Protein 6FMH (pdb70)

Radius of gyration: 33.53 Å; Cα contacts (8 Å, |Δi|>4): 973; chains: 6; bounding box: 88×66×78 Å

Structure (mmCIF, N/CA/C/O backbone):
data_6FMH
#
_entry.id   6FMH
#
_cell.length_a   137.060
_cell.length_b   137.060
_cell.length_c   56.410
_cell.angle_alpha   90.000
_cell.angle_beta   90.000
_cell.angle_gamma   120.000
#
_symmetry.space_group_name_H-M   'P 31'
#
loop_
_atom_site.group_PDB
_atom_site.id
_atom_site.type_symbol
_atom_site.label_atom_id
_atom_site.label_alt_id
_atom_site.label_comp_id
_atom_site.label_asym_id
_atom_site.label_entity_id
_atom_site.label_seq_id
_atom_site.pdbx_PDB_ins_code
_atom_site.Cartn_x
_atom_site.Cartn_y
_atom_site.Cartn_z
_atom_site.occupancy
_atom_site.B_iso_or_equiv
_atom_site.auth_seq_id
_atom_site.auth_comp_id
_atom_site.auth_asym_id
_atom_site.auth_atom_id
_atom_site.pdbx_PDB_model_num
ATOM 1 N N . SER A 1 11 ? -20.796 259.729 2.962 1.00 38.07 12 SER A N 1
ATOM 2 C CA . SER A 1 11 ? -20.320 258.454 3.644 1.00 41.94 12 SER A CA 1
ATOM 3 C C . SER A 1 11 ? -19.057 258.586 4.532 1.00 40.45 12 SER A C 1
ATOM 4 O O . SER A 1 11 ? -18.143 259.353 4.214 1.00 43.54 12 SER A O 1
ATOM 7 N N . LYS A 1 12 ? -19.010 257.799 5.610 1.00 36.42 13 LYS A N 1
ATOM 8 C CA . LYS A 1 12 ? -17.969 257.919 6.631 1.00 37.34 13 LYS A CA 1
ATOM 9 C C . LYS A 1 12 ? -16.513 257.922 6.072 1.00 32.89 13 LYS A C 1
ATOM 10 O O . LYS A 1 12 ? -15.712 258.814 6.371 1.00 34.39 13 LYS A O 1
ATOM 16 N N . LEU A 1 13 ? -16.204 256.985 5.186 1.00 32.31 14 LEU A N 1
ATOM 17 C CA . LEU A 1 13 ? -14.880 256.873 4.575 1.00 27.40 14 LEU A CA 1
ATOM 18 C C . LEU A 1 13 ? -14.621 258.043 3.630 1.00 29.92 14 LEU A C 1
ATOM 19 O O . LEU A 1 13 ? -13.523 258.638 3.625 1.00 28.04 14 LEU A O 1
ATOM 24 N N . GLU A 1 14 ? -15.649 258.416 2.866 1.00 30.45 15 GLU A N 1
ATOM 25 C CA . GLU A 1 14 ? -15.570 259.614 2.028 1.00 33.72 15 GLU A CA 1
ATOM 26 C C . GLU A 1 14 ? -15.310 260.890 2.840 1.00 34.49 15 GLU A C 1
ATOM 27 O O . GLU A 1 14 ? -14.429 261.683 2.466 1.00 39.41 15 GLU A O 1
ATOM 33 N N . THR A 1 15 ? -15.990 261.078 3.970 1.00 31.32 16 THR A N 1
ATOM 34 C CA . THR A 1 15 ? -15.692 262.250 4.833 1.00 30.62 16 THR A CA 1
ATOM 35 C C . THR A 1 15 ? -14.336 262.154 5.451 1.00 25.49 16 THR A C 1
ATOM 36 O O . THR A 1 15 ? -13.675 263.179 5.673 1.00 25.37 16 THR A O 1
ATOM 40 N N . ALA A 1 16 ? -13.963 260.949 5.842 1.00 24.08 17 ALA A N 1
ATOM 41 C CA . ALA A 1 16 ? -12.657 260.740 6.478 1.00 26.53 17 ALA A CA 1
ATOM 42 C C . ALA A 1 16 ? -11.517 261.120 5.535 1.00 24.52 17 ALA A C 1
ATOM 43 O O . ALA A 1 16 ? -10.660 261.913 5.891 1.00 24.89 17 ALA A O 1
ATOM 45 N N . ALA A 1 17 ? -11.550 260.598 4.324 1.00 23.55 18 ALA A N 1
ATOM 46 C CA . ALA A 1 17 ? -10.592 261.036 3.307 1.00 24.31 18 ALA A CA 1
ATOM 47 C C . ALA A 1 17 ? -10.619 262.578 3.076 1.00 23.45 18 ALA A C 1
ATOM 48 O O . ALA A 1 17 ? -9.576 263.186 2.883 1.00 27.08 18 ALA A O 1
ATOM 50 N N . LYS A 1 18 ? -11.790 263.177 3.032 1.00 20.12 19 LYS A N 1
ATOM 51 C CA . LYS A 1 18 ? -11.886 264.577 2.697 1.00 21.53 19 LYS A CA 1
ATOM 52 C C . LYS A 1 18 ? -11.203 265.417 3.779 1.00 22.38 19 LYS A C 1
ATOM 53 O O . LYS A 1 18 ? -10.436 266.339 3.470 1.00 21.03 19 LYS A O 1
ATOM 59 N N . ASN A 1 19 ? -11.536 265.134 5.039 1.00 21.68 20 ASN A N 1
ATOM 60 C CA . ASN A 1 19 ? -10.982 265.895 6.138 1.00 20.96 20 ASN A CA 1
ATOM 61 C C . ASN A 1 19 ? -9.486 265.705 6.206 1.00 22.19 20 ASN A C 1
ATOM 62 O O . ASN A 1 19 ? -8.781 266.639 6.556 1.00 24.55 20 ASN A O 1
ATOM 67 N N . LEU A 1 20 ? -8.997 264.496 5.935 1.00 23.69 21 LEU A N 1
ATOM 68 C CA . LEU A 1 20 ? -7.533 264.218 5.975 1.00 25.57 21 LEU A CA 1
ATOM 69 C C . LEU A 1 20 ? -6.850 264.922 4.814 1.00 27.53 21 LEU A C 1
ATOM 70 O O . LEU A 1 20 ? -5.829 265.547 4.987 1.00 34.79 21 LEU A O 1
ATOM 75 N N . GLU A 1 21 ? -7.446 264.839 3.636 1.00 26.63 22 GLU A N 1
ATOM 76 C CA . GLU A 1 21 ? -6.978 265.554 2.484 1.00 25.69 22 GLU A CA 1
ATOM 77 C C . GLU A 1 21 ? -6.758 267.047 2.722 1.00 26.71 22 GLU A C 1
ATOM 78 O O . GLU A 1 21 ? -5.694 267.573 2.367 1.00 30.06 22 GLU A O 1
ATOM 80 N N . ASN A 1 22 ? -7.735 267.721 3.336 1.00 26.60 23 ASN A N 1
ATOM 81 C CA . ASN A 1 22 ? -7.636 269.141 3.610 1.00 26.91 23 ASN A CA 1
ATOM 82 C C . ASN A 1 22 ? -6.605 269.351 4.702 1.00 26.68 23 ASN A C 1
ATOM 83 O O . ASN A 1 22 ? -5.958 270.396 4.780 1.00 24.96 23 ASN A O 1
ATOM 88 N N . GLN A 1 23 ? -6.548 268.404 5.628 1.00 24.95 24 GLN A N 1
ATOM 89 C CA . GLN A 1 23 ? -5.663 268.531 6.760 1.00 26.36 24 GLN A CA 1
ATOM 90 C C . GLN A 1 23 ? -4.234 268.435 6.241 1.00 27.76 24 GLN A C 1
ATOM 91 O O . GLN A 1 23 ? -3.398 269.294 6.549 1.00 27.91 24 GLN A O 1
ATOM 97 N N . ASN A 1 24 ? -3.984 267.455 5.381 1.00 28.37 25 ASN A N 1
ATOM 98 C CA . ASN A 1 24 ? -2.733 267.350 4.647 1.00 29.08 25 ASN A CA 1
ATOM 99 C C . ASN A 1 24 ? -2.328 268.647 3.952 1.00 29.55 25 ASN A C 1
ATOM 100 O O . ASN A 1 24 ? -1.228 269.130 4.167 1.00 29.09 25 ASN A O 1
ATOM 105 N N . LYS A 1 25 ? -3.233 269.219 3.160 1.00 29.47 26 LYS A N 1
ATOM 106 C CA . LYS A 1 25 ? -2.970 270.418 2.379 1.00 29.72 26 LYS A CA 1
ATOM 107 C C . LYS A 1 25 ? -2.546 271.593 3.265 1.00 30.14 26 LYS A C 1
ATOM 108 O O . LYS A 1 25 ? -1.522 272.237 3.015 1.00 35.14 26 LYS A O 1
ATOM 114 N N . GLN A 1 26 ? -3.272 271.814 4.347 1.00 26.26 27 GLN A N 1
ATOM 115 C CA . GLN A 1 26 ? -2.956 272.863 5.290 1.00 23.45 27 GLN A CA 1
ATOM 116 C C . GLN A 1 26 ? -1.572 272.693 5.895 1.00 24.06 27 GLN A C 1
ATOM 117 O O . GLN A 1 26 ? -0.837 273.672 6.062 1.00 25.72 27 GLN A O 1
ATOM 123 N N . GLU A 1 27 ? -1.188 271.455 6.178 1.00 24.16 28 GLU A N 1
ATOM 124 C CA . GLU A 1 27 ? 0.175 271.160 6.678 1.00 23.07 28 GLU A CA 1
ATOM 125 C C . GLU A 1 27 ? 1.223 271.504 5.646 1.00 23.74 28 GLU A C 1
ATOM 126 O O . GLU A 1 27 ? 2.231 272.184 5.967 1.00 21.36 28 GLU A O 1
ATOM 132 N N . TYR A 1 28 ? 0.995 271.054 4.405 1.00 25.00 29 TYR A N 1
ATOM 133 C CA . TYR A 1 28 ? 1.925 271.331 3.289 1.00 27.42 29 TYR A CA 1
ATOM 134 C C . TYR A 1 28 ? 2.202 272.870 3.169 1.00 23.66 29 TYR A C 1
ATOM 135 O O . TYR A 1 28 ? 3.367 273.283 3.137 1.00 18.95 29 TYR A O 1
ATOM 144 N N . ILE A 1 29 ? 1.129 273.688 3.196 1.00 21.66 30 ILE A N 1
ATOM 145 C CA . ILE A 1 29 ? 1.259 275.129 3.062 1.00 20.29 30 ILE A CA 1
ATOM 146 C C . ILE A 1 29 ? 2.011 275.664 4.259 1.00 18.91 30 ILE A C 1
ATOM 147 O O . ILE A 1 29 ? 2.996 276.369 4.095 1.00 21.07 30 ILE A O 1
ATOM 152 N N . LYS A 1 30 ? 1.576 275.337 5.470 1.00 18.03 31 LYS A N 1
ATOM 153 C CA . LYS A 1 30 ? 2.219 275.862 6.669 1.00 17.85 31 LYS A CA 1
ATOM 154 C C . LYS A 1 30 ? 3.721 275.506 6.715 1.00 18.45 31 LYS A C 1
ATOM 155 O O . LYS A 1 30 ? 4.552 276.341 7.039 1.00 18.40 31 LYS A O 1
ATOM 161 N N . ILE A 1 31 ? 4.048 274.250 6.411 1.00 17.96 32 ILE A N 1
ATOM 162 C CA . ILE A 1 31 ? 5.401 273.790 6.475 1.00 17.01 32 ILE A CA 1
ATOM 163 C C . ILE A 1 31 ? 6.272 274.599 5.538 1.00 17.13 32 ILE A C 1
ATOM 164 O O . ILE A 1 31 ? 7.349 275.042 5.922 1.00 17.97 32 ILE A O 1
ATOM 169 N N . ASN A 1 32 ? 5.813 274.758 4.311 1.00 17.96 33 ASN A N 1
ATOM 170 C CA . ASN A 1 32 ? 6.526 275.466 3.289 1.00 19.00 33 ASN A CA 1
ATOM 171 C C . ASN A 1 32 ? 6.693 276.924 3.639 1.00 21.68 33 ASN A C 1
ATOM 172 O O . ASN A 1 32 ? 7.733 277.509 3.322 1.00 26.47 33 ASN A O 1
ATOM 177 N N . GLU A 1 33 ? 5.709 277.505 4.332 1.00 21.79 34 GLU A N 1
ATOM 178 C CA . GLU A 1 33 ? 5.845 278.859 4.860 1.00 21.38 34 GLU A CA 1
ATOM 179 C C . GLU A 1 33 ? 7.044 278.954 5.746 1.00 21.04 34 GLU A C 1
ATOM 180 O O . GLU A 1 33 ? 7.968 279.716 5.478 1.00 23.87 34 GLU A O 1
ATOM 186 N N . ILE A 1 34 ? 6.973 278.247 6.853 1.00 21.30 35 ILE A N 1
ATOM 187 C CA . ILE A 1 34 ? 8.038 278.207 7.834 1.00 22.65 35 ILE A CA 1
ATOM 188 C C . ILE A 1 34 ? 9.395 278.002 7.217 1.00 24.95 35 ILE A C 1
ATOM 189 O O . ILE A 1 34 ? 10.334 278.739 7.520 1.00 25.74 35 ILE A O 1
ATOM 194 N N . ASP A 1 35 ? 9.481 277.010 6.336 1.00 27.87 36 ASP A N 1
ATOM 195 C CA . ASP A 1 35 ? 10.722 276.668 5.655 1.00 29.04 36 ASP A CA 1
ATOM 196 C C . ASP A 1 35 ? 11.199 277.723 4.654 1.00 26.61 36 ASP A C 1
ATOM 197 O O . ASP A 1 35 ? 12.390 277.781 4.343 1.00 26.99 36 ASP A O 1
ATOM 202 N N . ALA A 1 36 ? 10.286 278.530 4.138 1.00 24.73 37 ALA A N 1
ATOM 203 C CA . ALA A 1 36 ? 10.648 279.562 3.162 1.00 25.81 37 ALA A CA 1
ATOM 204 C C . ALA A 1 36 ? 11.591 280.598 3.759 1.00 24.21 37 ALA A C 1
ATOM 205 O O . ALA A 1 36 ? 12.362 281.232 3.048 1.00 24.85 37 ALA A O 1
ATOM 207 N N . GLN A 1 37 ? 11.557 280.704 5.074 1.00 24.06 38 GLN A N 1
ATOM 208 C CA . GLN A 1 37 ? 12.361 281.649 5.819 1.00 25.03 38 GLN A CA 1
ATOM 209 C C . GLN A 1 37 ? 13.783 281.150 6.193 1.00 24.94 38 GLN A C 1
ATOM 210 O O . GLN A 1 37 ? 14.396 281.646 7.147 1.00 21.64 38 GLN A O 1
ATOM 216 N N . GLY A 1 38 ? 14.293 280.144 5.488 1.00 28.60 39 GLY A N 1
ATOM 217 C CA . GLY A 1 38 ? 15.706 279.723 5.633 1.00 30.39 39 GLY A CA 1
ATOM 218 C C . GLY A 1 38 ? 16.091 278.841 6.820 1.00 32.11 39 GLY A C 1
ATOM 219 O O . GLY A 1 38 ? 17.232 278.429 6.931 1.00 34.17 39 GLY A O 1
ATOM 220 N N . ILE A 1 39 ? 15.156 278.555 7.717 1.00 37.66 40 ILE A N 1
ATOM 221 C CA . ILE A 1 39 ? 15.350 277.519 8.756 1.00 43.70 40 ILE A CA 1
ATOM 222 C C . ILE A 1 39 ? 15.515 276.166 8.049 1.00 45.45 40 ILE A C 1
ATOM 223 O O . ILE A 1 39 ? 14.586 275.725 7.375 1.00 57.98 40 ILE A O 1
ATOM 228 N N . ASN A 1 40 ? 16.693 275.553 8.141 1.00 38.84 41 ASN A N 1
ATOM 229 C CA . ASN A 1 40 ? 16.948 274.322 7.379 1.00 33.93 41 ASN A CA 1
ATOM 230 C C . ASN A 1 40 ? 16.934 273.222 8.405 1.00 29.86 41 ASN A C 1
ATOM 231 O O . ASN A 1 40 ? 17.970 272.775 8.926 1.00 30.13 41 ASN A O 1
ATOM 236 N N . PHE A 1 41 ? 15.727 272.850 8.786 1.00 26.03 42 PHE A N 1
ATOM 237 C CA . PHE A 1 41 ? 15.514 272.019 9.976 1.00 23.07 42 PHE A CA 1
ATOM 238 C C . PHE A 1 41 ? 16.347 270.757 9.941 1.00 21.29 42 PHE A C 1
ATOM 239 O O . PHE A 1 41 ? 16.926 270.356 10.951 1.00 25.18 42 PHE A O 1
ATOM 247 N N . LEU A 1 42 ? 16.443 270.125 8.795 1.00 18.16 43 LEU A N 1
ATOM 248 C CA . LEU A 1 42 ? 17.137 268.866 8.722 1.00 16.83 43 LEU A CA 1
ATOM 249 C C . LEU A 1 42 ? 18.409 268.973 7.919 1.00 16.80 43 LEU A C 1
ATOM 250 O O . LEU A 1 42 ? 18.910 267.968 7.409 1.00 17.41 43 LEU A O 1
ATOM 255 N N . ALA A 1 43 ? 18.975 270.157 7.827 1.00 17.44 44 ALA A N 1
ATOM 256 C CA . ALA A 1 43 ? 20.179 270.340 7.003 1.00 19.04 44 ALA A CA 1
ATOM 257 C C . ALA A 1 43 ? 21.249 269.326 7.315 1.00 19.96 44 ALA A C 1
ATOM 258 O O . ALA A 1 43 ? 21.781 268.670 6.423 1.00 22.27 44 ALA A O 1
ATOM 260 N N . THR A 1 44 ? 21.600 269.229 8.591 1.00 20.85 45 THR A N 1
ATOM 261 C CA . THR A 1 44 ? 22.593 268.243 9.068 1.00 22.44 45 THR A CA 1
ATOM 262 C C . THR A 1 44 ? 22.357 266.792 8.604 1.00 20.02 45 THR A C 1
ATOM 263 O O . THR A 1 44 ? 23.315 266.092 8.253 1.00 20.08 45 THR A O 1
ATOM 267 N N . PHE A 1 45 ? 21.101 266.379 8.536 1.00 17.78 46 PHE A N 1
ATOM 268 C CA . PHE A 1 45 ? 20.749 265.037 8.011 1.00 17.98 46 PHE A CA 1
ATOM 269 C C . PHE A 1 45 ? 20.844 264.951 6.490 1.00 19.51 46 PHE A C 1
ATOM 270 O O . PHE A 1 45 ? 21.121 263.886 5.939 1.00 18.95 46 PHE A O 1
ATOM 278 N N . LYS A 1 46 ? 20.585 266.083 5.829 1.00 19.85 47 LYS A N 1
ATOM 279 C CA . LYS A 1 46 ? 20.721 266.235 4.398 1.00 20.51 47 LYS A CA 1
ATOM 280 C C . LYS A 1 46 ? 22.171 266.136 3.981 1.00 22.79 47 LYS A C 1
ATOM 281 O O . LYS A 1 46 ? 22.506 265.554 2.970 1.00 23.36 47 LYS A O 1
ATOM 287 N N . ALA A 1 47 ? 23.060 266.670 4.796 1.00 29.72 48 ALA A N 1
ATOM 288 C CA . ALA A 1 47 ? 24.489 266.664 4.477 1.00 34.26 48 ALA A CA 1
ATOM 289 C C . ALA A 1 47 ? 25.106 265.288 4.677 1.00 42.27 48 ALA A C 1
ATOM 290 O O . ALA A 1 47 ? 26.257 265.084 4.305 1.00 49.16 48 ALA A O 1
ATOM 292 N N . ASP A 1 48 ? 24.337 264.348 5.244 1.00 45.49 49 ASP A N 1
ATOM 293 C CA . ASP A 1 48 ? 24.819 263.007 5.536 1.00 46.19 49 ASP A CA 1
ATOM 294 C C . ASP A 1 48 ? 24.838 262.103 4.302 1.00 53.82 49 ASP A C 1
ATOM 295 O O . ASP A 1 48 ? 23.830 261.896 3.652 1.00 56.47 49 ASP A O 1
ATOM 300 N N . GLU A 1 49 ? 26.003 261.538 4.004 1.00 71.38 50 GLU A N 1
ATOM 301 C CA . GLU A 1 49 ? 26.196 260.671 2.828 1.00 78.25 50 GLU A CA 1
ATOM 302 C C . GLU A 1 49 ? 25.792 259.203 3.092 1.00 76.27 50 GLU A C 1
ATOM 303 O O . GLU A 1 49 ? 25.342 258.496 2.190 1.00 73.53 50 GLU A O 1
ATOM 309 N N . LYS A 1 50 ? 25.912 258.767 4.336 1.00 73.31 51 LYS A N 1
ATOM 310 C CA . LYS A 1 50 ? 25.541 257.403 4.715 1.00 75.75 51 LYS A CA 1
ATOM 311 C C . LYS A 1 50 ? 24.103 257.071 4.355 1.00 75.58 51 LYS A C 1
ATOM 312 O O . LYS A 1 50 ? 23.848 256.090 3.671 1.00 77.61 51 LYS A O 1
ATOM 318 N N . ASP A 1 51 ? 23.172 257.900 4.822 1.00 77.65 52 ASP A N 1
ATOM 319 C CA . ASP A 1 51 ? 21.754 257.766 4.461 1.00 66.86 52 ASP A CA 1
ATOM 320 C C . ASP A 1 51 ? 21.329 258.945 3.630 1.00 57.21 52 ASP A C 1
ATOM 321 O O . ASP A 1 51 ? 21.855 260.031 3.808 1.00 58.77 52 ASP A O 1
ATOM 326 N N . ASN A 1 52 ? 20.377 258.726 2.726 1.00 50.00 53 ASN A N 1
ATOM 327 C CA . ASN A 1 52 ? 19.848 259.799 1.872 1.00 43.82 53 ASN A CA 1
ATOM 328 C C . ASN A 1 52 ? 18.420 260.107 2.284 1.00 44.72 53 ASN A C 1
ATOM 329 O O . ASN A 1 52 ? 17.499 259.305 2.097 1.00 47.05 53 ASN A O 1
ATOM 334 N N . LEU A 1 53 ? 18.272 261.270 2.895 1.00 38.39 54 LEU A N 1
ATOM 335 C CA . LEU A 1 53 ? 17.003 261.858 3.133 1.00 35.99 54 LEU A CA 1
ATOM 336 C C . LEU A 1 53 ? 16.467 262.454 1.830 1.00 34.30 54 LEU A C 1
ATOM 337 O O . LEU A 1 53 ? 16.828 263.552 1.429 1.00 34.82 54 LEU A O 1
ATOM 342 N N . SER A 1 54 ? 15.565 261.738 1.186 1.00 32.01 55 SER A N 1
ATOM 343 C CA . SER A 1 54 ? 14.839 262.297 0.083 1.00 28.08 55 SER A CA 1
ATOM 344 C C . SER A 1 54 ? 13.946 263.440 0.534 1.00 28.76 55 SER A C 1
ATOM 345 O O . SER A 1 54 ? 13.568 263.554 1.705 1.00 24.73 55 SER A O 1
ATOM 348 N N . GLN A 1 55 ? 13.535 264.230 -0.442 1.00 32.52 56 GLN A N 1
ATOM 349 C CA . GLN A 1 55 ? 12.638 265.335 -0.198 1.00 39.47 56 GLN A CA 1
ATOM 350 C C . GLN A 1 55 ? 11.208 264.884 0.317 1.00 34.13 56 GLN A C 1
ATOM 351 O O . GLN A 1 55 ? 10.528 265.629 1.033 1.00 32.86 56 GLN A O 1
ATOM 357 N N . TYR A 1 56 ? 10.819 263.651 0.030 1.00 30.55 57 TYR A N 1
ATOM 358 C CA . TYR A 1 56 ? 9.559 263.062 0.540 1.00 31.35 57 TYR A CA 1
ATOM 359 C C . TYR A 1 56 ? 9.689 262.673 2.008 1.00 29.30 57 TYR A C 1
ATOM 360 O O . TYR A 1 56 ? 8.841 263.035 2.840 1.00 29.59 57 TYR A O 1
ATOM 369 N N . GLU A 1 57 ? 10.730 261.897 2.286 1.00 28.40 58 GLU A N 1
ATOM 370 C CA . GLU A 1 57 ? 11.124 261.531 3.648 1.00 28.74 58 GLU A CA 1
ATOM 371 C C . GLU A 1 57 ? 11.142 262.767 4.561 1.00 29.93 58 GLU A C 1
ATOM 372 O O . GLU A 1 57 ? 10.428 262.827 5.554 1.00 28.56 58 GLU A O 1
ATOM 378 N N . GLU A 1 58 ? 11.854 263.793 4.114 1.00 32.05 59 GLU A N 1
ATOM 379 C CA . GLU A 1 58 ? 11.899 265.078 4.779 1.00 33.63 59 GLU A CA 1
ATOM 380 C C . GLU A 1 58 ? 10.545 265.728 5.080 1.00 32.42 59 GLU A C 1
ATOM 381 O O . GLU A 1 58 ? 10.327 266.261 6.162 1.00 30.41 59 GLU A O 1
ATOM 387 N N . MET A 1 59 ? 9.659 265.716 4.101 1.00 31.63 60 MET A N 1
ATOM 388 C CA . MET A 1 59 ? 8.361 266.347 4.255 1.00 34.57 60 MET A CA 1
ATOM 389 C C . MET A 1 59 ? 7.543 265.621 5.301 1.00 32.70 60 MET A C 1
ATOM 390 O O . MET A 1 59 ? 6.861 266.250 6.121 1.00 34.32 60 MET A O 1
ATOM 395 N N . GLN A 1 60 ? 7.590 264.298 5.234 1.00 30.26 61 GLN A N 1
ATOM 396 C CA . GLN A 1 60 ? 6.824 263.459 6.134 1.00 29.27 61 GLN A CA 1
ATOM 397 C C . GLN A 1 60 ? 7.280 263.737 7.541 1.00 30.15 61 GLN A C 1
ATOM 398 O O . GLN A 1 60 ? 6.458 264.017 8.432 1.00 27.92 61 GLN A O 1
ATOM 404 N N . ILE A 1 61 ? 8.596 263.714 7.721 1.00 27.18 62 ILE A N 1
ATOM 405 C CA . ILE A 1 61 ? 9.143 264.009 9.020 1.00 27.16 62 ILE A CA 1
ATOM 406 C C . ILE A 1 61 ? 8.605 265.332 9.572 1.00 24.29 62 ILE A C 1
ATOM 407 O O . ILE A 1 61 ? 8.116 265.380 10.701 1.00 24.79 62 ILE A O 1
ATOM 412 N N . LYS A 1 62 ? 8.688 266.381 8.773 1.00 22.22 63 LYS A N 1
ATOM 413 C CA . LYS A 1 62 ? 8.192 267.716 9.144 1.00 21.29 63 LYS A CA 1
ATOM 414 C C . LYS A 1 62 ? 6.684 267.796 9.418 1.00 19.18 63 LYS A C 1
ATOM 415 O O . LYS A 1 62 ? 6.259 268.556 10.291 1.00 16.49 63 LYS A O 1
ATOM 421 N N . ARG A 1 63 ? 5.891 267.050 8.655 1.00 17.86 64 ARG A N 1
ATOM 422 C CA . ARG A 1 63 ? 4.449 267.020 8.908 1.00 17.42 64 ARG A CA 1
ATOM 423 C C . ARG A 1 63 ? 4.187 266.687 10.366 1.00 15.55 64 ARG A C 1
ATOM 424 O O . ARG A 1 63 ? 3.425 267.364 11.054 1.00 13.50 64 ARG A O 1
ATOM 432 N N . THR A 1 64 ? 4.851 265.646 10.861 1.00 14.88 65 THR A N 1
ATOM 433 C CA . THR A 1 64 ? 4.633 265.225 12.269 1.00 13.96 65 THR A CA 1
ATOM 434 C C . THR A 1 64 ? 5.220 266.182 13.265 1.00 12.44 65 THR A C 1
ATOM 435 O O . THR A 1 64 ? 4.565 266.646 14.146 1.00 11.33 65 THR A O 1
ATOM 439 N N . ILE A 1 65 ? 6.449 266.580 13.008 1.00 12.99 66 ILE A N 1
ATOM 440 C CA . ILE A 1 65 ? 7.184 267.459 13.939 1.00 12.21 66 ILE A CA 1
ATOM 441 C C . ILE A 1 65 ? 6.549 268.818 14.047 1.00 11.72 66 ILE A C 1
ATOM 442 O O . ILE A 1 65 ? 6.201 269.253 15.127 1.00 11.88 66 ILE A O 1
ATOM 447 N N . TYR A 1 66 ? 6.379 269.475 12.903 1.00 11.59 67 TYR A N 1
ATOM 448 C CA . TYR A 1 66 ? 5.916 270.864 12.849 1.00 10.80 67 TYR A CA 1
ATOM 449 C C . TYR A 1 66 ? 4.524 270.968 13.374 1.00 10.57 67 TYR A C 1
ATOM 450 O O . TYR A 1 66 ? 4.174 271.941 14.053 1.00 10.18 67 TYR A O 1
ATOM 459 N N . SER A 1 67 ? 3.697 269.998 13.023 1.00 10.71 68 SER A N 1
ATOM 460 C CA . SER A 1 67 ? 2.299 270.012 13.491 1.00 11.24 68 SER A CA 1
ATOM 461 C C . SER A 1 67 ? 2.359 269.795 14.973 1.00 11.12 68 SER A C 1
ATOM 462 O O . SER A 1 67 ? 1.523 270.328 15.689 1.00 11.41 68 SER A O 1
ATOM 465 N N . SER A 1 68 ? 3.303 268.976 15.415 1.00 11.11 69 SER A N 1
ATOM 466 C CA . SER A 1 68 ? 3.427 268.665 16.830 1.00 12.34 69 SER A CA 1
ATOM 467 C C . SER A 1 68 ? 3.864 269.859 17.662 1.00 13.41 69 SER A C 1
ATOM 468 O O . SER A 1 68 ? 3.390 270.074 18.778 1.00 13.12 69 SER A O 1
ATOM 471 N N . LEU A 1 69 ? 4.757 270.649 17.100 1.00 15.38 70 LEU A N 1
ATOM 472 C CA . LEU A 1 69 ? 5.240 271.858 17.739 1.00 17.11 70 LEU A CA 1
ATOM 473 C C . LEU A 1 69 ? 4.515 273.087 17.239 1.00 17.81 70 LEU A C 1
ATOM 474 O O . LEU A 1 69 ? 4.964 274.226 17.446 1.00 17.70 70 LEU A O 1
ATOM 479 N N . ASN A 1 70 ? 3.341 272.881 16.657 1.00 18.35 71 ASN A N 1
ATOM 480 C CA . ASN A 1 70 ? 2.487 273.999 16.387 1.00 19.41 71 ASN A CA 1
ATOM 481 C C . ASN A 1 70 ? 3.023 275.088 15.449 1.00 18.25 71 ASN A C 1
ATOM 482 O O . ASN A 1 70 ? 2.518 276.190 15.405 1.00 19.24 71 ASN A O 1
ATOM 487 N N . TYR A 1 71 ? 4.002 274.716 14.664 1.00 17.65 72 TYR A N 1
ATOM 488 C CA . TYR A 1 71 ? 4.559 275.550 13.668 1.00 17.61 72 TYR A CA 1
ATOM 489 C C . TYR A 1 71 ? 5.229 276.763 14.290 1.00 16.75 72 TYR A C 1
ATOM 490 O O . TYR A 1 71 ? 5.403 277.777 13.641 1.00 16.23 72 TYR A O 1
ATOM 499 N N . GLU A 1 72 ? 5.684 276.600 15.531 1.00 17.06 73 GLU A N 1
ATOM 500 C CA . GLU A 1 72 ? 6.491 277.609 16.261 1.00 15.61 73 GLU A CA 1
ATOM 501 C C . GLU A 1 72 ? 7.976 277.443 15.968 1.00 15.93 73 GLU A C 1
ATOM 502 O O . GLU A 1 72 ? 8.635 276.544 16.474 1.00 15.29 73 GLU A O 1
ATOM 508 N N . LYS A 1 73 ? 8.472 278.289 15.090 1.00 16.92 74 LYS A N 1
ATOM 509 C CA . LYS A 1 73 ? 9.866 278.290 14.688 1.00 16.93 74 LYS A CA 1
ATOM 510 C C . LYS A 1 73 ? 10.834 278.109 15.854 1.00 15.53 74 LYS A C 1
ATOM 511 O O . LYS A 1 73 ? 11.845 277.399 15.756 1.00 18.04 74 LYS A O 1
ATOM 517 N N . GLN A 1 74 ? 10.555 278.735 16.965 1.00 13.68 75 GLN A N 1
ATOM 518 C CA . GLN A 1 74 ? 11.456 278.660 18.090 1.00 13.31 75 GLN A CA 1
ATOM 519 C C . GLN A 1 74 ? 11.625 277.229 18.621 1.00 13.75 75 GLN A C 1
ATOM 520 O O . GLN A 1 74 ? 12.727 276.706 18.714 1.00 12.44 75 GLN A O 1
ATOM 526 N N . LYS A 1 75 ? 10.500 276.620 18.882 1.00 15.47 76 LYS A N 1
ATOM 527 C CA . LYS A 1 75 ? 10.449 275.231 19.251 1.00 19.56 76 LYS A CA 1
ATOM 528 C C . LYS A 1 75 ? 11.133 274.280 18.257 1.00 21.96 76 LYS A C 1
ATOM 529 O O . LYS A 1 75 ? 11.860 273.363 18.660 1.00 22.59 76 LYS A O 1
ATOM 535 N N . ILE A 1 76 ? 10.934 274.519 16.967 1.00 23.55 77 ILE A N 1
ATOM 536 C CA . ILE A 1 76 ? 11.535 273.695 15.959 1.00 27.23 77 ILE A CA 1
ATOM 537 C C . ILE A 1 76 ? 13.033 273.860 16.006 1.00 27.76 77 ILE A C 1
ATOM 538 O O . ILE A 1 76 ? 13.783 272.925 15.711 1.00 28.28 77 ILE A O 1
ATOM 543 N N . ASN A 1 77 ? 13.470 275.085 16.238 1.00 27.54 78 ASN A N 1
ATOM 544 C CA . ASN A 1 77 ? 14.903 275.353 16.309 1.00 27.92 78 ASN A CA 1
ATOM 545 C C . ASN A 1 77 ? 15.538 274.649 17.484 1.00 24.25 78 ASN A C 1
ATOM 546 O O . ASN A 1 77 ? 16.644 274.161 17.394 1.00 24.48 78 ASN A O 1
ATOM 551 N N . THR A 1 78 ? 14.839 274.619 18.592 1.00 24.31 79 THR A N 1
ATOM 552 C CA . THR A 1 78 ? 15.323 273.912 19.787 1.00 24.92 79 THR A CA 1
ATOM 553 C C . THR A 1 78 ? 15.486 272.433 19.523 1.00 25.49 79 THR A C 1
ATOM 554 O O . THR A 1 78 ? 16.486 271.811 19.947 1.00 26.67 79 THR A O 1
ATOM 558 N N . LEU A 1 79 ? 14.496 271.868 18.832 1.00 23.34 80 LEU A N 1
ATOM 559 C CA . LEU A 1 79 ? 14.543 270.477 18.510 1.00 22.79 80 LEU A CA 1
ATOM 560 C C . LEU A 1 79 ? 15.706 270.229 17.574 1.00 20.34 80 LEU A C 1
ATOM 561 O O . LEU A 1 79 ? 16.358 269.189 17.629 1.00 21.11 80 LEU A O 1
ATOM 566 N N . LYS A 1 80 ? 15.929 271.168 16.676 1.00 18.82 81 LYS A N 1
ATOM 567 C CA . LYS A 1 80 ? 17.062 271.099 15.757 1.00 18.76 81 LYS A CA 1
ATOM 568 C C . LYS A 1 80 ? 18.386 271.022 16.523 1.00 18.82 81 LYS A C 1
ATOM 569 O O . LYS A 1 80 ? 19.263 270.231 16.212 1.00 17.50 81 LYS A O 1
ATOM 575 N N . GLU A 1 81 ? 18.515 271.846 17.551 1.00 19.59 82 GLU A N 1
ATOM 576 C CA . GLU A 1 81 ? 19.720 271.829 18.332 1.00 20.45 82 GLU A CA 1
ATOM 577 C C . GLU A 1 81 ? 19.877 270.474 19.037 1.00 19.24 82 GLU A C 1
ATOM 578 O O . GLU A 1 81 ? 20.933 269.845 18.980 1.00 18.37 82 GLU A O 1
ATOM 584 N N . ILE A 1 82 ? 18.816 270.018 19.691 1.00 17.74 83 ILE A N 1
ATOM 585 C CA . ILE A 1 82 ? 18.800 268.701 20.308 1.00 17.48 83 ILE A CA 1
ATOM 586 C C . ILE A 1 82 ? 19.337 267.621 19.348 1.00 17.00 83 ILE A C 1
ATOM 587 O O . ILE A 1 82 ? 20.273 266.866 19.699 1.00 15.11 83 ILE A O 1
ATOM 592 N N . LEU A 1 83 ? 18.777 267.589 18.145 1.00 15.43 84 LEU A N 1
ATOM 593 C CA . LEU A 1 83 ? 19.149 266.543 17.220 1.00 16.05 84 LEU A CA 1
ATOM 594 C C . LEU A 1 83 ? 20.542 266.703 16.695 1.00 17.11 84 LEU A C 1
ATOM 595 O O . LEU A 1 83 ? 21.235 265.733 16.489 1.00 18.22 84 LEU A O 1
ATOM 600 N N . GLU A 1 84 ? 20.979 267.942 16.521 1.00 20.46 85 GLU A N 1
ATOM 601 C CA . GLU A 1 84 ? 22.338 268.215 16.034 1.00 20.91 85 GLU A CA 1
ATOM 602 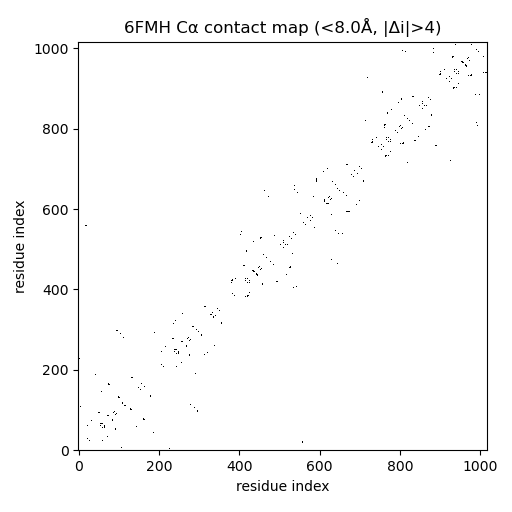C C . GLU A 1 84 ? 23.419 268.009 17.082 1.00 19.38 85 GLU A C 1
ATOM 603 O O . GLU A 1 84 ? 24.514 267.582 16.778 1.00 19.50 85 GLU A O 1
ATOM 609 N N . THR A 1 85 ? 23.111 268.302 18.327 1.00 18.56 86 THR A N 1
ATOM 610 C CA . THR A 1 85 ? 23.981 267.874 19.420 1.00 18.28 86 THR A CA 1
ATOM 611 C C . THR A 1 85 ? 24.217 266.351 19.348 1.00 16.92 86 THR A C 1
ATOM 612 O O . THR A 1 85 ? 25.355 265.902 19.359 1.00 15.77 86 THR A O 1
ATOM 616 N N . LEU A 1 86 ? 23.132 265.581 19.291 1.00 16.39 87 LEU A N 1
ATOM 617 C CA . LEU A 1 86 ? 23.205 264.120 19.341 1.00 16.38 87 LEU A CA 1
ATOM 618 C C . LEU A 1 86 ? 23.946 263.597 18.127 1.00 16.53 87 LEU A C 1
ATOM 619 O O . LEU A 1 86 ? 24.777 262.691 18.256 1.00 14.84 87 LEU A O 1
ATOM 624 N N . TYR A 1 87 ? 23.657 264.192 16.971 1.00 16.87 88 TYR A N 1
ATOM 625 C CA . TYR A 1 87 ? 24.292 263.831 15.711 1.00 19.46 88 TYR A CA 1
ATOM 626 C C . TYR A 1 87 ? 25.790 264.107 15.738 1.00 21.00 88 TYR A C 1
ATOM 627 O O . TYR A 1 87 ? 26.590 263.297 15.285 1.00 20.90 88 TYR A O 1
ATOM 636 N N . ASN A 1 88 ? 26.181 265.252 16.275 1.00 22.77 89 ASN A N 1
ATOM 637 C CA . ASN A 1 88 ? 27.591 265.591 16.336 1.00 25.33 89 ASN A CA 1
ATOM 638 C C . ASN A 1 88 ? 28.411 264.810 17.351 1.00 28.17 89 ASN A C 1
ATOM 639 O O . ASN A 1 88 ? 29.642 264.936 17.363 1.00 29.21 89 ASN A O 1
ATOM 644 N N . LYS A 1 89 ? 27.761 264.020 18.195 1.00 30.01 90 LYS A N 1
ATOM 645 C CA . LYS A 1 89 ? 28.479 263.080 19.035 1.00 32.18 90 LYS A CA 1
ATOM 646 C C . LYS A 1 89 ? 28.341 261.694 18.463 1.00 30.78 90 LYS A C 1
ATOM 647 O O . LYS A 1 89 ? 27.322 261.045 18.642 1.00 36.53 90 LYS A O 1
ATOM 653 N N . LEU A 1 90 ? 29.404 261.227 17.835 1.00 28.80 91 LEU A N 1
ATOM 654 C CA . LEU A 1 90 ? 29.426 259.924 17.194 1.00 28.42 91 LEU A CA 1
ATOM 655 C C . LEU A 1 90 ? 28.761 258.840 18.039 1.00 30.20 91 LEU A C 1
ATOM 656 O O . LEU A 1 90 ? 27.875 258.145 17.559 1.00 29.09 91 LEU A O 1
ATOM 661 N N . GLN A 1 91 ? 29.135 258.747 19.314 1.00 31.12 92 GLN A N 1
ATOM 662 C CA . GLN A 1 91 ? 28.496 257.767 20.235 1.00 32.25 92 GLN A CA 1
ATOM 663 C C . GLN A 1 91 ? 26.952 257.737 20.110 1.00 31.13 92 GLN A C 1
ATOM 664 O O . GLN A 1 91 ? 26.366 256.655 20.099 1.00 28.83 92 GLN A O 1
ATOM 670 N N . HIS A 1 92 ? 26.331 258.920 20.008 1.00 26.32 93 HIS A N 1
ATOM 671 C CA . HIS A 1 92 ? 24.886 259.044 20.043 1.00 25.15 93 HIS A CA 1
ATOM 672 C C . HIS A 1 92 ? 24.244 259.427 18.716 1.00 22.97 93 HIS A C 1
ATOM 673 O O . HIS A 1 92 ? 23.025 259.604 18.650 1.00 20.59 93 HIS A O 1
ATOM 680 N N . ARG A 1 93 ? 25.038 259.549 17.661 1.00 22.22 94 ARG A N 1
ATOM 681 C CA . ARG A 1 93 ? 24.466 259.894 16.373 1.00 21.67 94 ARG A CA 1
ATOM 682 C C . ARG A 1 93 ? 23.198 259.069 16.108 1.00 23.75 94 ARG A C 1
ATOM 683 O O . ARG A 1 93 ? 22.161 259.605 15.731 1.00 24.21 94 ARG A O 1
ATOM 691 N N . TYR A 1 94 ? 23.291 257.759 16.329 1.00 26.03 95 TYR A N 1
ATOM 692 C CA . TYR A 1 94 ? 22.228 256.827 15.958 1.00 26.75 95 TYR A CA 1
ATOM 693 C C . TYR A 1 94 ? 20.886 257.166 16.582 1.00 24.54 95 TYR A C 1
ATOM 694 O O . TYR A 1 94 ? 19.838 256.910 16.019 1.00 25.10 95 TYR A O 1
ATOM 703 N N . THR A 1 95 ? 20.936 257.683 17.788 1.00 24.15 96 THR A N 1
ATOM 704 C CA . THR A 1 95 ? 19.760 258.055 18.513 1.00 22.07 96 THR A CA 1
ATOM 705 C C . THR A 1 95 ? 19.002 259.192 17.820 1.00 24.17 96 THR A C 1
ATOM 706 O O . THR A 1 95 ? 17.759 259.187 17.794 1.00 27.30 96 THR A O 1
ATOM 710 N N . SER A 1 96 ? 19.723 260.138 17.203 1.00 22.34 97 SER A N 1
ATOM 711 C CA . SER A 1 96 ? 19.074 261.177 16.429 1.00 20.98 97 SER A CA 1
ATOM 712 C C . SER A 1 96 ? 18.429 260.562 15.225 1.00 20.25 97 SER A C 1
ATOM 713 O O . SER A 1 96 ? 17.309 260.888 14.860 1.00 19.88 97 SER A O 1
ATOM 716 N N . LYS A 1 97 ? 19.170 259.707 14.543 1.00 20.67 98 LYS A N 1
ATOM 717 C CA . LYS A 1 97 ? 18.641 259.027 13.344 1.00 21.71 98 LYS A CA 1
ATOM 718 C C . LYS A 1 97 ? 17.429 258.178 13.657 1.00 21.54 98 LYS A C 1
ATOM 719 O O . LYS A 1 97 ? 16.431 258.229 12.943 1.00 23.76 98 LYS A O 1
ATOM 725 N N . GLU A 1 98 ? 17.521 257.381 14.706 1.00 21.05 99 GLU A N 1
ATOM 726 C CA . GLU A 1 98 ? 16.379 256.553 15.102 1.00 22.32 99 GLU A CA 1
ATOM 727 C C . GLU A 1 98 ? 15.141 257.402 15.425 1.00 21.21 99 GLU A C 1
ATOM 728 O O . GLU A 1 98 ? 14.054 257.097 14.992 1.00 18.51 99 GLU A O 1
ATOM 734 N N . PHE A 1 99 ? 15.318 258.457 16.222 1.00 22.22 100 PHE A N 1
ATOM 735 C CA . PHE A 1 99 ? 14.213 259.379 16.496 1.00 22.09 100 PHE A CA 1
ATOM 736 C C . PHE A 1 99 ? 13.530 259.814 15.173 1.00 22.24 100 PHE A C 1
ATOM 737 O O . PHE A 1 99 ? 12.318 259.860 15.080 1.00 25.75 100 PHE A O 1
ATOM 745 N N . ILE A 1 100 ? 14.341 260.152 14.188 1.00 22.61 101 ILE A N 1
ATOM 746 C CA . ILE A 1 100 ? 13.889 260.712 12.925 1.00 23.23 101 ILE A CA 1
ATOM 747 C C . ILE A 1 100 ? 13.292 259.644 12.025 1.00 27.00 101 ILE A C 1
ATOM 748 O O . ILE A 1 100 ? 12.134 259.713 11.647 1.00 26.31 101 ILE A O 1
ATOM 753 N N . TYR A 1 101 ? 14.102 258.643 11.693 1.00 31.82 102 TYR A N 1
ATOM 754 C CA . TYR A 1 101 ? 13.684 257.637 10.753 1.00 35.95 102 TYR A CA 1
ATOM 755 C C . TYR A 1 101 ? 12.785 256.558 11.363 1.00 35.19 102 TYR A C 1
ATOM 756 O O . TYR A 1 101 ? 11.947 256.037 10.680 1.00 35.46 102 TYR A O 1
ATOM 765 N N . GLN A 1 102 ? 12.947 256.235 12.634 1.00 34.35 103 GLN A N 1
ATOM 766 C CA . GLN A 1 102 ? 12.215 255.131 13.215 1.00 34.56 103 GLN A CA 1
ATOM 767 C C . GLN A 1 102 ? 10.982 255.507 13.965 1.00 29.66 103 GLN A C 1
ATOM 768 O O . GLN A 1 102 ? 9.997 254.778 13.966 1.00 33.82 103 GLN A O 1
ATOM 774 N N . ILE A 1 103 ? 10.999 256.647 14.632 1.00 25.75 104 ILE A N 1
ATOM 775 C CA . ILE A 1 103 ? 9.836 257.056 15.417 1.00 21.05 104 ILE A CA 1
ATOM 776 C C . ILE A 1 103 ? 8.984 258.063 14.664 1.00 18.20 104 ILE A C 1
ATOM 777 O O . ILE A 1 103 ? 7.796 257.849 14.497 1.00 17.24 104 ILE A O 1
ATOM 782 N N . VAL A 1 104 ? 9.580 259.190 14.273 1.00 15.71 105 VAL A N 1
ATOM 783 C CA . VAL A 1 104 ? 8.811 260.286 13.726 1.00 13.89 105 VAL A CA 1
ATOM 784 C C . VAL A 1 104 ? 8.198 259.841 12.401 1.00 13.05 105 VAL A C 1
ATOM 785 O O . VAL A 1 104 ? 7.021 260.061 12.127 1.00 12.85 105 VAL A O 1
ATOM 789 N N . ALA A 1 105 ? 9.013 259.205 11.592 1.00 11.80 106 ALA A N 1
ATOM 790 C CA . ALA A 1 105 ? 8.622 258.831 10.271 1.00 11.71 106 ALA A CA 1
ATOM 791 C C . ALA A 1 105 ? 7.524 257.765 10.275 1.00 11.06 106 ALA A C 1
ATOM 792 O O . ALA A 1 105 ? 6.716 257.684 9.345 1.00 10.72 106 ALA A O 1
ATOM 794 N N . SER A 1 106 ? 7.538 256.927 11.289 1.00 10.70 107 SER A N 1
ATOM 795 C CA . SER A 1 106 ? 6.593 255.815 11.374 1.00 10.76 107 SER A CA 1
ATOM 796 C C . SER A 1 106 ? 5.253 256.326 11.822 1.00 10.25 107 SER A C 1
ATOM 797 O O . SER A 1 106 ? 4.216 255.856 11.400 1.00 10.98 107 SER A O 1
ATOM 800 N N . ILE A 1 107 ? 5.282 257.279 12.732 1.00 10.03 108 ILE A N 1
ATOM 801 C CA . ILE A 1 107 ? 4.081 257.916 13.214 1.00 9.82 108 ILE A CA 1
ATOM 802 C C . ILE A 1 107 ? 3.363 258.495 12.020 1.00 9.96 108 ILE A C 1
ATOM 803 O O . ILE A 1 107 ? 2.194 258.274 11.807 1.00 9.96 108 ILE A O 1
ATOM 808 N N . GLN A 1 108 ? 4.113 259.173 11.179 1.00 10.68 109 GLN A N 1
ATOM 809 C CA . GLN A 1 108 ? 3.551 259.727 9.965 1.00 10.59 109 GLN A CA 1
ATOM 810 C C . GLN A 1 108 ? 3.090 258.634 9.035 1.00 12.66 109 GLN A C 1
ATOM 811 O O . GLN A 1 108 ? 1.990 258.728 8.483 1.00 13.21 109 GLN A O 1
ATOM 817 N N . TYR A 1 109 ? 3.892 257.643 8.717 1.00 14.02 110 TYR A N 1
ATOM 818 C CA . TYR A 1 109 ? 3.508 256.695 7.695 1.00 15.33 110 TYR A CA 1
ATOM 819 C C . TYR A 1 109 ? 2.228 255.977 7.995 1.00 15.83 110 TYR A C 1
ATOM 820 O O . TYR A 1 109 ? 1.466 255.660 7.108 1.00 14.83 110 TYR A O 1
ATOM 829 N N . ASP A 1 110 ? 2.016 255.673 9.240 1.00 15.77 111 ASP A N 1
ATOM 830 C CA . ASP A 1 110 ? 0.829 255.006 9.615 1.00 15.86 111 ASP A CA 1
ATOM 831 C C . ASP A 1 110 ? -0.372 255.766 9.176 1.00 17.25 111 ASP A C 1
ATOM 832 O O . ASP A 1 110 ? -1.277 255.220 8.657 1.00 20.18 111 ASP A O 1
ATOM 837 N N . ILE A 1 111 ? -0.366 257.053 9.396 1.00 18.43 112 ILE A N 1
ATOM 838 C CA . ILE A 1 111 ? -1.460 257.914 9.047 1.00 18.33 112 ILE A CA 1
ATOM 839 C C . ILE A 1 111 ? -1.676 257.933 7.565 1.00 18.27 112 ILE A C 1
ATOM 840 O O . ILE A 1 111 ? -2.756 258.010 7.100 1.00 18.99 112 ILE A O 1
ATOM 845 N N . ASP A 1 112 ? -0.596 257.868 6.831 1.00 18.39 113 ASP A N 1
ATOM 846 C CA . ASP A 1 112 ? -0.598 257.956 5.411 1.00 18.09 113 ASP A CA 1
ATOM 847 C C . ASP A 1 112 ? -1.004 256.676 4.777 1.00 18.58 113 ASP A C 1
ATOM 848 O O . ASP A 1 112 ? -1.695 256.699 3.818 1.00 18.48 113 ASP A O 1
ATOM 853 N N . ARG A 1 113 ? -0.534 255.566 5.328 1.00 18.75 114 ARG A N 1
ATOM 854 C CA . ARG A 1 113 ? -0.928 254.205 4.973 1.00 18.00 114 ARG A CA 1
ATOM 855 C C . ARG A 1 113 ? -2.418 253.924 4.966 1.00 19.25 114 ARG A C 1
ATOM 856 O O . ARG A 1 113 ? -2.915 253.280 4.095 1.00 17.89 114 ARG A O 1
ATOM 864 N N . VAL A 1 114 ? -3.102 254.374 5.989 1.00 21.63 115 VAL A N 1
ATOM 865 C CA . VAL A 1 114 ? -4.524 254.281 6.158 1.00 21.26 115 VAL A CA 1
ATOM 866 C C . VAL A 1 114 ? -5.309 255.108 5.191 1.00 22.35 115 VAL A C 1
ATOM 867 O O . VAL A 1 114 ? -6.376 254.726 4.816 1.00 24.04 115 VAL A O 1
ATOM 871 N N . LEU A 1 115 ? -4.802 256.257 4.816 1.00 21.43 116 LEU A N 1
ATOM 872 C CA . LEU A 1 115 ? -5.468 257.086 3.878 1.00 22.86 116 LEU A CA 1
ATOM 873 C C . LEU A 1 115 ? -5.251 256.521 2.517 1.00 23.50 116 LEU A C 1
ATOM 874 O O . LEU A 1 115 ? -6.050 256.661 1.675 1.00 24.22 116 LEU A O 1
ATOM 879 N N . CYS A 1 116 ? -4.128 255.890 2.313 1.00 27.63 117 CYS A N 1
ATOM 880 C CA . CYS A 1 116 ? -3.825 255.252 1.065 1.00 40.32 117 CYS A CA 1
ATOM 881 C C . CYS A 1 116 ? -4.833 254.110 0.868 1.00 30.31 117 CYS A C 1
ATOM 882 O O . CYS A 1 116 ? -5.238 253.886 -0.214 1.00 28.74 117 CYS A O 1
ATOM 885 N N . LEU A 1 117 ? -5.258 253.457 1.934 1.00 23.77 118 LEU A N 1
ATOM 886 C CA . LEU A 1 117 ? -6.152 252.299 1.948 1.00 19.99 118 LEU A CA 1
ATOM 887 C C . LEU A 1 117 ? -7.627 252.573 2.053 1.00 21.67 118 LEU A C 1
ATOM 888 O O . LEU A 1 117 ? -8.413 251.787 1.668 1.00 18.71 118 LEU A O 1
ATOM 893 N N . ILE A 1 118 ? -7.972 253.679 2.653 1.00 20.36 119 ILE A N 1
ATOM 894 C CA . ILE A 1 118 ? -9.285 254.231 2.665 1.00 19.91 119 ILE A CA 1
ATOM 895 C C . ILE A 1 118 ? -9.624 254.755 1.297 1.00 18.57 119 ILE A C 1
ATOM 896 O O . ILE A 1 118 ? -10.748 254.725 0.908 1.00 18.18 119 ILE A O 1
ATOM 901 N N . LYS A 1 119 ? -8.648 255.271 0.587 1.00 17.35 120 LYS A N 1
ATOM 902 C CA . LYS A 1 119 ? -8.862 255.703 -0.755 1.00 17.11 120 LYS A CA 1
ATOM 903 C C . LYS A 1 119 ? -9.176 254.540 -1.661 1.00 17.38 120 LYS A C 1
ATOM 904 O O . LYS A 1 119 ? -10.011 254.652 -2.502 1.00 17.58 120 LYS A O 1
ATOM 910 N N . GLU A 1 120 ? -8.517 253.412 -1.469 1.00 16.94 121 GLU A N 1
ATOM 911 C CA . GLU A 1 120 ? -8.785 252.171 -2.172 1.00 15.85 121 GLU A CA 1
ATOM 912 C C . GLU A 1 120 ? -10.155 251.612 -2.016 1.00 16.26 121 GLU A C 1
ATOM 913 O O . GLU A 1 120 ? -10.655 251.029 -2.896 1.00 17.46 121 GLU A O 1
ATOM 919 N N . ALA A 1 121 ? -10.726 251.709 -0.847 1.00 17.65 122 ALA A N 1
ATOM 920 C CA . ALA A 1 121 ? -12.073 251.293 -0.614 1.00 17.85 122 ALA A CA 1
ATOM 921 C C . ALA A 1 121 ? -13.059 252.230 -1.245 1.00 18.87 122 ALA A C 1
ATOM 922 O O . ALA A 1 121 ? -14.020 251.812 -1.758 1.00 18.08 122 ALA A O 1
ATOM 924 N N . ILE A 1 122 ? -12.813 253.515 -1.195 1.00 20.17 123 ILE A N 1
ATOM 925 C CA . ILE A 1 122 ? -13.701 254.442 -1.857 1.00 22.32 123 ILE A CA 1
ATOM 926 C C . ILE A 1 122 ? -13.791 254.172 -3.378 1.00 24.25 123 ILE A C 1
ATOM 927 O O . ILE A 1 122 ? -14.890 253.981 -3.924 1.00 23.29 123 ILE A O 1
ATOM 932 N N . ILE A 1 123 ? -12.633 254.032 -4.018 1.00 26.77 124 ILE A N 1
ATOM 933 C CA . ILE A 1 123 ? -12.532 253.944 -5.473 1.00 28.82 124 ILE A CA 1
ATOM 934 C C . ILE A 1 123 ? -12.736 252.551 -6.056 1.00 29.19 124 ILE A C 1
ATOM 935 O O . ILE A 1 123 ? -13.643 252.312 -6.813 1.00 28.31 124 ILE A O 1
ATOM 940 N N . LYS A 1 124 ? -11.879 251.626 -5.702 1.00 35.46 125 LYS A N 1
ATOM 941 C CA . LYS A 1 124 ? -11.911 250.275 -6.286 1.00 38.26 125 LYS A CA 1
ATOM 942 C C . LYS A 1 124 ? -13.019 249.337 -5.797 1.00 38.01 125 LYS A C 1
ATOM 943 O O . LYS A 1 124 ? -13.417 248.439 -6.540 1.00 43.62 125 LYS A O 1
ATOM 949 N N . ASP A 1 125 ? -13.522 249.539 -4.588 1.00 37.30 126 ASP A N 1
ATOM 950 C CA . ASP A 1 125 ? -14.439 248.610 -3.997 1.00 40.66 126 ASP A CA 1
ATOM 951 C C . ASP A 1 125 ? -15.874 249.065 -4.022 1.00 40.55 126 ASP A C 1
ATOM 952 O O . ASP A 1 125 ? -16.195 250.224 -3.950 1.00 38.60 126 ASP A O 1
ATOM 957 N N . ASN A 1 126 ? -16.745 248.082 -4.120 1.00 49.33 127 ASN A N 1
ATOM 958 C CA . ASN A 1 126 ? -18.190 248.300 -4.157 1.00 53.77 127 ASN A CA 1
ATOM 959 C C . ASN A 1 126 ? -18.693 248.398 -2.741 1.00 55.93 127 ASN A C 1
ATOM 960 O O . ASN A 1 126 ? -17.969 248.072 -1.791 1.00 50.11 127 ASN A O 1
ATOM 965 N N . LEU A 1 127 ? -19.945 248.819 -2.607 1.00 57.07 128 LEU A N 1
ATOM 966 C CA . LEU A 1 127 ? -20.475 249.200 -1.299 1.00 59.85 128 LEU A CA 1
ATOM 967 C C . LEU A 1 127 ? -20.372 248.101 -0.230 1.00 54.60 128 LEU A C 1
ATOM 968 O O . LEU A 1 127 ? -20.154 248.407 0.941 1.00 56.51 128 LEU A O 1
ATOM 973 N N . HIS A 1 128 ? -20.504 246.834 -0.637 1.00 48.42 129 HIS A N 1
ATOM 974 C CA . HIS A 1 128 ? -20.532 245.716 0.307 1.00 43.43 129 HIS A CA 1
ATOM 975 C C . HIS A 1 12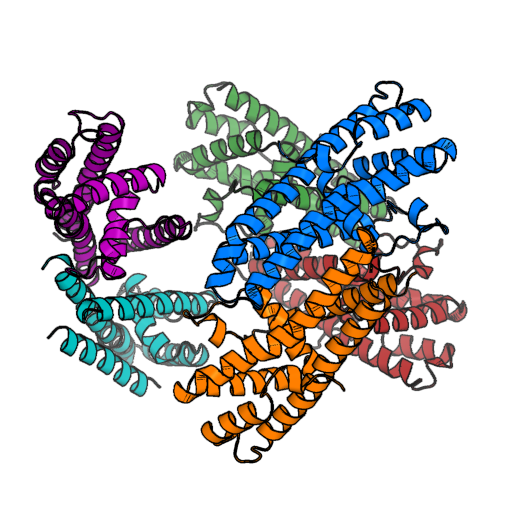8 ? -19.181 245.560 0.972 1.00 40.72 129 HIS A C 1
ATOM 976 O O . HIS A 1 128 ? -19.068 245.633 2.194 1.00 43.94 129 HIS A O 1
ATOM 983 N N . THR A 1 129 ? -18.170 245.296 0.163 1.00 37.02 130 THR A N 1
ATOM 984 C CA . THR A 1 129 ? -16.798 245.293 0.645 1.00 37.79 130 THR A CA 1
ATOM 985 C C . THR A 1 129 ? -16.555 246.554 1.470 1.00 36.92 130 THR A C 1
ATOM 986 O O . THR A 1 129 ? -16.202 246.481 2.654 1.00 36.99 130 THR A O 1
ATOM 990 N N . GLN A 1 130 ? -16.826 247.699 0.851 1.00 36.43 131 GLN A N 1
ATOM 991 C CA . GLN A 1 130 ? -16.625 248.999 1.471 1.00 34.66 131 GLN A CA 1
ATOM 992 C C . GLN A 1 130 ? -17.119 249.056 2.864 1.00 34.47 131 GLN A C 1
ATOM 993 O O . GLN A 1 130 ? -16.466 249.633 3.723 1.00 39.77 131 GLN A O 1
ATOM 999 N N . ASN A 1 131 ? -18.275 248.458 3.076 1.00 34.05 132 ASN A N 1
ATOM 1000 C CA . ASN A 1 131 ? -18.859 248.360 4.408 1.00 37.87 132 ASN A CA 1
ATOM 1001 C C . ASN A 1 131 ? -18.192 247.346 5.359 1.00 36.88 132 ASN A C 1
ATOM 1002 O O . ASN A 1 131 ? -18.237 247.503 6.587 1.00 35.70 132 ASN A O 1
ATOM 1007 N N . GLN A 1 132 ? -17.537 246.350 4.788 1.00 34.45 133 GLN A N 1
ATOM 1008 C CA . GLN A 1 132 ? -16.857 245.348 5.569 1.00 35.26 133 GLN A CA 1
ATOM 1009 C C . GLN A 1 132 ? -15.616 246.008 6.180 1.00 37.14 133 GLN A C 1
ATOM 1010 O O . GLN A 1 132 ? -15.548 246.206 7.399 1.00 37.57 133 GLN A O 1
ATOM 1016 N N . LYS A 1 133 ? -14.696 246.427 5.303 1.00 34.88 134 LYS A N 1
ATOM 1017 C CA . LYS A 1 133 ? -13.485 247.254 5.591 1.00 33.19 134 LYS A CA 1
ATOM 1018 C C . LYS A 1 133 ? -13.691 248.511 6.444 1.00 35.43 134 LYS A C 1
ATOM 1019 O O . LYS A 1 133 ? -12.758 248.979 7.116 1.00 38.33 134 LYS A O 1
ATOM 1025 N N . GLU A 1 134 ? -14.898 249.055 6.437 1.00 37.36 135 GLU A N 1
ATOM 1026 C CA . GLU A 1 134 ? -15.118 250.382 6.970 1.00 37.64 135 GLU A CA 1
ATOM 1027 C C . GLU A 1 134 ? -14.660 250.557 8.404 1.00 38.63 135 GLU A C 1
ATOM 1028 O O . GLU A 1 134 ? -13.806 251.406 8.697 1.00 46.78 135 GLU A O 1
ATOM 1034 N N . SER A 1 135 ? -15.202 249.743 9.301 1.00 39.49 136 SER A N 1
ATOM 1035 C CA . SER A 1 135 ? -14.951 249.898 10.735 1.00 39.17 136 SER A CA 1
ATOM 1036 C C . SER A 1 135 ? -13.456 249.849 11.071 1.00 39.38 136 SER A C 1
ATOM 1037 O O . SER A 1 135 ? -12.954 250.667 11.861 1.00 45.41 136 SER A O 1
ATOM 1040 N N . GLU A 1 136 ? -12.756 248.903 10.467 1.00 35.27 137 GLU A N 1
ATOM 1041 C CA . GLU A 1 136 ? -11.365 248.689 10.774 1.00 34.75 137 GLU A CA 1
ATOM 1042 C C . GLU A 1 136 ? -10.465 249.834 10.315 1.00 31.50 137 GLU A C 1
ATOM 1043 O O . GLU A 1 136 ? -9.535 250.264 11.027 1.00 27.81 137 GLU A O 1
ATOM 1049 N N . LEU A 1 137 ? -10.738 250.327 9.125 1.00 27.70 138 LEU A N 1
ATOM 1050 C CA . LEU A 1 137 ? -10.003 251.468 8.602 1.00 25.06 138 LEU A CA 1
ATOM 1051 C C . LEU A 1 137 ? -10.237 252.711 9.447 1.00 24.69 138 LEU A C 1
ATOM 1052 O O . LEU A 1 137 ? -9.327 253.519 9.643 1.00 21.26 138 LEU A O 1
ATOM 1057 N N . LEU A 1 138 ? -11.465 252.869 9.947 1.00 24.36 139 LEU A N 1
ATOM 1058 C CA . LEU A 1 138 ? -11.781 254.029 10.759 1.00 25.14 139 LEU A CA 1
ATOM 1059 C C . LEU A 1 138 ? -11.105 253.959 12.091 1.00 27.35 139 LEU A C 1
ATOM 1060 O O . LEU A 1 138 ? -10.649 254.967 12.639 1.00 26.43 139 LEU A O 1
ATOM 1065 N N . MET A 1 139 ? -11.094 252.751 12.643 1.00 29.54 140 MET A N 1
ATOM 1066 C CA . MET A 1 139 ? -10.440 252.518 13.910 1.00 32.33 140 MET A CA 1
ATOM 1067 C C . MET A 1 139 ? -8.932 252.760 13.766 1.00 29.39 140 MET A C 1
ATOM 1068 O O . MET A 1 139 ? -8.358 253.524 14.515 1.00 33.23 140 MET A O 1
ATOM 1073 N N . ASN A 1 140 ? -8.306 252.188 12.750 1.00 27.32 141 ASN A N 1
ATOM 1074 C CA . ASN A 1 140 ? -6.905 252.424 12.484 1.00 25.53 141 ASN A CA 1
ATOM 1075 C C . ASN A 1 140 ? -6.579 253.893 12.290 1.00 24.41 141 ASN A C 1
ATOM 1076 O O . ASN A 1 140 ? -5.540 254.393 12.742 1.00 26.23 141 ASN A O 1
ATOM 1081 N N . LEU A 1 141 ? -7.454 254.584 11.591 1.00 22.84 142 LEU A N 1
ATOM 1082 C CA . LEU A 1 141 ? -7.239 256.000 11.300 1.00 21.64 142 LEU A CA 1
ATOM 1083 C C . LEU A 1 141 ? -7.194 256.762 12.589 1.00 18.93 142 LEU A C 1
ATOM 1084 O O . LEU A 1 141 ? -6.375 257.655 12.793 1.00 18.51 142 LEU A O 1
ATOM 1089 N N . ASP A 1 142 ? -8.170 256.469 13.422 1.00 17.40 143 ASP A N 1
ATOM 1090 C CA . ASP A 1 142 ? -8.243 257.088 14.727 1.00 16.65 143 ASP A CA 1
ATOM 1091 C C . ASP A 1 142 ? -6.948 256.828 15.529 1.00 15.34 143 ASP A C 1
ATOM 1092 O O . ASP A 1 142 ? -6.444 257.715 16.221 1.00 13.11 143 ASP A O 1
ATOM 1097 N N . SER A 1 143 ? -6.533 255.566 15.532 1.00 14.47 144 SER A N 1
ATOM 1098 C CA . SER A 1 143 ? -5.449 255.151 16.378 1.00 15.07 144 SER A CA 1
ATOM 1099 C C . SER A 1 143 ? -4.146 255.812 15.961 1.00 14.74 144 SER A C 1
ATOM 1100 O O . SER A 1 143 ? -3.378 256.301 16.776 1.00 15.24 144 SER A O 1
ATOM 1103 N N . SER A 1 144 ? -3.978 255.909 14.657 1.00 14.20 145 SER A N 1
ATOM 1104 C CA . SER A 1 144 ? -2.816 256.527 14.104 1.00 12.78 145 SER A CA 1
ATOM 1105 C C . SER A 1 144 ? -2.761 258.081 14.291 1.00 12.63 145 SER A C 1
ATOM 1106 O O . SER A 1 144 ? -1.672 258.619 14.411 1.00 13.32 145 SER A O 1
ATOM 1109 N N . LEU A 1 145 ? -3.905 258.783 14.294 1.00 11.39 146 LEU A N 1
ATOM 1110 C CA . LEU A 1 145 ? -3.958 260.195 14.689 1.00 10.12 146 LEU A CA 1
ATOM 1111 C C . LEU A 1 145 ? -3.687 260.395 16.172 1.00 9.76 146 LEU A C 1
ATOM 1112 O O . LEU A 1 145 ? -2.920 261.308 16.561 1.00 10.49 146 LEU A O 1
ATOM 1117 N N . LYS A 1 146 ? -4.300 259.578 17.009 1.00 9.28 147 LYS A N 1
ATOM 1118 C CA . LYS A 1 146 ? -4.098 259.640 18.465 1.00 9.39 147 LYS A CA 1
ATOM 1119 C C . LYS A 1 146 ? -2.604 259.432 18.814 1.00 10.19 147 LYS A C 1
ATOM 1120 O O . LYS A 1 146 ? -1.951 260.256 19.538 1.00 10.20 147 LYS A O 1
ATOM 1126 N N . THR A 1 147 ? -1.998 258.440 18.163 1.00 10.75 148 THR A N 1
ATOM 1127 C CA . THR A 1 147 ? -0.562 258.175 18.343 1.00 10.61 148 THR A CA 1
ATOM 1128 C C . THR A 1 147 ? 0.234 259.456 18.125 1.00 10.80 148 THR A C 1
ATOM 1129 O O . THR A 1 147 ? 1.070 259.832 18.960 1.00 11.01 148 THR A O 1
ATOM 1133 N N . ARG A 1 148 ? -0.041 260.135 17.019 1.00 10.93 149 ARG A N 1
ATOM 1134 C CA . ARG A 1 148 ? 0.685 261.320 16.702 1.00 11.00 149 ARG A CA 1
ATOM 1135 C C . ARG A 1 148 ? 0.435 262.420 17.756 1.00 13.13 149 ARG A C 1
ATOM 1136 O O . ARG A 1 148 ? 1.350 263.225 18.094 1.00 11.74 149 ARG A O 1
ATOM 1144 N N . GLN A 1 149 ? -0.801 262.481 18.262 1.00 15.13 150 GLN A N 1
ATOM 1145 C CA . GLN A 1 149 ? -1.098 263.437 19.344 1.00 16.37 150 GLN A CA 1
ATOM 1146 C C . GLN A 1 149 ? -0.248 263.132 20.560 1.00 14.67 150 GLN A C 1
ATOM 1147 O O . GLN A 1 149 ? 0.144 264.033 21.265 1.00 13.47 150 GLN A O 1
ATOM 1153 N N . ASN A 1 150 ? -0.104 261.849 20.892 1.00 14.07 151 ASN A N 1
ATOM 1154 C CA . ASN A 1 150 ? 0.600 261.498 22.139 1.00 13.40 151 ASN A CA 1
ATOM 1155 C C . ASN A 1 150 ? 2.037 261.787 21.960 1.00 13.19 151 ASN A C 1
ATOM 1156 O O . ASN A 1 150 ? 2.662 262.359 22.844 1.00 15.28 151 ASN A O 1
ATOM 1161 N N . PHE A 1 151 ? 2.564 261.480 20.791 1.00 12.30 152 PHE A N 1
ATOM 1162 C CA . PHE A 1 151 ? 3.921 261.920 20.472 1.00 11.92 152 PHE A CA 1
ATOM 1163 C C . PHE A 1 151 ? 4.121 263.438 20.624 1.00 11.25 152 PHE A C 1
ATOM 1164 O O . PHE A 1 151 ? 5.115 263.880 21.135 1.00 10.99 152 PHE A O 1
ATOM 1172 N N . ALA A 1 152 ? 3.167 264.221 20.127 1.00 11.45 153 ALA A N 1
ATOM 1173 C CA . ALA A 1 152 ? 3.238 265.676 20.140 1.00 11.13 153 ALA A CA 1
ATOM 1174 C C . ALA A 1 152 ? 3.251 266.171 21.573 1.00 12.25 153 ALA A C 1
ATOM 1175 O O . ALA A 1 152 ? 4.021 267.063 21.949 1.00 11.42 153 ALA A O 1
ATOM 1177 N N . LYS A 1 153 ? 2.371 265.594 22.384 1.00 13.65 154 LYS A N 1
ATOM 1178 C CA . LYS A 1 153 ? 2.303 265.960 23.789 1.00 14.88 154 LYS A CA 1
ATOM 1179 C C . LYS A 1 153 ? 3.708 265.727 24.385 1.00 14.18 154 LYS A C 1
ATOM 1180 O O . LYS A 1 153 ? 4.338 266.662 24.867 1.00 14.05 154 LYS A O 1
ATOM 1186 N N . LYS A 1 154 ? 4.234 264.524 24.178 1.00 12.99 155 LYS A N 1
ATOM 1187 C CA . LYS A 1 154 ? 5.552 264.192 24.619 1.00 12.43 155 LYS A CA 1
ATOM 1188 C C . LYS A 1 154 ? 6.611 265.113 24.092 1.00 11.90 155 LYS A C 1
ATOM 1189 O O . LYS A 1 154 ? 7.506 265.501 24.831 1.00 12.22 155 LYS A O 1
ATOM 1195 N N . LEU A 1 155 ? 6.524 265.480 22.813 1.00 11.09 156 LEU A N 1
ATOM 1196 C CA . LEU A 1 155 ? 7.526 266.364 22.192 1.00 10.23 156 LEU A CA 1
ATOM 1197 C C . LEU A 1 155 ? 7.549 267.794 22.790 1.00 10.29 156 LEU A C 1
ATOM 1198 O O . LEU A 1 155 ? 8.616 268.414 22.915 1.00 9.95 156 LEU A O 1
ATOM 1203 N N . ASN A 1 156 ? 6.402 268.281 23.242 1.00 10.31 157 ASN A N 1
ATOM 1204 C CA . ASN A 1 156 ? 6.369 269.604 23.882 1.00 10.11 157 ASN A CA 1
ATOM 1205 C C . ASN A 1 156 ? 6.972 269.587 25.273 1.00 10.54 157 ASN A C 1
ATOM 1206 O O . ASN A 1 156 ? 7.676 270.535 25.685 1.00 9.42 157 ASN A O 1
ATOM 1211 N N . GLU A 1 157 ? 6.719 268.469 25.960 1.00 11.47 158 GLU A N 1
ATOM 1212 C CA . GLU A 1 157 ? 7.295 268.223 27.265 1.00 13.03 158 GLU A CA 1
ATOM 1213 C C . GLU A 1 157 ? 8.839 268.132 27.178 1.00 11.78 158 GLU A C 1
ATOM 1214 O O . GLU A 1 157 ? 9.565 268.598 28.050 1.00 10.66 158 GLU A O 1
ATOM 1220 N N . THR A 1 158 ? 9.325 267.582 26.089 1.00 11.29 159 THR A N 1
ATOM 1221 C CA . THR A 1 158 ? 10.733 267.497 25.858 1.00 11.53 159 THR A CA 1
ATOM 1222 C C . THR A 1 158 ? 11.395 268.862 25.555 1.00 11.37 159 THR A C 1
ATOM 1223 O O . THR A 1 158 ? 12.431 269.188 26.144 1.00 11.62 159 THR A O 1
ATOM 1227 N N . ILE A 1 159 ? 10.769 269.672 24.710 1.00 11.71 160 ILE A N 1
ATOM 1228 C CA . ILE A 1 159 ? 11.228 271.034 24.459 1.00 12.26 160 ILE A CA 1
ATOM 1229 C C . ILE A 1 159 ? 11.307 271.838 25.765 1.00 13.72 160 ILE A C 1
ATOM 1230 O O . ILE A 1 159 ? 12.293 272.539 26.018 1.00 13.84 160 ILE A O 1
ATOM 1235 N N . ASP A 1 160 ? 10.252 271.775 26.572 1.00 14.93 161 ASP A N 1
ATOM 1236 C CA . ASP A 1 160 ? 10.260 272.465 27.833 1.00 15.96 161 ASP A CA 1
ATOM 1237 C C . ASP A 1 160 ? 11.378 271.940 28.743 1.00 16.87 161 ASP A C 1
ATOM 1238 O O . ASP A 1 160 ? 12.089 272.730 29.365 1.00 17.31 161 ASP A O 1
ATOM 1243 N N . ASP A 1 161 ? 11.469 270.617 28.871 1.00 16.36 162 ASP A N 1
ATOM 1244 C CA . ASP A 1 161 ? 12.506 270.000 29.692 1.00 15.57 162 ASP A CA 1
ATOM 1245 C C . ASP A 1 161 ? 13.882 270.438 29.274 1.00 13.24 162 ASP A C 1
ATOM 1246 O O . ASP A 1 161 ? 14.734 270.697 30.104 1.00 13.01 162 ASP A O 1
ATOM 1251 N N . TYR A 1 162 ? 14.079 270.537 27.983 1.00 12.46 163 TYR A N 1
ATOM 1252 C CA . TYR A 1 162 ? 15.369 270.957 27.443 1.00 12.45 163 TYR A CA 1
ATOM 1253 C C . TYR A 1 162 ? 15.706 272.384 27.839 1.00 13.09 163 TYR A C 1
ATOM 1254 O O . TYR A 1 162 ? 16.803 272.660 28.292 1.00 13.14 163 TYR A O 1
ATOM 1263 N N . ASN A 1 163 ? 14.744 273.285 27.694 1.00 14.54 164 ASN A N 1
ATOM 1264 C CA . ASN A 1 163 ? 14.964 274.668 28.050 1.00 15.78 164 ASN A CA 1
ATOM 1265 C C . ASN A 1 163 ? 15.192 274.890 29.535 1.00 17.07 164 ASN A C 1
ATOM 1266 O O . ASN A 1 163 ? 15.934 275.831 29.916 1.00 20.39 164 ASN A O 1
ATOM 1271 N N . LYS A 1 164 ? 14.616 274.034 30.374 1.00 15.74 165 LYS A N 1
ATOM 1272 C CA . LYS A 1 164 ? 14.887 274.091 31.795 1.00 15.96 165 LYS A CA 1
ATOM 1273 C C . LYS A 1 164 ? 16.138 273.280 32.180 1.00 17.91 165 LYS A C 1
ATOM 1274 O O . LYS A 1 164 ? 16.550 273.280 33.341 1.00 20.61 165 LYS A O 1
ATOM 1280 N N . ASP A 1 165 ? 16.810 272.659 31.222 1.00 19.03 166 ASP A N 1
ATOM 1281 C CA . ASP A 1 165 ? 17.986 271.775 31.524 1.00 19.19 166 ASP A CA 1
ATOM 1282 C C . ASP A 1 165 ? 17.675 270.705 32.577 1.00 17.71 166 ASP A C 1
ATOM 1283 O O . ASP A 1 165 ? 18.555 270.345 33.357 1.00 15.54 166 ASP A O 1
ATOM 1288 N N . SER A 1 166 ? 16.438 270.226 32.572 1.00 17.74 167 SER A N 1
ATOM 1289 C CA . SER A 1 166 ? 16.001 269.191 33.490 1.00 18.90 167 SER A CA 1
ATOM 1290 C C . SER A 1 166 ? 16.831 267.941 33.313 1.00 20.77 167 SER A C 1
ATOM 1291 O O . SER A 1 166 ? 16.846 267.367 32.246 1.00 18.08 167 SER A O 1
ATOM 1294 N N . LYS A 1 167 ? 17.438 267.465 34.393 1.00 25.20 168 LYS A N 1
ATOM 1295 C CA . LYS A 1 167 ? 18.249 266.270 34.332 1.00 29.91 168 LYS A CA 1
ATOM 1296 C C . LYS A 1 167 ? 19.468 266.513 33.443 1.00 30.74 168 LYS A C 1
ATOM 1297 O O . LYS A 1 167 ? 19.955 265.613 32.765 1.00 27.77 168 LYS A O 1
ATOM 1303 N N . ASN A 1 168 ? 19.939 267.762 33.476 1.00 30.85 169 ASN A N 1
ATOM 1304 C CA . ASN A 1 168 ? 21.129 268.185 32.765 1.00 28.69 169 ASN A CA 1
ATOM 1305 C C . ASN A 1 168 ? 21.097 267.903 31.259 1.00 28.19 169 ASN A C 1
ATOM 1306 O O . ASN A 1 168 ? 22.151 267.795 30.614 1.00 28.81 169 ASN A O 1
ATOM 1311 N N . ILE A 1 169 ? 19.891 267.872 30.691 1.00 24.45 170 ILE A N 1
ATOM 1312 C CA . ILE A 1 169 ? 19.678 267.441 29.326 1.00 23.70 170 ILE A CA 1
ATOM 1313 C C . ILE A 1 169 ? 20.208 268.449 28.276 1.00 23.42 170 ILE A C 1
ATOM 1314 O O . ILE A 1 169 ? 20.467 268.080 27.132 1.00 23.45 170 ILE A O 1
ATOM 1319 N N . GLN A 1 170 ? 20.400 269.694 28.667 1.00 22.37 171 GLN A N 1
ATOM 1320 C CA . GLN A 1 170 ? 21.019 270.687 27.796 1.00 23.11 171 GLN A CA 1
ATOM 1321 C C . GLN A 1 170 ? 22.506 270.772 27.997 1.00 22.68 171 GLN A C 1
ATOM 1322 O O . GLN A 1 170 ? 23.240 271.212 27.128 1.00 20.99 171 GLN A O 1
ATOM 1328 N N . THR A 1 171 ? 22.931 270.418 29.190 1.00 24.15 172 THR A N 1
ATOM 1329 C CA . THR A 1 171 ? 24.323 270.512 29.581 1.00 24.02 172 THR A CA 1
ATOM 1330 C C . THR A 1 171 ? 25.087 269.252 29.249 1.00 24.78 172 THR A C 1
ATOM 1331 O O . THR A 1 171 ? 26.300 269.290 29.079 1.00 27.55 172 THR A O 1
ATOM 1335 N N . ASN A 1 172 ? 24.381 268.132 29.171 1.00 23.77 173 ASN A N 1
ATOM 1336 C CA . ASN A 1 172 ? 25.036 266.841 29.123 1.00 22.32 173 ASN A CA 1
ATOM 1337 C C . ASN A 1 172 ? 24.466 266.001 28.033 1.00 20.22 173 ASN A C 1
ATOM 1338 O O . ASN A 1 172 ? 23.324 265.532 28.130 1.00 20.30 173 ASN A O 1
ATOM 1343 N N . VAL A 1 173 ? 25.225 265.862 26.956 1.00 19.44 174 VAL A N 1
ATOM 1344 C CA . VAL A 1 173 ? 24.791 265.048 25.823 1.00 19.34 174 VAL A CA 1
ATOM 1345 C C . VAL A 1 173 ? 24.460 263.630 26.208 1.00 19.40 174 VAL A C 1
ATOM 1346 O O . VAL A 1 173 ? 23.467 263.106 25.736 1.00 20.19 174 VAL A O 1
ATOM 1350 N N . ASP A 1 174 ? 25.273 263.020 27.061 1.00 18.37 175 ASP A N 1
ATOM 1351 C CA . ASP A 1 174 ? 24.982 261.672 27.538 1.00 18.03 175 ASP A CA 1
ATOM 1352 C C . ASP A 1 174 ? 23.646 261.602 28.253 1.00 16.93 175 ASP A C 1
ATOM 1353 O O . ASP A 1 174 ? 22.854 260.717 28.015 1.00 15.79 175 ASP A O 1
ATOM 1358 N N . ALA A 1 175 ? 23.373 262.615 29.070 1.00 16.98 176 ALA A N 1
ATOM 1359 C CA . ALA A 1 175 ? 22.093 262.708 29.745 1.00 16.78 176 ALA A CA 1
ATOM 1360 C C . ALA A 1 175 ? 21.037 262.839 28.684 1.00 16.43 176 ALA A C 1
ATOM 1361 O O . ALA A 1 175 ? 20.022 262.151 28.737 1.00 15.58 176 ALA A O 1
ATOM 1363 N N . LEU A 1 176 ? 21.291 263.741 27.724 1.00 16.32 177 LEU A N 1
ATOM 1364 C CA . LEU A 1 176 ? 20.348 264.009 26.642 1.00 15.90 177 LEU A CA 1
ATOM 1365 C C . LEU A 1 176 ? 19.988 262.714 25.923 1.00 15.15 177 LEU A C 1
ATOM 1366 O O . LEU A 1 176 ? 18.811 262.385 25.779 1.00 14.25 177 LEU A O 1
ATOM 1371 N N . ALA A 1 177 ? 21.021 261.947 25.566 1.00 13.96 178 ALA A N 1
ATOM 1372 C CA . ALA A 1 177 ? 20.855 260.677 24.880 1.00 13.23 178 ALA A CA 1
ATOM 1373 C C . ALA A 1 177 ? 19.981 259.720 25.681 1.00 12.89 178 ALA A C 1
ATOM 1374 O O . ALA A 1 177 ? 19.135 259.026 25.099 1.00 13.62 178 ALA A O 1
ATOM 1376 N N . THR A 1 178 ? 20.155 259.690 26.991 1.00 11.45 179 THR A N 1
ATOM 1377 C CA . THR A 1 178 ? 19.386 258.767 27.780 1.00 11.89 179 THR A CA 1
ATOM 1378 C C . THR A 1 178 ? 17.916 259.162 27.779 1.00 12.12 179 THR A C 1
ATOM 1379 O O . THR A 1 178 ? 17.040 258.302 27.630 1.00 12.17 179 THR A O 1
ATOM 1383 N N . TYR A 1 179 ? 17.675 260.456 27.888 1.00 11.97 180 TYR A N 1
ATOM 1384 C CA . TYR A 1 179 ? 16.340 260.963 27.905 1.00 12.09 180 TYR A CA 1
ATOM 1385 C C . TYR A 1 179 ? 15.598 260.607 26.597 1.00 13.29 180 TYR A C 1
ATOM 1386 O O . TYR A 1 179 ? 14.436 260.182 26.624 1.00 13.81 180 TYR A O 1
ATOM 1395 N N . MET A 1 180 ? 16.229 260.893 25.460 1.00 14.34 181 MET A N 1
ATOM 1396 C CA . MET A 1 180 ? 15.602 260.651 24.187 1.00 14.21 181 MET A CA 1
ATOM 1397 C C . MET A 1 180 ? 15.340 259.167 24.040 1.00 18.38 181 MET A C 1
ATOM 1398 O O . MET A 1 180 ? 14.268 258.772 23.566 1.00 20.08 181 MET A O 1
ATOM 1403 N N . LYS A 1 181 ? 16.285 258.330 24.501 1.00 21.95 182 LYS A N 1
ATOM 1404 C CA . LYS A 1 181 ? 16.084 256.884 24.479 1.00 22.68 182 LYS A CA 1
ATOM 1405 C C . LYS A 1 181 ? 14.855 256.436 25.314 1.00 23.98 182 LYS A C 1
ATOM 1406 O O . LYS A 1 181 ? 14.071 255.602 24.864 1.00 24.94 182 LYS A O 1
ATOM 1412 N N . GLU A 1 182 ? 14.730 256.957 26.541 1.00 23.65 183 GLU A N 1
ATOM 1413 C CA . GLU A 1 182 ? 13.701 256.510 27.492 1.00 25.58 183 GLU A CA 1
ATOM 1414 C C . GLU A 1 182 ? 12.276 257.088 27.185 1.00 23.24 183 GLU A C 1
ATOM 1415 O O . GLU A 1 182 ? 11.253 256.542 27.639 1.00 20.82 183 GLU A O 1
ATOM 1421 N N . ASN A 1 183 ? 12.199 258.162 26.391 1.00 20.02 184 ASN A N 1
ATOM 1422 C CA . ASN A 1 183 ? 10.913 258.790 26.109 1.00 17.17 184 ASN A CA 1
ATOM 1423 C C . ASN A 1 183 ? 10.449 258.554 24.702 1.00 17.32 184 ASN A C 1
ATOM 1424 O O . ASN A 1 183 ? 9.367 258.966 24.318 1.00 17.14 184 ASN A O 1
ATOM 1429 N N . TYR A 1 184 ? 11.306 257.952 23.893 1.00 18.18 185 TYR A N 1
ATOM 1430 C CA . TYR A 1 184 ? 10.930 257.633 22.536 1.00 19.20 185 TYR A CA 1
ATOM 1431 C C . TYR A 1 184 ? 11.330 256.222 22.178 1.00 19.96 185 TYR A C 1
ATOM 1432 O O . TYR A 1 184 ? 11.942 256.002 21.154 1.00 23.90 185 TYR A O 1
ATOM 1441 N N . LYS A 1 185 ? 11.040 255.288 23.064 1.00 21.41 186 LYS A N 1
ATOM 1442 C CA . LYS A 1 185 ? 11.538 253.911 22.994 1.00 23.88 186 LYS A CA 1
ATOM 1443 C C . LYS A 1 185 ? 11.075 253.221 21.754 1.00 21.89 186 LYS A C 1
ATOM 1444 O O . LYS A 1 185 ? 11.844 252.591 21.019 1.00 20.84 186 LYS A O 1
ATOM 1450 N N . THR A 1 186 ? 9.788 253.385 21.529 1.00 21.26 187 THR A N 1
ATOM 1451 C CA . THR A 1 186 ? 9.079 252.651 20.528 1.00 21.47 187 THR A CA 1
ATOM 1452 C C . THR A 1 186 ? 7.841 253.473 20.041 1.00 20.13 187 THR A C 1
ATOM 1453 O O . THR A 1 186 ? 7.179 254.138 20.818 1.00 20.17 187 THR A O 1
ATOM 1457 N N . LEU A 1 187 ? 7.557 253.395 18.759 1.00 20.25 188 LEU A N 1
ATOM 1458 C CA . LEU A 1 187 ? 6.264 253.805 18.193 1.00 21.73 188 LEU A CA 1
ATOM 1459 C C . LEU A 1 187 ? 5.041 253.354 19.041 1.00 20.29 188 LEU A C 1
ATOM 1460 O O . LEU A 1 187 ? 4.174 254.164 19.388 1.00 18.64 188 LEU A O 1
ATOM 1465 N N . ASP A 1 188 ? 5.002 252.063 19.367 1.00 19.14 189 ASP A N 1
ATOM 1466 C CA . ASP A 1 188 ? 3.871 251.459 20.084 1.00 18.54 189 ASP A CA 1
ATOM 1467 C C . ASP A 1 188 ? 3.554 252.140 21.414 1.00 17.08 189 ASP A C 1
ATOM 1468 O O . ASP A 1 188 ? 2.441 252.086 21.878 1.00 16.55 189 ASP A O 1
ATOM 1473 N N . SER A 1 189 ? 4.560 252.749 22.043 1.00 15.44 190 SER A N 1
ATOM 1474 C CA . SER A 1 189 ? 4.376 253.363 23.329 1.00 13.61 190 SER A CA 1
ATOM 1475 C C . SER A 1 189 ? 3.497 254.582 23.212 1.00 12.26 190 SER A C 1
ATOM 1476 O O . SER A 1 189 ? 2.914 255.002 24.184 1.00 11.65 190 SER A O 1
ATOM 1479 N N . PHE A 1 190 ? 3.431 255.186 22.025 1.00 11.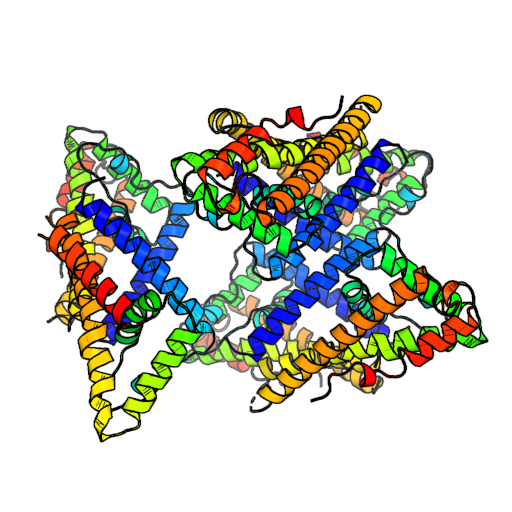76 191 PHE A N 1
ATOM 1480 C CA . PHE A 1 190 ? 2.595 256.377 21.829 1.00 11.24 191 PHE A CA 1
ATOM 1481 C C . PHE A 1 190 ? 1.182 256.048 21.392 1.00 11.17 191 PHE A C 1
ATOM 1482 O O . PHE A 1 190 ? 0.351 256.931 21.314 1.00 10.37 191 PHE A O 1
ATOM 1490 N N . LYS A 1 191 ? 0.910 254.765 21.111 1.00 11.53 192 LYS A N 1
ATOM 1491 C CA . LYS A 1 191 ? -0.437 254.323 20.729 1.00 10.94 192 LYS A CA 1
ATOM 1492 C C . LYS A 1 191 ? -1.359 254.396 21.885 1.00 10.50 192 LYS A C 1
ATOM 1493 O O . LYS A 1 191 ? -0.906 254.305 23.014 1.00 9.90 192 LYS A O 1
ATOM 1499 N N . PRO A 1 192 ? -2.651 254.611 21.622 1.00 10.87 193 PRO A N 1
ATOM 1500 C CA . PRO A 1 192 ? -3.624 254.587 22.702 1.00 12.19 193 PRO A CA 1
ATOM 1501 C C . PRO A 1 192 ? -3.790 253.209 23.286 1.00 13.83 193 PRO A C 1
ATOM 1502 O O . PRO A 1 192 ? -3.526 252.219 22.632 1.00 14.64 193 PRO A O 1
ATOM 1506 N N . ILE A 1 193 ? -4.165 253.156 24.544 1.00 18.24 194 ILE A N 1
ATOM 1507 C CA . ILE A 1 193 ? -4.112 251.896 25.291 1.00 22.57 194 ILE A CA 1
ATOM 1508 C C . ILE A 1 193 ? -5.331 250.997 25.075 1.00 23.58 194 ILE A C 1
ATOM 1509 O O . ILE A 1 193 ? -6.355 251.342 25.625 1.00 30.66 194 ILE A O 1
ATOM 1514 N N . ALA B 1 10 ? 20.743 258.947 -3.561 1.00 54.10 11 ALA B N 1
ATOM 1515 C CA . ALA B 1 10 ? 19.362 258.897 -4.094 1.00 52.89 11 ALA B CA 1
ATOM 1516 C C . ALA B 1 10 ? 19.149 257.542 -4.735 1.00 49.76 11 ALA B C 1
ATOM 1517 O O . ALA B 1 10 ? 19.836 257.147 -5.665 1.00 46.47 11 ALA B O 1
ATOM 1519 N N . SER B 1 11 ? 18.158 256.839 -4.216 1.00 46.02 12 SER B N 1
ATOM 1520 C CA . SER B 1 11 ? 17.809 255.551 -4.723 1.00 35.44 12 SER B CA 1
ATOM 1521 C C . SER B 1 11 ? 16.818 255.781 -5.843 1.00 36.34 12 SER B C 1
ATOM 1522 O O . SER B 1 11 ? 16.099 256.802 -5.888 1.00 39.79 12 SER B O 1
ATOM 1525 N N . LYS B 1 12 ? 16.799 254.846 -6.771 1.00 33.33 13 LYS B N 1
ATOM 1526 C CA . LYS B 1 12 ? 15.826 254.870 -7.813 1.00 36.22 13 LYS B CA 1
ATOM 1527 C C . LYS B 1 12 ? 14.409 255.137 -7.333 1.00 35.62 13 LYS B C 1
ATOM 1528 O O . LYS B 1 12 ? 13.675 255.907 -7.945 1.00 35.81 13 LYS B O 1
ATOM 1534 N N . LEU B 1 13 ? 14.019 254.495 -6.245 1.00 34.86 14 LEU B N 1
ATOM 1535 C CA . LEU B 1 13 ? 12.684 254.674 -5.710 1.00 35.91 14 LEU B CA 1
ATOM 1536 C C . LEU B 1 13 ? 12.514 256.099 -5.203 1.00 33.49 14 LEU B C 1
ATOM 1537 O O . LEU B 1 13 ? 11.441 256.699 -5.322 1.00 32.82 14 LEU B O 1
ATOM 1542 N N . GLU B 1 14 ? 13.534 256.582 -4.523 1.00 30.23 15 GLU B N 1
ATOM 1543 C CA . GLU B 1 14 ? 13.484 257.933 -4.027 1.00 30.92 15 GLU B CA 1
ATOM 1544 C C . GLU B 1 14 ? 13.303 258.920 -5.202 1.00 32.31 15 GLU B C 1
ATOM 1545 O O . GLU B 1 14 ? 12.528 259.874 -5.100 1.00 36.13 15 GLU B O 1
ATOM 1551 N N . THR B 1 15 ? 14.039 258.727 -6.293 1.00 27.93 16 THR B N 1
ATOM 1552 C CA . THR B 1 15 ? 13.902 259.615 -7.446 1.00 24.51 16 THR B CA 1
ATOM 1553 C C . THR B 1 15 ? 12.560 259.408 -8.162 1.00 25.22 16 THR B C 1
ATOM 1554 O O . THR B 1 15 ? 11.952 260.371 -8.662 1.00 25.68 16 THR B O 1
ATOM 1558 N N . ALA B 1 16 ? 12.071 258.166 -8.167 1.00 23.80 17 ALA B N 1
ATOM 1559 C CA . ALA B 1 16 ? 10.728 257.873 -8.704 1.00 22.85 17 ALA B CA 1
ATOM 1560 C C . ALA B 1 16 ? 9.605 258.584 -7.937 1.00 20.58 17 ALA B C 1
ATOM 1561 O O . ALA B 1 16 ? 8.827 259.308 -8.518 1.00 18.86 17 ALA B O 1
ATOM 1563 N N . ALA B 1 17 ? 9.577 258.436 -6.628 1.00 21.33 18 ALA B N 1
ATOM 1564 C CA . ALA B 1 17 ? 8.665 259.240 -5.795 1.00 23.69 18 ALA B CA 1
ATOM 1565 C C . ALA B 1 17 ? 8.788 260.760 -6.013 1.00 24.24 18 ALA B C 1
ATOM 1566 O O . ALA B 1 17 ? 7.803 261.464 -6.044 1.00 26.69 18 ALA B O 1
ATOM 1568 N N . LYS B 1 18 ? 9.999 261.279 -6.132 1.00 25.01 19 LYS B N 1
ATOM 1569 C CA . LYS B 1 18 ? 10.203 262.738 -6.271 1.00 25.04 19 LYS B CA 1
ATOM 1570 C C . LYS B 1 18 ? 9.566 263.234 -7.557 1.00 23.72 19 LYS B C 1
ATOM 1571 O O . LYS B 1 18 ? 8.853 264.221 -7.562 1.00 23.99 19 LYS B O 1
ATOM 1577 N N . ASN B 1 19 ? 9.875 262.557 -8.662 1.00 24.57 20 ASN B N 1
ATOM 1578 C CA . ASN B 1 19 ? 9.376 262.959 -9.971 1.00 23.67 20 ASN B CA 1
ATOM 1579 C C . ASN B 1 19 ? 7.879 262.836 -10.054 1.00 26.73 20 ASN B C 1
ATOM 1580 O O . ASN B 1 19 ? 7.242 263.679 -10.645 1.00 33.03 20 ASN B O 1
ATOM 1585 N N . LEU B 1 20 ? 7.313 261.811 -9.410 1.00 31.04 21 LEU B N 1
ATOM 1586 C CA . LEU B 1 20 ? 5.856 261.651 -9.335 1.00 30.99 21 LEU B CA 1
ATOM 1587 C C . LEU B 1 20 ? 5.207 262.738 -8.488 1.00 31.50 21 LEU B C 1
ATOM 1588 O O . LEU B 1 20 ? 4.202 263.335 -8.870 1.00 31.47 21 LEU B O 1
ATOM 1593 N N . GLU B 1 21 ? 5.795 262.982 -7.331 1.00 31.64 22 GLU B N 1
ATOM 1594 C CA . GLU B 1 21 ? 5.310 264.017 -6.455 1.00 32.90 22 GLU B CA 1
ATOM 1595 C C . GLU B 1 21 ? 5.230 265.365 -7.159 1.00 29.17 22 GLU B C 1
ATOM 1596 O O . GLU B 1 21 ? 4.267 266.057 -6.970 1.00 26.33 22 GLU B O 1
ATOM 1602 N N . ASN B 1 22 ? 6.257 265.730 -7.933 1.00 30.07 23 ASN B N 1
ATOM 1603 C CA . ASN B 1 22 ? 6.343 267.052 -8.590 1.00 30.69 23 ASN B CA 1
ATOM 1604 C C . ASN B 1 22 ? 5.338 267.087 -9.696 1.00 32.57 23 ASN B C 1
ATOM 1605 O O . ASN B 1 22 ? 4.734 268.115 -10.024 1.00 33.03 23 ASN B O 1
ATOM 1610 N N . GLN B 1 23 ? 5.188 265.944 -10.310 1.00 31.19 24 GLN B N 1
ATOM 1611 C CA . GLN B 1 23 ? 4.294 265.851 -11.399 1.00 32.11 24 GLN B CA 1
ATOM 1612 C C . GLN B 1 23 ? 2.864 266.030 -10.845 1.00 29.02 24 GLN B C 1
ATOM 1613 O O . GLN B 1 23 ? 2.087 266.819 -11.379 1.00 24.61 24 GLN B O 1
ATOM 1619 N N . ASN B 1 24 ? 2.548 265.314 -9.763 1.00 27.86 25 ASN B N 1
ATOM 1620 C CA . ASN B 1 24 ? 1.277 265.475 -9.064 1.00 27.02 25 ASN B CA 1
ATOM 1621 C C . ASN B 1 24 ? 0.952 266.948 -8.766 1.00 26.97 25 ASN B C 1
ATOM 1622 O O . ASN B 1 24 ? -0.117 267.421 -9.096 1.00 24.05 25 ASN B O 1
ATOM 1627 N N . LYS B 1 25 ? 1.891 267.650 -8.137 1.00 24.41 26 LYS B N 1
ATOM 1628 C CA . LYS B 1 25 ? 1.669 268.997 -7.701 1.00 22.91 26 LYS B CA 1
ATOM 1629 C C . LYS B 1 25 ? 1.304 269.942 -8.846 1.00 24.76 26 LYS B C 1
ATOM 1630 O O . LYS B 1 25 ? 0.347 270.714 -8.783 1.00 23.50 26 LYS B O 1
ATOM 1636 N N . GLN B 1 26 ? 2.063 269.847 -9.919 1.00 26.56 27 GLN B N 1
ATOM 1637 C CA . GLN B 1 26 ? 1.819 270.652 -11.090 1.00 24.96 27 GLN B CA 1
ATOM 1638 C C . GLN B 1 26 ? 0.438 270.389 -11.662 1.00 24.60 27 GLN B C 1
ATOM 1639 O O . GLN B 1 26 ? -0.224 271.316 -12.132 1.00 27.72 27 GLN B O 1
ATOM 1645 N N . GLU B 1 27 ? -0.000 269.135 -11.640 1.00 22.42 28 GLU B N 1
ATOM 1646 C CA . GLU B 1 27 ? -1.344 268.781 -12.109 1.00 21.49 28 GLU B CA 1
ATOM 1647 C C . GLU B 1 27 ? -2.426 269.472 -11.256 1.00 21.61 28 GLU B C 1
ATOM 1648 O O . GLU B 1 27 ? -3.352 270.066 -11.773 1.00 19.15 28 GLU B O 1
ATOM 1654 N N . TYR B 1 28 ? -2.275 269.388 -9.937 1.00 23.16 29 TYR B N 1
ATOM 1655 C CA . TYR B 1 28 ? -3.208 270.031 -9.019 1.00 22.86 29 TYR B CA 1
ATOM 1656 C C . TYR B 1 28 ? -3.375 271.503 -9.356 1.00 24.58 29 TYR B C 1
ATOM 1657 O O . TYR B 1 28 ? -4.508 271.992 -9.448 1.00 27.68 29 TYR B O 1
ATOM 1666 N N . ILE B 1 29 ? -2.256 272.212 -9.515 1.00 24.08 30 ILE B N 1
ATOM 1667 C CA . ILE B 1 29 ? -2.318 273.649 -9.781 1.00 24.97 30 ILE B CA 1
ATOM 1668 C C . ILE B 1 29 ? -3.010 273.894 -11.136 1.00 23.99 30 ILE B C 1
ATOM 1669 O O . ILE B 1 29 ? -3.926 274.667 -11.230 1.00 24.52 30 ILE B O 1
ATOM 1674 N N . LYS B 1 30 ? -2.564 273.208 -12.174 1.00 25.94 31 LYS B N 1
ATOM 1675 C CA . LYS B 1 30 ? -3.123 273.391 -13.518 1.00 25.14 31 LYS B CA 1
ATOM 1676 C C . LYS B 1 30 ? -4.606 273.097 -13.556 1.00 27.17 31 LYS B C 1
ATOM 1677 O O . LYS B 1 30 ? -5.373 273.857 -14.119 1.00 30.98 31 LYS B O 1
ATOM 1683 N N . ILE B 1 31 ? -5.011 272.011 -12.913 1.00 28.14 32 ILE B N 1
ATOM 1684 C CA . ILE B 1 31 ? -6.401 271.612 -12.896 1.00 27.48 32 ILE B CA 1
ATOM 1685 C C . ILE B 1 31 ? -7.238 272.686 -12.281 1.00 29.15 32 ILE B C 1
ATOM 1686 O O . ILE B 1 31 ? -8.267 273.082 -12.833 1.00 29.18 32 ILE B O 1
ATOM 1691 N N . ASN B 1 32 ? -6.789 273.171 -11.127 1.00 33.06 33 ASN B N 1
ATOM 1692 C CA . ASN B 1 32 ? -7.513 274.218 -10.391 1.00 34.68 33 ASN B CA 1
ATOM 1693 C C . ASN B 1 32 ? -7.609 275.512 -11.166 1.00 32.09 33 ASN B C 1
ATOM 1694 O O . ASN B 1 32 ? -8.606 276.208 -11.068 1.00 30.27 33 ASN B O 1
ATOM 1699 N N . GLU B 1 33 ? -6.560 275.820 -11.931 1.00 33.10 34 GLU B N 1
ATOM 1700 C CA . GLU B 1 33 ? -6.568 276.983 -12.802 1.00 34.84 34 GLU B CA 1
ATOM 1701 C C . GLU B 1 33 ? -7.693 276.908 -13.815 1.00 34.77 34 GLU B C 1
ATOM 1702 O O . GLU B 1 33 ? -8.592 277.721 -13.791 1.00 32.92 34 GLU B O 1
ATOM 1708 N N . ILE B 1 34 ? -7.636 275.895 -14.660 1.00 34.02 35 ILE B N 1
ATOM 1709 C CA . ILE B 1 34 ? -8.684 275.596 -15.608 1.00 34.34 35 ILE B CA 1
ATOM 1710 C C . ILE B 1 34 ? -10.077 275.645 -15.007 1.00 33.68 35 ILE B C 1
ATOM 1711 O O . ILE B 1 34 ? -10.969 276.276 -15.576 1.00 39.70 35 ILE B O 1
ATOM 1716 N N . ASP B 1 35 ? -10.257 274.962 -13.884 1.00 29.48 36 ASP B N 1
ATOM 1717 C CA . ASP B 1 35 ? -11.557 274.877 -13.218 1.00 27.37 36 ASP B CA 1
ATOM 1718 C C . ASP B 1 35 ? -11.996 276.192 -12.620 1.00 25.54 36 ASP B C 1
ATOM 1719 O O . ASP B 1 35 ? -13.181 276.395 -12.385 1.00 25.12 36 ASP B O 1
ATOM 1724 N N . ALA B 1 36 ? -11.044 277.068 -12.301 1.00 27.80 37 ALA B N 1
ATOM 1725 C CA . ALA B 1 36 ? -11.370 278.372 -11.665 1.00 27.44 37 ALA B CA 1
ATOM 1726 C C . ALA B 1 36 ? -12.230 279.232 -12.607 1.00 26.04 37 ALA B C 1
ATOM 1727 O O . ALA B 1 36 ? -12.992 280.074 -12.151 1.00 22.26 37 ALA B O 1
ATOM 1729 N N . GLN B 1 37 ? -12.136 278.938 -13.902 1.00 26.88 38 GLN B N 1
ATOM 1730 C CA . GLN B 1 37 ? -12.871 279.635 -14.942 1.00 32.35 38 GLN B CA 1
ATOM 1731 C C . GLN B 1 37 ? -14.301 279.124 -15.204 1.00 37.54 38 GLN B C 1
ATOM 1732 O O . GLN B 1 37 ? -14.840 279.342 -16.285 1.00 48.73 38 GLN B O 1
ATOM 1738 N N . GLY B 1 38 ? -14.909 278.424 -14.244 1.00 37.65 39 GLY B N 1
ATOM 1739 C CA . GLY B 1 38 ? -16.329 278.087 -14.303 1.00 35.04 39 GLY B CA 1
ATOM 1740 C C . GLY B 1 38 ? -16.742 276.888 -15.153 1.00 35.09 39 GLY B C 1
ATOM 1741 O O . GLY B 1 38 ? -17.950 276.491 -15.147 1.00 33.08 39 GLY B O 1
ATOM 1742 N N . ILE B 1 39 ? -15.789 276.314 -15.886 1.00 29.30 40 ILE B N 1
ATOM 1743 C CA . ILE B 1 39 ? -16.030 275.043 -16.532 1.00 29.20 40 ILE B CA 1
ATOM 1744 C C . ILE B 1 39 ? -16.280 273.984 -15.474 1.00 28.24 40 ILE B C 1
ATOM 1745 O O . ILE B 1 39 ? -15.428 273.723 -14.612 1.00 28.59 40 ILE B O 1
ATOM 1750 N N . ASN B 1 40 ? -17.445 273.380 -15.542 1.00 24.90 41 ASN B N 1
ATOM 1751 C CA . ASN B 1 40 ? -17.889 272.506 -14.515 1.00 24.57 41 ASN B CA 1
ATOM 1752 C C . ASN B 1 40 ? -17.896 271.126 -15.080 1.00 25.57 41 ASN B C 1
ATOM 1753 O O . ASN B 1 40 ? -18.962 270.564 -15.378 1.00 26.55 41 ASN B O 1
ATOM 1758 N N . PHE B 1 41 ? -16.690 270.603 -15.250 1.00 23.02 42 PHE B N 1
ATOM 1759 C CA . PHE B 1 41 ? -16.497 269.459 -16.092 1.00 23.89 42 PHE B CA 1
ATOM 1760 C C . PHE B 1 41 ? -17.398 268.280 -15.713 1.00 23.23 42 PHE B C 1
ATOM 1761 O O . PHE B 1 41 ? -17.970 267.640 -16.595 1.00 24.66 42 PHE B O 1
ATOM 1769 N N . LEU B 1 42 ? -17.546 267.994 -14.426 1.00 20.21 43 LEU B N 1
ATOM 1770 C CA . LEU B 1 42 ? -18.330 266.842 -14.010 1.00 19.25 43 LEU B CA 1
ATOM 1771 C C . LEU B 1 42 ? -19.636 267.220 -13.321 1.00 18.71 43 LEU B C 1
ATOM 1772 O O . LEU B 1 42 ? -20.180 266.437 -12.569 1.00 18.31 43 LEU B O 1
ATOM 1777 N N . ALA B 1 43 ? -20.165 268.401 -13.608 1.00 19.23 44 ALA B N 1
ATOM 1778 C CA . ALA B 1 43 ? -21.355 268.865 -12.898 1.00 19.89 44 ALA B CA 1
ATOM 1779 C C . ALA B 1 43 ? -22.442 267.834 -12.927 1.00 20.74 44 ALA B C 1
ATOM 1780 O O . ALA B 1 43 ? -23.040 267.498 -11.893 1.00 21.41 44 ALA B O 1
ATOM 1782 N N . THR B 1 44 ? -22.755 267.386 -14.137 1.00 20.99 45 THR B N 1
ATOM 1783 C CA . THR B 1 44 ? -23.826 266.412 -14.364 1.00 22.17 45 THR B CA 1
ATOM 1784 C C . THR B 1 44 ? -23.681 265.143 -13.510 1.00 25.07 45 THR B C 1
ATOM 1785 O O . THR B 1 44 ? -24.692 264.600 -13.002 1.00 27.22 45 THR B O 1
ATOM 1789 N N . PHE B 1 45 ? -22.443 264.708 -13.292 1.00 25.62 46 PHE B N 1
ATOM 1790 C CA . PHE B 1 45 ? -22.193 263.549 -12.417 1.00 26.92 46 PHE B CA 1
ATOM 1791 C C . PHE B 1 45 ? -22.330 263.880 -10.942 1.00 27.72 46 PHE B C 1
ATOM 1792 O O . PHE B 1 45 ? -22.630 263.014 -10.111 1.00 29.81 46 PHE B O 1
ATOM 1800 N N . LYS B 1 46 ? -22.038 265.133 -10.616 1.00 28.62 47 LYS B N 1
ATOM 1801 C CA . LYS B 1 46 ? -22.160 265.650 -9.275 1.00 29.18 47 LYS B CA 1
ATOM 1802 C C . LYS B 1 46 ? -23.608 265.720 -8.865 1.00 26.52 47 LYS B C 1
ATOM 1803 O O . LYS B 1 46 ? -23.968 265.457 -7.737 1.00 21.99 47 LYS B O 1
ATOM 1809 N N . ALA B 1 47 ? -24.435 266.103 -9.807 1.00 30.39 48 ALA B N 1
ATOM 1810 C CA . ALA B 1 47 ? -25.865 266.236 -9.530 1.00 35.22 48 ALA B CA 1
ATOM 1811 C C . ALA B 1 47 ? -26.546 264.872 -9.335 1.00 35.23 48 ALA B C 1
ATOM 1812 O O . ALA B 1 47 ? -27.712 264.829 -8.966 1.00 36.17 48 ALA B O 1
ATOM 1814 N N . ASP B 1 48 ? -25.822 263.787 -9.610 1.00 37.36 49 ASP B N 1
ATOM 1815 C CA . ASP B 1 48 ? -26.362 262.435 -9.549 1.00 45.12 49 ASP B CA 1
ATOM 1816 C C . ASP B 1 48 ? -26.452 261.897 -8.112 1.00 49.39 49 ASP B C 1
ATOM 1817 O O . ASP B 1 48 ? -25.460 261.828 -7.394 1.00 44.88 49 ASP B O 1
ATOM 1822 N N . GLU B 1 49 ? -27.655 261.479 -7.726 1.00 55.65 50 GLU B N 1
ATOM 1823 C CA . GLU B 1 49 ? -27.907 260.948 -6.380 1.00 62.93 50 GLU B CA 1
ATOM 1824 C C . GLU B 1 49 ? -27.530 259.479 -6.239 1.00 64.91 50 GLU B C 1
ATOM 1825 O O . GLU B 1 49 ? -27.221 259.045 -5.141 1.00 58.68 50 GLU B O 1
ATOM 1831 N N . LYS B 1 50 ? -27.651 258.710 -7.322 1.00 67.09 51 LYS B N 1
ATOM 1832 C CA . LYS B 1 50 ? -27.350 257.272 -7.283 1.00 67.16 51 LYS B CA 1
ATOM 1833 C C . LYS B 1 50 ? -25.936 257.036 -6.788 1.00 69.47 51 LYS B C 1
ATOM 1834 O O . LYS B 1 50 ? -25.710 256.336 -5.803 1.00 73.97 51 LYS B O 1
ATOM 1840 N N . ASP B 1 51 ? -25.009 257.630 -7.521 1.00 69.03 52 ASP B N 1
ATOM 1841 C CA . ASP B 1 51 ? -23.585 257.564 -7.229 1.00 65.11 52 ASP B CA 1
ATOM 1842 C C . ASP B 1 51 ? -23.078 258.826 -6.664 1.00 55.10 52 ASP B C 1
ATOM 1843 O O . ASP B 1 51 ? -23.704 259.852 -6.770 1.00 50.57 52 ASP B O 1
ATOM 1848 N N . ASN B 1 52 ? -21.916 258.722 -6.052 1.00 51.86 53 ASN B N 1
ATOM 1849 C CA . ASN B 1 52 ? -21.276 259.866 -5.436 1.00 49.50 53 ASN B CA 1
ATOM 1850 C C . ASN B 1 52 ? -19.869 260.080 -5.866 1.00 45.48 53 ASN B C 1
ATOM 1851 O O . ASN B 1 52 ? -19.033 259.217 -5.773 1.00 45.63 53 ASN B O 1
ATOM 1856 N N . LEU B 1 53 ? -19.636 261.273 -6.346 1.00 42.72 54 LEU B N 1
ATOM 1857 C CA . LEU B 1 53 ? -18.340 261.757 -6.666 1.00 40.20 54 LEU B CA 1
ATOM 1858 C C . LEU B 1 53 ? -17.992 262.628 -5.514 1.00 31.22 54 LEU B C 1
ATOM 1859 O O . LEU B 1 53 ? -18.625 263.618 -5.278 1.00 29.07 54 LEU B O 1
ATOM 1864 N N . SER B 1 54 ? -16.983 262.227 -4.786 1.00 24.77 55 SER B N 1
ATOM 1865 C CA . SER B 1 54 ? -16.402 263.032 -3.780 1.00 22.39 55 SER B CA 1
ATOM 1866 C C . SER B 1 54 ? -15.436 263.913 -4.485 1.00 21.24 55 SER B C 1
ATOM 1867 O O . SER B 1 54 ? -15.137 263.664 -5.600 1.00 18.13 55 SER B O 1
ATOM 1870 N N . GLN B 1 55 ? -15.002 264.976 -3.850 1.00 23.93 56 GLN B N 1
ATOM 1871 C CA . GLN B 1 55 ? -14.122 265.926 -4.464 1.00 27.39 56 GLN B CA 1
ATOM 1872 C C . GLN B 1 55 ? -12.702 265.395 -4.719 1.00 27.55 56 GLN B C 1
ATOM 1873 O O . GLN B 1 55 ? -11.999 265.922 -5.540 1.00 28.18 56 GLN B O 1
ATOM 1879 N N . TYR B 1 56 ? -12.319 264.339 -4.013 1.00 25.89 57 TYR B N 1
ATOM 1880 C CA . TYR B 1 56 ? -11.123 263.579 -4.257 1.00 24.12 57 TYR B CA 1
ATOM 1881 C C . TYR B 1 56 ? -11.245 262.741 -5.481 1.00 23.42 57 TYR B C 1
ATOM 1882 O O . TYR B 1 56 ? -10.419 262.747 -6.324 1.00 19.77 57 TYR B O 1
ATOM 1891 N N . GLU B 1 57 ? -12.281 261.942 -5.535 1.00 23.61 58 GLU B N 1
ATOM 1892 C CA . GLU B 1 57 ? -12.572 261.152 -6.688 1.00 21.63 58 GLU B CA 1
ATOM 1893 C C . GLU B 1 57 ? -12.563 262.049 -7.908 1.00 23.44 58 GLU B C 1
ATOM 1894 O O . GLU B 1 57 ? -11.957 261.731 -8.876 1.00 25.94 58 GLU B O 1
ATOM 1900 N N . GLU B 1 58 ? -13.225 263.186 -7.831 1.00 24.71 59 GLU B N 1
ATOM 1901 C CA . GLU B 1 58 ? -13.302 264.135 -8.920 1.00 23.20 59 GLU B CA 1
ATOM 1902 C C . GLU B 1 58 ? -11.978 264.662 -9.366 1.00 21.84 59 GLU B C 1
ATOM 1903 O O . GLU B 1 58 ? -11.765 264.934 -10.486 1.00 22.71 59 GLU B O 1
ATOM 1909 N N . MET B 1 59 ? -11.119 264.893 -8.431 1.00 20.16 60 MET B N 1
ATOM 1910 C CA . MET B 1 59 ? -9.781 265.404 -8.723 1.00 17.89 60 MET B CA 1
ATOM 1911 C C . MET B 1 59 ? -8.990 264.339 -9.453 1.00 17.96 60 MET B C 1
ATOM 1912 O O . MET B 1 59 ? -8.279 264.621 -10.403 1.00 19.05 60 MET B O 1
ATOM 1917 N N . GLN B 1 60 ? -9.100 263.107 -8.973 1.00 18.68 61 GLN B N 1
ATOM 1918 C CA . GLN B 1 60 ? -8.359 262.002 -9.543 1.00 19.07 61 GLN B CA 1
ATOM 1919 C C . GLN B 1 60 ? -8.798 261.810 -11.000 1.00 17.51 61 GLN B C 1
ATOM 1920 O O . GLN B 1 60 ? -7.973 261.744 -11.913 1.00 17.09 61 GLN B O 1
ATOM 1926 N N . ILE B 1 61 ? -10.101 261.780 -11.224 1.00 16.51 62 ILE B N 1
ATOM 1927 C CA . ILE B 1 61 ? -10.632 261.697 -12.606 1.00 16.26 62 ILE B CA 1
ATOM 1928 C C . ILE B 1 61 ? -10.023 262.790 -13.494 1.00 15.32 62 ILE B C 1
ATOM 1929 O O . ILE B 1 61 ? -9.501 262.472 -14.578 1.00 15.30 62 ILE B O 1
ATOM 1934 N N . LYS B 1 62 ? -10.045 264.043 -13.018 1.00 14.42 63 LYS B N 1
ATOM 1935 C CA . LYS B 1 62 ? -9.455 265.212 -13.747 1.00 14.19 63 LYS B CA 1
ATOM 1936 C C . LYS B 1 62 ? -7.969 265.151 -13.970 1.00 12.94 63 LYS B C 1
ATOM 1937 O O . LYS B 1 62 ? -7.478 265.547 -15.048 1.00 13.26 63 LYS B O 1
ATOM 1943 N N . ARG B 1 63 ? -7.244 264.562 -13.027 1.00 11.77 64 ARG B N 1
ATOM 1944 C CA . ARG B 1 63 ? -5.817 264.336 -13.245 1.00 11.56 64 ARG B CA 1
ATOM 1945 C C . ARG B 1 63 ? -5.554 263.572 -14.536 1.00 12.92 64 ARG B C 1
ATOM 1946 O O . ARG B 1 63 ? -4.719 263.991 -15.341 1.00 13.83 64 ARG B O 1
ATOM 1954 N N . THR B 1 64 ? -6.258 262.465 -14.739 1.00 14.18 65 THR B N 1
ATOM 1955 C CA . THR B 1 64 ? -6.026 261.641 -15.931 1.00 15.28 65 THR B CA 1
ATOM 1956 C C . THR B 1 64 ? -6.545 262.325 -17.164 1.00 16.08 65 THR B C 1
ATOM 1957 O O . THR B 1 64 ? -5.819 262.480 -18.140 1.00 16.60 65 THR B O 1
ATOM 1961 N N . ILE B 1 65 ? -7.764 262.833 -17.090 1.00 17.47 66 ILE B N 1
ATOM 1962 C CA . ILE B 1 65 ? -8.378 263.464 -18.258 1.00 17.41 66 ILE B CA 1
ATOM 1963 C C . ILE B 1 65 ? -7.623 264.707 -18.723 1.00 17.59 66 ILE B C 1
ATOM 1964 O O . ILE B 1 65 ? -7.221 264.796 -19.878 1.00 16.41 66 ILE B O 1
ATOM 1969 N N . TYR B 1 66 ? -7.452 265.666 -17.809 1.00 18.76 67 TYR B N 1
ATOM 1970 C CA . TYR B 1 66 ? -6.895 266.990 -18.142 1.00 19.02 67 TYR B CA 1
ATOM 1971 C C . TYR B 1 66 ? -5.464 266.877 -18.589 1.00 18.77 67 TYR B C 1
ATOM 1972 O O . TYR B 1 66 ? -5.034 267.562 -19.529 1.00 18.46 67 TYR B O 1
ATOM 1981 N N . SER B 1 67 ? -4.715 265.986 -17.944 1.00 18.48 68 SER B N 1
ATOM 1982 C CA . SER B 1 67 ? -3.326 265.753 -18.365 1.00 17.42 68 SER B CA 1
ATOM 1983 C C . SER B 1 67 ? -3.323 265.085 -19.718 1.00 16.92 68 SER B C 1
ATOM 1984 O O . SER B 1 67 ? -2.481 265.361 -20.534 1.00 18.04 68 SER B O 1
ATOM 1987 N N . SER B 1 68 ? -4.292 264.224 -19.960 1.00 17.34 69 SER B N 1
ATOM 1988 C CA . SER B 1 68 ? -4.421 263.524 -21.247 1.00 17.24 69 SER B CA 1
ATOM 1989 C C . SER B 1 68 ? -4.765 264.460 -22.378 1.00 18.53 69 SER B C 1
ATOM 1990 O O . SER B 1 68 ? -4.280 264.302 -23.488 1.00 24.25 69 SER B O 1
ATOM 1993 N N . LEU B 1 69 ? -5.601 265.453 -22.112 1.00 19.00 70 LEU B N 1
ATOM 1994 C CA . LEU B 1 69 ? -5.980 266.463 -23.116 1.00 18.50 70 LEU B CA 1
ATOM 1995 C C . LEU B 1 69 ? -5.149 267.739 -23.003 1.00 18.24 70 LEU B C 1
ATOM 1996 O O . LEU B 1 69 ? -5.547 268.773 -23.480 1.00 18.23 70 LEU B O 1
ATOM 2001 N N . ASN B 1 70 ? -4.011 267.657 -22.326 1.00 18.82 71 ASN B N 1
ATOM 2002 C CA . ASN B 1 70 ? -3.064 268.751 -22.270 1.00 19.71 71 ASN B CA 1
ATOM 2003 C C . ASN B 1 70 ? -3.555 270.044 -21.667 1.00 19.22 71 ASN B C 1
ATOM 2004 O O . ASN B 1 70 ? -3.034 271.112 -21.953 1.00 21.46 71 ASN B O 1
ATOM 2009 N N . TYR B 1 71 ? -4.590 269.959 -20.875 1.00 18.30 72 TYR B N 1
ATOM 2010 C CA . TYR B 1 71 ? -5.139 271.133 -20.214 1.00 18.29 72 TYR B CA 1
ATOM 2011 C C . TYR B 1 71 ? -5.725 272.137 -21.221 1.00 18.04 72 TYR B C 1
ATOM 2012 O O . TYR B 1 71 ? -5.883 273.308 -20.888 1.00 19.31 72 TYR B O 1
ATOM 2021 N N . GLU B 1 72 ? -6.140 271.642 -22.385 1.00 17.72 73 GLU B N 1
ATOM 2022 C CA . GLU B 1 72 ? -6.856 272.435 -23.382 1.00 18.35 73 GLU B CA 1
ATOM 2023 C C . GLU B 1 72 ? -8.352 272.487 -23.110 1.00 21.21 73 GLU B C 1
ATOM 2024 O O . GLU B 1 72 ? -9.072 271.517 -23.369 1.00 21.86 73 GLU B O 1
ATOM 2030 N N . LYS B 1 73 ? -8.805 273.608 -22.557 1.00 24.25 74 LYS B N 1
ATOM 2031 C CA . LYS B 1 73 ? -10.206 273.830 -22.234 1.00 29.10 74 LYS B CA 1
ATOM 2032 C C . LYS B 1 73 ? -11.169 273.359 -23.338 1.00 31.02 74 LYS B C 1
ATOM 2033 O O . LYS B 1 73 ? -12.221 272.749 -23.046 1.00 36.10 74 LYS B O 1
ATOM 2039 N N . GLN B 1 74 ? -10.849 273.647 -24.592 1.00 28.89 75 GLN B N 1
ATOM 2040 C CA . GLN B 1 74 ? -11.763 273.287 -25.670 1.00 28.03 75 GLN B CA 1
ATOM 2041 C C . GLN B 1 74 ? -12.004 271.794 -25.658 1.00 26.12 75 GLN B C 1
ATOM 2042 O O . GLN B 1 74 ? -13.133 271.335 -25.666 1.00 25.18 75 GLN B O 1
ATOM 2048 N N . LYS B 1 75 ? -10.907 271.044 -25.689 1.00 28.05 76 LYS B N 1
ATOM 2049 C CA . LYS B 1 75 ? -10.941 269.572 -25.658 1.00 28.86 76 LYS B CA 1
ATOM 2050 C C . LYS B 1 75 ? -11.710 269.009 -24.478 1.00 25.93 76 LYS B C 1
ATOM 2051 O O . LYS B 1 75 ? -12.511 268.087 -24.628 1.00 30.65 76 LYS B O 1
ATOM 2057 N N . ILE B 1 76 ? -11.537 269.604 -23.321 1.00 24.05 77 ILE B N 1
ATOM 2058 C CA . ILE B 1 76 ? -12.238 269.154 -22.118 1.00 23.84 77 ILE B CA 1
ATOM 2059 C C . ILE B 1 76 ? -13.715 269.427 -22.192 1.00 22.63 77 ILE B C 1
ATOM 2060 O O . ILE B 1 76 ? -14.532 268.628 -21.748 1.00 22.11 77 ILE B O 1
ATOM 2065 N N . ASN B 1 77 ? -14.058 270.570 -22.750 1.00 24.44 78 ASN B N 1
ATOM 2066 C CA . ASN B 1 77 ? -15.467 270.889 -23.012 1.00 26.23 78 ASN B CA 1
ATOM 2067 C C . ASN B 1 77 ? -16.123 269.929 -24.007 1.00 27.27 78 ASN B C 1
ATOM 2068 O O . ASN B 1 77 ? -17.270 269.528 -23.802 1.00 29.99 78 ASN B O 1
ATOM 2073 N N . THR B 1 78 ? -15.409 269.541 -25.076 1.00 27.51 79 THR B N 1
ATOM 2074 C CA . THR B 1 78 ? -15.973 268.553 -26.022 1.00 27.59 79 THR B CA 1
ATOM 2075 C C . THR B 1 78 ? -16.196 267.175 -25.353 1.00 23.52 79 THR B C 1
ATOM 2076 O O . THR B 1 78 ? -17.212 266.529 -25.585 1.00 18.56 79 THR B O 1
ATOM 2080 N N . LEU B 1 79 ? -15.261 266.787 -24.483 1.00 22.14 80 LEU B N 1
ATOM 2081 C CA . LEU B 1 79 ? -15.404 265.552 -23.739 1.00 23.07 80 LEU B CA 1
ATOM 2082 C C . LEU B 1 79 ? -16.596 265.630 -22.792 1.00 22.74 80 LEU B C 1
ATOM 2083 O O . LEU B 1 79 ? -17.322 264.660 -22.608 1.00 24.21 80 LEU B O 1
ATOM 2088 N N . LYS B 1 80 ? -16.772 266.788 -22.202 1.00 22.61 81 LYS B N 1
ATOM 2089 C CA . LYS B 1 80 ? -17.924 267.050 -21.365 1.00 22.68 81 LYS B CA 1
ATOM 2090 C C . LYS B 1 80 ? -19.239 266.839 -22.145 1.00 20.73 81 LYS B C 1
ATOM 2091 O O . LYS B 1 80 ? -20.180 266.229 -21.634 1.00 19.79 81 LYS B O 1
ATOM 2097 N N . GLU B 1 81 ? -19.309 267.368 -23.372 1.00 19.95 82 GLU B N 1
ATOM 2098 C CA . GLU B 1 81 ? -20.503 267.180 -24.196 1.00 20.08 82 GLU B CA 1
ATOM 2099 C C . GLU B 1 81 ? -20.738 265.667 -24.405 1.00 17.85 82 GLU B C 1
ATOM 2100 O O . GLU B 1 81 ? -21.835 265.183 -24.216 1.00 17.22 82 GLU B O 1
ATOM 2106 N N . ILE B 1 82 ? -19.693 264.979 -24.856 1.00 15.55 83 ILE B N 1
ATOM 2107 C CA . ILE B 1 82 ? -19.760 263.594 -25.105 1.00 15.33 83 ILE B CA 1
ATOM 2108 C C . ILE B 1 82 ? -20.386 262.887 -23.935 1.00 15.93 83 ILE B C 1
ATOM 2109 O O . ILE B 1 82 ? -21.359 262.125 -24.095 1.00 16.75 83 ILE B O 1
ATOM 2114 N N . LEU B 1 83 ? -19.832 263.123 -22.758 1.00 16.39 84 LEU B N 1
ATOM 2115 C CA . LEU B 1 83 ? -20.282 262.415 -21.596 1.00 17.18 84 LEU B CA 1
ATOM 2116 C C . LEU B 1 83 ? -21.695 262.811 -21.181 1.00 18.47 84 LEU B C 1
ATOM 2117 O O . LEU B 1 83 ? -22.462 261.944 -20.719 1.00 19.64 84 LEU B O 1
ATOM 2122 N N . GLU B 1 84 ? -22.065 264.081 -21.368 1.00 18.08 85 GLU B N 1
ATOM 2123 C CA . GLU B 1 84 ? -23.400 264.532 -20.999 1.00 18.77 85 GLU B CA 1
ATOM 2124 C C . GLU B 1 84 ? -24.478 264.103 -21.958 1.00 17.90 85 GLU B C 1
ATOM 2125 O O . GLU B 1 84 ? -25.626 263.835 -21.578 1.00 15.61 85 GLU B O 1
ATOM 2131 N N . THR B 1 85 ? -24.098 263.995 -23.210 1.00 17.73 86 THR B N 1
ATOM 2132 C CA . THR B 1 85 ? -24.988 263.389 -24.172 1.00 18.35 86 THR B CA 1
ATOM 2133 C C . THR B 1 85 ? -25.324 261.966 -23.703 1.00 19.04 86 THR B C 1
ATOM 2134 O O . THR B 1 85 ? -26.513 261.591 -23.644 1.00 24.97 86 THR B O 1
ATOM 2138 N N . LEU B 1 86 ? -24.291 261.163 -23.426 1.00 16.56 87 LEU B N 1
ATOM 2139 C CA . LEU B 1 86 ? -24.470 259.746 -23.092 1.00 14.16 87 LEU B CA 1
ATOM 2140 C C . LEU B 1 86 ? -25.259 259.597 -21.800 1.00 13.35 87 LEU B C 1
ATOM 2141 O O . LEU B 1 86 ? -26.155 258.758 -21.705 1.00 12.83 87 LEU B O 1
ATOM 2146 N N . TYR B 1 87 ? -24.958 260.465 -20.847 1.00 13.10 88 TYR B N 1
ATOM 2147 C CA . TYR B 1 87 ? -25.656 260.492 -19.553 1.00 13.40 88 TYR B CA 1
ATOM 2148 C C . TYR B 1 87 ? -27.127 260.830 -19.674 1.00 13.37 88 TYR B C 1
ATOM 2149 O O . TYR B 1 87 ? -27.962 260.229 -19.033 1.00 12.24 88 TYR B O 1
ATOM 2158 N N . ASN B 1 88 ? -27.444 261.782 -20.542 1.00 15.04 89 ASN B N 1
ATOM 2159 C CA . ASN B 1 88 ? -28.844 262.198 -20.706 1.00 15.65 89 ASN B CA 1
ATOM 2160 C C . ASN B 1 88 ? -29.678 261.235 -21.486 1.00 15.80 89 ASN B C 1
ATOM 2161 O O . ASN B 1 88 ? -30.897 261.407 -21.551 1.00 15.47 89 ASN B O 1
ATOM 2166 N N . LYS B 1 89 ? -29.054 260.228 -22.084 1.00 16.23 90 LYS B N 1
ATOM 2167 C CA . LYS B 1 89 ? -29.834 259.150 -22.695 1.00 18.11 90 LYS B CA 1
ATOM 2168 C C . LYS B 1 89 ? -29.793 257.929 -21.780 1.00 17.74 90 LYS B C 1
ATOM 2169 O O . LYS B 1 89 ? -28.786 257.211 -21.732 1.00 16.60 90 LYS B O 1
ATOM 2175 N N . LEU B 1 90 ? -30.913 257.678 -21.113 1.00 16.35 91 LEU B N 1
ATOM 2176 C CA . LEU B 1 90 ? -31.032 256.580 -20.178 1.00 16.15 91 LEU B CA 1
ATOM 2177 C C . LEU B 1 90 ? -30.357 255.320 -20.681 1.00 16.28 91 LEU B C 1
ATOM 2178 O O . LEU B 1 90 ? -29.552 254.717 -19.984 1.00 13.27 91 LEU B O 1
ATOM 2183 N N . GLN B 1 91 ? -30.676 254.936 -21.909 1.00 17.74 92 GLN B N 1
ATOM 2184 C CA . GLN B 1 91 ? -30.110 253.689 -22.455 1.00 19.99 92 GLN B CA 1
ATOM 2185 C C . GLN B 1 91 ? -28.622 253.616 -22.256 1.00 21.23 92 GLN B C 1
ATOM 2186 O O . GLN B 1 91 ? -28.097 252.540 -21.961 1.00 21.65 92 GLN B O 1
ATOM 2192 N N . HIS B 1 92 ? -27.934 254.748 -22.471 1.00 23.19 93 HIS B N 1
ATOM 2193 C CA . HIS B 1 92 ? -26.447 254.775 -22.500 1.00 22.84 93 HIS B CA 1
ATOM 2194 C C . HIS B 1 92 ? -25.806 255.436 -21.301 1.00 22.80 93 HIS B C 1
ATOM 2195 O O . HIS B 1 92 ? -24.595 255.563 -21.249 1.00 23.11 93 HIS B O 1
ATOM 2202 N N . ARG B 1 93 ? -26.607 255.880 -20.337 1.00 22.05 94 ARG B N 1
ATOM 2203 C CA . ARG B 1 93 ? -26.042 256.530 -19.178 1.00 20.38 94 ARG B CA 1
ATOM 2204 C C . ARG B 1 93 ? -24.848 255.727 -18.690 1.00 19.50 94 ARG B C 1
ATOM 2205 O O . ARG B 1 93 ? -23.784 256.280 -18.410 1.00 21.41 94 ARG B O 1
ATOM 2213 N N . TYR B 1 94 ? -25.037 254.428 -18.536 1.00 19.70 95 TYR B N 1
ATOM 2214 C CA . TYR B 1 94 ? -24.040 253.559 -17.877 1.00 19.39 95 TYR B CA 1
ATOM 2215 C C . TYR B 1 94 ? -22.671 253.640 -18.544 1.00 19.08 95 TYR B C 1
ATOM 2216 O O . TYR B 1 94 ? -21.634 253.471 -17.862 1.00 21.94 95 TYR B O 1
ATOM 2225 N N . THR B 1 95 ? -22.661 253.850 -19.856 1.00 16.64 96 THR B N 1
ATOM 2226 C CA . THR B 1 95 ? -21.404 253.955 -20.600 1.00 16.22 96 THR B CA 1
ATOM 2227 C C . THR B 1 95 ? -20.606 255.177 -20.145 1.00 15.66 96 THR B C 1
ATOM 2228 O O . THR B 1 95 ? -19.381 255.111 -20.060 1.00 14.25 96 THR B O 1
ATOM 2232 N N . SER B 1 96 ? -21.301 256.291 -19.878 1.00 15.27 97 SER B N 1
ATOM 2233 C CA . SER B 1 96 ? -20.629 257.492 -19.361 1.00 14.64 97 SER B CA 1
ATOM 2234 C C . SER B 1 96 ? -20.052 257.225 -17.963 1.00 14.28 97 SER B C 1
ATOM 2235 O O . SER B 1 96 ? -18.897 257.526 -17.684 1.00 13.88 97 SER B O 1
ATOM 2238 N N . LYS B 1 97 ? -20.854 256.603 -17.122 1.00 14.26 98 LYS B N 1
ATOM 2239 C CA . LYS B 1 97 ? -20.378 256.218 -15.780 1.00 14.74 98 LYS B CA 1
ATOM 2240 C C . LYS B 1 97 ? -19.201 255.235 -15.786 1.00 14.28 98 LYS B C 1
ATOM 2241 O O . LYS B 1 97 ? -18.235 255.446 -15.100 1.00 12.42 98 LYS B O 1
ATOM 2247 N N . GLU B 1 98 ? -19.309 254.174 -16.600 1.00 15.89 99 GLU B N 1
ATOM 2248 C CA . GLU B 1 98 ? -18.226 253.206 -16.748 1.00 16.59 99 GLU B CA 1
ATOM 2249 C C . GLU B 1 98 ? -16.952 253.893 -17.231 1.00 15.38 99 GLU B C 1
ATOM 2250 O O . GLU B 1 98 ? -15.912 253.669 -16.656 1.00 15.01 99 GLU B O 1
ATOM 2256 N N . PHE B 1 99 ? -17.038 254.716 -18.276 1.00 14.70 100 PHE B N 1
ATOM 2257 C CA . PHE B 1 99 ? -15.890 255.466 -18.741 1.00 15.20 100 PHE B CA 1
ATOM 2258 C C . PHE B 1 99 ? -15.217 256.231 -17.585 1.00 16.45 100 PHE B C 1
ATOM 2259 O O . PHE B 1 99 ? -14.000 256.224 -17.433 1.00 15.74 100 PHE B O 1
ATOM 2267 N N . ILE B 1 100 ? -16.027 256.859 -16.755 1.00 17.28 101 ILE B N 1
ATOM 2268 C CA . ILE B 1 100 ? -15.547 257.679 -15.681 1.00 19.37 101 ILE B CA 1
ATOM 2269 C C . ILE B 1 100 ? -15.015 256.823 -14.532 1.00 20.68 101 ILE B C 1
ATOM 2270 O O . ILE B 1 100 ? -13.890 257.007 -14.069 1.00 20.51 101 ILE B O 1
ATOM 2275 N N . TYR B 1 101 ? -15.889 255.983 -13.980 1.00 22.41 102 TYR B N 1
ATOM 2276 C CA . TYR B 1 101 ? -15.588 255.306 -12.725 1.00 22.17 102 TYR B CA 1
ATOM 2277 C C . TYR B 1 101 ? -14.794 254.063 -12.969 1.00 21.19 102 TYR B C 1
ATOM 2278 O O . TYR B 1 101 ? -13.989 253.721 -12.129 1.00 25.29 102 TYR B O 1
ATOM 2287 N N . GLN B 1 102 ? -14.973 253.413 -14.104 1.00 19.52 103 GLN B N 1
ATOM 2288 C CA . GLN B 1 102 ? -14.276 252.145 -14.345 1.00 20.29 103 GLN B CA 1
ATOM 2289 C C . GLN B 1 102 ? -12.981 252.250 -15.127 1.00 19.18 103 GLN B C 1
ATOM 2290 O O . GLN B 1 102 ? -12.051 251.513 -14.857 1.00 17.24 103 GLN B O 1
ATOM 2296 N N . ILE B 1 103 ? -12.928 253.170 -16.077 1.00 18.51 104 ILE B N 1
ATOM 2297 C CA . ILE B 1 103 ? -11.752 253.312 -16.889 1.00 17.73 104 ILE B CA 1
ATOM 2298 C C . ILE B 1 103 ? -10.838 254.431 -16.432 1.00 16.03 104 ILE B C 1
ATOM 2299 O O . ILE B 1 103 ? -9.681 254.186 -16.139 1.00 16.79 104 ILE B O 1
ATOM 2304 N N . VAL B 1 104 ? -11.353 255.632 -16.355 1.00 13.36 105 VAL B N 1
ATOM 2305 C CA . VAL B 1 104 ? -10.513 256.765 -16.073 1.00 12.42 105 VAL B CA 1
ATOM 2306 C C . VAL B 1 104 ? -9.972 256.675 -14.667 1.00 12.32 105 VAL B C 1
ATOM 2307 O O . VAL B 1 104 ? -8.789 256.895 -14.424 1.00 12.53 105 VAL B O 1
ATOM 2311 N N . ALA B 1 105 ? -10.849 256.366 -13.735 1.00 12.77 106 ALA B N 1
ATOM 2312 C CA . ALA B 1 105 ? -10.506 256.336 -12.321 1.00 12.51 106 ALA B CA 1
ATOM 2313 C C . ALA B 1 105 ? -9.509 255.215 -12.010 1.00 13.25 106 ALA B C 1
ATOM 2314 O O . ALA B 1 105 ? -8.712 255.331 -11.091 1.00 15.38 106 ALA B O 1
ATOM 2316 N N . SER B 1 106 ? -9.547 254.137 -12.764 1.00 13.55 107 SER B N 1
ATOM 2317 C CA . SER B 1 106 ? -8.698 253.010 -12.508 1.00 14.88 107 SER B CA 1
ATOM 2318 C C . SER B 1 106 ? -7.308 253.272 -13.062 1.00 15.80 107 SER B C 1
ATOM 2319 O O . SER B 1 106 ? -6.295 252.866 -12.494 1.00 15.23 107 SER B O 1
ATOM 2322 N N . ILE B 1 107 ? -7.282 253.892 -14.215 1.00 17.02 108 ILE B N 1
ATOM 2323 C CA . ILE B 1 107 ? -6.050 254.301 -14.778 1.00 19.47 108 ILE B CA 1
ATOM 2324 C C . ILE B 1 107 ? -5.320 255.185 -13.774 1.00 21.55 108 ILE B C 1
ATOM 2325 O O . ILE B 1 107 ? -4.132 254.937 -13.456 1.00 26.78 108 ILE B O 1
ATOM 2330 N N . GLN B 1 108 ? -6.024 256.189 -13.241 1.00 19.67 109 GLN B N 1
ATOM 2331 C CA . GLN B 1 108 ? -5.494 257.006 -12.189 1.00 17.35 109 GLN B CA 1
ATOM 2332 C C . GLN B 1 108 ? -5.115 256.163 -10.959 1.00 17.21 109 GLN B C 1
ATOM 2333 O O . GLN B 1 108 ? -3.983 256.302 -10.412 1.00 19.51 109 GLN B O 1
ATOM 2339 N N . TYR B 1 109 ? -6.013 255.284 -10.512 1.00 15.48 110 TYR B N 1
ATOM 2340 C CA . TYR B 1 109 ? -5.799 254.616 -9.229 1.00 14.95 110 TYR B CA 1
ATOM 2341 C C . TYR B 1 109 ? -4.538 253.773 -9.214 1.00 14.62 110 TYR B C 1
ATOM 2342 O O . TYR B 1 109 ? -3.737 253.875 -8.265 1.00 16.25 110 TYR B O 1
ATOM 2351 N N . ASP B 1 110 ? -4.316 253.006 -10.238 1.00 13.56 111 ASP B N 1
ATOM 2352 C CA . ASP B 1 110 ? -3.098 252.277 -10.375 1.00 14.06 111 ASP B CA 1
ATOM 2353 C C . ASP B 1 110 ? -1.842 253.064 -10.159 1.00 14.85 111 ASP B C 1
ATOM 2354 O O . ASP B 1 110 ? -0.957 252.580 -9.534 1.00 17.89 111 ASP B O 1
ATOM 2359 N N . ILE B 1 111 ? -1.760 254.252 -10.736 1.00 13.75 112 ILE B N 1
ATOM 2360 C CA . ILE B 1 111 ? -0.668 255.179 -10.580 1.00 12.00 112 ILE B CA 1
ATOM 2361 C C . ILE B 1 111 ? -0.503 255.583 -9.151 1.00 12.17 112 ILE B C 1
ATOM 2362 O O . ILE B 1 111 ? 0.559 255.598 -8.632 1.00 12.39 112 ILE B O 1
ATOM 2367 N N . ASP B 1 112 ? -1.616 255.880 -8.526 1.00 12.31 113 ASP B N 1
ATOM 2368 C CA . ASP B 1 112 ? -1.696 256.416 -7.199 1.00 13.06 113 ASP B CA 1
ATOM 2369 C C . ASP B 1 112 ? -1.307 255.374 -6.237 1.00 14.18 113 ASP B C 1
ATOM 2370 O O . ASP B 1 112 ? -0.556 255.618 -5.359 1.00 14.39 113 ASP B O 1
ATOM 2375 N N . ARG B 1 113 ? -1.846 254.185 -6.416 1.00 16.29 114 ARG B N 1
ATOM 2376 C CA . ARG B 1 113 ? -1.431 252.989 -5.716 1.00 18.03 114 ARG B CA 1
ATOM 2377 C C . ARG B 1 113 ? 0.064 252.661 -5.684 1.00 16.61 114 ARG B C 1
ATOM 2378 O O . ARG B 1 113 ? 0.597 252.361 -4.666 1.00 14.95 114 ARG B O 1
ATOM 2386 N N . VAL B 1 114 ? 0.720 252.692 -6.810 1.00 16.47 115 VAL B N 1
ATOM 2387 C CA . VAL B 1 114 ? 2.134 252.483 -6.888 1.00 17.22 115 VAL B CA 1
ATOM 2388 C C . VAL B 1 114 ? 2.922 253.479 -6.053 1.00 19.78 115 VAL B C 1
ATOM 2389 O O . VAL B 1 114 ? 3.865 253.113 -5.452 1.00 18.17 115 VAL B O 1
ATOM 2393 N N . LEU B 1 115 ? 2.543 254.736 -6.016 1.00 20.12 116 LEU B N 1
ATOM 2394 C CA . LEU B 1 115 ? 3.244 255.735 -5.251 1.00 20.69 116 LEU B CA 1
ATOM 2395 C C . LEU B 1 115 ? 3.148 255.589 -3.747 1.00 20.86 116 LEU B C 1
ATOM 2396 O O . LEU B 1 115 ? 4.109 255.674 -3.073 1.00 17.95 116 LEU B O 1
ATOM 2401 N N . CYS B 1 116 ? 1.945 255.390 -3.261 1.00 30.21 117 CYS B N 1
ATOM 2402 C CA . CYS B 1 116 ? 1.601 254.959 -1.924 1.00 38.70 117 CYS B CA 1
ATOM 2403 C C . CYS B 1 116 ? 2.455 253.749 -1.498 1.00 29.26 117 CYS B C 1
ATOM 2404 O O . CYS B 1 116 ? 2.735 253.583 -0.370 1.00 21.77 117 CYS B O 1
ATOM 2407 N N . LEU B 1 117 ? 2.919 252.947 -2.430 1.00 24.32 118 LEU B N 1
ATOM 2408 C CA . LEU B 1 117 ? 3.701 251.758 -2.185 1.00 16.55 118 LEU B CA 1
ATOM 2409 C C . LEU B 1 117 ? 5.148 251.916 -2.310 1.00 16.23 118 LEU B C 1
ATOM 2410 O O . LEU B 1 117 ? 5.896 251.237 -1.708 1.00 15.08 118 LEU B O 1
ATOM 2415 N N . ILE B 1 118 ? 5.537 252.784 -3.189 1.00 14.30 119 ILE B N 1
ATOM 2416 C CA . ILE B 1 118 ? 6.896 253.184 -3.318 1.00 14.44 119 ILE B CA 1
ATOM 2417 C C . ILE B 1 118 ? 7.262 253.934 -2.068 1.00 15.32 119 ILE B C 1
ATOM 2418 O O . ILE B 1 118 ? 8.280 253.710 -1.510 1.00 14.63 119 ILE B O 1
ATOM 2423 N N . LYS B 1 119 ? 6.409 254.829 -1.635 1.00 16.62 120 LYS B N 1
ATOM 2424 C CA . LYS B 1 119 ? 6.677 255.619 -0.470 1.00 17.87 120 LYS B CA 1
ATOM 2425 C C . LYS B 1 119 ? 6.893 254.700 0.698 1.00 19.55 120 LYS B C 1
ATOM 2426 O O . LYS B 1 119 ? 7.765 254.883 1.509 1.00 18.51 120 LYS B O 1
ATOM 2432 N N . GLU B 1 120 ? 6.070 253.686 0.764 1.00 22.22 121 GLU B N 1
ATOM 2433 C CA . GLU B 1 120 ? 6.087 252.729 1.817 1.00 24.43 121 GLU B CA 1
ATOM 2434 C C . GLU B 1 120 ? 7.349 251.960 1.913 1.00 24.72 121 GLU B C 1
ATOM 2435 O O . GLU B 1 120 ? 7.742 251.596 2.953 1.00 21.87 121 GLU B O 1
ATOM 2441 N N . ALA B 1 121 ? 7.971 251.690 0.797 1.00 27.00 122 ALA B N 1
ATOM 2442 C CA . ALA B 1 121 ? 9.197 250.960 0.767 1.00 26.64 122 ALA B CA 1
ATOM 2443 C C . ALA B 1 121 ? 10.350 251.851 1.128 1.00 29.21 122 ALA B C 1
ATOM 2444 O O . ALA B 1 121 ? 11.246 251.440 1.786 1.00 38.15 122 ALA B O 1
ATOM 2446 N N . ILE B 1 122 ? 10.323 253.086 0.694 1.00 28.50 123 ILE B N 1
ATOM 2447 C CA . ILE B 1 122 ? 11.308 254.088 1.071 1.00 29.01 123 ILE B CA 1
ATOM 2448 C C . ILE B 1 122 ? 11.412 254.140 2.601 1.00 33.44 123 ILE B C 1
ATOM 2449 O O . ILE B 1 122 ? 12.514 254.036 3.141 1.00 30.39 123 ILE B O 1
ATOM 2454 N N . ILE B 1 123 ? 10.275 254.295 3.286 1.00 35.79 124 ILE B N 1
ATOM 2455 C CA . ILE B 1 123 ? 10.299 254.644 4.718 1.00 39.62 124 ILE B CA 1
ATOM 2456 C C . ILE B 1 123 ? 10.346 253.435 5.620 1.00 44.84 124 ILE B C 1
ATOM 2457 O O . ILE B 1 123 ? 11.292 253.264 6.373 1.00 42.08 124 ILE B O 1
ATOM 2462 N N . LYS B 1 124 ? 9.280 252.642 5.600 1.00 51.80 125 LYS B N 1
ATOM 2463 C CA . LYS B 1 124 ? 9.103 251.566 6.596 1.00 58.62 125 LYS B CA 1
ATOM 2464 C C . LYS B 1 124 ? 10.084 250.402 6.439 1.00 66.33 125 LYS B C 1
ATOM 2465 O O . LYS B 1 124 ? 10.371 249.699 7.430 1.00 71.11 125 LYS B O 1
ATOM 2471 N N . ASP B 1 125 ? 10.624 250.215 5.232 1.00 68.00 126 ASP B N 1
ATOM 2472 C CA . ASP B 1 125 ? 11.475 249.055 4.966 1.00 70.79 126 ASP B CA 1
ATOM 2473 C C . ASP B 1 125 ? 12.977 249.389 4.980 1.00 65.87 126 ASP B C 1
ATOM 2474 O O . ASP B 1 125 ? 13.393 250.435 4.499 1.00 61.36 126 ASP B O 1
ATOM 2479 N N . LYS B 1 133 ? 11.403 244.088 -3.734 1.00 42.11 134 LYS B N 1
ATOM 2480 C CA . LYS B 1 133 ? 10.435 245.132 -4.016 1.00 42.36 134 LYS B CA 1
ATOM 2481 C C . LYS B 1 133 ? 10.827 246.079 -5.150 1.00 39.45 134 LYS B C 1
ATOM 2482 O O . LYS B 1 133 ? 9.988 246.456 -5.910 1.00 40.48 134 LYS B O 1
ATOM 2488 N N . GLU B 1 134 ? 12.072 246.523 -5.212 1.00 38.53 135 GLU B N 1
ATOM 2489 C CA . GLU B 1 134 ? 12.415 247.659 -6.041 1.00 40.71 135 GLU B CA 1
ATOM 2490 C C . GLU B 1 134 ? 12.019 247.469 -7.488 1.00 39.29 135 GLU B C 1
ATOM 2491 O O . GLU B 1 134 ? 11.257 248.251 -8.050 1.00 43.21 135 GLU B O 1
ATOM 2497 N N . SER B 1 135 ? 12.560 246.436 -8.095 1.00 34.67 136 SER B N 1
ATOM 2498 C CA . SER B 1 135 ? 12.402 246.231 -9.497 1.00 30.14 136 SER B CA 1
ATOM 2499 C C . SER B 1 135 ? 10.910 246.087 -9.897 1.00 27.48 136 SER B C 1
ATOM 2500 O O . SER B 1 135 ? 10.468 246.673 -10.881 1.00 26.48 136 SER B O 1
ATOM 2503 N N . GLU B 1 136 ? 10.114 245.396 -9.076 1.00 24.83 137 GLU B N 1
ATOM 2504 C CA . GLU B 1 136 ? 8.691 245.194 -9.348 1.00 22.21 137 GLU B CA 1
ATOM 2505 C C . GLU B 1 136 ? 7.846 246.492 -9.235 1.00 20.13 137 GLU B C 1
ATOM 2506 O O . GLU B 1 136 ? 6.966 246.760 -10.071 1.00 16.23 137 GLU B O 1
ATOM 2512 N N . LEU B 1 137 ? 8.142 247.299 -8.214 1.00 18.38 138 LEU B N 1
ATOM 2513 C CA . LEU B 1 137 ? 7.489 248.599 -8.055 1.00 17.63 138 LEU B CA 1
ATOM 2514 C C . LEU B 1 137 ? 7.835 249.558 -9.204 1.00 18.30 138 LEU B C 1
ATOM 2515 O O . LEU B 1 137 ? 6.977 250.294 -9.691 1.00 17.31 138 LEU B O 1
ATOM 2520 N N . LEU B 1 138 ? 9.075 249.475 -9.696 1.00 18.34 139 LEU B N 1
ATOM 2521 C CA . LEU B 1 138 ? 9.500 250.280 -10.840 1.00 16.93 139 LEU B CA 1
ATOM 2522 C C . LEU B 1 138 ? 8.847 249.812 -12.124 1.00 17.85 139 LEU B C 1
ATOM 2523 O O . LEU B 1 138 ? 8.452 250.661 -12.954 1.00 19.49 139 LEU B O 1
ATOM 2528 N N . MET B 1 139 ? 8.712 248.490 -12.270 1.00 17.38 140 MET B N 1
ATOM 2529 C CA . MET B 1 139 ? 8.011 247.907 -13.406 1.00 17.91 140 MET B CA 1
ATOM 2530 C C . MET B 1 139 ? 6.562 248.432 -13.396 1.00 18.99 140 MET B C 1
ATOM 2531 O O . MET B 1 139 ? 6.062 248.942 -14.394 1.00 17.78 140 MET B O 1
ATOM 2536 N N . ASN B 1 140 ? 5.885 248.263 -12.267 1.00 19.89 141 ASN B N 1
ATOM 2537 C CA . ASN B 1 140 ? 4.484 248.613 -12.140 1.00 20.25 141 ASN B CA 1
ATOM 2538 C C . ASN B 1 140 ? 4.282 250.075 -12.396 1.00 19.62 141 ASN B C 1
ATOM 2539 O O . ASN B 1 140 ? 3.307 250.475 -13.012 1.00 18.51 141 ASN B O 1
ATOM 2544 N N . LEU B 1 141 ? 5.227 250.881 -11.910 1.00 18.88 142 LEU B N 1
ATOM 2545 C CA . LEU B 1 141 ? 5.141 252.306 -12.051 1.00 17.81 142 LEU B CA 1
ATOM 2546 C C . LEU B 1 141 ? 5.200 252.709 -13.505 1.00 17.17 142 LEU B C 1
ATOM 2547 O O . LEU B 1 141 ? 4.383 253.507 -13.975 1.00 17.48 142 LEU B O 1
ATOM 2552 N N . ASP B 1 142 ? 6.176 252.137 -14.209 1.00 16.21 143 ASP B N 1
ATOM 2553 C CA . ASP B 1 142 ? 6.298 252.310 -15.659 1.00 15.79 143 ASP B CA 1
ATOM 2554 C C . ASP B 1 142 ? 5.046 251.857 -16.389 1.00 15.87 143 ASP B C 1
ATOM 2555 O O . ASP B 1 142 ? 4.533 252.555 -17.253 1.00 17.39 143 ASP B O 1
ATOM 2560 N N . SER B 1 143 ? 4.508 250.709 -16.009 1.00 16.14 144 SER B N 1
ATOM 2561 C CA . SER B 1 143 ? 3.334 250.145 -16.686 1.00 16.26 144 SER B CA 1
ATOM 2562 C C . SER B 1 143 ? 2.139 251.037 -16.518 1.00 15.43 144 SER B C 1
ATOM 2563 O O . SER B 1 143 ? 1.353 251.241 -17.452 1.00 16.05 144 SER B O 1
ATOM 2566 N N . SER B 1 144 ? 1.947 251.492 -15.301 1.00 15.14 145 SER B N 1
ATOM 2567 C CA . SER B 1 144 ? 0.768 252.281 -14.979 1.00 15.15 145 SER B CA 1
ATOM 2568 C C . SER B 1 144 ? 0.811 253.698 -15.592 1.00 16.37 145 SER B C 1
ATOM 2569 O O . SER B 1 144 ? -0.235 254.252 -15.895 1.00 18.31 145 SER B O 1
ATOM 2572 N N . LEU B 1 145 ? 2.011 254.278 -15.791 1.00 16.65 146 LEU B N 1
ATOM 2573 C CA . LEU B 1 145 ? 2.159 255.523 -16.548 1.00 14.95 146 LEU B CA 1
ATOM 2574 C C . LEU B 1 145 ? 1.889 255.270 -18.013 1.00 15.81 146 LEU B C 1
ATOM 2575 O O . LEU B 1 145 ? 1.241 256.068 -18.682 1.00 19.53 146 LEU B O 1
ATOM 2580 N N . LYS B 1 146 ? 2.433 254.191 -18.541 1.00 15.86 147 LYS B N 1
ATOM 2581 C CA . LYS B 1 146 ? 2.260 253.848 -19.943 1.00 16.06 147 LYS B CA 1
ATOM 2582 C C . LYS B 1 146 ? 0.794 253.672 -20.264 1.00 15.07 147 LYS B C 1
ATOM 2583 O O . LYS B 1 146 ? 0.278 254.230 -21.251 1.00 17.03 147 LYS B O 1
ATOM 2589 N N . THR B 1 147 ? 0.123 252.937 -19.410 1.00 13.88 148 THR B N 1
ATOM 2590 C CA . THR B 1 147 ? -1.313 252.709 -19.557 1.00 13.08 148 THR B CA 1
ATOM 2591 C C . THR B 1 147 ? -2.001 254.049 -19.735 1.00 12.58 148 THR B C 1
ATOM 2592 O O . THR B 1 147 ? -2.787 254.234 -20.692 1.00 12.60 148 THR B O 1
ATOM 2596 N N . ARG B 1 148 ? -1.667 255.007 -18.872 1.00 12.16 149 ARG B N 1
ATOM 2597 C CA . ARG B 1 148 ? -2.282 256.334 -18.975 1.00 12.35 149 ARG B CA 1
ATOM 2598 C C . ARG B 1 148 ? -1.924 257.052 -20.276 1.00 12.63 149 ARG B C 1
ATOM 2599 O O . ARG B 1 148 ? -2.778 257.754 -20.862 1.00 12.46 149 ARG B O 1
ATOM 2607 N N . GLN B 1 149 ? -0.690 256.854 -20.736 1.00 12.70 150 GLN B N 1
ATOM 2608 C CA . GLN B 1 149 ? -0.280 257.396 -22.024 1.00 13.03 150 GLN B CA 1
ATOM 2609 C C . GLN B 1 149 ? -1.015 256.788 -23.180 1.00 12.44 150 GLN B C 1
ATOM 2610 O O . GLN B 1 149 ? -1.442 257.512 -24.071 1.00 14.19 150 GLN B O 1
ATOM 2616 N N . ASN B 1 150 ? -1.252 255.484 -23.151 1.00 11.30 151 ASN B N 1
ATOM 2617 C CA . ASN B 1 150 ? -2.043 254.871 -24.206 1.00 10.41 151 ASN B CA 1
ATOM 2618 C C . ASN B 1 150 ? -3.475 255.396 -24.158 1.00 10.66 151 ASN B C 1
ATOM 2619 O O . ASN B 1 150 ? -4.075 255.681 -25.196 1.00 10.44 151 ASN B O 1
ATOM 2624 N N . PHE B 1 151 ? -4.067 255.468 -22.963 1.00 11.19 152 PHE B N 1
ATOM 2625 C CA . PHE B 1 151 ? -5.425 256.025 -22.834 1.00 11.41 152 PHE B CA 1
ATOM 2626 C C . PHE B 1 151 ? -5.495 257.461 -23.383 1.00 11.98 152 PHE B C 1
ATOM 2627 O O . PHE B 1 151 ? -6.449 257.813 -24.080 1.00 12.53 152 PHE B O 1
ATOM 2635 N N . ALA B 1 152 ? -4.495 258.281 -23.052 1.00 11.70 153 ALA B N 1
ATOM 2636 C CA . ALA B 1 152 ? -4.444 259.669 -23.516 1.00 12.40 153 ALA B CA 1
ATOM 2637 C C . ALA B 1 152 ? -4.389 259.764 -25.045 1.00 12.72 153 ALA B C 1
ATOM 2638 O O . ALA B 1 152 ? -5.088 260.542 -25.689 1.00 12.41 153 ALA B O 1
ATOM 2640 N N . LYS B 1 153 ? -3.538 258.953 -25.622 1.00 14.32 154 LYS B N 1
ATOM 2641 C CA . LYS B 1 153 ? -3.440 258.905 -27.048 1.00 16.16 154 LYS B CA 1
ATOM 2642 C C . LYS B 1 153 ? -4.846 258.633 -27.570 1.00 19.08 154 LYS B C 1
ATOM 2643 O O . LYS B 1 153 ? -5.373 259.371 -28.394 1.00 21.12 154 LYS B O 1
ATOM 2649 N N . LYS B 1 154 ? -5.467 257.575 -27.054 1.00 21.90 155 LYS B N 1
ATOM 2650 C CA . LYS B 1 154 ? -6.788 257.168 -27.514 1.00 22.03 155 LYS B CA 1
ATOM 2651 C C . LYS B 1 154 ? -7.800 258.265 -27.325 1.00 21.46 155 LYS B C 1
ATOM 2652 O O . LYS B 1 154 ? -8.634 258.480 -28.186 1.00 22.73 155 LYS B O 1
ATOM 2658 N N . LEU B 1 155 ? -7.721 258.970 -26.204 1.00 19.43 156 LEU B N 1
ATOM 2659 C CA . LEU B 1 155 ? -8.669 260.055 -25.923 1.00 17.13 156 LEU B CA 1
ATOM 2660 C C . LEU B 1 155 ? -8.562 261.218 -26.904 1.00 17.23 156 LEU B C 1
ATOM 2661 O O . LEU B 1 155 ? -9.545 261.884 -27.213 1.00 16.98 156 LEU B O 1
ATOM 2666 N N . ASN B 1 156 ? -7.363 261.489 -27.400 1.00 17.67 157 ASN B N 1
ATOM 2667 C CA . ASN B 1 156 ? -7.207 262.583 -28.361 1.00 17.80 157 ASN B CA 1
ATOM 2668 C C . ASN B 1 156 ? -7.797 262.212 -29.711 1.00 19.78 157 ASN B C 1
ATOM 2669 O O . ASN B 1 156 ? -8.396 263.029 -30.392 1.00 19.35 157 ASN B O 1
ATOM 2674 N N . GLU B 1 157 ? -7.608 260.949 -30.064 1.00 21.74 158 GLU B N 1
ATOM 2675 C CA . GLU B 1 157 ? -8.149 260.356 -31.273 1.00 23.58 158 GLU B CA 1
ATOM 2676 C C . GLU B 1 157 ? -9.680 260.399 -31.269 1.00 21.79 158 GLU B C 1
ATOM 2677 O O . GLU B 1 157 ? -10.339 260.701 -32.261 1.00 22.95 158 GLU B O 1
ATOM 2683 N N . THR B 1 158 ? -10.236 260.258 -30.086 1.00 21.39 159 THR B N 1
ATOM 2684 C CA . THR B 1 158 ? -11.689 260.354 -29.892 1.00 19.01 159 THR B CA 1
ATOM 2685 C C . THR B 1 158 ? -12.205 261.771 -30.045 1.00 18.53 159 THR B C 1
ATOM 2686 O O . THR B 1 158 ? -13.206 262.004 -30.704 1.00 18.41 159 THR B O 1
ATOM 2690 N N . ILE B 1 159 ? -11.540 262.728 -29.414 1.00 19.01 160 ILE B N 1
ATOM 2691 C CA . ILE B 1 159 ? -11.967 264.090 -29.560 1.00 18.34 160 ILE B CA 1
ATOM 2692 C C . ILE B 1 159 ? -11.873 264.578 -30.985 1.00 19.89 160 ILE B C 1
ATOM 2693 O O . ILE B 1 159 ? -12.785 265.238 -31.438 1.00 20.40 160 ILE B O 1
ATOM 2698 N N . ASP B 1 160 ? -10.813 264.223 -31.705 1.00 21.13 161 ASP B N 1
ATOM 2699 C CA . ASP B 1 160 ? -10.732 264.554 -33.133 1.00 21.79 161 ASP B CA 1
ATOM 2700 C C . ASP B 1 160 ? -11.812 263.874 -33.942 1.00 22.05 161 ASP B C 1
ATOM 2701 O O . ASP B 1 160 ? -12.502 264.524 -34.715 1.00 22.58 161 ASP B O 1
ATOM 2706 N N . ASP B 1 161 ? -12.001 262.576 -33.715 1.00 22.41 162 ASP B N 1
ATOM 2707 C CA . ASP B 1 161 ? -13.115 261.842 -34.343 1.00 23.07 162 ASP B CA 1
ATOM 2708 C C . ASP B 1 161 ? -14.485 262.490 -34.090 1.00 22.82 162 ASP B C 1
ATOM 2709 O O . ASP B 1 161 ? -15.319 262.579 -35.012 1.00 20.62 162 ASP B O 1
ATOM 2714 N N . TYR B 1 162 ? -14.700 262.962 -32.859 1.00 21.96 163 TYR B N 1
ATOM 2715 C CA . TYR B 1 162 ? -15.972 263.584 -32.484 1.00 21.16 163 TYR B CA 1
ATOM 2716 C C . TYR B 1 162 ? -16.193 264.884 -33.229 1.00 21.66 163 TYR B C 1
ATOM 2717 O O . TYR B 1 162 ? -17.256 265.113 -33.816 1.00 20.24 163 TYR B O 1
ATOM 2726 N N . ASN B 1 163 ? -15.156 265.701 -33.295 1.00 21.59 164 ASN B N 1
ATOM 2727 C CA . ASN B 1 163 ? -15.266 266.965 -34.019 1.00 21.38 164 ASN B CA 1
ATOM 2728 C C . ASN B 1 163 ? -15.496 266.814 -35.528 1.00 23.48 164 ASN B C 1
ATOM 2729 O O . ASN B 1 163 ? -16.107 267.665 -36.168 1.00 21.03 164 ASN B O 1
ATOM 2734 N N . LYS B 1 164 ? -14.989 265.719 -36.090 1.00 27.49 165 LYS B N 1
ATOM 2735 C CA . LYS B 1 164 ? -15.204 265.394 -37.485 1.00 30.41 165 LYS B CA 1
ATOM 2736 C C . LYS B 1 164 ? -16.525 264.640 -37.720 1.00 26.97 165 LYS B C 1
ATOM 2737 O O . LYS B 1 164 ? -16.870 264.347 -38.838 1.00 24.48 165 LYS B O 1
ATOM 2743 N N . ASP B 1 165 ? -17.262 264.348 -36.661 1.00 29.06 166 ASP B N 1
ATOM 2744 C CA . ASP B 1 165 ? -18.460 263.512 -36.744 1.00 32.62 166 ASP B CA 1
ATOM 2745 C C . ASP B 1 165 ? -18.206 262.157 -37.427 1.00 32.18 166 ASP B C 1
ATOM 2746 O O . ASP B 1 165 ? -19.095 261.662 -38.107 1.00 30.26 166 ASP B O 1
ATOM 2751 N N . SER B 1 166 ? -17.008 261.576 -37.245 1.00 33.12 167 SER B N 1
ATOM 2752 C CA . SER B 1 166 ? -16.639 260.270 -37.853 1.00 35.82 167 SER B CA 1
ATOM 2753 C C . SER B 1 166 ? -17.504 259.136 -37.393 1.00 38.31 167 SER B C 1
ATOM 2754 O O . SER B 1 166 ? -17.625 258.937 -36.210 1.00 41.00 167 SER B O 1
ATOM 2757 N N . LYS B 1 167 ? -18.128 258.413 -38.327 1.00 41.02 168 LYS B N 1
ATOM 2758 C CA . LYS B 1 167 ? -19.088 257.346 -38.021 1.00 41.59 168 LYS B CA 1
ATOM 2759 C C . LYS B 1 167 ? -20.279 257.988 -37.254 1.00 43.68 168 LYS B C 1
ATOM 2760 O O . LYS B 1 167 ? -20.879 257.384 -36.361 1.00 44.90 168 LYS B O 1
ATOM 2766 N N . ASN B 1 168 ? -20.609 259.234 -37.612 1.00 47.45 169 ASN B N 1
ATOM 2767 C CA . ASN B 1 168 ? -21.791 259.930 -37.094 1.00 54.22 169 ASN B CA 1
ATOM 2768 C C . ASN B 1 168 ? -21.831 260.092 -35.576 1.00 45.74 169 ASN B C 1
ATOM 2769 O O . ASN B 1 168 ? -22.918 260.224 -34.984 1.00 46.96 169 ASN B O 1
ATOM 2774 N N . ILE B 1 169 ? -20.657 260.138 -34.953 1.00 37.72 170 ILE B N 1
ATOM 2775 C CA . ILE B 1 169 ? -20.607 260.069 -33.473 1.00 34.39 170 ILE B CA 1
ATOM 2776 C C . ILE B 1 169 ? -21.047 261.352 -32.798 1.00 29.24 170 ILE B C 1
ATOM 2777 O O . ILE B 1 169 ? -21.338 261.337 -31.625 1.00 30.22 170 ILE B O 1
ATOM 2782 N N . GLN B 1 170 ? -21.086 262.459 -33.531 1.00 26.02 171 GLN B N 1
ATOM 2783 C CA . GLN B 1 170 ? -21.642 263.697 -32.999 1.00 26.36 171 GLN B CA 1
ATOM 2784 C C . GLN B 1 170 ? -23.100 263.839 -33.319 1.00 28.00 171 GLN B C 1
ATOM 2785 O O . GLN B 1 170 ? -23.830 264.542 -32.632 1.00 28.81 171 GLN B O 1
ATOM 2791 N N . THR B 1 171 ? -23.503 263.182 -34.396 1.00 31.27 172 THR B N 1
ATOM 2792 C CA . THR B 1 171 ? -24.838 263.239 -34.922 1.00 33.70 172 THR B CA 1
ATOM 2793 C C . THR B 1 171 ? -25.739 262.222 -34.289 1.00 29.31 172 THR B C 1
ATOM 2794 O O . THR B 1 171 ? -26.958 262.410 -34.194 1.00 29.59 172 THR B O 1
ATOM 2798 N N . ASN B 1 172 ? -25.140 261.138 -33.856 1.00 27.92 173 ASN B N 1
ATOM 2799 C CA . ASN B 1 172 ? -25.894 259.976 -33.432 1.00 27.45 173 ASN B CA 1
ATOM 2800 C C . ASN B 1 172 ? -25.373 259.473 -32.108 1.00 22.78 173 ASN B C 1
ATOM 2801 O O . ASN B 1 172 ? -24.345 258.853 -32.019 1.00 20.99 173 ASN B O 1
ATOM 2806 N N . VAL B 1 173 ? -26.143 259.725 -31.075 1.00 21.94 174 VAL B N 1
ATOM 2807 C CA . VAL B 1 173 ? -25.881 259.193 -29.749 1.00 22.02 174 VAL B CA 1
ATOM 2808 C C . VAL B 1 173 ? -25.678 257.677 -29.690 1.00 22.53 174 VAL B C 1
ATOM 2809 O O . VAL B 1 173 ? -24.743 257.183 -29.037 1.00 27.32 174 VAL B O 1
ATOM 2813 N N . ASP B 1 174 ? -26.492 256.921 -30.409 1.00 21.95 175 ASP B N 1
ATOM 2814 C CA . ASP B 1 174 ? -26.311 255.481 -30.446 1.00 22.71 175 ASP B CA 1
ATOM 2815 C C . ASP B 1 174 ? -24.944 255.157 -31.012 1.00 21.91 175 ASP B C 1
ATOM 2816 O O . ASP B 1 174 ? -24.266 254.238 -30.560 1.00 19.33 175 ASP B O 1
ATOM 2821 N N . ALA B 1 175 ? -24.583 255.869 -32.062 1.00 22.49 176 ALA B N 1
ATOM 2822 C CA . ALA B 1 175 ? -23.315 255.608 -32.731 1.00 21.53 176 ALA B CA 1
ATOM 2823 C C . ALA B 1 175 ? -22.262 255.954 -31.727 1.00 20.89 176 ALA B C 1
ATOM 2824 O O . ALA B 1 175 ? -21.318 255.202 -31.552 1.00 22.19 176 ALA B O 1
ATOM 2826 N N . LEU B 1 176 ? -22.455 257.082 -31.043 1.00 18.32 177 LEU B N 1
ATOM 2827 C CA . LEU B 1 176 ? -21.525 257.551 -30.049 1.00 15.62 177 LEU B CA 1
ATOM 2828 C C . LEU B 1 176 ? -21.287 256.471 -29.035 1.00 14.42 177 LEU B C 1
ATOM 2829 O O . LEU B 1 176 ? -20.146 256.116 -28.750 1.00 15.26 177 LEU B O 1
ATOM 2834 N N . ALA B 1 177 ? -22.363 255.915 -28.507 1.00 12.55 178 ALA B N 1
ATOM 2835 C CA . ALA B 1 177 ? -22.288 254.879 -27.504 1.00 11.65 178 ALA B CA 1
ATOM 2836 C C . ALA B 1 177 ? -21.509 253.686 -27.952 1.00 11.21 178 ALA B C 1
ATOM 2837 O O . ALA B 1 177 ? -20.739 253.103 -27.182 1.00 12.15 178 ALA B O 1
ATOM 2839 N N . THR B 1 178 ? -21.709 253.277 -29.193 1.00 11.18 179 THR B N 1
ATOM 2840 C CA . THR B 1 178 ? -21.017 252.093 -29.658 1.00 11.65 179 THR B CA 1
ATOM 2841 C C . THR B 1 178 ? -19.490 252.392 -29.762 1.00 11.39 179 THR B C 1
ATOM 2842 O O . THR B 1 178 ? -18.664 251.574 -29.331 1.00 12.06 179 THR B O 1
ATOM 2846 N N . TYR B 1 179 ? -19.122 253.586 -30.222 1.00 10.91 180 TYR B N 1
ATOM 2847 C CA . TYR B 1 179 ? -17.720 253.989 -30.356 1.00 10.64 180 TYR B CA 1
ATOM 2848 C C . TYR B 1 179 ? -17.017 254.038 -29.002 1.00 10.03 180 TYR B C 1
ATOM 2849 O O . TYR B 1 179 ? -15.911 253.498 -28.820 1.00 10.88 180 TYR B O 1
ATOM 2858 N N . MET B 1 180 ? -17.654 254.644 -28.015 1.00 8.83 181 MET B N 1
ATOM 2859 C CA . MET B 1 180 ? -17.075 254.663 -26.667 1.00 7.92 181 MET B CA 1
ATOM 2860 C C . MET B 1 180 ? -16.895 253.242 -26.155 1.00 9.26 181 MET B C 1
ATOM 2861 O O . MET B 1 180 ? -15.929 252.943 -25.491 1.00 8.30 181 MET B O 1
ATOM 2866 N N . LYS B 1 181 ? -17.885 252.372 -26.444 1.00 12.01 182 LYS B N 1
ATOM 2867 C CA . LYS B 1 181 ? -17.849 250.971 -25.969 1.00 13.97 182 LYS B CA 1
ATOM 2868 C C . LYS B 1 181 ? -16.691 250.217 -26.582 1.00 12.91 182 LYS B C 1
ATOM 2869 O O . LYS B 1 181 ? -15.965 249.493 -25.905 1.00 11.73 182 LYS B O 1
ATOM 2875 N N . GLU B 1 182 ? -16.502 250.431 -27.872 1.00 13.16 183 GLU B N 1
ATOM 2876 C CA . GLU B 1 182 ? -15.471 249.693 -28.621 1.00 13.72 183 GLU B CA 1
ATOM 2877 C C . GLU B 1 182 ? -14.001 250.292 -28.487 1.00 12.43 183 GLU B C 1
ATOM 2878 O O . GLU B 1 182 ? -13.013 249.556 -28.685 1.00 13.21 183 GLU B O 1
ATOM 2884 N N . ASN B 1 183 ? -13.859 251.528 -28.018 1.00 10.02 184 ASN B N 1
ATOM 2885 C CA . ASN B 1 183 ? -12.566 252.086 -27.816 1.00 9.09 184 ASN B CA 1
ATOM 2886 C C . ASN B 1 183 ? -12.165 252.216 -26.316 1.00 8.52 184 ASN B C 1
ATOM 2887 O O . ASN B 1 183 ? -11.043 252.589 -25.979 1.00 8.63 184 ASN B O 1
ATOM 2892 N N . TYR B 1 184 ? -13.064 251.930 -25.418 1.00 8.06 185 TYR B N 1
ATOM 2893 C CA . TYR B 1 184 ? -12.759 251.978 -24.007 1.00 8.01 185 TYR B CA 1
ATOM 2894 C C . TYR B 1 184 ? -13.343 250.755 -23.312 1.00 8.58 185 TYR B C 1
ATOM 2895 O O . TYR B 1 184 ? -14.017 250.881 -22.334 1.00 9.23 185 TYR B O 1
ATOM 2904 N N . LYS B 1 185 ? -13.075 249.586 -23.845 1.00 9.80 186 LYS B N 1
ATOM 2905 C CA . LYS B 1 185 ? -13.667 248.344 -23.380 1.00 11.84 186 LYS B CA 1
ATOM 2906 C C . LYS B 1 185 ? -13.344 248.044 -21.907 1.00 11.81 186 LYS B C 1
ATOM 2907 O O . LYS B 1 185 ? -14.212 247.734 -21.120 1.00 11.62 186 LYS B O 1
ATOM 2913 N N . THR B 1 186 ? -12.070 248.107 -21.601 1.00 12.06 187 THR B N 1
ATOM 2914 C CA . THR B 1 186 ? -11.505 247.699 -20.311 1.00 12.93 187 THR B CA 1
ATOM 2915 C C . THR B 1 186 ? -10.170 248.423 -20.112 1.00 12.95 187 THR B C 1
ATOM 2916 O O . THR B 1 186 ? -9.429 248.759 -21.068 1.00 12.37 187 THR B O 1
ATOM 2920 N N . LEU B 1 187 ? -9.881 248.672 -18.859 1.00 13.17 188 LEU B N 1
ATOM 2921 C CA . LEU B 1 187 ? -8.553 249.120 -18.415 1.00 13.29 188 LEU B CA 1
ATOM 2922 C C . LEU B 1 187 ? -7.405 248.354 -19.079 1.00 13.36 188 LEU B C 1
ATOM 2923 O O . LEU B 1 187 ? -6.444 248.963 -19.611 1.00 12.88 188 LEU B O 1
ATOM 2928 N N . ASP B 1 188 ? -7.514 247.021 -19.040 1.00 14.21 189 ASP B N 1
ATOM 2929 C CA . ASP B 1 188 ? -6.448 246.092 -19.522 1.00 14.05 189 ASP B CA 1
ATOM 2930 C C . ASP B 1 188 ? -6.063 246.319 -20.948 1.00 11.72 189 ASP B C 1
ATOM 2931 O O . ASP B 1 188 ? -4.912 246.097 -21.319 1.00 11.91 189 ASP B O 1
ATOM 2936 N N . SER B 1 189 ? -6.986 246.844 -21.728 1.00 9.91 190 SER B N 1
ATOM 2937 C CA . SER B 1 189 ? -6.714 247.104 -23.130 1.00 8.97 190 SER B CA 1
ATOM 2938 C C . SER B 1 189 ? -5.738 248.246 -23.337 1.00 7.93 190 SER B C 1
ATOM 2939 O O . SER B 1 189 ? -5.093 248.315 -24.375 1.00 8.41 190 SER B O 1
ATOM 2942 N N . PHE B 1 190 ? -5.569 249.103 -22.356 1.00 6.81 191 PHE B N 1
ATOM 2943 C CA . PHE B 1 190 ? -4.635 250.178 -22.473 1.00 6.37 191 PHE B CA 1
ATOM 2944 C C . PHE B 1 190 ? -3.262 249.858 -21.914 1.00 6.64 191 PHE B C 1
ATOM 2945 O O . PHE B 1 190 ? -2.325 250.683 -22.037 1.00 6.64 191 PHE B O 1
ATOM 2953 N N . LYS B 1 191 ? -3.121 248.715 -21.286 1.00 7.24 192 LYS B N 1
ATOM 2954 C CA . LYS B 1 191 ? -1.825 248.325 -20.697 1.00 8.21 192 LYS B CA 1
ATOM 2955 C C . LYS B 1 191 ? -0.843 247.927 -21.768 1.00 10.09 192 LYS B C 1
ATOM 2956 O O . LYS B 1 191 ? -1.273 247.494 -22.839 1.00 10.64 192 LYS B O 1
ATOM 2962 N N . PRO B 1 192 ? 0.472 248.121 -21.520 1.00 12.42 193 PRO B N 1
ATOM 2963 C CA . PRO B 1 192 ? 1.488 247.639 -22.462 1.00 14.93 193 PRO B CA 1
ATOM 2964 C C . PRO B 1 192 ? 1.660 246.154 -22.464 1.00 19.75 193 PRO B C 1
ATOM 2965 O O . PRO B 1 192 ? 1.066 245.456 -21.611 1.00 19.77 193 PRO B O 1
ATOM 2969 N N . ILE B 1 193 ? 2.414 245.650 -23.435 1.00 27.05 194 ILE B N 1
ATOM 2970 C CA . ILE B 1 193 ? 2.712 244.221 -23.452 1.00 41.72 194 ILE B CA 1
ATOM 2971 C C . ILE B 1 193 ? 4.166 243.989 -23.172 1.00 45.16 194 ILE B C 1
ATOM 2972 O O . ILE B 1 193 ? 4.937 243.851 -24.109 1.00 64.51 194 ILE B O 1
ATOM 2977 N N . ALA C 1 10 ? 20.901 294.700 5.720 1.00 36.23 11 ALA C N 1
ATOM 2978 C CA . ALA C 1 10 ? 19.427 295.074 5.787 1.00 33.12 11 ALA C CA 1
ATOM 2979 C C . ALA C 1 10 ? 19.179 296.513 6.281 1.00 25.19 11 ALA C C 1
ATOM 2980 O O . ALA C 1 10 ? 19.834 296.954 7.182 1.00 26.44 11 ALA C O 1
ATOM 2982 N N . SER C 1 11 ? 18.157 297.179 5.795 1.00 18.22 12 SER C N 1
ATOM 2983 C CA . SER C 1 11 ? 17.785 298.431 6.365 1.00 15.02 12 SER C CA 1
ATOM 2984 C C . SER C 1 11 ? 16.808 298.175 7.531 1.00 14.04 12 SER C C 1
ATOM 2985 O O . SER C 1 11 ? 16.076 297.144 7.578 1.00 14.68 12 SER C O 1
ATOM 2988 N N . LYS C 1 12 ? 16.813 299.069 8.495 1.00 12.13 13 LYS C N 1
ATOM 2989 C CA . LYS C 1 12 ? 15.817 299.054 9.537 1.00 12.16 13 LYS C CA 1
ATOM 2990 C C . LYS C 1 12 ? 14.365 298.829 9.001 1.00 12.61 13 LYS C C 1
ATOM 2991 O O . LYS C 1 12 ? 13.615 298.090 9.607 1.00 12.36 13 LYS C O 1
ATOM 2997 N N . LEU C 1 13 ? 13.969 299.527 7.933 1.00 12.23 14 LEU C N 1
ATOM 2998 C CA . LEU C 1 13 ? 12.640 299.401 7.399 1.00 12.61 14 LEU C CA 1
ATOM 2999 C C . LEU C 1 13 ? 12.469 297.968 6.850 1.00 14.05 14 LEU C C 1
ATOM 3000 O O . LEU C 1 13 ? 11.395 297.354 7.003 1.00 14.29 14 LEU C O 1
ATOM 3005 N N . GLU C 1 14 ? 13.507 297.458 6.166 1.00 14.23 15 GLU C N 1
ATOM 3006 C CA . GLU C 1 14 ? 13.471 296.078 5.663 1.00 14.57 15 GLU C CA 1
ATOM 3007 C C . GLU C 1 14 ? 13.321 295.052 6.797 1.00 15.77 15 GLU C C 1
ATOM 3008 O O . GLU C 1 14 ? 12.513 294.154 6.748 1.00 16.50 15 GLU C O 1
ATOM 3014 N N . THR C 1 15 ? 14.007 295.268 7.889 1.00 17.64 16 THR C N 1
ATOM 3015 C CA . THR C 1 15 ? 13.796 294.441 9.074 1.00 18.13 16 THR C CA 1
ATOM 3016 C C . THR C 1 15 ? 12.446 294.613 9.765 1.00 18.87 16 THR C C 1
ATOM 3017 O O . THR C 1 15 ? 11.889 293.641 10.284 1.00 18.98 16 THR C O 1
ATOM 3021 N N . ALA C 1 16 ? 11.966 295.852 9.815 1.00 19.33 17 ALA C N 1
ATOM 3022 C CA . ALA C 1 16 ? 10.658 296.150 10.402 1.00 18.64 17 ALA C CA 1
ATOM 3023 C C . ALA C 1 16 ? 9.597 295.438 9.616 1.00 20.30 17 ALA C C 1
ATOM 3024 O O . ALA C 1 16 ? 8.786 294.732 10.179 1.00 23.92 17 ALA C O 1
ATOM 3026 N N . ALA C 1 17 ? 9.617 295.553 8.300 1.00 22.64 18 ALA C N 1
ATOM 3027 C CA . ALA C 1 17 ? 8.682 294.783 7.464 1.00 26.84 18 ALA C CA 1
ATOM 3028 C C . ALA C 1 17 ? 8.785 293.245 7.649 1.00 30.50 18 ALA C C 1
ATOM 3029 O O . ALA C 1 17 ? 7.760 292.567 7.695 1.00 33.52 18 ALA C O 1
ATOM 3031 N N . LYS C 1 18 ? 9.997 292.701 7.757 1.00 33.49 19 LYS C N 1
ATOM 3032 C CA . LYS C 1 18 ? 10.154 291.226 7.888 1.00 34.38 19 LYS C CA 1
ATOM 3033 C C . LYS C 1 18 ? 9.530 290.776 9.193 1.00 31.68 19 LYS C C 1
ATOM 3034 O O . LYS C 1 18 ? 8.819 289.792 9.210 1.00 29.79 19 LYS C O 1
ATOM 3040 N N . ASN C 1 19 ? 9.861 291.458 10.289 1.00 28.01 20 ASN C N 1
ATOM 3041 C CA . ASN C 1 19 ? 9.403 291.026 11.596 1.00 25.60 20 ASN C CA 1
ATOM 3042 C C . ASN C 1 19 ? 7.896 291.176 11.698 1.00 30.21 20 ASN C C 1
ATOM 3043 O O . ASN C 1 19 ? 7.246 290.340 12.306 1.00 28.62 20 ASN C O 1
ATOM 3048 N N . LEU C 1 20 ? 7.327 292.221 11.068 1.00 32.68 21 LEU C N 1
ATOM 3049 C CA . LEU C 1 20 ? 5.870 292.382 11.007 1.00 32.70 21 LEU C CA 1
ATOM 3050 C C . LEU C 1 20 ? 5.232 291.279 10.172 1.00 29.25 21 LEU C C 1
ATOM 3051 O O . LEU C 1 20 ? 4.208 290.713 10.555 1.00 27.56 21 LEU C O 1
ATOM 3056 N N . GLU C 1 21 ? 5.818 291.016 9.008 1.00 25.31 22 GLU C N 1
ATOM 3057 C CA . GLU C 1 21 ? 5.289 289.980 8.113 1.00 24.07 22 GLU C CA 1
ATOM 3058 C C . GLU C 1 21 ? 5.221 288.600 8.783 1.00 23.24 22 GLU C C 1
ATOM 3059 O O . GLU C 1 21 ? 4.224 287.957 8.668 1.00 19.80 22 GLU C O 1
ATOM 3065 N N . ASN C 1 22 ? 6.247 288.223 9.534 1.00 24.42 23 ASN C N 1
ATOM 3066 C CA . ASN C 1 22 ? 6.299 286.932 10.224 1.00 26.26 23 ASN C CA 1
ATOM 3067 C C . ASN C 1 22 ? 5.351 286.942 11.431 1.00 27.14 23 ASN C C 1
ATOM 3068 O O . ASN C 1 22 ? 4.713 285.972 11.773 1.00 24.48 23 ASN C O 1
ATOM 3073 N N . GLN C 1 23 ? 5.183 288.107 12.013 1.00 26.52 24 GLN C N 1
ATOM 3074 C CA . GLN C 1 23 ? 4.298 288.243 13.118 1.00 26.52 24 GLN C CA 1
ATOM 3075 C C . GLN C 1 23 ? 2.869 288.089 12.599 1.00 26.97 24 GLN C C 1
ATOM 3076 O O . GLN C 1 23 ? 2.082 287.305 13.150 1.00 29.19 24 GLN C O 1
ATOM 3082 N N . ASN C 1 24 ? 2.553 288.773 11.508 1.00 26.08 25 ASN C N 1
ATOM 3083 C CA . ASN C 1 24 ? 1.264 288.600 10.814 1.00 23.73 25 ASN C CA 1
ATOM 3084 C C . ASN C 1 24 ? 0.956 287.153 10.548 1.00 21.00 25 ASN C C 1
ATOM 3085 O O . ASN C 1 24 ? -0.108 286.687 10.868 1.00 20.92 25 ASN C O 1
ATOM 3090 N N . LYS C 1 25 ? 1.890 286.439 9.938 1.00 19.93 26 LYS C N 1
ATOM 3091 C CA . LYS C 1 25 ? 1.663 285.070 9.498 1.00 18.90 26 LYS C CA 1
ATOM 3092 C C . LYS C 1 25 ? 1.309 284.154 10.661 1.00 20.96 26 LYS C C 1
ATOM 3093 O O . LYS C 1 25 ? 0.340 283.391 10.593 1.00 21.45 26 LYS C O 1
ATOM 3099 N N . GLN C 1 26 ? 2.099 284.240 11.725 1.00 19.75 27 GLN C N 1
ATOM 3100 C CA . GLN C 1 26 ? 1.868 283.469 12.888 1.00 19.17 27 GLN C CA 1
ATOM 3101 C C . GLN C 1 26 ? 0.458 283.740 13.444 1.00 21.58 27 GLN C C 1
ATOM 3102 O O . GLN C 1 26 ? -0.196 282.822 13.928 1.00 25.48 27 GLN C O 1
ATOM 3108 N N . GLU C 1 27 ? 0.011 284.989 13.427 1.00 23.35 28 GLU C N 1
ATOM 3109 C CA . GLU C 1 27 ? -1.341 285.349 13.874 1.00 25.03 28 GLU C CA 1
ATOM 3110 C C . GLU C 1 27 ? -2.412 284.669 13.008 1.00 27.45 28 GLU C C 1
ATOM 3111 O O . GLU C 1 27 ? -3.329 284.036 13.531 1.00 29.17 28 GLU C O 1
ATOM 3117 N N . TYR C 1 28 ? -2.254 284.746 11.689 1.00 27.33 29 TYR C N 1
ATOM 3118 C CA . TYR C 1 28 ? -3.179 284.073 10.771 1.00 27.00 29 TYR C CA 1
ATOM 3119 C C . TYR C 1 28 ? -3.346 282.594 11.100 1.00 26.86 29 TYR C C 1
ATOM 3120 O O . TYR C 1 28 ? -4.447 282.090 11.193 1.00 25.40 29 TYR C O 1
ATOM 3129 N N . ILE C 1 29 ? -2.226 281.916 11.282 1.00 27.96 30 ILE C N 1
ATOM 3130 C CA . ILE C 1 29 ? -2.173 280.516 11.579 1.00 28.96 30 ILE C CA 1
ATOM 3131 C C . ILE C 1 29 ? -2.930 280.258 12.901 1.00 28.08 30 ILE C C 1
ATOM 3132 O O . ILE C 1 29 ? -3.850 279.431 12.978 1.00 32.01 30 ILE C O 1
ATOM 3137 N N . LYS C 1 30 ? -2.539 280.970 13.943 1.00 25.83 31 LYS C N 1
ATOM 3138 C CA . LYS C 1 30 ? -3.106 280.761 15.271 1.00 24.89 31 LYS C CA 1
ATOM 3139 C C . LYS C 1 30 ? -4.576 281.022 15.302 1.00 23.21 31 LYS C C 1
ATOM 3140 O O . LYS C 1 30 ? -5.342 280.236 15.858 1.00 24.34 31 LYS C O 1
ATOM 3146 N N . ILE C 1 31 ? -4.977 282.083 14.632 1.00 21.09 32 ILE C N 1
ATOM 3147 C CA . ILE C 1 31 ? -6.368 282.464 14.598 1.00 20.33 32 ILE C CA 1
ATOM 3148 C C . ILE C 1 31 ? -7.199 281.382 13.987 1.00 21.47 32 ILE C C 1
ATOM 3149 O O . ILE C 1 31 ? -8.239 280.984 14.534 1.00 24.28 32 ILE C O 1
ATOM 3154 N N . ASN C 1 32 ? -6.732 280.879 12.856 1.00 22.09 33 ASN C N 1
ATOM 3155 C CA . ASN C 1 32 ? -7.443 279.843 12.111 1.00 20.58 33 ASN C CA 1
ATOM 3156 C C . ASN C 1 32 ? -7.544 278.565 12.886 1.00 21.78 33 ASN C C 1
ATOM 3157 O O . ASN C 1 32 ? -8.554 277.847 12.758 1.00 20.58 33 ASN C O 1
ATOM 3162 N N . GLU C 1 33 ? -6.516 278.279 13.689 1.00 24.60 34 GLU C N 1
ATOM 3163 C CA . GLU C 1 33 ? -6.552 277.099 14.559 1.00 29.97 34 GLU C CA 1
ATOM 3164 C C . GLU C 1 33 ? -7.700 277.160 15.517 1.00 30.67 34 GLU C C 1
ATOM 3165 O O . GLU C 1 33 ? -8.602 276.344 15.485 1.00 28.12 34 GLU C O 1
ATOM 3171 N N . ILE C 1 34 ? -7.638 278.165 16.365 1.00 33.73 35 ILE C N 1
ATOM 3172 C CA . ILE C 1 34 ? -8.698 278.467 17.309 1.00 34.36 35 ILE C CA 1
ATOM 3173 C C . ILE C 1 34 ? -10.101 278.430 16.696 1.00 33.29 35 ILE C C 1
ATOM 3174 O O . ILE C 1 34 ? -10.989 277.802 17.249 1.00 31.54 35 ILE C O 1
ATOM 3179 N N . ASP C 1 35 ? -10.260 279.118 15.575 1.00 33.38 36 ASP C N 1
ATOM 3180 C CA . ASP C 1 35 ? -11.539 279.205 14.886 1.00 39.19 36 ASP C CA 1
ATOM 3181 C C . ASP C 1 35 ? -11.990 277.902 14.261 1.00 44.70 36 ASP C C 1
ATOM 3182 O O . ASP C 1 35 ? -13.181 277.703 14.037 1.00 54.98 36 ASP C O 1
ATOM 3187 N N . ALA C 1 36 ? -11.047 277.019 13.949 1.00 50.86 37 ALA C N 1
ATOM 3188 C CA . ALA C 1 36 ? -11.391 275.733 13.340 1.00 53.19 37 ALA C CA 1
ATOM 3189 C C . ALA C 1 36 ? -12.258 274.894 14.279 1.00 51.29 37 ALA C C 1
ATOM 3190 O O . ALA C 1 36 ? -13.009 274.024 13.829 1.00 50.16 37 ALA C O 1
ATOM 3192 N N . GLN C 1 37 ? -12.159 275.187 15.575 1.00 49.97 38 GLN C N 1
ATOM 3193 C CA . GLN C 1 37 ? -12.877 274.476 16.625 1.00 52.26 38 GLN C CA 1
ATOM 3194 C C . GLN C 1 37 ? -14.303 275.003 16.884 1.00 51.98 38 GLN C C 1
ATOM 3195 O O . GLN C 1 37 ? -14.865 274.767 17.954 1.00 57.15 38 GLN C O 1
ATOM 3201 N N . GLY C 1 38 ? -14.901 275.693 15.905 1.00 49.00 39 GLY C N 1
ATOM 3202 C CA . GLY C 1 38 ? -16.329 276.014 15.940 1.00 45.91 39 GLY C CA 1
ATOM 3203 C C . GLY C 1 38 ? -16.763 277.223 16.763 1.00 44.69 39 GLY C C 1
ATOM 3204 O O . GLY C 1 38 ? -17.939 277.626 16.678 1.00 37.39 39 GLY C O 1
ATOM 3205 N N . ILE C 1 39 ? -15.839 277.784 17.562 1.00 48.50 40 ILE C N 1
ATOM 3206 C CA . ILE C 1 39 ? -16.108 279.019 18.335 1.00 49.93 40 ILE C CA 1
ATOM 3207 C C . ILE C 1 39 ? -16.259 280.148 17.313 1.00 48.92 40 ILE C C 1
ATOM 3208 O O . ILE C 1 39 ? -15.391 280.409 16.448 1.00 63.30 40 ILE C O 1
ATOM 3213 N N . ASN C 1 40 ? -17.443 280.717 17.309 1.00 39.71 41 ASN C N 1
ATOM 3214 C CA . ASN C 1 40 ? -17.882 281.556 16.248 1.00 36.56 41 ASN C CA 1
ATOM 3215 C C . ASN C 1 40 ? -17.902 282.939 16.787 1.00 30.71 41 ASN C C 1
ATOM 3216 O O . ASN C 1 40 ? -18.965 283.504 17.056 1.00 30.32 41 ASN C O 1
ATOM 3221 N N . PHE C 1 41 ? -16.708 283.483 16.926 1.00 26.20 42 PHE C N 1
ATOM 3222 C CA . PHE C 1 41 ? -16.501 284.633 17.772 1.00 24.43 42 PHE C CA 1
ATOM 3223 C C . PHE C 1 41 ? -17.396 285.802 17.395 1.00 23.93 42 PHE C C 1
ATOM 3224 O O . PHE C 1 41 ? -17.982 286.433 18.275 1.00 27.42 42 PHE C O 1
ATOM 3232 N N . LEU C 1 42 ? -17.550 286.080 16.110 1.00 20.52 43 LEU C N 1
ATOM 3233 C CA . LEU C 1 42 ? -18.333 287.239 15.702 1.00 19.02 43 LEU C CA 1
ATOM 3234 C C . LEU C 1 42 ? -19.644 286.859 15.025 1.00 18.60 43 LEU C C 1
ATOM 3235 O O . LEU C 1 42 ? -20.167 287.636 14.238 1.00 17.42 43 LEU C O 1
ATOM 3240 N N . ALA C 1 43 ? -20.167 285.676 15.313 1.00 18.32 44 ALA C N 1
ATOM 3241 C CA . ALA C 1 43 ? -21.344 285.198 14.585 1.00 20.15 44 ALA C CA 1
ATOM 3242 C C . ALA C 1 43 ? -22.460 286.221 14.609 1.00 22.83 44 ALA C C 1
ATOM 3243 O O . ALA C 1 43 ? -23.015 286.592 13.560 1.00 25.18 44 ALA C O 1
ATOM 3245 N N . THR C 1 44 ? -22.811 286.633 15.800 1.00 23.02 45 THR C N 1
ATOM 3246 C CA . THR C 1 44 ? -23.838 287.605 16.008 1.00 26.07 45 THR C CA 1
ATOM 3247 C C . THR C 1 44 ? -23.662 288.900 15.130 1.00 29.56 45 THR C C 1
ATOM 3248 O O . THR C 1 44 ? -24.668 289.461 14.630 1.00 31.08 45 THR C O 1
ATOM 3252 N N . PHE C 1 45 ? -22.426 289.336 14.898 1.00 28.53 46 PHE C N 1
ATOM 3253 C CA . PHE C 1 45 ? -22.171 290.499 14.039 1.00 31.70 46 PHE C CA 1
ATOM 3254 C C . PHE C 1 45 ? -22.268 290.177 12.565 1.00 37.98 46 PHE C C 1
ATOM 3255 O O . PHE C 1 45 ? -22.596 291.039 11.741 1.00 48.48 46 PHE C O 1
ATOM 3263 N N . LYS C 1 46 ? -21.942 288.930 12.240 1.00 42.56 47 LYS C N 1
ATOM 3264 C CA . LYS C 1 46 ? -22.073 288.388 10.910 1.00 39.32 47 LYS C CA 1
ATOM 3265 C C . LYS C 1 46 ? -23.527 288.337 10.516 1.00 41.75 47 LYS C C 1
ATOM 3266 O O . LYS C 1 46 ? -23.891 288.596 9.377 1.00 40.33 47 LYS C O 1
ATOM 3272 N N . ALA C 1 47 ? -24.377 287.958 11.462 1.00 49.09 48 ALA C N 1
ATOM 3273 C CA . ALA C 1 47 ? -25.797 287.802 11.170 1.00 54.75 48 ALA C CA 1
ATOM 3274 C C . ALA C 1 47 ? -26.488 289.159 10.969 1.00 60.61 48 ALA C C 1
ATOM 3275 O O . ALA C 1 47 ? -27.661 289.186 10.590 1.00 70.44 48 ALA C O 1
ATOM 3277 N N . ASP C 1 48 ? -25.777 290.254 11.246 1.00 61.64 49 ASP C N 1
ATOM 3278 C CA . ASP C 1 48 ? -26.344 291.603 11.196 1.00 67.26 49 ASP C CA 1
ATOM 3279 C C . ASP C 1 48 ? -26.457 292.132 9.773 1.00 72.55 49 ASP C C 1
ATOM 3280 O O . ASP C 1 48 ? -25.468 292.198 9.041 1.00 86.91 49 ASP C O 1
ATOM 3285 N N . GLU C 1 49 ? -27.668 292.526 9.403 1.00 76.66 50 GLU C N 1
ATOM 3286 C CA . GLU C 1 49 ? -27.972 293.007 8.056 1.00 84.41 50 GLU C CA 1
ATOM 3287 C C . GLU C 1 49 ? -27.678 294.506 7.901 1.00 87.67 50 GLU C C 1
ATOM 3288 O O . GLU C 1 49 ? -27.347 294.962 6.816 1.00 94.71 50 GLU C O 1
ATOM 3294 N N . LYS C 1 50 ? -27.750 295.261 8.991 1.00 83.81 51 LYS C N 1
ATOM 3295 C CA . LYS C 1 50 ? -27.455 296.699 8.960 1.00 80.95 51 LYS C CA 1
ATOM 3296 C C . LYS C 1 50 ? -26.058 296.982 8.408 1.00 75.29 51 LYS C C 1
ATOM 3297 O O . LYS C 1 50 ? -25.912 297.723 7.440 1.00 77.84 51 LYS C O 1
ATOM 3303 N N . ASP C 1 51 ? -25.044 296.381 9.028 1.00 68.43 52 ASP C N 1
ATOM 3304 C CA . ASP C 1 51 ? -23.657 296.495 8.563 1.00 65.62 52 ASP C CA 1
ATOM 3305 C C . ASP C 1 51 ? -23.118 295.143 8.118 1.00 56.67 52 ASP C C 1
ATOM 3306 O O . ASP C 1 51 ? -23.612 294.096 8.549 1.00 70.74 52 ASP C O 1
ATOM 3311 N N . ASN C 1 52 ? -22.122 295.170 7.241 1.00 41.66 53 ASN C N 1
ATOM 3312 C CA . ASN C 1 52 ? -21.551 293.955 6.722 1.00 35.89 53 ASN C CA 1
ATOM 3313 C C . ASN C 1 52 ? -20.113 293.771 7.139 1.00 31.22 53 ASN C C 1
ATOM 3314 O O . ASN C 1 52 ? -19.214 294.506 6.709 1.00 33.77 53 ASN C O 1
ATOM 3319 N N . LEU C 1 53 ? -19.911 292.785 7.981 1.00 26.05 54 LEU C N 1
ATOM 3320 C CA . LEU C 1 53 ? -18.619 292.354 8.334 1.00 25.54 54 LEU C CA 1
ATOM 3321 C C . LEU C 1 53 ? -18.049 291.412 7.249 1.00 28.39 54 LEU C C 1
ATOM 3322 O O . LEU C 1 53 ? -18.406 290.230 7.191 1.00 29.03 54 LEU C O 1
ATOM 3327 N N . SER C 1 54 ? -17.177 291.931 6.397 1.00 27.18 55 SER C N 1
ATOM 3328 C CA . SER C 1 54 ? -16.464 291.095 5.461 1.00 27.92 55 SER C CA 1
ATOM 3329 C C . SER C 1 54 ? -15.493 290.203 6.185 1.00 30.12 55 SER C C 1
ATOM 3330 O O . SER C 1 54 ? -15.138 290.425 7.341 1.00 30.27 55 SER C O 1
ATOM 3333 N N . GLN C 1 55 ? -15.097 289.142 5.500 1.00 32.37 56 GLN C N 1
ATOM 3334 C CA . GLN C 1 55 ? -14.169 288.156 6.065 1.00 31.96 56 GLN C CA 1
ATOM 3335 C C . GLN C 1 55 ? -12.805 288.757 6.389 1.00 33.92 56 GLN C C 1
ATOM 3336 O O . GLN C 1 55 ? -12.083 288.260 7.256 1.00 36.98 56 GLN C O 1
ATOM 3342 N N . TYR C 1 56 ? -12.446 289.817 5.678 1.00 32.49 57 TYR C N 1
ATOM 3343 C CA . TYR C 1 56 ? -11.197 290.526 5.953 1.00 30.85 57 TYR C CA 1
ATOM 3344 C C . TYR C 1 56 ? -11.302 291.383 7.233 1.00 28.54 57 TYR C C 1
ATOM 3345 O O . TYR C 1 56 ? -10.434 291.327 8.114 1.00 23.16 57 TYR C O 1
ATOM 3354 N N . GLU C 1 57 ? -12.358 292.206 7.288 1.00 26.80 58 GLU C N 1
ATOM 3355 C CA . GLU C 1 57 ? -12.707 292.965 8.467 1.00 25.86 58 GLU C CA 1
ATOM 3356 C C . GLU C 1 57 ? -12.630 292.048 9.684 1.00 26.24 58 GLU C C 1
ATOM 3357 O O . GLU C 1 57 ? -11.953 292.358 10.681 1.00 29.99 58 GLU C O 1
ATOM 3363 N N . GLU C 1 58 ? -13.326 290.918 9.604 1.00 22.20 59 GLU C N 1
ATOM 3364 C CA . GLU C 1 58 ? -13.341 289.923 10.658 1.00 17.99 59 GLU C CA 1
ATOM 3365 C C . GLU C 1 58 ? -11.970 289.477 11.109 1.00 17.05 59 GLU C C 1
ATOM 3366 O O . GLU C 1 58 ? -11.719 289.302 12.295 1.00 16.96 59 GLU C O 1
ATOM 3372 N N . MET C 1 59 ? -11.108 289.184 10.152 1.00 17.09 60 MET C N 1
ATOM 3373 C CA . MET C 1 59 ? -9.763 288.652 10.444 1.00 16.57 60 MET C CA 1
ATOM 3374 C C . MET C 1 59 ? -8.944 289.704 11.152 1.00 17.23 60 MET C C 1
ATOM 3375 O O . MET C 1 59 ? -8.274 289.431 12.133 1.00 17.34 60 MET C O 1
ATOM 3380 N N . GLN C 1 60 ? -9.063 290.950 10.690 1.00 17.21 61 GLN C N 1
ATOM 3381 C CA . GLN C 1 60 ? -8.346 292.062 11.319 1.00 15.55 61 GLN C CA 1
ATOM 3382 C C . GLN C 1 60 ? -8.801 292.216 12.753 1.00 13.78 61 GLN C C 1
ATOM 3383 O O . GLN C 1 60 ? -7.995 292.290 13.663 1.00 15.01 61 GLN C O 1
ATOM 3389 N N . ILE C 1 61 ? -10.098 292.251 12.967 1.00 11.60 62 ILE C N 1
ATOM 3390 C CA . ILE C 1 61 ? -10.604 292.359 14.330 1.00 10.34 62 ILE C CA 1
ATOM 3391 C C . ILE C 1 61 ? -9.995 291.276 15.213 1.00 9.60 62 ILE C C 1
ATOM 3392 O O . ILE C 1 61 ? -9.510 291.571 16.305 1.00 9.47 62 ILE C O 1
ATOM 3397 N N . LYS C 1 62 ? -10.029 290.043 14.741 1.00 9.33 63 LYS C N 1
ATOM 3398 C CA . LYS C 1 62 ? -9.458 288.868 15.490 1.00 9.40 63 LYS C CA 1
ATOM 3399 C C . LYS C 1 62 ? -7.959 288.903 15.709 1.00 8.78 63 LYS C C 1
ATOM 3400 O O . LYS C 1 62 ? -7.475 288.519 16.770 1.00 8.87 63 LYS C O 1
ATOM 3406 N N . ARG C 1 63 ? -7.227 289.434 14.752 1.00 8.38 64 ARG C N 1
ATOM 3407 C CA . ARG C 1 63 ? -5.800 289.675 14.977 1.00 8.07 64 ARG C CA 1
ATOM 3408 C C . ARG C 1 63 ? -5.564 290.429 16.233 1.00 8.15 64 ARG C C 1
ATOM 3409 O O . ARG C 1 63 ? -4.705 290.068 17.055 1.00 9.03 64 ARG C O 1
ATOM 3417 N N . THR C 1 64 ? -6.264 291.530 16.416 1.00 8.25 65 THR C N 1
ATOM 3418 C CA . THR C 1 64 ? -6.007 292.361 17.625 1.00 8.23 65 THR C CA 1
ATOM 3419 C C . THR C 1 64 ? -6.483 291.616 18.862 1.00 7.91 65 THR C C 1
ATOM 3420 O O . THR C 1 64 ? -5.800 291.577 19.866 1.00 7.21 65 THR C O 1
ATOM 3424 N N . ILE C 1 65 ? -7.700 291.086 18.779 1.00 7.92 66 ILE C N 1
ATOM 3425 C CA . ILE C 1 65 ? -8.362 290.545 19.976 1.00 8.20 66 ILE C CA 1
ATOM 3426 C C . ILE C 1 65 ? -7.626 289.321 20.468 1.00 7.58 66 ILE C C 1
ATOM 3427 O O . ILE C 1 65 ? -7.224 289.246 21.601 1.00 6.78 66 ILE C O 1
ATOM 3432 N N . TYR C 1 66 ? -7.447 288.376 19.547 1.00 7.57 67 TYR C N 1
ATOM 3433 C CA . TYR C 1 66 ? -6.893 287.063 19.850 1.00 7.19 67 TYR C CA 1
ATOM 3434 C C . TYR C 1 66 ? -5.441 287.178 20.309 1.00 7.47 67 TYR C C 1
ATOM 3435 O O . TYR C 1 66 ? -5.024 286.489 21.256 1.00 7.13 67 TYR C O 1
ATOM 3444 N N . SER C 1 67 ? -4.690 288.062 19.667 1.00 7.68 68 SER C N 1
ATOM 3445 C CA . SER C 1 67 ? -3.320 288.305 20.115 1.00 8.13 68 SER C CA 1
ATOM 3446 C C . SER C 1 67 ? -3.318 288.936 21.448 1.00 8.22 68 SER C C 1
ATOM 3447 O O . SER C 1 67 ? -2.475 288.675 22.263 1.00 7.90 68 SER C O 1
ATOM 3450 N N . SER C 1 68 ? -4.295 289.796 21.682 1.00 9.37 69 SER C N 1
ATOM 3451 C CA . SER C 1 68 ? -4.437 290.490 22.971 1.00 9.74 69 SER C CA 1
ATOM 3452 C C . SER C 1 68 ? -4.737 289.521 24.114 1.00 10.17 69 SER C C 1
ATOM 3453 O O . SER C 1 68 ? -4.295 289.706 25.221 1.00 9.74 69 SER C O 1
ATOM 3456 N N . LEU C 1 69 ? -5.534 288.518 23.839 1.00 12.30 70 LEU C N 1
ATOM 3457 C CA . LEU C 1 69 ? -5.949 287.555 24.849 1.00 14.61 70 LEU C CA 1
ATOM 3458 C C . LEU C 1 69 ? -5.131 286.301 24.784 1.00 15.42 70 LEU C C 1
ATOM 3459 O O . LEU C 1 69 ? -5.573 285.245 25.231 1.00 14.81 70 LEU C O 1
ATOM 3464 N N . ASN C 1 70 ? -3.987 286.383 24.116 1.00 16.19 71 ASN C N 1
ATOM 3465 C CA . ASN C 1 70 ? -3.077 285.273 24.059 1.00 17.60 71 ASN C CA 1
ATOM 3466 C C . ASN C 1 70 ? -3.640 283.975 23.471 1.00 18.34 71 ASN C C 1
ATOM 3467 O O . ASN C 1 70 ? -3.082 282.908 23.693 1.00 20.49 71 ASN C O 1
ATOM 3472 N N . TYR C 1 71 ? -4.707 284.066 22.692 1.00 17.78 72 TYR C N 1
ATOM 3473 C CA . TYR C 1 71 ? -5.240 282.946 21.973 1.00 17.60 72 TYR C CA 1
ATOM 3474 C C . TYR C 1 71 ? -5.812 281.926 22.916 1.00 18.03 72 TYR C C 1
ATOM 3475 O O . TYR C 1 71 ? -5.908 280.732 22.578 1.00 18.92 72 TYR C O 1
ATOM 3484 N N . GLU C 1 72 ? -6.207 282.400 24.082 1.00 19.13 73 GLU C N 1
ATOM 3485 C CA . GLU C 1 72 ? -6.910 281.570 25.083 1.00 20.34 73 GLU C CA 1
ATOM 3486 C C . GLU C 1 72 ? -8.393 281.562 24.790 1.00 23.80 73 GLU C C 1
ATOM 3487 O O . GLU C 1 72 ? -9.115 282.531 25.033 1.00 24.41 73 GLU C O 1
ATOM 3493 N N . LYS C 1 73 ? -8.848 280.455 24.244 1.00 28.25 74 LYS C N 1
ATOM 3494 C CA . LYS C 1 73 ? -10.254 280.275 23.913 1.00 32.30 74 LYS C CA 1
ATOM 3495 C C . LYS C 1 73 ? -11.227 280.740 24.995 1.00 32.33 74 LYS C C 1
ATOM 3496 O O . LYS C 1 73 ? -12.281 281.313 24.687 1.00 31.96 74 LYS C O 1
ATOM 3502 N N . GLN C 1 74 ? -10.902 280.451 26.254 1.00 31.70 75 GLN C N 1
ATOM 3503 C CA . GLN C 1 74 ? -11.829 280.781 27.327 1.00 34.71 75 GLN C CA 1
ATOM 3504 C C . GLN C 1 74 ? -12.055 282.270 27.350 1.00 31.51 75 GLN C C 1
ATOM 3505 O O . GLN C 1 74 ? -13.192 282.729 27.319 1.00 34.34 75 GLN C O 1
ATOM 3511 N N . LYS C 1 75 ? -10.958 283.005 27.396 1.00 27.60 76 LYS C N 1
ATOM 3512 C CA . LYS C 1 75 ? -10.988 284.459 27.368 1.00 27.30 76 LYS C CA 1
ATOM 3513 C C . LYS C 1 75 ? -11.771 285.041 26.152 1.00 24.20 76 LYS C C 1
ATOM 3514 O O . LYS C 1 75 ? -12.536 285.982 26.298 1.00 22.62 76 LYS C O 1
ATOM 3520 N N . ILE C 1 76 ? -11.600 284.439 24.989 1.00 20.66 77 ILE C N 1
ATOM 3521 C CA . ILE C 1 76 ? -12.272 284.901 23.790 1.00 20.59 77 ILE C CA 1
ATOM 3522 C C . ILE C 1 76 ? -13.744 284.637 23.860 1.00 19.21 77 ILE C C 1
ATOM 3523 O O . ILE C 1 76 ? -14.550 285.448 23.410 1.00 19.56 77 ILE C O 1
ATOM 3528 N N . ASN C 1 77 ? -14.093 283.510 24.437 1.00 18.08 78 ASN C N 1
ATOM 3529 C CA . ASN C 1 77 ? -15.496 283.224 24.664 1.00 18.02 78 ASN C CA 1
ATOM 3530 C C . ASN C 1 77 ? -16.140 284.203 25.631 1.00 16.66 78 ASN C C 1
ATOM 3531 O O . ASN C 1 77 ? -17.281 284.564 25.465 1.00 14.67 78 ASN C O 1
ATOM 3536 N N . THR C 1 78 ? -15.416 284.564 26.674 1.00 16.80 79 THR C N 1
ATOM 3537 C CA . THR C 1 78 ? -15.905 285.516 27.642 1.00 18.51 79 THR C CA 1
ATOM 3538 C C . THR C 1 78 ? -16.186 286.872 26.993 1.00 19.18 79 THR C C 1
ATOM 3539 O O . THR C 1 78 ? -17.215 287.526 27.285 1.00 17.29 79 THR C O 1
ATOM 3543 N N . LEU C 1 79 ? -15.262 287.291 26.133 1.00 20.24 80 LEU C N 1
ATOM 3544 C CA . LEU C 1 79 ? -15.410 288.558 25.419 1.00 20.48 80 LEU C CA 1
ATOM 3545 C C . LEU C 1 79 ? -16.585 288.469 24.470 1.00 19.92 80 LEU C C 1
ATOM 3546 O O . LEU C 1 79 ? -17.331 289.406 24.316 1.00 19.09 80 LEU C O 1
ATOM 3551 N N . LYS C 1 80 ? -16.767 287.299 23.892 1.00 21.09 81 LYS C N 1
ATOM 3552 C CA . LYS C 1 80 ? -17.926 287.026 23.083 1.00 24.01 81 LYS C CA 1
ATOM 3553 C C . LYS C 1 80 ? -19.229 287.234 23.868 1.00 24.75 81 LYS C C 1
ATOM 3554 O O . LYS C 1 80 ? -20.196 287.827 23.348 1.00 26.60 81 LYS C O 1
ATOM 3560 N N . GLU C 1 81 ? -19.274 286.711 25.081 1.00 24.60 82 GLU C N 1
ATOM 3561 C CA . GLU C 1 81 ? -20.464 286.858 25.866 1.00 28.01 82 GLU C CA 1
ATOM 3562 C C . GLU C 1 81 ? -20.698 288.362 26.083 1.00 27.31 82 GLU C C 1
ATOM 3563 O O . GLU C 1 81 ? -21.819 288.861 25.945 1.00 31.15 82 GLU C O 1
ATOM 3569 N N . ILE C 1 82 ? -19.656 289.044 26.514 1.00 24.39 83 ILE C N 1
ATOM 3570 C CA . ILE C 1 82 ? -19.744 290.448 26.786 1.00 23.92 83 ILE C CA 1
ATOM 3571 C C . ILE C 1 82 ? -20.425 291.137 25.625 1.00 21.91 83 ILE C C 1
ATOM 3572 O O . ILE C 1 82 ? -21.362 291.926 25.800 1.00 21.90 83 ILE C O 1
ATOM 3577 N N . LEU C 1 83 ? -19.897 290.890 24.450 1.00 19.60 84 LEU C N 1
ATOM 3578 C CA . LEU C 1 83 ? -20.330 291.652 23.305 1.00 18.28 84 LEU C CA 1
ATOM 3579 C C . LEU C 1 83 ? -21.736 291.244 22.882 1.00 18.25 84 LEU C C 1
ATOM 3580 O O . LEU C 1 83 ? -22.487 292.085 22.426 1.00 17.11 84 LEU C O 1
ATOM 3585 N N . GLU C 1 84 ? -22.082 289.964 23.051 1.00 18.13 85 GLU C N 1
ATOM 3586 C CA . GLU C 1 84 ? -23.405 289.496 22.731 1.00 19.67 85 GLU C CA 1
ATOM 3587 C C . GLU C 1 84 ? -24.485 289.929 23.710 1.00 21.02 85 GLU C C 1
ATOM 3588 O O . GLU C 1 84 ? -25.635 290.195 23.307 1.00 21.11 85 GLU C O 1
ATOM 3594 N N . THR C 1 85 ? -24.122 290.033 24.980 1.00 21.28 86 THR C N 1
ATOM 3595 C CA . THR C 1 85 ? -24.985 290.659 25.953 1.00 21.60 86 THR C CA 1
ATOM 3596 C C . THR C 1 85 ? -25.313 292.083 25.507 1.00 23.65 86 THR C C 1
ATOM 3597 O O . THR C 1 85 ? -26.502 292.436 25.375 1.00 26.06 86 THR C O 1
ATOM 3601 N N . LEU C 1 86 ? -24.279 292.873 25.218 1.00 23.76 87 LEU C N 1
ATOM 3602 C CA . LEU C 1 86 ? -24.481 294.249 24.830 1.00 26.38 87 LEU C CA 1
ATOM 3603 C C . LEU C 1 86 ? -25.293 294.378 23.522 1.00 32.42 87 LEU C C 1
ATOM 3604 O O . LEU C 1 86 ? -26.186 295.241 23.414 1.00 33.27 87 LEU C O 1
ATOM 3609 N N . TYR C 1 87 ? -24.963 293.543 22.530 1.00 36.89 88 TYR C N 1
ATOM 3610 C CA . TYR C 1 87 ? -25.661 293.515 21.238 1.00 37.92 88 TYR C CA 1
ATOM 3611 C C . TYR C 1 87 ? -27.135 293.159 21.394 1.00 42.09 88 TYR C C 1
ATOM 3612 O O . TYR C 1 87 ? -27.994 293.773 20.748 1.00 49.68 88 TYR C O 1
ATOM 3621 N N . ASN C 1 88 ? -27.446 292.192 22.259 1.00 36.60 89 ASN C N 1
ATOM 3622 C CA . ASN C 1 88 ? -28.835 291.787 22.427 1.00 35.81 89 ASN C CA 1
ATOM 3623 C C . ASN C 1 88 ? -29.683 292.767 23.210 1.00 36.97 89 ASN C C 1
ATOM 3624 O O . ASN C 1 88 ? -30.896 292.578 23.305 1.00 41.86 89 ASN C O 1
ATOM 3629 N N . LYS C 1 89 ? -29.074 293.793 23.781 1.00 35.86 90 LYS C N 1
ATOM 3630 C CA . LYS C 1 89 ? -29.845 294.870 24.388 1.00 38.89 90 LYS C CA 1
ATOM 3631 C C . LYS C 1 89 ? -29.840 296.084 23.496 1.00 39.85 90 LYS C C 1
ATOM 3632 O O . LYS C 1 89 ? -28.831 296.784 23.426 1.00 46.87 90 LYS C O 1
ATOM 3638 N N . LEU C 1 90 ? -30.953 296.316 22.803 1.00 37.84 91 LEU C N 1
ATOM 3639 C CA . LEU C 1 90 ? -31.048 297.406 21.827 1.00 37.44 91 LEU C CA 1
ATOM 3640 C C . LEU C 1 90 ? -30.407 298.663 22.358 1.00 37.42 91 LEU C C 1
ATOM 3641 O O . LEU C 1 90 ? -29.581 299.270 21.668 1.00 38.90 91 LEU C O 1
ATOM 3646 N N . GLN C 1 91 ? -30.773 299.043 23.582 1.00 34.66 92 GLN C N 1
ATOM 3647 C CA . GLN C 1 91 ? -30.218 300.248 24.220 1.00 36.56 92 GLN C CA 1
ATOM 3648 C C . GLN C 1 91 ? -28.676 300.364 24.032 1.00 31.77 92 GLN C C 1
ATOM 3649 O O . GLN C 1 91 ? -28.160 301.438 23.681 1.00 27.79 92 GLN C O 1
ATOM 3655 N N . HIS C 1 92 ? -27.973 299.237 24.220 1.00 27.47 93 HIS C N 1
ATOM 3656 C CA . HIS C 1 92 ? -26.507 299.192 24.222 1.00 25.24 93 HIS C CA 1
ATOM 3657 C C . HIS C 1 92 ? -25.861 298.498 23.012 1.00 23.40 93 HIS C C 1
ATOM 3658 O O . HIS C 1 92 ? -24.635 298.421 22.942 1.00 23.86 93 HIS C O 1
ATOM 3665 N N . ARG C 1 93 ? -26.644 298.061 22.045 1.00 21.08 94 ARG C N 1
ATOM 3666 C CA . ARG C 1 93 ? -26.063 297.452 20.879 1.00 21.34 94 ARG C CA 1
ATOM 3667 C C . ARG C 1 93 ? -24.879 298.264 20.368 1.00 21.07 94 ARG C C 1
ATOM 3668 O O . ARG C 1 93 ? -23.816 297.719 20.082 1.00 21.72 94 ARG C O 1
ATOM 3676 N N . TYR C 1 94 ? -25.068 299.572 20.244 1.00 21.11 95 TYR C N 1
ATOM 3677 C CA . TYR C 1 94 ? -24.083 300.446 19.584 1.00 21.74 95 TYR C CA 1
ATOM 3678 C C . TYR C 1 94 ? -22.701 300.402 20.223 1.00 21.71 95 TYR C C 1
ATOM 3679 O O . TYR C 1 94 ? -21.677 300.529 19.554 1.00 22.92 95 TYR C O 1
ATOM 3688 N N . THR C 1 95 ? -22.685 300.207 21.513 1.00 23.04 96 THR C N 1
ATOM 3689 C CA . THR C 1 95 ? -21.466 300.097 22.264 1.00 26.94 96 THR C CA 1
ATOM 3690 C C . THR C 1 95 ? -20.652 298.849 21.858 1.00 27.92 96 THR C C 1
ATOM 3691 O O . THR C 1 95 ? -19.428 298.900 21.803 1.00 22.93 96 THR C O 1
ATOM 3695 N N . SER C 1 96 ? -21.337 297.750 21.538 1.00 30.24 97 SER C N 1
ATOM 3696 C CA . SER C 1 96 ? -20.643 296.573 21.041 1.00 32.82 97 SER C CA 1
ATOM 3697 C C . SER C 1 96 ? -20.061 296.870 19.679 1.00 30.36 97 SER C C 1
ATOM 3698 O O . SER C 1 96 ? -18.917 296.511 19.385 1.00 28.71 97 SER C O 1
ATOM 3701 N N . LYS C 1 97 ? -20.869 297.475 18.834 1.00 30.98 98 LYS C N 1
ATOM 3702 C CA . LYS C 1 97 ? -20.408 297.837 17.496 1.00 33.28 98 LYS C CA 1
ATOM 3703 C C . LYS C 1 97 ? -19.237 298.794 17.537 1.00 31.34 98 LYS C C 1
ATOM 3704 O O . LYS C 1 97 ? -18.251 298.588 16.803 1.00 28.66 98 LYS C O 1
ATOM 3710 N N . GLU C 1 98 ? -19.345 299.836 18.377 1.00 29.12 99 GLU C N 1
ATOM 3711 C CA . GLU C 1 98 ? -18.264 300.822 18.504 1.00 26.91 99 GLU C CA 1
ATOM 3712 C C . GLU C 1 98 ? -16.981 300.197 18.997 1.00 22.09 99 GLU C C 1
ATOM 3713 O O . GLU C 1 98 ? -15.939 300.378 18.369 1.00 22.37 99 GLU C O 1
ATOM 3719 N N . PHE C 1 99 ? -17.067 299.359 20.025 1.00 18.08 100 PHE C N 1
ATOM 3720 C CA . PHE C 1 99 ? -15.909 298.561 20.462 1.00 15.09 100 PHE C CA 1
ATOM 3721 C C . PHE C 1 99 ? -15.218 297.806 19.301 1.00 14.93 100 PHE C C 1
ATOM 3722 O O . PHE C 1 99 ? -14.007 297.833 19.140 1.00 13.44 100 PHE C O 1
ATOM 3730 N N . ILE C 1 100 ? -16.027 297.192 18.450 1.00 16.02 101 ILE C N 1
ATOM 3731 C CA . ILE C 1 100 ? -15.560 296.330 17.349 1.00 16.69 101 ILE C CA 1
ATOM 3732 C C . ILE C 1 100 ? -15.073 297.138 16.166 1.00 17.35 101 ILE C C 1
ATOM 3733 O O . ILE C 1 100 ? -13.897 297.033 15.765 1.00 17.39 101 ILE C O 1
ATOM 3738 N N . TYR C 1 101 ? -15.951 297.975 15.622 1.00 16.84 102 TYR C N 1
ATOM 3739 C CA . TYR C 1 101 ? -15.619 298.693 14.399 1.00 16.35 102 TYR C CA 1
ATOM 3740 C C . TYR C 1 101 ? -14.830 299.959 14.638 1.00 16.32 102 TYR C C 1
ATOM 3741 O O . TYR C 1 101 ? -14.008 300.299 13.825 1.00 16.89 102 TYR C O 1
ATOM 3750 N N . GLN C 1 102 ? -14.997 300.613 15.781 1.00 18.18 103 GLN C N 1
ATOM 3751 C CA . GLN C 1 102 ? -14.251 301.863 16.008 1.00 20.22 103 GLN C CA 1
ATOM 3752 C C . GLN C 1 102 ? -12.995 301.759 16.791 1.00 22.86 103 GLN C C 1
ATOM 3753 O O . GLN C 1 102 ? -12.097 302.533 16.570 1.00 26.00 103 GLN C O 1
ATOM 3759 N N . ILE C 1 103 ? -12.945 300.865 17.768 1.00 25.97 104 ILE C N 1
ATOM 3760 C CA . ILE C 1 103 ? -11.761 300.761 18.601 1.00 25.82 104 ILE C CA 1
ATOM 3761 C C . ILE C 1 103 ? -10.826 299.642 18.130 1.00 26.54 104 ILE C C 1
ATOM 3762 O O . ILE C 1 103 ? -9.665 299.887 17.833 1.00 21.20 104 ILE C O 1
ATOM 3767 N N . VAL C 1 104 ? -11.334 298.412 18.086 1.00 26.34 105 VAL C N 1
ATOM 3768 C CA . VAL C 1 104 ? -10.490 297.264 17.803 1.00 23.97 105 VAL C CA 1
ATOM 3769 C C . VAL C 1 104 ? -9.947 297.357 16.379 1.00 25.35 105 VAL C C 1
ATOM 3770 O O . VAL C 1 104 ? -8.763 297.153 16.134 1.00 26.37 105 VAL C O 1
ATOM 3774 N N . ALA C 1 105 ? -10.825 297.697 15.443 1.00 25.01 106 ALA C N 1
ATOM 3775 C CA . ALA C 1 105 ? -10.493 297.728 14.025 1.00 22.32 106 ALA C CA 1
ATOM 3776 C C . ALA C 1 105 ? -9.516 298.852 13.697 1.00 20.79 106 ALA C C 1
ATOM 3777 O O . ALA C 1 105 ? -8.714 298.722 12.808 1.00 25.10 106 ALA C O 1
ATOM 3779 N N . SER C 1 106 ? -9.557 299.931 14.448 1.00 19.21 107 SER C N 1
ATOM 3780 C CA . SER C 1 106 ? -8.691 301.080 14.217 1.00 17.21 107 SER C CA 1
ATOM 3781 C C . SER C 1 106 ? -7.301 300.832 14.770 1.00 15.81 107 SER C C 1
ATOM 3782 O O . SER C 1 106 ? -6.305 301.204 14.190 1.00 15.09 107 SER C O 1
ATOM 3785 N N . ILE C 1 107 ? -7.260 300.165 15.902 1.00 15.20 108 ILE C N 1
ATOM 3786 C CA . ILE C 1 107 ? -6.011 299.737 16.457 1.00 15.81 108 ILE C CA 1
ATOM 3787 C C . ILE C 1 107 ? -5.309 298.877 15.423 1.00 16.19 108 ILE C C 1
ATOM 3788 O O . ILE C 1 107 ? -4.140 299.083 15.139 1.00 16.10 108 ILE C O 1
ATOM 3793 N N . GLN C 1 108 ? -6.026 297.913 14.860 1.00 17.26 109 GLN C N 1
ATOM 3794 C CA . GLN C 1 108 ? -5.467 297.050 13.835 1.00 17.64 109 GLN C CA 1
ATOM 3795 C C . GLN C 1 108 ? -5.112 297.832 12.617 1.00 19.78 109 GLN C C 1
ATOM 3796 O O . GLN C 1 108 ? -3.986 297.692 12.085 1.00 25.95 109 GLN C O 1
ATOM 3802 N N . TYR C 1 109 ? -6.030 298.675 12.154 1.00 19.36 110 TYR C N 1
ATOM 3803 C CA . TYR C 1 109 ? -5.821 299.329 10.872 1.00 19.05 110 TYR C CA 1
ATOM 3804 C C . TYR C 1 109 ? -4.537 300.111 10.885 1.00 18.64 110 TYR C C 1
ATOM 3805 O O . TYR C 1 109 ? -3.779 300.097 9.921 1.00 18.14 110 TYR C O 1
ATOM 3814 N N . ASP C 1 110 ? -4.273 300.791 11.943 1.00 20.38 111 ASP C N 1
ATOM 3815 C CA . ASP C 1 110 ? -3.106 301.564 11.995 1.00 22.28 111 ASP C CA 1
ATOM 3816 C C . ASP C 1 110 ? -1.889 300.760 11.830 1.00 23.37 111 ASP C C 1
ATOM 3817 O O . ASP C 1 110 ? -0.957 301.248 11.298 1.00 24.46 111 ASP C O 1
ATOM 3822 N N . ILE C 1 111 ? -1.886 299.538 12.314 1.00 23.96 112 ILE C N 1
ATOM 3823 C CA . ILE C 1 111 ? -0.736 298.690 12.231 1.00 27.49 112 ILE C CA 1
ATOM 3824 C C . ILE C 1 111 ? -0.533 298.277 10.802 1.00 26.76 112 ILE C C 1
ATOM 3825 O O . ILE C 1 111 ? 0.559 298.258 10.301 1.00 27.84 112 ILE C O 1
ATOM 3830 N N . ASP C 1 112 ? -1.626 297.935 10.155 1.00 24.47 113 ASP C N 1
ATOM 3831 C CA . ASP C 1 112 ? -1.648 297.546 8.773 1.00 24.25 113 ASP C CA 1
ATOM 3832 C C . ASP C 1 112 ? -1.325 298.662 7.839 1.00 25.60 113 ASP C C 1
ATOM 3833 O O . ASP C 1 112 ? -0.526 298.510 6.966 1.00 26.00 113 ASP C O 1
ATOM 3838 N N . ARG C 1 113 ? -1.961 299.795 8.043 1.00 28.78 114 ARG C N 1
ATOM 3839 C CA . ARG C 1 113 ? -1.670 300.998 7.316 1.00 32.97 114 ARG C CA 1
ATOM 3840 C C . ARG C 1 113 ? -0.216 301.360 7.228 1.00 34.32 114 ARG C C 1
ATOM 3841 O O . ARG C 1 113 ? 0.270 301.572 6.161 1.00 35.54 114 ARG C O 1
ATOM 3849 N N . VAL C 1 114 ? 0.480 301.463 8.340 1.00 36.57 115 VAL C N 1
ATOM 3850 C CA . VAL C 1 114 ? 1.887 301.792 8.311 1.00 36.27 115 VAL C CA 1
ATOM 3851 C C . VAL C 1 114 ? 2.793 300.734 7.703 1.00 39.64 115 VAL C C 1
ATOM 3852 O O . VAL C 1 114 ? 3.903 301.031 7.372 1.00 38.85 115 VAL C O 1
ATOM 3856 N N . LEU C 1 115 ? 2.335 299.509 7.545 1.00 35.13 116 LEU C N 1
ATOM 3857 C CA . LEU C 1 115 ? 3.120 298.488 6.910 1.00 31.25 116 LEU C CA 1
ATOM 3858 C C . LEU C 1 115 ? 2.954 298.541 5.415 1.00 29.52 116 LEU C C 1
ATOM 3859 O O . LEU C 1 115 ? 3.845 298.243 4.709 1.00 27.29 116 LEU C O 1
ATOM 3864 N N . CYS C 1 116 ? 1.786 298.939 4.954 1.00 40.70 117 CYS C N 1
ATOM 3865 C CA . CYS C 1 116 ? 1.514 299.141 3.560 1.00 47.80 117 CYS C CA 1
ATOM 3866 C C . CYS C 1 116 ? 2.439 300.319 3.152 1.00 37.18 117 CYS C C 1
ATOM 3867 O O . CYS C 1 116 ? 2.894 300.388 2.054 1.00 31.39 117 CYS C O 1
ATOM 3870 N N . LEU C 1 117 ? 2.784 301.187 4.087 1.00 28.20 118 LEU C N 1
ATOM 3871 C CA . LEU C 1 117 ? 3.556 302.424 3.871 1.00 20.74 118 LEU C CA 1
ATOM 3872 C C . LEU C 1 117 ? 5.059 302.328 4.025 1.00 22.18 118 LEU C C 1
ATOM 3873 O O . LEU C 1 117 ? 5.789 303.056 3.432 1.00 18.01 118 LEU C O 1
ATOM 3878 N N . ILE C 1 118 ? 5.489 301.441 4.887 1.00 20.49 119 ILE C N 1
ATOM 3879 C CA . ILE C 1 118 ? 6.849 301.008 5.004 1.00 19.69 119 ILE C CA 1
ATOM 3880 C C . ILE C 1 118 ? 7.224 300.214 3.778 1.00 19.16 119 ILE C C 1
ATOM 3881 O O . ILE C 1 118 ? 8.274 300.409 3.268 1.00 17.27 119 ILE C O 1
ATOM 3886 N N . LYS C 1 119 ? 6.363 299.322 3.320 1.00 20.01 120 LYS C N 1
ATOM 3887 C CA . LYS C 1 119 ? 6.612 298.587 2.114 1.00 19.79 120 LYS C CA 1
ATOM 3888 C C . LYS C 1 119 ? 6.718 299.456 0.920 1.00 19.36 120 LYS C C 1
ATOM 3889 O O . LYS C 1 119 ? 7.424 299.133 0.049 1.00 20.86 120 LYS C O 1
ATOM 3895 N N . GLU C 1 120 ? 5.992 300.558 0.891 1.00 20.19 121 GLU C N 1
ATOM 3896 C CA . GLU C 1 120 ? 6.058 301.569 -0.145 1.00 20.17 121 GLU C CA 1
ATOM 3897 C C . GLU C 1 120 ? 7.400 302.217 -0.263 1.00 17.78 121 GLU C C 1
ATOM 3898 O O . GLU C 1 120 ? 7.876 302.447 -1.324 1.00 15.93 121 GLU C O 1
ATOM 3904 N N . ALA C 1 121 ? 7.992 302.508 0.871 1.00 16.55 122 ALA C N 1
ATOM 3905 C CA . ALA C 1 121 ? 9.331 303.147 0.998 1.00 14.25 122 ALA C CA 1
ATOM 3906 C C . ALA C 1 121 ? 10.470 302.234 0.614 1.00 14.65 122 ALA C C 1
ATOM 3907 O O . ALA C 1 121 ? 11.417 302.618 -0.117 1.00 14.74 122 ALA C O 1
ATOM 3909 N N . ILE C 1 122 ? 10.381 300.993 1.081 1.00 14.63 123 ILE C N 1
ATOM 3910 C CA . ILE C 1 122 ? 11.330 299.992 0.682 1.00 13.99 123 ILE C CA 1
ATOM 3911 C C . ILE C 1 122 ? 11.415 299.990 -0.840 1.00 13.79 123 ILE C C 1
ATOM 3912 O O . ILE C 1 122 ? 12.501 300.047 -1.419 1.00 13.60 123 ILE C O 1
ATOM 3917 N N . ILE C 1 123 ? 10.273 299.911 -1.492 1.00 13.22 124 ILE C N 1
ATOM 3918 C CA . ILE C 1 123 ? 10.254 299.771 -2.946 1.00 13.51 124 ILE C CA 1
ATOM 3919 C C . ILE C 1 123 ? 10.413 301.147 -3.579 1.00 13.10 124 ILE C C 1
ATOM 3920 O O . ILE C 1 123 ? 11.211 301.258 -4.505 1.00 13.28 124 ILE C O 1
ATOM 3925 N N . LYS C 1 133 ? 11.405 309.917 5.241 1.00 42.77 134 LYS C N 1
ATOM 3926 C CA . LYS C 1 133 ? 10.427 308.912 5.677 1.00 43.79 134 LYS C CA 1
ATOM 3927 C C . LYS C 1 133 ? 10.807 307.952 6.826 1.00 38.53 134 LYS C C 1
ATOM 3928 O O . LYS C 1 133 ? 9.953 307.578 7.621 1.00 39.84 134 LYS C O 1
ATOM 3934 N N . GLU C 1 134 ? 12.046 307.497 6.889 1.00 33.97 135 GLU C N 1
ATOM 3935 C CA . GLU C 1 134 ? 12.374 306.363 7.750 1.00 33.81 135 GLU C CA 1
ATOM 3936 C C . GLU C 1 134 ? 11.978 306.548 9.221 1.00 32.03 135 GLU C C 1
ATOM 3937 O O . GLU C 1 134 ? 11.215 305.759 9.767 1.00 36.17 135 GLU C O 1
ATOM 3943 N N . SER C 1 135 ? 12.482 307.603 9.842 1.00 27.54 136 SER C N 1
ATOM 3944 C CA . SER C 1 135 ? 12.277 307.802 11.261 1.00 25.67 136 SER C CA 1
ATOM 3945 C C . SER C 1 135 ? 10.803 307.849 11.570 1.00 26.72 136 SER C C 1
ATOM 3946 O O . SER C 1 135 ? 10.387 307.309 12.585 1.00 33.21 136 SER C O 1
ATOM 3949 N N . GLU C 1 136 ? 10.033 308.560 10.757 1.00 22.09 137 GLU C N 1
ATOM 3950 C CA . GLU C 1 136 ? 8.660 308.814 11.067 1.00 22.70 137 GLU C CA 1
ATOM 3951 C C . GLU C 1 136 ? 7.835 307.535 10.979 1.00 24.13 137 GLU C C 1
ATOM 3952 O O . GLU C 1 136 ? 6.928 307.289 11.785 1.00 28.24 137 GLU C O 1
ATOM 3958 N N . LEU C 1 137 ? 8.115 306.722 9.974 1.00 23.20 138 LEU C N 1
ATOM 3959 C CA . LEU C 1 137 ? 7.427 305.452 9.825 1.00 21.53 138 LEU C CA 1
ATOM 3960 C C . LEU C 1 137 ? 7.758 304.507 10.980 1.00 20.60 138 LEU C C 1
ATOM 3961 O O . LEU C 1 137 ? 6.930 303.768 11.433 1.00 17.42 138 LEU C O 1
ATOM 3966 N N . LEU C 1 138 ? 8.993 304.560 11.447 1.00 22.96 139 LEU C N 1
ATOM 3967 C CA . LEU C 1 138 ? 9.421 303.722 12.570 1.00 23.57 139 LEU C CA 1
ATOM 3968 C C . LEU C 1 138 ? 8.805 304.211 13.866 1.00 24.02 139 LEU C C 1
ATOM 3969 O O . LEU C 1 138 ? 8.391 303.412 14.692 1.00 23.68 139 LEU C O 1
ATOM 3974 N N . MET C 1 139 ? 8.718 305.531 14.003 1.00 24.21 140 MET C N 1
ATOM 3975 C CA . MET C 1 139 ? 7.958 306.164 15.081 1.00 26.65 140 MET C CA 1
ATOM 3976 C C . MET C 1 139 ? 6.502 305.664 15.109 1.00 25.55 140 MET C C 1
ATOM 3977 O O . MET C 1 139 ? 6.020 305.180 16.123 1.00 28.01 140 MET C O 1
ATOM 3982 N N . ASN C 1 140 ? 5.815 305.828 13.992 1.00 21.60 141 ASN C N 1
ATOM 3983 C CA . ASN C 1 140 ? 4.447 305.474 13.910 1.00 20.85 141 ASN C CA 1
ATOM 3984 C C . ASN C 1 140 ? 4.264 304.006 14.229 1.00 22.95 141 ASN C C 1
ATOM 3985 O O . ASN C 1 140 ? 3.258 303.614 14.817 1.00 22.79 141 ASN C O 1
ATOM 3990 N N . LEU C 1 141 ? 5.206 303.183 13.752 1.00 22.11 142 LEU C N 1
ATOM 3991 C CA . LEU C 1 141 ? 5.083 301.749 13.825 1.00 19.05 142 LEU C CA 1
ATOM 3992 C C . LEU C 1 141 ? 5.142 301.400 15.253 1.00 19.87 142 LEU C C 1
ATOM 3993 O O . LEU C 1 141 ? 4.367 300.558 15.731 1.00 19.18 142 LEU C O 1
ATOM 3998 N N . ASP C 1 142 ? 6.112 302.002 15.937 1.00 20.84 143 ASP C N 1
ATOM 3999 C CA . ASP C 1 142 ? 6.290 301.787 17.385 1.00 22.13 143 ASP C CA 1
ATOM 4000 C C . ASP C 1 142 ? 5.029 302.218 18.175 1.00 22.85 143 ASP C C 1
ATOM 4001 O O . ASP C 1 142 ? 4.531 301.478 19.047 1.00 20.58 143 ASP C O 1
ATOM 4006 N N . SER C 1 143 ? 4.489 303.393 17.828 1.00 22.30 144 SER C N 1
ATOM 4007 C CA . SER C 1 143 ? 3.370 303.908 18.562 1.00 23.50 144 SER C CA 1
ATOM 4008 C C . SER C 1 143 ? 2.136 303.024 18.333 1.00 24.74 144 SER C C 1
ATOM 4009 O O . SER C 1 143 ? 1.368 302.765 19.272 1.00 23.23 144 SER C O 1
ATOM 4012 N N . SER C 1 144 ? 1.942 302.565 17.102 1.00 22.52 145 SER C N 1
ATOM 4013 C CA . SER C 1 144 ? 0.785 301.773 16.787 1.00 21.78 145 SER C CA 1
ATOM 4014 C C . SER C 1 144 ? 0.841 300.385 17.425 1.00 21.15 145 SER C C 1
ATOM 4015 O O . SER C 1 144 ? -0.219 299.786 17.664 1.00 22.85 145 SER C O 1
ATOM 4018 N N . LEU C 1 145 ? 2.036 299.819 17.608 1.00 19.55 146 LEU C N 1
ATOM 4019 C CA . LEU C 1 145 ? 2.183 298.508 18.345 1.00 17.48 146 LEU C CA 1
ATOM 4020 C C . LEU C 1 145 ? 1.937 298.708 19.836 1.00 17.98 146 LEU C C 1
ATOM 4021 O O . LEU C 1 145 ? 1.254 297.932 20.466 1.00 16.95 146 LEU C O 1
ATOM 4026 N N . LYS C 1 146 ? 2.486 299.787 20.392 1.00 18.91 147 LYS C N 1
ATOM 4027 C CA . LYS C 1 146 ? 2.266 300.135 21.797 1.00 17.95 147 LYS C CA 1
ATOM 4028 C C . LYS C 1 146 ? 0.791 300.298 22.089 1.00 17.06 147 LYS C C 1
ATOM 4029 O O . LYS C 1 146 ? 0.282 299.759 23.059 1.00 16.27 147 LYS C O 1
ATOM 4035 N N . THR C 1 147 ? 0.114 301.057 21.229 1.00 16.97 148 THR C N 1
ATOM 4036 C CA . THR C 1 147 ? -1.333 301.294 21.367 1.00 15.27 148 THR C CA 1
ATOM 4037 C C . THR C 1 147 ? -2.026 299.964 21.516 1.00 15.38 148 THR C C 1
ATOM 4038 O O . THR C 1 147 ? -2.790 299.755 22.451 1.00 15.79 148 THR C O 1
ATOM 4042 N N . ARG C 1 148 ? -1.700 299.021 20.638 1.00 15.44 149 ARG C N 1
ATOM 4043 C CA . ARG C 1 148 ? -2.297 297.705 20.726 1.00 16.75 149 ARG C CA 1
ATOM 4044 C C . ARG C 1 148 ? -1.929 296.958 22.045 1.00 18.01 149 ARG C C 1
ATOM 4045 O O . ARG C 1 148 ? -2.766 296.228 22.585 1.00 16.38 149 ARG C O 1
ATOM 4053 N N . GLN C 1 149 ? -0.690 297.136 22.507 1.00 20.04 150 GLN C N 1
ATOM 4054 C CA . GLN C 1 149 ? -0.277 296.579 23.773 1.00 24.10 150 GLN C CA 1
ATOM 4055 C C . GLN C 1 149 ? -0.990 297.199 24.937 1.00 23.79 150 GLN C C 1
ATOM 4056 O O . GLN C 1 149 ? -1.441 296.459 25.820 1.00 26.77 150 GLN C O 1
ATOM 4062 N N . ASN C 1 150 ? -1.198 298.517 24.922 1.00 20.42 151 ASN C N 1
ATOM 4063 C CA . ASN C 1 150 ? -2.045 299.123 25.962 1.00 19.27 151 ASN C CA 1
ATOM 4064 C C . ASN C 1 150 ? -3.476 298.566 25.869 1.00 17.74 151 ASN C C 1
ATOM 4065 O O . ASN C 1 150 ? -4.077 298.285 26.917 1.00 19.57 151 ASN C O 1
ATOM 4070 N N . PHE C 1 151 ? -4.046 298.456 24.663 1.00 14.78 152 PHE C N 1
ATOM 4071 C CA . PHE C 1 151 ? -5.396 297.932 24.558 1.00 14.71 152 PHE C CA 1
ATOM 4072 C C . PHE C 1 151 ? -5.471 296.534 25.121 1.00 14.62 152 PHE C C 1
ATOM 4073 O O . PHE C 1 151 ? -6.441 296.182 25.802 1.00 15.84 152 PHE C O 1
ATOM 4081 N N . ALA C 1 152 ? -4.476 295.718 24.806 1.00 13.38 153 ALA C N 1
ATOM 4082 C CA . ALA C 1 152 ? -4.430 294.314 25.258 1.00 12.68 153 ALA C CA 1
ATOM 4083 C C . ALA C 1 152 ? -4.389 294.228 26.787 1.00 12.26 153 ALA C C 1
ATOM 4084 O O . ALA C 1 152 ? -5.114 293.446 27.424 1.00 11.47 153 ALA C O 1
ATOM 4086 N N . LYS C 1 153 ? -3.539 295.055 27.381 1.00 11.19 154 LYS C N 1
ATOM 4087 C CA . LYS C 1 153 ? -3.443 295.084 28.812 1.00 10.29 154 LYS C CA 1
ATOM 4088 C C . LYS C 1 153 ? -4.834 295.372 29.308 1.00 11.46 154 LYS C C 1
ATOM 4089 O O . LYS C 1 153 ? -5.385 294.630 30.129 1.00 12.25 154 LYS C O 1
ATOM 4095 N N . LYS C 1 154 ? -5.439 296.437 28.790 1.00 12.07 155 LYS C N 1
ATOM 4096 C CA . LYS C 1 154 ? -6.788 296.833 29.246 1.00 12.61 155 LYS C CA 1
ATOM 4097 C C . LYS C 1 154 ? -7.791 295.726 29.081 1.00 10.99 155 LYS C C 1
ATOM 4098 O O . LYS C 1 154 ? -8.636 295.548 29.904 1.00 10.35 155 LYS C O 1
ATOM 4104 N N . LEU C 1 155 ? -7.696 295.001 27.978 1.00 10.65 156 LEU C N 1
ATOM 4105 C CA . LEU C 1 155 ? -8.688 293.948 27.660 1.00 10.18 156 LEU C CA 1
ATOM 4106 C C . LEU C 1 155 ? -8.594 292.797 28.637 1.00 10.59 156 LEU C C 1
ATOM 4107 O O . LEU C 1 155 ? -9.574 292.140 28.928 1.00 10.61 156 LEU C O 1
ATOM 4112 N N . ASN C 1 156 ? -7.396 292.541 29.158 1.00 11.04 157 ASN C N 1
ATOM 4113 C CA . ASN C 1 156 ? -7.232 291.438 30.097 1.00 10.99 157 ASN C CA 1
ATOM 4114 C C . ASN C 1 156 ? -7.796 291.796 31.435 1.00 10.46 157 ASN C C 1
ATOM 4115 O O . ASN C 1 156 ? -8.413 290.957 32.118 1.00 11.44 157 ASN C O 1
ATOM 4120 N N . GLU C 1 157 ? -7.618 293.060 31.784 1.00 9.75 158 GLU C N 1
ATOM 4121 C CA . GLU C 1 157 ? -8.203 293.607 32.985 1.00 8.97 158 GLU C CA 1
ATOM 4122 C C . GLU C 1 157 ? -9.737 293.508 32.920 1.00 9.38 158 GLU C C 1
ATOM 4123 O O . GLU C 1 157 ? -10.397 293.265 33.958 1.00 9.31 158 GLU C O 1
ATOM 4129 N N . THR C 1 158 ? -10.296 293.694 31.732 1.00 9.83 159 THR C N 1
ATOM 4130 C CA . THR C 1 158 ? -11.747 293.639 31.624 1.00 11.09 159 THR C CA 1
ATOM 4131 C C . THR C 1 158 ? -12.272 292.213 31.730 1.00 11.72 159 THR C C 1
ATOM 4132 O O . THR C 1 158 ? -13.262 291.985 32.423 1.00 11.47 159 THR C O 1
ATOM 4136 N N . ILE C 1 159 ? -11.598 291.264 31.080 1.00 12.35 160 ILE C N 1
ATOM 4137 C CA . ILE C 1 159 ? -11.965 289.819 31.211 1.00 12.45 160 ILE C CA 1
ATOM 4138 C C . ILE C 1 159 ? -11.915 289.332 32.665 1.00 13.25 160 ILE C C 1
ATOM 4139 O O . ILE C 1 159 ? -12.855 288.730 33.149 1.00 13.73 160 ILE C O 1
ATOM 4144 N N . ASP C 1 160 ? -10.847 289.646 33.376 1.00 14.56 161 ASP C N 1
ATOM 4145 C CA . ASP C 1 160 ? -10.798 289.371 34.806 1.00 18.03 161 ASP C CA 1
ATOM 4146 C C . ASP C 1 160 ? -11.915 290.061 35.615 1.00 20.42 161 ASP C C 1
ATOM 4147 O O . ASP C 1 160 ? -12.553 289.440 36.430 1.00 21.96 161 ASP C O 1
ATOM 4152 N N . ASP C 1 161 ? -12.093 291.371 35.422 1.00 23.47 162 ASP C N 1
ATOM 4153 C CA . ASP C 1 161 ? -13.163 292.125 36.080 1.00 24.59 162 ASP C CA 1
ATOM 4154 C C . ASP C 1 161 ? -14.506 291.455 35.843 1.00 26.42 162 ASP C C 1
ATOM 4155 O O . ASP C 1 161 ? -15.344 291.405 36.743 1.00 26.65 162 ASP C O 1
ATOM 4160 N N . TYR C 1 162 ? -14.720 290.978 34.617 1.00 26.09 163 TYR C N 1
ATOM 4161 C CA . TYR C 1 162 ? -15.991 290.406 34.248 1.00 25.00 163 TYR C CA 1
ATOM 4162 C C . TYR C 1 162 ? -16.163 289.134 35.066 1.00 26.30 163 TYR C C 1
ATOM 4163 O O . TYR C 1 162 ? -17.252 288.869 35.582 1.00 31.96 163 TYR C O 1
ATOM 4172 N N . ASN C 1 163 ? -15.138 288.317 35.129 1.00 27.55 164 ASN C N 1
ATOM 4173 C CA . ASN C 1 163 ? -15.261 287.022 35.806 1.00 29.27 164 ASN C CA 1
ATOM 4174 C C . ASN C 1 163 ? -15.466 287.167 37.297 1.00 37.19 164 ASN C C 1
ATOM 4175 O O . ASN C 1 163 ? -16.102 286.334 37.935 1.00 47.74 164 ASN C O 1
ATOM 4180 N N . LYS C 1 164 ? -14.970 288.262 37.848 1.00 45.24 165 LYS C N 1
ATOM 4181 C CA . LYS C 1 164 ? -15.207 288.593 39.233 1.00 47.42 165 LYS C CA 1
ATOM 4182 C C . LYS C 1 164 ? -16.560 289.322 39.445 1.00 46.80 165 LYS C C 1
ATOM 4183 O O . LYS C 1 164 ? -16.919 289.628 40.572 1.00 54.76 165 LYS C O 1
ATOM 4189 N N . ASP C 1 165 ? -17.297 289.620 38.379 1.00 43.25 166 ASP C N 1
ATOM 4190 C CA . ASP C 1 165 ? -18.504 290.488 38.458 1.00 44.83 166 ASP C CA 1
ATOM 4191 C C . ASP C 1 165 ? -18.270 291.830 39.147 1.00 39.66 166 ASP C C 1
ATOM 4192 O O . ASP C 1 165 ? -19.152 292.322 39.823 1.00 29.94 166 ASP C O 1
ATOM 4197 N N . SER C 1 166 ? -17.074 292.399 38.975 1.00 44.63 167 SER C N 1
ATOM 4198 C CA . SER C 1 166 ? -16.713 293.694 39.578 1.00 48.49 167 SER C CA 1
ATOM 4199 C C . SER C 1 166 ? -17.604 294.816 39.118 1.00 54.24 167 SER C C 1
ATOM 4200 O O . SER C 1 166 ? -17.712 295.037 37.943 1.00 53.93 167 SER C O 1
ATOM 4203 N N . LYS C 1 167 ? -18.210 295.538 40.056 1.00 65.78 168 LYS C N 1
ATOM 4204 C CA . LYS C 1 167 ? -19.175 296.609 39.755 1.00 72.71 168 LYS C CA 1
ATOM 4205 C C . LYS C 1 167 ? -20.362 295.969 38.967 1.00 71.07 168 LYS C C 1
ATOM 4206 O O . LYS C 1 167 ? -20.955 296.587 38.083 1.00 70.98 168 LYS C O 1
ATOM 4212 N N . ASN C 1 168 ? -20.703 294.722 39.321 1.00 63.14 169 ASN C N 1
ATOM 4213 C CA . ASN C 1 168 ? -21.875 294.028 38.781 1.00 65.26 169 ASN C CA 1
ATOM 4214 C C . ASN C 1 168 ? -21.894 293.869 37.264 1.00 61.91 169 ASN C C 1
ATOM 4215 O O . ASN C 1 168 ? -22.980 293.737 36.658 1.00 61.37 169 ASN C O 1
ATOM 4220 N N . ILE C 1 169 ? -20.703 293.864 36.652 1.00 62.43 170 ILE C N 1
ATOM 4221 C CA . ILE C 1 169 ? -20.617 293.928 35.176 1.00 63.66 170 ILE C CA 1
ATOM 4222 C C . ILE C 1 169 ? -21.033 292.630 34.471 1.00 65.60 170 ILE C C 1
ATOM 4223 O O . ILE C 1 169 ? -21.354 292.668 33.301 1.00 66.36 170 ILE C O 1
ATOM 4228 N N . GLN C 1 170 ? -21.073 291.512 35.195 1.00 70.33 171 GLN C N 1
ATOM 4229 C CA . GLN C 1 170 ? -21.625 290.267 34.664 1.00 71.51 171 GLN C CA 1
ATOM 4230 C C . GLN C 1 170 ? -23.109 290.106 34.955 1.00 70.95 171 GLN C C 1
ATOM 4231 O O . GLN C 1 170 ? -23.817 289.422 34.254 1.00 57.81 171 GLN C O 1
ATOM 4237 N N . THR C 1 171 ? -23.557 290.753 36.017 1.00 81.56 172 THR C N 1
ATOM 4238 C CA . THR C 1 171 ? -24.931 290.681 36.468 1.00 76.82 172 THR C CA 1
ATOM 4239 C C . THR C 1 171 ? -25.805 291.750 35.847 1.00 75.00 172 THR C C 1
ATOM 4240 O O . THR C 1 171 ? -27.010 291.582 35.725 1.00 76.76 172 THR C O 1
ATOM 4244 N N . ASN C 1 172 ? -25.194 292.853 35.460 1.00 74.60 173 ASN C N 1
ATOM 4245 C CA . ASN C 1 172 ? -25.944 294.036 35.069 1.00 79.80 173 ASN C CA 1
ATOM 4246 C C . ASN C 1 172 ? -25.442 294.592 33.740 1.00 72.83 173 ASN C C 1
ATOM 4247 O O . ASN C 1 172 ? -24.365 295.170 33.686 1.00 68.34 173 ASN C O 1
ATOM 4252 N N . VAL C 1 173 ? -26.217 294.376 32.677 1.00 71.15 174 VAL C N 1
ATOM 4253 C CA . VAL C 1 173 ? -25.899 294.917 31.347 1.00 70.68 174 VAL C CA 1
ATOM 4254 C C . VAL C 1 173 ? -25.663 296.416 31.357 1.00 72.87 174 VAL C C 1
ATOM 4255 O O . VAL C 1 173 ? -24.731 296.891 30.734 1.00 68.13 174 VAL C O 1
ATOM 4259 N N . ASP C 1 174 ? -26.490 297.158 32.081 1.00 73.03 175 ASP C N 1
ATOM 4260 C CA . ASP C 1 174 ? -26.321 298.598 32.146 1.00 74.65 175 ASP C CA 1
ATOM 4261 C C . ASP C 1 174 ? -24.978 298.933 32.756 1.00 77.50 175 ASP C C 1
ATOM 4262 O O . ASP C 1 174 ? -24.267 299.822 32.272 1.00 76.89 175 ASP C O 1
ATOM 4267 N N . ALA C 1 175 ? -24.632 298.210 33.815 1.00 79.52 176 ALA C N 1
ATOM 4268 C CA . ALA C 1 175 ? -23.351 298.407 34.465 1.00 89.31 176 ALA C CA 1
ATOM 4269 C C . ALA C 1 175 ? -22.281 298.073 33.450 1.00 89.11 176 ALA C C 1
ATOM 4270 O O . ALA C 1 175 ? -21.333 298.837 33.264 1.00 83.63 176 ALA C O 1
ATOM 4272 N N . LEU C 1 176 ? -22.459 296.938 32.781 1.00 87.49 177 LEU C N 1
ATOM 4273 C CA . LEU C 1 176 ? -21.529 296.496 31.767 1.00 80.63 177 LEU C CA 1
ATOM 4274 C C . LEU C 1 176 ? -21.286 297.599 30.744 1.00 79.25 177 LEU C C 1
ATOM 4275 O O . LEU C 1 176 ? -20.143 297.938 30.447 1.00 81.89 177 LEU C O 1
ATOM 4280 N N . ALA C 1 177 ? -22.376 298.154 30.220 1.00 79.34 178 ALA C N 1
ATOM 4281 C CA . ALA C 1 177 ? -22.318 299.189 29.190 1.00 80.56 178 ALA C CA 1
ATOM 4282 C C . ALA C 1 177 ? -21.512 300.385 29.639 1.00 80.66 178 ALA C C 1
ATOM 4283 O O . ALA C 1 177 ? -20.729 300.938 28.862 1.00 90.05 178 ALA C O 1
ATOM 4285 N N . THR C 1 178 ? -21.690 300.789 30.890 1.00 83.53 179 THR C N 1
ATOM 4286 C CA . THR C 1 178 ? -20.965 301.966 31.356 1.00 88.56 179 THR C CA 1
ATOM 4287 C C . THR C 1 178 ? -19.463 301.668 31.440 1.00 88.26 179 THR C C 1
ATOM 4288 O O . THR C 1 178 ? -18.656 302.493 31.012 1.00 85.19 179 THR C O 1
ATOM 4292 N N . TYR C 1 179 ? -19.091 300.471 31.898 1.00 91.24 180 TYR C N 1
ATOM 4293 C CA . TYR C 1 179 ? -17.648 300.151 32.004 1.00 101.49 180 TYR C CA 1
ATOM 4294 C C . TYR C 1 179 ? -16.970 300.054 30.654 1.00 100.50 180 TYR C C 1
ATOM 4295 O O . TYR C 1 179 ? -15.875 300.593 30.477 1.00 102.44 180 TYR C O 1
ATOM 4304 N N . MET C 1 180 ? -17.635 299.434 29.684 1.00 97.14 181 MET C N 1
ATOM 4305 C CA . MET C 1 180 ? -17.084 299.389 28.339 1.00 101.78 181 MET C CA 1
ATOM 4306 C C . MET C 1 180 ? -16.935 300.806 27.778 1.00 105.85 181 MET C C 1
ATOM 4307 O O . MET C 1 180 ? -15.927 301.111 27.140 1.00 115.79 181 MET C O 1
ATOM 4312 N N . LYS C 1 181 ? -17.914 301.668 28.052 1.00 104.10 182 LYS C N 1
ATOM 4313 C CA . LYS C 1 181 ? -17.853 303.064 27.611 1.00 104.47 182 LYS C CA 1
ATOM 4314 C C . LYS C 1 181 ? -16.668 303.806 28.220 1.00 101.98 182 LYS C C 1
ATOM 4315 O O . LYS C 1 181 ? -15.964 304.526 27.526 1.00 103.76 182 LYS C O 1
ATOM 4321 N N . GLU C 1 182 ? -16.451 303.622 29.514 1.00 105.17 183 GLU C N 1
ATOM 4322 C CA . GLU C 1 182 ? -15.399 304.346 30.239 1.00 118.55 183 GLU C CA 1
ATOM 4323 C C . GLU C 1 182 ? -13.969 303.835 30.017 1.00 117.10 183 GLU C C 1
ATOM 4324 O O . GLU C 1 182 ? -12.990 304.559 30.273 1.00 113.10 183 GLU C O 1
ATOM 4330 N N . ASN C 1 183 ? -13.837 302.587 29.589 1.00 108.06 184 ASN C N 1
ATOM 4331 C CA . ASN C 1 183 ? -12.517 302.005 29.420 1.00 110.19 184 ASN C CA 1
ATOM 4332 C C . ASN C 1 183 ? -12.128 301.854 27.959 1.00 99.27 184 ASN C C 1
ATOM 4333 O O . ASN C 1 183 ? -11.009 301.465 27.648 1.00 96.87 184 ASN C O 1
ATOM 4338 N N . TYR C 1 184 ? -13.051 302.151 27.054 1.00 89.67 185 TYR C N 1
ATOM 4339 C CA . TYR C 1 184 ? -12.746 302.093 25.639 1.00 87.07 185 TYR C CA 1
ATOM 4340 C C . TYR C 1 184 ? -13.348 303.302 24.947 1.00 88.83 185 TYR C C 1
ATOM 4341 O O . TYR C 1 184 ? -13.963 303.176 23.905 1.00 87.38 185 TYR C O 1
ATOM 4350 N N . LYS C 1 185 ? -13.101 304.476 25.523 1.00 94.58 186 LYS C N 1
ATOM 4351 C CA . LYS C 1 185 ? -13.695 305.732 25.067 1.00 103.64 186 LYS C CA 1
ATOM 4352 C C . LYS C 1 185 ? -13.314 306.029 23.642 1.00 103.46 186 LYS C C 1
ATOM 4353 O O . LYS C 1 185 ? -14.152 306.380 22.808 1.00 104.30 186 LYS C O 1
ATOM 4359 N N . THR C 1 186 ? -12.017 305.919 23.398 1.00 107.04 187 THR C N 1
ATOM 4360 C CA . THR C 1 186 ? -11.405 306.435 22.201 1.00 113.06 187 THR C CA 1
ATOM 4361 C C . THR C 1 186 ? -10.089 305.680 21.916 1.00 109.69 187 THR C C 1
ATOM 4362 O O . THR C 1 186 ? -9.376 305.272 22.844 1.00 105.26 187 THR C O 1
ATOM 4366 N N . LEU C 1 187 ? -9.813 305.438 20.635 1.00 101.95 188 LEU C N 1
ATOM 4367 C CA . LEU C 1 187 ? -8.505 304.936 20.173 1.00 102.19 188 LEU C CA 1
ATOM 4368 C C . LEU C 1 187 ? -7.343 305.679 20.836 1.00 100.06 188 LEU C C 1
ATOM 4369 O O . LEU C 1 187 ? -6.398 305.058 21.370 1.00 85.61 188 LEU C O 1
ATOM 4374 N N . ASP C 1 188 ? -7.441 307.012 20.805 1.00 99.99 189 ASP C N 1
ATOM 4375 C CA . ASP C 1 188 ? -6.380 307.904 21.281 1.00 98.76 189 ASP C CA 1
ATOM 4376 C C . ASP C 1 188 ? -5.979 307.658 22.726 1.00 90.34 189 ASP C C 1
ATOM 4377 O O . ASP C 1 188 ? -4.836 307.901 23.091 1.00 79.14 189 ASP C O 1
ATOM 4382 N N . SER C 1 189 ? -6.904 307.144 23.526 1.00 81.21 190 SER C N 1
ATOM 4383 C CA . SER C 1 189 ? -6.645 306.904 24.927 1.00 82.19 190 SER C CA 1
ATOM 4384 C C . SER C 1 189 ? -5.662 305.759 25.126 1.00 80.86 190 SER C C 1
ATOM 4385 O O . SER C 1 189 ? -5.005 305.697 26.148 1.00 76.55 190 SER C O 1
ATOM 4388 N N . PHE C 1 190 ? -5.548 304.864 24.149 1.00 77.57 191 PHE C N 1
ATOM 4389 C CA . PHE C 1 190 ? -4.599 303.760 24.249 1.00 75.57 191 PHE C CA 1
ATOM 4390 C C . PHE C 1 190 ? -3.227 304.082 23.683 1.00 81.12 191 PHE C C 1
ATOM 4391 O O . PHE C 1 190 ? -2.308 303.287 23.832 1.00 79.70 191 PHE C O 1
ATOM 4399 N N . LYS C 1 191 ? -3.082 305.239 23.041 1.00 88.81 192 LYS C N 1
ATOM 4400 C CA . LYS C 1 191 ? -1.794 305.648 22.478 1.00 94.21 192 LYS C CA 1
ATOM 4401 C C . LYS C 1 191 ? -0.841 306.045 23.581 1.00 95.36 192 LYS C C 1
ATOM 4402 O O . LYS C 1 191 ? -1.276 306.471 24.641 1.00 90.23 192 LYS C O 1
ATOM 4408 N N . PRO C 1 192 ? 0.467 305.891 23.340 1.00 99.92 193 PRO C N 1
ATOM 4409 C CA . PRO C 1 192 ? 1.444 306.382 24.317 1.00 103.91 193 PRO C CA 1
ATOM 4410 C C . PRO C 1 192 ? 1.505 307.921 24.351 1.00 107.03 193 PRO C C 1
ATOM 4411 O O . PRO C 1 192 ? 1.061 308.566 23.415 1.00 96.06 193 PRO C O 1
ATOM 4415 N N . ILE C 1 193 ? 2.040 308.494 25.428 1.00 113.06 194 ILE C N 1
ATOM 4416 C CA . ILE C 1 193 ? 2.027 309.970 25.599 1.00 113.36 194 ILE C CA 1
ATOM 4417 C C . ILE C 1 193 ? 3.290 310.687 25.067 1.00 112.68 194 ILE C C 1
ATOM 4418 O O . ILE C 1 193 ? 4.209 310.073 24.497 1.00 109.70 194 ILE C O 1
ATOM 4423 N N . ALA D 1 10 ? -22.972 293.083 0.942 1.00 68.36 11 ALA D N 1
ATOM 4424 C CA . ALA D 1 10 ? -21.681 292.779 0.243 1.00 76.30 11 ALA D CA 1
ATOM 4425 C C . ALA D 1 10 ? -21.498 293.741 -0.930 1.00 73.63 11 ALA D C 1
ATOM 4426 O O . ALA D 1 10 ? -22.346 293.821 -1.808 1.00 81.09 11 ALA D O 1
ATOM 4428 N N . SER D 1 11 ? -20.415 294.508 -0.900 1.00 64.35 12 SER D N 1
ATOM 4429 C CA . SER D 1 11 ? -20.164 295.615 -1.846 1.00 61.63 12 SER D CA 1
ATOM 4430 C C . SER D 1 11 ? -19.004 295.395 -2.818 1.00 60.46 12 SER D C 1
ATOM 4431 O O . SER D 1 11 ? -18.123 294.588 -2.578 1.00 72.98 12 SER D O 1
ATOM 4434 N N . LYS D 1 12 ? -18.994 296.132 -3.917 1.00 54.65 13 LYS D N 1
ATOM 4435 C CA . LYS D 1 12 ? -17.926 295.988 -4.902 1.00 48.53 13 LYS D CA 1
ATOM 4436 C C . LYS D 1 12 ? -16.514 295.965 -4.313 1.00 38.17 13 LYS D C 1
ATOM 4437 O O . LYS D 1 12 ? -15.677 295.145 -4.704 1.00 38.10 13 LYS D O 1
ATOM 4443 N N . LEU D 1 13 ? -16.223 296.929 -3.462 1.00 33.32 14 LEU D N 1
ATOM 4444 C CA . LEU D 1 13 ? -14.878 297.084 -2.905 1.00 31.88 14 LEU D CA 1
ATOM 4445 C C . LEU D 1 13 ? -14.596 295.927 -1.971 1.00 32.97 14 LEU D C 1
ATOM 4446 O O . LEU D 1 13 ? -13.502 295.340 -1.965 1.00 34.23 14 LEU D O 1
ATOM 4451 N N . GLU D 1 14 ? -15.628 295.560 -1.220 1.00 29.65 15 GLU D N 1
ATOM 4452 C CA . GLU D 1 14 ? -15.548 294.374 -0.402 1.00 27.55 15 GLU D CA 1
ATOM 4453 C C . GLU D 1 14 ? -15.221 293.101 -1.243 1.00 23.18 15 GLU D C 1
ATOM 4454 O O . GLU D 1 14 ? -14.405 292.296 -0.843 1.00 19.06 15 GLU D O 1
ATOM 4460 N N . THR D 1 15 ? -15.907 292.915 -2.355 1.00 22.39 16 THR D N 1
ATOM 4461 C CA . THR D 1 15 ? -15.705 291.735 -3.202 1.00 24.79 16 THR D CA 1
ATOM 4462 C C . THR D 1 15 ? -14.358 291.813 -3.897 1.00 24.46 16 THR D C 1
ATOM 4463 O O . THR D 1 15 ? -13.662 290.796 -4.073 1.00 21.92 16 THR D O 1
ATOM 4467 N N . ALA D 1 16 ? -13.965 293.034 -4.275 1.00 23.82 17 ALA D N 1
ATOM 4468 C CA . ALA D 1 16 ? -12.617 293.238 -4.844 1.00 22.07 17 ALA D CA 1
ATOM 4469 C C . ALA D 1 16 ? -11.497 292.817 -3.849 1.00 17.17 17 ALA D C 1
ATOM 4470 O O . ALA D 1 16 ? -10.623 292.068 -4.206 1.00 15.90 17 ALA D O 1
ATOM 4472 N N . ALA D 1 17 ? -11.548 293.318 -2.632 1.00 14.16 18 ALA D N 1
ATOM 4473 C CA . ALA D 1 17 ? -10.594 292.907 -1.613 1.00 13.77 18 ALA D CA 1
ATOM 4474 C C . ALA D 1 17 ? -10.583 291.387 -1.353 1.00 12.78 18 ALA D C 1
ATOM 4475 O O . ALA D 1 17 ? -9.540 290.804 -1.185 1.00 12.35 18 ALA D O 1
ATOM 4477 N N . LYS D 1 18 ? -11.739 290.762 -1.357 1.00 12.97 19 LYS D N 1
ATOM 4478 C CA . LYS D 1 18 ? -11.874 289.338 -1.062 1.00 13.11 19 LYS D CA 1
ATOM 4479 C C . LYS D 1 18 ? -11.212 288.498 -2.148 1.00 14.03 19 LYS D C 1
ATOM 4480 O O . LYS D 1 18 ? -10.394 287.625 -1.863 1.00 12.28 19 LYS D O 1
ATOM 4486 N N . ASN D 1 19 ? -11.525 288.820 -3.402 1.00 16.31 20 ASN D N 1
ATOM 4487 C CA . ASN D 1 19 ? -10.948 288.115 -4.506 1.00 18.89 20 ASN D CA 1
ATOM 4488 C C . ASN D 1 19 ? -9.434 288.316 -4.571 1.00 21.34 20 ASN D C 1
ATOM 4489 O O . ASN D 1 19 ? -8.735 287.367 -4.938 1.00 24.87 20 ASN D O 1
ATOM 4494 N N . LEU D 1 20 ? -8.945 289.519 -4.271 1.00 20.49 21 LEU D N 1
ATOM 4495 C CA . LEU D 1 20 ? -7.515 289.770 -4.274 1.00 24.28 21 LEU D CA 1
ATOM 4496 C C . LEU D 1 20 ? -6.844 288.998 -3.167 1.00 21.18 21 LEU D C 1
ATOM 4497 O O . LEU D 1 20 ? -5.783 288.426 -3.357 1.00 19.59 21 LEU D O 1
ATOM 4502 N N . GLU D 1 21 ? -7.442 289.082 -1.982 1.00 19.58 22 GLU D N 1
ATOM 4503 C CA . GLU D 1 21 ? -6.951 288.381 -0.798 1.00 17.19 22 GLU D CA 1
ATOM 4504 C C . GLU D 1 21 ? -6.700 286.895 -1.103 1.00 18.90 22 GLU D C 1
ATOM 4505 O O . GLU D 1 21 ? -5.625 286.389 -0.772 1.00 17.57 22 GLU D O 1
ATOM 4511 N N . ASN D 1 22 ? -7.666 286.233 -1.763 1.00 21.84 23 ASN D N 1
ATOM 4512 C CA . ASN D 1 22 ? -7.575 284.794 -2.057 1.00 23.57 23 ASN D CA 1
ATOM 4513 C C . ASN D 1 22 ? -6.549 284.582 -3.123 1.00 23.37 23 ASN D C 1
ATOM 4514 O O . ASN D 1 22 ? -5.863 283.584 -3.147 1.00 20.30 23 ASN D O 1
ATOM 4519 N N . GLN D 1 23 ? -6.472 285.532 -4.038 1.00 24.68 24 GLN D N 1
ATOM 4520 C CA . GLN D 1 23 ? -5.512 285.411 -5.127 1.00 24.17 24 GLN D CA 1
ATOM 4521 C C . GLN D 1 23 ? -4.127 285.477 -4.547 1.00 22.71 24 GLN D C 1
ATOM 4522 O O . GLN D 1 23 ? -3.269 284.633 -4.812 1.00 22.08 24 GLN D O 1
ATOM 4528 N N . ASN D 1 24 ? -3.902 286.508 -3.732 1.00 21.09 25 ASN D N 1
ATOM 4529 C CA . ASN D 1 24 ? -2.650 286.640 -2.994 1.00 18.46 25 ASN D CA 1
ATOM 4530 C C . ASN D 1 24 ? -2.219 285.377 -2.262 1.00 18.51 25 ASN D C 1
ATOM 4531 O O . ASN D 1 24 ? -1.118 284.897 -2.425 1.00 19.24 25 ASN D O 1
ATOM 4536 N N . LYS D 1 25 ? -3.102 284.825 -1.449 1.00 19.90 26 LYS D N 1
ATOM 4537 C CA . LYS D 1 25 ? -2.780 283.645 -0.654 1.00 19.53 26 LYS D CA 1
ATOM 4538 C C . LYS D 1 25 ? -2.338 282.457 -1.507 1.00 20.19 26 LYS D C 1
ATOM 4539 O O . LYS D 1 25 ? -1.359 281.797 -1.200 1.00 18.55 26 LYS D O 1
ATOM 4545 N N . GLN D 1 26 ? -3.086 282.198 -2.573 1.00 22.08 27 GLN D N 1
ATOM 4546 C CA . GLN D 1 26 ? -2.788 281.131 -3.465 1.00 24.53 27 GLN D CA 1
ATOM 4547 C C . GLN D 1 26 ? -1.400 281.289 -4.112 1.00 24.26 27 GLN D C 1
ATOM 4548 O O . GLN D 1 26 ? -0.655 280.321 -4.229 1.00 26.41 27 GLN D O 1
ATOM 4554 N N . GLU D 1 27 ? -1.032 282.509 -4.423 1.00 23.27 28 GLU D N 1
ATOM 4555 C CA . GLU D 1 27 ? 0.330 282.806 -4.870 1.00 21.89 28 GLU D CA 1
ATOM 4556 C C . GLU D 1 27 ? 1.384 282.439 -3.802 1.00 19.62 28 GLU D C 1
ATOM 4557 O O . GLU D 1 27 ? 2.397 281.810 -4.132 1.00 16.92 28 GLU D O 1
ATOM 4563 N N . TYR D 1 28 ? 1.157 282.881 -2.566 1.00 18.08 29 TYR D N 1
ATOM 4564 C CA . TYR D 1 28 ? 2.087 282.624 -1.455 1.00 20.06 29 TYR D CA 1
ATOM 4565 C C . TYR D 1 28 ? 2.374 281.099 -1.339 1.00 17.33 29 TYR D C 1
ATOM 4566 O O . TYR D 1 28 ? 3.525 280.677 -1.316 1.00 14.84 29 TYR D O 1
ATOM 4575 N N . ILE D 1 29 ? 1.315 280.303 -1.371 1.00 16.86 30 ILE D N 1
ATOM 4576 C CA . ILE D 1 29 ? 1.439 278.869 -1.225 1.00 16.81 30 ILE D CA 1
ATOM 4577 C C . ILE D 1 29 ? 2.162 278.294 -2.427 1.00 14.82 30 ILE D C 1
ATOM 4578 O O . ILE D 1 29 ? 3.158 277.584 -2.272 1.00 14.62 30 ILE D O 1
ATOM 4583 N N . LYS D 1 30 ? 1.718 278.640 -3.635 1.00 13.19 31 LYS D N 1
ATOM 4584 C CA . LYS D 1 30 ? 2.378 278.133 -4.828 1.00 12.33 31 LYS D CA 1
ATOM 4585 C C . LYS D 1 30 ? 3.883 278.484 -4.884 1.00 10.91 31 LYS D C 1
ATOM 4586 O O . LYS D 1 30 ? 4.700 277.667 -5.236 1.00 10.39 31 LYS D O 1
ATOM 4592 N N . ILE D 1 31 ? 4.206 279.717 -4.556 1.00 9.81 32 ILE D N 1
ATOM 4593 C CA . ILE D 1 31 ? 5.544 280.176 -4.663 1.00 9.28 32 ILE D CA 1
ATOM 4594 C C . ILE D 1 31 ? 6.411 279.368 -3.771 1.00 8.92 32 ILE D C 1
ATOM 4595 O O . ILE D 1 31 ? 7.508 278.935 -4.176 1.00 8.60 32 ILE D O 1
ATOM 4600 N N . ASN D 1 32 ? 5.948 279.205 -2.548 1.00 8.93 33 ASN D N 1
ATOM 4601 C CA . ASN D 1 32 ? 6.701 278.480 -1.509 1.00 9.19 33 ASN D CA 1
ATOM 4602 C C . ASN D 1 32 ? 6.897 277.009 -1.853 1.00 10.24 33 ASN D C 1
ATOM 4603 O O . ASN D 1 32 ? 7.948 276.454 -1.586 1.00 10.43 33 ASN D O 1
ATOM 4608 N N . GLU D 1 33 ? 5.901 276.419 -2.521 1.00 11.11 34 GLU D N 1
ATOM 4609 C CA . GLU D 1 33 ? 5.986 275.090 -3.014 1.00 11.63 34 GLU D CA 1
ATOM 4610 C C . GLU D 1 33 ? 7.120 274.973 -3.991 1.00 12.28 34 GLU D C 1
ATOM 4611 O O . GLU D 1 33 ? 8.085 274.248 -3.757 1.00 13.71 34 GLU D O 1
ATOM 4617 N N . ILE D 1 34 ? 7.054 275.696 -5.093 1.00 13.87 35 ILE D N 1
ATOM 4618 C CA . ILE D 1 34 ? 8.131 275.761 -6.110 1.00 14.97 35 ILE D CA 1
ATOM 4619 C C . ILE D 1 34 ? 9.511 275.969 -5.545 1.00 16.19 35 ILE D C 1
ATOM 4620 O O . ILE D 1 34 ? 10.430 275.221 -5.875 1.00 17.42 35 ILE D O 1
ATOM 4625 N N . ASP D 1 35 ? 9.635 276.967 -4.665 1.00 17.24 36 ASP D N 1
ATOM 4626 C CA . ASP D 1 35 ? 10.895 277.296 -4.001 1.00 18.03 36 ASP D CA 1
ATOM 4627 C C . ASP D 1 35 ? 11.387 276.228 -3.028 1.00 18.66 36 ASP D C 1
ATOM 4628 O O . ASP D 1 35 ? 12.575 276.145 -2.764 1.00 19.61 36 ASP D O 1
ATOM 4633 N N . ALA D 1 36 ? 10.491 275.431 -2.472 1.00 20.34 37 ALA D N 1
ATOM 4634 C CA . ALA D 1 36 ? 10.887 274.385 -1.524 1.00 22.01 37 ALA D CA 1
ATOM 4635 C C . ALA D 1 36 ? 11.798 273.348 -2.178 1.00 24.52 37 ALA D C 1
ATOM 4636 O O . ALA D 1 36 ? 12.568 272.673 -1.512 1.00 26.89 37 ALA D O 1
ATOM 4638 N N . GLN D 1 37 ? 11.714 273.252 -3.500 1.00 27.47 38 GLN D N 1
ATOM 4639 C CA . GLN D 1 37 ? 12.500 272.311 -4.306 1.00 28.04 38 GLN D CA 1
ATOM 4640 C C . GLN D 1 37 ? 13.891 272.843 -4.739 1.00 24.94 38 GLN D C 1
ATOM 4641 O O . GLN D 1 37 ? 14.467 272.362 -5.728 1.00 23.46 38 GLN D O 1
ATOM 4647 N N . GLY D 1 38 ? 14.434 273.800 -3.998 1.00 21.55 39 GLY D N 1
ATOM 4648 C CA . GLY D 1 38 ? 15.840 274.179 -4.149 1.00 19.81 39 GLY D CA 1
ATOM 4649 C C . GLY D 1 38 ? 16.216 275.090 -5.325 1.00 18.40 39 GLY D C 1
ATOM 4650 O O . GLY D 1 38 ? 17.340 275.536 -5.409 1.00 16.55 39 GLY D O 1
ATOM 4651 N N . ILE D 1 39 ? 15.281 275.369 -6.216 1.00 18.43 40 ILE D N 1
ATOM 4652 C CA . ILE D 1 39 ? 15.455 276.437 -7.208 1.00 20.03 40 ILE D CA 1
ATOM 4653 C C . ILE D 1 39 ? 15.641 277.782 -6.483 1.00 22.27 40 ILE D C 1
ATOM 4654 O O . ILE D 1 39 ? 14.707 278.232 -5.797 1.00 23.94 40 ILE D O 1
ATOM 4659 N N . ASN D 1 40 ? 16.832 278.383 -6.577 1.00 21.94 41 ASN D N 1
ATOM 4660 C CA . ASN D 1 40 ? 17.099 279.604 -5.806 1.00 23.26 41 ASN D CA 1
ATOM 4661 C C . ASN D 1 40 ? 17.063 280.707 -6.855 1.00 23.07 41 ASN D C 1
ATOM 4662 O O . ASN D 1 40 ? 18.092 281.213 -7.325 1.00 19.83 41 ASN D O 1
ATOM 4667 N N . PHE D 1 41 ? 15.837 281.071 -7.216 1.00 23.24 42 PHE D N 1
ATOM 4668 C CA . PHE D 1 41 ? 15.590 281.961 -8.359 1.00 22.71 42 PHE D CA 1
ATOM 4669 C C . PHE D 1 41 ? 16.394 283.269 -8.308 1.00 24.04 42 PHE D C 1
ATOM 4670 O O . PHE D 1 41 ? 17.004 283.654 -9.304 1.00 27.04 42 PHE D O 1
ATOM 4678 N N . LEU D 1 42 ? 16.481 283.902 -7.146 1.00 22.48 43 LEU D N 1
ATOM 4679 C CA . LEU D 1 42 ? 17.215 285.140 -7.051 1.00 22.83 43 LEU D CA 1
ATOM 4680 C C . LEU D 1 42 ? 18.513 285.020 -6.243 1.00 21.64 43 LEU D C 1
ATOM 4681 O O . LEU D 1 42 ? 19.009 286.014 -5.724 1.00 19.74 43 LEU D O 1
ATOM 4686 N N . ALA D 1 43 ? 19.099 283.831 -6.176 1.00 22.54 44 ALA D N 1
ATOM 4687 C CA . ALA D 1 43 ? 20.296 283.625 -5.361 1.00 23.27 44 ALA D CA 1
ATOM 4688 C C . ALA D 1 43 ? 21.370 284.663 -5.653 1.00 26.01 44 ALA D C 1
ATOM 4689 O O . ALA D 1 43 ? 21.901 285.315 -4.737 1.00 28.32 44 ALA D O 1
ATOM 4691 N N . THR D 1 44 ? 21.697 284.800 -6.928 1.00 27.38 45 THR D N 1
ATOM 4692 C CA . THR D 1 44 ? 22.703 285.766 -7.382 1.00 29.53 45 THR D CA 1
ATOM 4693 C C . THR D 1 44 ? 22.466 287.185 -6.864 1.00 32.12 45 THR D C 1
ATOM 4694 O O . THR D 1 44 ? 23.437 287.899 -6.531 1.00 36.49 45 THR D O 1
ATOM 4698 N N . PHE D 1 45 ? 21.203 287.600 -6.825 1.00 32.02 46 PHE D N 1
ATOM 4699 C CA . PHE D 1 45 ? 20.855 288.928 -6.315 1.00 34.77 46 PHE D CA 1
ATOM 4700 C C . PHE D 1 45 ? 20.941 289.001 -4.800 1.00 36.03 46 PHE D C 1
ATOM 4701 O O . 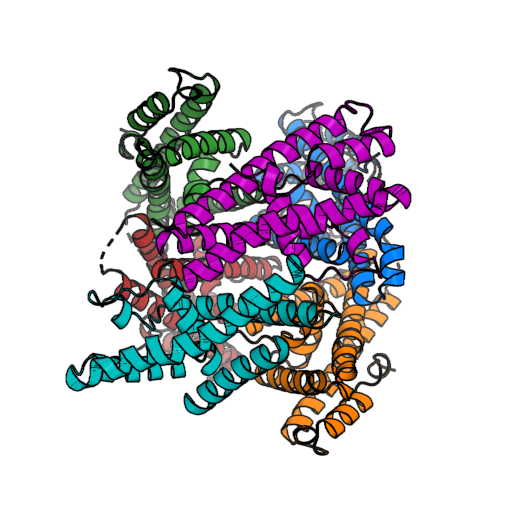PHE D 1 45 ? 21.217 290.064 -4.238 1.00 37.64 46 PHE D O 1
ATOM 4709 N N . LYS D 1 46 ? 20.657 287.873 -4.152 1.00 36.21 47 LYS D N 1
ATOM 4710 C CA . LYS D 1 46 ? 20.789 287.716 -2.719 1.00 38.05 47 LYS D CA 1
ATOM 4711 C C . LYS D 1 46 ? 22.239 287.836 -2.269 1.00 42.45 47 LYS D C 1
ATOM 4712 O O . LYS D 1 46 ? 22.550 288.450 -1.246 1.00 48.11 47 LYS D O 1
ATOM 4718 N N . ALA D 1 47 ? 23.145 287.287 -3.061 1.00 44.97 48 ALA D N 1
ATOM 4719 C CA . ALA D 1 47 ? 24.569 287.326 -2.714 1.00 43.06 48 ALA D CA 1
ATOM 4720 C C . ALA D 1 47 ? 25.171 288.713 -2.885 1.00 40.98 48 ALA D C 1
ATOM 4721 O O . ALA D 1 47 ? 26.308 288.943 -2.498 1.00 42.29 48 ALA D O 1
ATOM 4723 N N . ASP D 1 48 ? 24.403 289.637 -3.473 1.00 41.14 49 ASP D N 1
ATOM 4724 C CA . ASP D 1 48 ? 24.852 291.015 -3.747 1.00 35.38 49 ASP D CA 1
ATOM 4725 C C . ASP D 1 48 ? 24.869 291.913 -2.495 1.00 30.09 49 ASP D C 1
ATOM 4726 O O . ASP D 1 48 ? 23.863 292.126 -1.877 1.00 25.22 49 ASP D O 1
ATOM 4731 N N . GLU D 1 49 ? 26.029 292.465 -2.180 1.00 31.83 50 GLU D N 1
ATOM 4732 C CA . GLU D 1 49 ? 26.219 293.353 -1.007 1.00 33.48 50 GLU D CA 1
ATOM 4733 C C . GLU D 1 49 ? 25.830 294.815 -1.292 1.00 30.01 50 GLU D C 1
ATOM 4734 O O . GLU D 1 49 ? 25.380 295.525 -0.412 1.00 29.01 50 GLU D O 1
ATOM 4740 N N . LYS D 1 50 ? 25.992 295.246 -2.526 1.00 30.64 51 LYS D N 1
ATOM 4741 C CA . LYS D 1 50 ? 25.628 296.610 -2.907 1.00 29.95 51 LYS D CA 1
ATOM 4742 C C . LYS D 1 50 ? 24.185 296.934 -2.593 1.00 30.63 51 LYS D C 1
ATOM 4743 O O . LYS D 1 50 ? 23.895 297.923 -1.910 1.00 36.48 51 LYS D O 1
ATOM 4749 N N . ASP D 1 51 ? 23.278 296.109 -3.101 1.00 32.86 52 ASP D N 1
ATOM 4750 C CA . ASP D 1 51 ? 21.852 296.250 -2.833 1.00 34.07 52 ASP D CA 1
ATOM 4751 C C . ASP D 1 51 ? 21.435 295.124 -1.979 1.00 34.53 52 ASP D C 1
ATOM 4752 O O . ASP D 1 51 ? 21.950 294.031 -2.098 1.00 44.95 52 ASP D O 1
ATOM 4757 N N . ASN D 1 52 ? 20.504 295.372 -1.089 1.00 31.69 53 ASN D N 1
ATOM 4758 C CA . ASN D 1 52 ? 19.989 294.306 -0.259 1.00 28.39 53 ASN D CA 1
ATOM 4759 C C . ASN D 1 52 ? 18.591 293.918 -0.666 1.00 26.05 53 ASN D C 1
ATOM 4760 O O . ASN D 1 52 ? 17.630 294.675 -0.451 1.00 29.39 53 ASN D O 1
ATOM 4765 N N . LEU D 1 53 ? 18.473 292.744 -1.248 1.00 23.03 54 LEU D N 1
ATOM 4766 C CA . LEU D 1 53 ? 17.181 292.134 -1.464 1.00 23.46 54 LEU D CA 1
ATOM 4767 C C . LEU D 1 53 ? 16.632 291.561 -0.155 1.00 21.24 54 LEU D C 1
ATOM 4768 O O . LEU D 1 53 ? 17.009 290.469 0.259 1.00 20.88 54 LEU D O 1
ATOM 4773 N N . SER D 1 54 ? 15.757 292.299 0.500 1.00 19.06 55 SER D N 1
ATOM 4774 C CA . SER D 1 54 ? 15.052 291.740 1.623 1.00 18.90 55 SER D CA 1
ATOM 4775 C C . SER D 1 54 ? 14.163 290.560 1.175 1.00 18.67 55 SER D C 1
ATOM 4776 O O . SER D 1 54 ? 13.749 290.448 0.015 1.00 18.98 55 SER D O 1
ATOM 4779 N N . GLN D 1 55 ? 13.787 289.745 2.145 1.00 18.96 56 GLN D N 1
ATOM 4780 C CA . GLN D 1 55 ? 12.835 288.683 1.928 1.00 20.77 56 GLN D CA 1
ATOM 4781 C C . GLN D 1 55 ? 11.453 289.153 1.347 1.00 21.45 56 GLN D C 1
ATOM 4782 O O . GLN D 1 55 ? 10.743 288.364 0.695 1.00 23.88 56 GLN D O 1
ATOM 4788 N N . TYR D 1 56 ? 11.031 290.370 1.682 1.00 20.87 57 TYR D N 1
ATOM 4789 C CA . TYR D 1 56 ? 9.753 290.908 1.225 1.00 22.64 57 TYR D CA 1
ATOM 4790 C C . TYR D 1 56 ? 9.870 291.300 -0.250 1.00 23.55 57 TYR D C 1
ATOM 4791 O O . TYR D 1 56 ? 9.008 290.947 -1.074 1.00 26.80 57 TYR D O 1
ATOM 4800 N N . GLU D 1 57 ? 10.898 292.073 -0.542 1.00 22.66 58 GLU D N 1
ATOM 4801 C CA . GLU D 1 57 ? 11.250 292.433 -1.908 1.00 23.68 58 GLU D CA 1
ATOM 4802 C C . GLU D 1 57 ? 11.244 291.199 -2.801 1.00 19.51 58 GLU D C 1
ATOM 4803 O O . GLU D 1 57 ? 10.556 291.151 -3.795 1.00 19.70 58 GLU D O 1
ATOM 4809 N N . GLU D 1 58 ? 11.972 290.184 -2.369 1.00 16.85 59 GLU D N 1
ATOM 4810 C CA . GLU D 1 58 ? 12.054 288.896 -3.059 1.00 13.96 59 GLU D CA 1
ATOM 4811 C C . GLU D 1 58 ? 10.704 288.237 -3.327 1.00 12.95 59 GLU D C 1
ATOM 4812 O O . GLU D 1 58 ? 10.467 287.727 -4.413 1.00 13.33 59 GLU D O 1
ATOM 4818 N N . MET D 1 59 ? 9.835 288.252 -2.337 1.00 11.39 60 MET D N 1
ATOM 4819 C CA . MET D 1 59 ? 8.560 287.657 -2.497 1.00 11.57 60 MET D CA 1
ATOM 4820 C C . MET D 1 59 ? 7.733 288.402 -3.542 1.00 10.44 60 MET D C 1
ATOM 4821 O O . MET D 1 59 ? 7.006 287.759 -4.348 1.00 10.55 60 MET D O 1
ATOM 4826 N N . GLN D 1 60 ? 7.760 289.722 -3.455 1.00 9.36 61 GLN D N 1
ATOM 4827 C CA . GLN D 1 60 ? 6.968 290.569 -4.319 1.00 9.10 61 GLN D CA 1
ATOM 4828 C C . GLN D 1 60 ? 7.413 290.327 -5.740 1.00 8.79 61 GLN D C 1
ATOM 4829 O O . GLN D 1 60 ? 6.557 290.029 -6.642 1.00 8.77 61 GLN D O 1
ATOM 4835 N N . ILE D 1 61 ? 8.722 290.343 -5.948 1.00 7.67 62 ILE D N 1
ATOM 4836 C CA . ILE D 1 61 ? 9.252 290.011 -7.274 1.00 7.37 62 ILE D CA 1
ATOM 4837 C C . ILE D 1 61 ? 8.748 288.668 -7.841 1.00 6.86 62 ILE D C 1
ATOM 4838 O O . ILE D 1 61 ? 8.197 288.629 -8.933 1.00 6.38 62 ILE D O 1
ATOM 4843 N N . LYS D 1 62 ? 8.835 287.605 -7.029 1.00 6.61 63 LYS D N 1
ATOM 4844 C CA . LYS D 1 62 ? 8.305 286.272 -7.370 1.00 6.48 63 LYS D CA 1
ATOM 4845 C C . LYS D 1 62 ? 6.787 286.204 -7.644 1.00 6.87 63 LYS D C 1
ATOM 4846 O O . LYS D 1 62 ? 6.352 285.431 -8.505 1.00 6.42 63 LYS D O 1
ATOM 4852 N N . ARG D 1 63 ? 6.003 286.995 -6.908 1.00 7.46 64 ARG D N 1
ATOM 4853 C CA . ARG D 1 63 ? 4.576 287.015 -7.124 1.00 8.16 64 ARG D CA 1
ATOM 4854 C C . ARG D 1 63 ? 4.293 287.339 -8.585 1.00 7.78 64 ARG D C 1
ATOM 4855 O O . ARG D 1 63 ? 3.526 286.655 -9.247 1.00 7.46 64 ARG D O 1
ATOM 4863 N N . THR D 1 64 ? 4.921 288.386 -9.084 1.00 7.81 65 THR D N 1
ATOM 4864 C CA . THR D 1 64 ? 4.690 288.807 -10.451 1.00 8.04 65 THR D CA 1
ATOM 4865 C C . THR D 1 64 ? 5.283 287.779 -11.404 1.00 9.07 65 THR D C 1
ATOM 4866 O O . THR D 1 64 ? 4.628 287.365 -12.339 1.00 9.45 65 THR D O 1
ATOM 4870 N N . ILE D 1 65 ? 6.524 287.371 -11.165 1.00 10.15 66 ILE D N 1
ATOM 4871 C CA . ILE D 1 65 ? 7.213 286.543 -12.125 1.00 11.07 66 ILE D CA 1
ATOM 4872 C C . ILE D 1 65 ? 6.541 285.178 -12.238 1.00 12.12 66 ILE D C 1
ATOM 4873 O O . ILE D 1 65 ? 6.220 284.740 -13.347 1.00 13.01 66 ILE D O 1
ATOM 4878 N N . TYR D 1 66 ? 6.430 284.485 -11.100 1.00 12.67 67 TYR D N 1
ATOM 4879 C CA . TYR D 1 66 ? 5.976 283.112 -11.055 1.00 13.08 67 TYR D CA 1
ATOM 4880 C C . TYR D 1 66 ? 4.533 282.974 -11.516 1.00 14.11 67 TYR D C 1
ATOM 4881 O O . TYR D 1 66 ? 4.201 282.054 -12.255 1.00 15.16 67 TYR D O 1
ATOM 4890 N N . SER D 1 67 ? 3.687 283.933 -11.127 1.00 14.37 68 SER D N 1
ATOM 4891 C CA . SER D 1 67 ? 2.335 283.980 -11.644 1.00 14.13 68 SER D CA 1
ATOM 4892 C C . SER D 1 67 ? 2.367 284.252 -13.155 1.00 14.15 68 SER D C 1
ATOM 4893 O O . SER D 1 67 ? 1.546 283.711 -13.876 1.00 16.23 68 SER D O 1
ATOM 4896 N N . SER D 1 68 ? 3.312 285.055 -13.618 1.00 12.70 69 SER D N 1
ATOM 4897 C CA . SER D 1 68 ? 3.442 285.358 -15.030 1.00 12.85 69 SER D CA 1
ATOM 4898 C C . SER D 1 68 ? 3.855 284.161 -15.867 1.00 12.74 69 SER D C 1
ATOM 4899 O O . SER D 1 68 ? 3.404 283.982 -16.989 1.00 11.58 69 SER D O 1
ATOM 4902 N N . LEU D 1 69 ? 4.691 283.317 -15.288 1.00 13.55 70 LEU D N 1
ATOM 4903 C CA . LEU D 1 69 ? 5.184 282.146 -15.974 1.00 14.19 70 LEU D CA 1
ATOM 4904 C C . LEU D 1 69 ? 4.473 280.937 -15.515 1.00 15.31 70 LEU D C 1
ATOM 4905 O O . LEU D 1 69 ? 4.959 279.807 -15.698 1.00 17.03 70 LEU D O 1
ATOM 4910 N N . ASN D 1 70 ? 3.301 281.130 -14.932 1.00 16.09 71 ASN D N 1
ATOM 4911 C CA . ASN D 1 70 ? 2.428 280.001 -14.618 1.00 17.21 71 ASN D CA 1
ATOM 4912 C C . ASN D 1 70 ? 3.021 278.947 -13.674 1.00 18.41 71 ASN D C 1
ATOM 4913 O O . ASN D 1 70 ? 2.538 277.811 -13.625 1.00 20.67 71 ASN D O 1
ATOM 4918 N N . TYR D 1 71 ? 4.029 279.328 -12.908 1.00 19.11 72 TYR D N 1
ATOM 4919 C CA . TYR D 1 71 ? 4.600 278.472 -11.884 1.00 19.53 72 TYR D CA 1
ATOM 4920 C C . TYR D 1 71 ? 5.302 277.298 -12.523 1.00 19.04 72 TYR D C 1
ATOM 4921 O O . TYR D 1 71 ? 5.455 276.260 -11.894 1.00 17.95 72 TYR D O 1
ATOM 4930 N N . GLU D 1 72 ? 5.702 277.473 -13.784 1.00 19.11 73 GLU D N 1
ATOM 4931 C CA . GLU D 1 72 ? 6.471 276.471 -14.497 1.00 20.63 73 GLU D CA 1
ATOM 4932 C C . GLU D 1 72 ? 7.950 276.649 -14.195 1.00 18.59 73 GLU D C 1
ATOM 4933 O O . GLU D 1 72 ? 8.620 277.504 -14.754 1.00 15.96 73 GLU D O 1
ATOM 4939 N N . LYS D 1 73 ? 8.458 275.753 -13.369 1.00 20.09 74 LYS D N 1
ATOM 4940 C CA . LYS D 1 73 ? 9.869 275.728 -13.012 1.00 22.96 74 LYS D CA 1
ATOM 4941 C C . LYS D 1 73 ? 10.853 275.919 -14.185 1.00 24.06 74 LYS D C 1
ATOM 4942 O O . LYS D 1 73 ? 11.836 276.663 -14.088 1.00 25.62 74 LYS D O 1
ATOM 4948 N N . GLN D 1 74 ? 10.579 275.270 -15.288 1.00 23.65 75 GLN D N 1
ATOM 4949 C CA . GLN D 1 74 ? 11.479 275.323 -16.387 1.00 26.18 75 GLN D CA 1
ATOM 4950 C C . GLN D 1 74 ? 11.637 276.770 -16.879 1.00 23.70 75 GLN D C 1
ATOM 4951 O O . GLN D 1 74 ? 12.758 277.317 -17.014 1.00 22.64 75 GLN D O 1
ATOM 4957 N N . LYS D 1 75 ? 10.494 277.389 -17.163 1.00 20.65 76 LYS D N 1
ATOM 4958 C CA . LYS D 1 75 ? 10.448 278.806 -17.550 1.00 18.26 76 LYS D CA 1
ATOM 4959 C C . LYS D 1 75 ? 11.182 279.749 -16.540 1.00 15.23 76 LYS D C 1
ATOM 4960 O O . LYS D 1 75 ? 11.869 280.678 -16.947 1.00 16.93 76 LYS D O 1
ATOM 4966 N N . ILE D 1 76 ? 11.025 279.493 -15.255 1.00 12.06 77 ILE D N 1
ATOM 4967 C CA . ILE D 1 76 ? 11.590 280.341 -14.241 1.00 10.67 77 ILE D CA 1
ATOM 4968 C C . ILE D 1 76 ? 13.070 280.189 -14.276 1.00 10.35 77 ILE D C 1
ATOM 4969 O O . ILE D 1 76 ? 13.807 281.126 -14.013 1.00 10.41 77 ILE D O 1
ATOM 4974 N N . ASN D 1 77 ? 13.524 278.967 -14.512 1.00 9.55 78 ASN D N 1
ATOM 4975 C CA . ASN D 1 77 ? 14.945 278.728 -14.607 1.00 8.84 78 ASN D CA 1
ATOM 4976 C C . ASN D 1 77 ? 15.558 279.410 -15.810 1.00 9.00 78 ASN D C 1
ATOM 4977 O O . ASN D 1 77 ? 16.660 279.903 -15.748 1.00 8.81 78 ASN D O 1
ATOM 4982 N N . THR D 1 78 ? 14.853 279.423 -16.923 1.00 9.72 79 THR D N 1
ATOM 4983 C CA . THR D 1 78 ? 15.320 280.143 -18.107 1.00 10.37 79 THR D CA 1
ATOM 4984 C C . THR D 1 78 ? 15.474 281.633 -17.849 1.00 10.48 79 THR D C 1
ATOM 4985 O O . THR D 1 78 ? 16.473 282.268 -18.297 1.00 10.14 79 THR D O 1
ATOM 4989 N N . LEU D 1 79 ? 14.473 282.193 -17.144 1.00 9.91 80 LEU D N 1
ATOM 4990 C CA . LEU D 1 79 ? 14.531 283.585 -16.794 1.00 10.13 80 LEU D CA 1
ATOM 4991 C C . LEU D 1 79 ? 15.684 283.856 -15.855 1.00 10.25 80 LEU D C 1
ATOM 4992 O O . LEU D 1 79 ? 16.369 284.863 -15.955 1.00 11.57 80 LEU D O 1
ATOM 4997 N N . LYS D 1 80 ? 15.898 282.934 -14.943 1.00 10.21 81 LYS D N 1
ATOM 4998 C CA . LYS D 1 80 ? 17.053 282.965 -14.097 1.00 10.34 81 LYS D CA 1
ATOM 4999 C C . LYS D 1 80 ? 18.347 283.074 -14.906 1.00 10.65 81 LYS D C 1
ATOM 5000 O O . LYS D 1 80 ? 19.287 283.839 -14.548 1.00 11.25 81 LYS D O 1
ATOM 5006 N N . GLU D 1 81 ? 18.468 282.258 -15.935 1.00 10.62 82 GLU D N 1
ATOM 5007 C CA . GLU D 1 81 ? 19.698 282.270 -16.711 1.00 11.04 82 GLU D CA 1
ATOM 5008 C C . GLU D 1 81 ? 19.886 283.623 -17.398 1.00 10.94 82 GLU D C 1
ATOM 5009 O O . GLU D 1 81 ? 20.944 284.248 -17.314 1.00 11.01 82 GLU D O 1
ATOM 5015 N N . ILE D 1 82 ? 18.834 284.088 -18.020 1.00 10.92 83 ILE D N 1
ATOM 5016 C CA . ILE D 1 82 ? 18.831 285.416 -18.627 1.00 11.00 83 ILE D CA 1
ATOM 5017 C C . ILE D 1 82 ? 19.359 286.456 -17.675 1.00 10.75 83 ILE D C 1
ATOM 5018 O O . ILE D 1 82 ? 20.300 287.210 -18.009 1.00 10.85 83 ILE D O 1
ATOM 5023 N N . LEU D 1 83 ? 18.796 286.480 -16.468 1.00 9.68 84 LEU D N 1
ATOM 5024 C CA . LEU D 1 83 ? 19.152 287.530 -15.525 1.00 9.11 84 LEU D CA 1
ATOM 5025 C C . LEU D 1 83 ? 20.562 287.362 -14.988 1.00 9.59 84 LEU D C 1
ATOM 5026 O O . LEU D 1 83 ? 21.265 288.351 -14.781 1.00 9.49 84 LEU D O 1
ATOM 5031 N N . GLU D 1 84 ? 21.008 286.108 -14.810 1.00 10.14 85 GLU D N 1
ATOM 5032 C CA . GLU D 1 84 ? 22.366 285.859 -14.326 1.00 10.41 85 GLU D CA 1
ATOM 5033 C C . GLU D 1 84 ? 23.427 286.136 -15.390 1.00 10.75 85 GLU D C 1
ATOM 5034 O O . GLU D 1 84 ? 24.546 286.515 -15.066 1.00 10.68 85 GLU D O 1
ATOM 5040 N N . THR D 1 85 ? 23.117 285.863 -16.646 1.00 11.24 86 THR D N 1
ATOM 5041 C CA . THR D 1 85 ? 24.011 286.204 -17.696 1.00 12.48 86 THR D CA 1
ATOM 5042 C C . THR D 1 85 ? 24.237 287.716 -17.618 1.00 13.77 86 THR D C 1
ATOM 5043 O O . THR D 1 85 ? 25.393 288.161 -17.644 1.00 16.00 86 THR D O 1
ATOM 5047 N N . LEU D 1 86 ? 23.143 288.503 -17.556 1.00 12.40 87 LEU D N 1
ATOM 5048 C CA . LEU D 1 86 ? 23.230 289.952 -17.607 1.00 11.37 87 LEU D CA 1
ATOM 5049 C C . LEU D 1 86 ? 23.963 290.473 -16.401 1.00 11.12 87 LEU D C 1
ATOM 5050 O O . LEU D 1 86 ? 24.834 291.371 -16.518 1.00 10.73 87 LEU D O 1
ATOM 5055 N N . TYR D 1 87 ? 23.631 289.912 -15.243 1.00 10.33 88 TYR D N 1
ATOM 5056 C CA . TYR D 1 87 ? 24.310 290.250 -13.985 1.00 10.06 88 TYR D CA 1
ATOM 5057 C C . TYR D 1 87 ? 25.814 289.960 -14.036 1.00 10.82 88 TYR D C 1
ATOM 5058 O O . TYR D 1 87 ? 26.626 290.759 -13.547 1.00 10.38 88 TYR D O 1
ATOM 5067 N N . ASN D 1 88 ? 26.192 288.806 -14.592 1.00 11.67 89 ASN D N 1
ATOM 5068 C CA . ASN D 1 88 ? 27.609 288.436 -14.645 1.00 12.93 89 ASN D CA 1
ATOM 5069 C C . ASN D 1 88 ? 28.445 289.125 -15.703 1.00 13.96 89 ASN D C 1
ATOM 5070 O O . ASN D 1 88 ? 29.680 289.063 -15.640 1.00 14.33 89 ASN D O 1
ATOM 5075 N N . LYS D 1 89 ? 27.804 289.943 -16.520 1.00 14.48 90 LYS D N 1
ATOM 5076 C CA . LYS D 1 89 ? 28.542 290.938 -17.313 1.00 15.09 90 LYS D CA 1
ATOM 5077 C C . LYS D 1 89 ? 28.420 292.337 -16.739 1.00 14.82 90 LYS D C 1
ATOM 5078 O O . LYS D 1 89 ? 27.387 293.005 -16.890 1.00 19.10 90 LYS D O 1
ATOM 5084 N N . LEU D 1 90 ? 29.465 292.789 -16.076 1.00 13.86 91 LEU D N 1
ATOM 5085 C CA . LEU D 1 90 ? 29.489 294.119 -15.447 1.00 13.26 91 LEU D CA 1
ATOM 5086 C C . LEU D 1 90 ? 28.785 295.184 -16.295 1.00 14.23 91 LEU D C 1
ATOM 5087 O O . LEU D 1 90 ? 27.926 295.897 -15.806 1.00 15.54 91 LEU D O 1
ATOM 5092 N N . GLN D 1 91 ? 29.165 295.291 -17.565 1.00 14.10 92 GLN D N 1
ATOM 5093 C CA . GLN D 1 91 ? 28.564 296.304 -18.448 1.00 13.45 92 GLN D CA 1
ATOM 5094 C C . GLN D 1 91 ? 27.022 296.338 -18.290 1.00 13.24 92 GLN D C 1
ATOM 5095 O O . GLN D 1 91 ? 26.428 297.419 -18.311 1.00 12.87 92 GLN D O 1
ATOM 5101 N N . HIS D 1 92 ? 26.400 295.159 -18.192 1.00 12.52 93 HIS D N 1
ATOM 5102 C CA . HIS D 1 92 ? 24.962 295.027 -18.283 1.00 12.52 93 HIS D CA 1
ATOM 5103 C C . HIS D 1 92 ? 24.307 294.672 -16.949 1.00 12.78 93 HIS D C 1
ATOM 5104 O O . HIS D 1 92 ? 23.087 294.481 -16.904 1.00 12.54 93 HIS D O 1
ATOM 5111 N N . ARG D 1 93 ? 25.089 294.552 -15.890 1.00 12.72 94 ARG D N 1
ATOM 5112 C CA . ARG D 1 93 ? 24.520 294.200 -14.619 1.00 14.46 94 ARG D CA 1
ATOM 5113 C C . ARG D 1 93 ? 23.281 295.022 -14.305 1.00 14.40 94 ARG D C 1
ATOM 5114 O O . ARG D 1 93 ? 22.215 294.469 -13.957 1.00 14.25 94 ARG D O 1
ATOM 5122 N N . TYR D 1 94 ? 23.381 296.322 -14.522 1.00 14.06 95 TYR D N 1
ATOM 5123 C CA . TYR D 1 94 ? 22.288 297.242 -14.168 1.00 14.89 95 TYR D CA 1
ATOM 5124 C C . TYR D 1 94 ? 20.953 296.909 -14.806 1.00 14.17 95 TYR D C 1
ATOM 5125 O O . TYR D 1 94 ? 19.886 297.168 -14.252 1.00 14.48 95 TYR D O 1
ATOM 5134 N N . THR D 1 95 ? 21.024 296.393 -16.012 1.00 14.52 96 THR D N 1
ATOM 5135 C CA . THR D 1 95 ? 19.848 296.000 -16.755 1.00 15.83 96 THR D CA 1
ATOM 5136 C C . THR D 1 95 ? 19.069 294.843 -16.071 1.00 17.41 96 THR D C 1
ATOM 5137 O O . THR D 1 95 ? 17.820 294.849 -16.042 1.00 17.47 96 THR D O 1
ATOM 5141 N N . SER D 1 96 ? 19.796 293.913 -15.459 1.00 18.16 97 SER D N 1
ATOM 5142 C CA . SER D 1 96 ? 19.142 292.882 -14.663 1.00 19.67 97 SER D CA 1
ATOM 5143 C C . SER D 1 96 ? 18.483 293.485 -13.424 1.00 20.17 97 SER D C 1
ATOM 5144 O O . SER D 1 96 ? 17.351 293.153 -13.097 1.00 20.25 97 SER D O 1
ATOM 5147 N N . LYS D 1 97 ? 19.207 294.346 -12.738 1.00 21.03 98 LYS D N 1
ATOM 5148 C CA . LYS D 1 97 ? 18.692 295.014 -11.563 1.00 21.69 98 LYS D CA 1
ATOM 5149 C C . LYS D 1 97 ? 17.485 295.860 -11.892 1.00 24.80 98 LYS D C 1
ATOM 5150 O O . LYS D 1 97 ? 16.473 295.802 -11.180 1.00 28.37 98 LYS D O 1
ATOM 5156 N N . GLU D 1 98 ? 17.566 296.647 -12.960 1.00 24.22 99 GLU D N 1
ATOM 5157 C CA . GLU D 1 98 ? 16.417 297.487 -13.356 1.00 24.07 99 GLU D CA 1
ATOM 5158 C C . GLU D 1 98 ? 15.188 296.629 -13.688 1.00 23.27 99 GLU D C 1
ATOM 5159 O O . GLU D 1 98 ? 14.098 296.921 -13.219 1.00 24.37 99 GLU D O 1
ATOM 5165 N N . PHE D 1 99 ? 15.370 295.565 -14.475 1.00 21.07 100 PHE D N 1
ATOM 5166 C CA . PHE D 1 99 ? 14.273 294.619 -14.735 1.00 19.26 100 PHE D CA 1
ATOM 5167 C C . PHE D 1 99 ? 13.593 294.163 -13.435 1.00 18.58 100 PHE D C 1
ATOM 5168 O O . PHE D 1 99 ? 12.358 294.152 -13.312 1.00 17.85 100 PHE D O 1
ATOM 5176 N N . ILE D 1 100 ? 14.415 293.854 -12.453 1.00 17.73 101 ILE D N 1
ATOM 5177 C CA . ILE D 1 100 ? 13.947 293.305 -11.171 1.00 17.19 101 ILE D CA 1
ATOM 5178 C C . ILE D 1 100 ? 13.346 294.364 -10.270 1.00 16.04 101 ILE D C 1
ATOM 5179 O O . ILE D 1 100 ? 12.181 294.283 -9.877 1.00 14.07 101 ILE D O 1
ATOM 5184 N N . TYR D 1 101 ? 14.163 295.357 -9.918 1.00 14.44 102 TYR D N 1
ATOM 5185 C CA . TYR D 1 101 ? 13.723 296.347 -8.950 1.00 13.40 102 TYR D CA 1
ATOM 5186 C C . TYR D 1 101 ? 12.821 297.395 -9.572 1.00 13.36 102 TYR D C 1
ATOM 5187 O O . TYR D 1 101 ? 11.999 297.944 -8.885 1.00 15.03 102 TYR D O 1
ATOM 5196 N N . GLN D 1 102 ? 12.996 297.730 -10.844 1.00 12.88 103 GLN D N 1
ATOM 5197 C CA . GLN D 1 102 ? 12.249 298.844 -11.440 1.00 13.13 103 GLN D CA 1
ATOM 5198 C C . GLN D 1 102 ? 11.000 298.474 -12.195 1.00 12.86 103 GLN D C 1
ATOM 5199 O O . GLN D 1 102 ? 10.037 299.216 -12.167 1.00 13.58 103 GLN D O 1
ATOM 5205 N N . ILE D 1 103 ? 11.029 297.355 -12.892 1.00 12.62 104 ILE D N 1
ATOM 5206 C CA . ILE D 1 103 ? 9.868 296.938 -13.657 1.00 12.01 104 ILE D CA 1
ATOM 5207 C C . ILE D 1 103 ? 9.013 295.913 -12.932 1.00 11.32 104 ILE D C 1
ATOM 5208 O O . ILE D 1 103 ? 7.852 296.152 -12.677 1.00 10.94 104 ILE D O 1
ATOM 5213 N N . VAL D 1 104 ? 9.610 294.799 -12.549 1.00 11.92 105 VAL D N 1
ATOM 5214 C CA . VAL D 1 104 ? 8.859 293.728 -11.924 1.00 12.81 105 VAL D CA 1
ATOM 5215 C C . VAL D 1 104 ? 8.273 294.155 -10.560 1.00 14.32 105 VAL D C 1
ATOM 5216 O O . VAL D 1 104 ? 7.084 293.956 -10.283 1.00 17.39 105 VAL D O 1
ATOM 5220 N N . ALA D 1 105 ? 9.080 294.808 -9.760 1.00 14.52 106 ALA D N 1
ATOM 5221 C CA . ALA D 1 105 ? 8.685 295.209 -8.433 1.00 14.88 106 ALA D CA 1
ATOM 5222 C C . ALA D 1 105 ? 7.627 296.329 -8.422 1.00 15.02 106 ALA D C 1
ATOM 5223 O O . ALA D 1 105 ? 6.792 296.412 -7.521 1.00 14.84 106 ALA D O 1
ATOM 5225 N N . SER D 1 106 ? 7.623 297.144 -9.462 1.00 15.50 107 SER D N 1
ATOM 5226 C CA . SER D 1 106 ? 6.672 298.264 -9.588 1.00 15.33 107 SER D CA 1
ATOM 5227 C C . SER D 1 106 ? 5.322 297.775 -10.063 1.00 16.16 107 SER D C 1
ATOM 5228 O O . SER D 1 106 ? 4.252 298.240 -9.614 1.00 17.30 107 SER D O 1
ATOM 5231 N N . ILE D 1 107 ? 5.370 296.799 -10.951 1.00 15.96 108 ILE D N 1
ATOM 5232 C CA . ILE D 1 107 ? 4.174 296.166 -11.388 1.00 16.02 108 ILE D CA 1
ATOM 5233 C C . ILE D 1 107 ? 3.468 295.614 -10.140 1.00 16.00 108 ILE D C 1
ATOM 5234 O O . ILE D 1 107 ? 2.262 295.786 -9.961 1.00 17.51 108 ILE D O 1
ATOM 5239 N N . GLN D 1 108 ? 4.216 294.932 -9.307 1.00 14.89 109 GLN D N 1
ATOM 5240 C CA . GLN D 1 108 ? 3.638 294.367 -8.129 1.00 14.75 109 GLN D CA 1
ATOM 5241 C C . GLN D 1 108 ? 3.168 295.456 -7.193 1.00 15.86 109 GLN D C 1
ATOM 5242 O O . GLN D 1 108 ? 2.061 295.370 -6.645 1.00 16.13 109 GLN D O 1
ATOM 5248 N N . TYR D 1 109 ? 3.976 296.442 -6.919 1.00 15.38 110 TYR D N 1
ATOM 5249 C CA . TYR D 1 109 ? 3.656 297.436 -5.940 1.00 13.54 110 TYR D CA 1
ATOM 5250 C C . TYR D 1 109 ? 2.369 298.157 -6.255 1.00 12.83 110 TYR D C 1
ATOM 5251 O O . TYR D 1 109 ? 1.668 298.548 -5.377 1.00 11.68 110 TYR D O 1
ATOM 5260 N N . ASP D 1 110 ? 2.074 298.341 -7.515 1.00 13.11 111 ASP D N 1
ATOM 5261 C CA . ASP D 1 110 ? 0.919 299.082 -7.917 1.00 13.06 111 ASP D CA 1
ATOM 5262 C C . ASP D 1 110 ? -0.324 298.369 -7.499 1.00 11.97 111 ASP D C 1
ATOM 5263 O O . ASP D 1 110 ? -1.192 298.971 -7.017 1.00 12.02 111 ASP D O 1
ATOM 5268 N N . ILE D 1 111 ? -0.378 297.072 -7.694 1.00 11.79 112 ILE D N 1
ATOM 5269 C CA . ILE D 1 111 ? -1.433 296.187 -7.264 1.00 11.62 112 ILE D CA 1
ATOM 5270 C C . ILE D 1 111 ? -1.646 296.179 -5.776 1.00 12.14 112 ILE D C 1
ATOM 5271 O O . ILE D 1 111 ? -2.720 296.160 -5.307 1.00 12.72 112 ILE D O 1
ATOM 5276 N N . ASP D 1 112 ? -0.569 296.168 -5.045 1.00 13.06 113 ASP D N 1
ATOM 5277 C CA . ASP D 1 112 ? -0.562 296.210 -3.620 1.00 13.87 113 ASP D CA 1
ATOM 5278 C C . ASP D 1 112 ? -1.039 297.512 -3.079 1.00 14.11 113 ASP D C 1
ATOM 5279 O O . ASP D 1 112 ? -1.865 297.514 -2.257 1.00 14.11 113 ASP D O 1
ATOM 5284 N N . ARG D 1 113 ? -0.506 298.619 -3.548 1.00 14.56 114 ARG D N 1
ATOM 5285 C CA . ARG D 1 113 ? -0.957 299.954 -3.194 1.00 15.98 114 ARG D CA 1
ATOM 5286 C C . ARG D 1 113 ? -2.436 300.191 -3.217 1.00 15.37 114 ARG D C 1
ATOM 5287 O O . ARG D 1 113 ? -2.969 300.736 -2.303 1.00 14.44 114 ARG D O 1
ATOM 5295 N N . VAL D 1 114 ? -3.073 299.803 -4.295 1.00 15.06 115 VAL D N 1
ATOM 5296 C CA . VAL D 1 114 ? -4.508 299.846 -4.497 1.00 13.86 115 VAL D CA 1
ATOM 5297 C C . VAL D 1 114 ? -5.306 299.030 -3.519 1.00 13.44 115 VAL D C 1
ATOM 5298 O O . VAL D 1 114 ? -6.367 299.401 -3.167 1.00 11.62 115 VAL D O 1
ATOM 5302 N N . LEU D 1 115 ? -4.782 297.907 -3.096 1.00 14.70 116 LEU D N 1
ATOM 5303 C CA . LEU D 1 115 ? -5.495 297.029 -2.223 1.00 15.82 116 LEU D CA 1
ATOM 5304 C C . LEU D 1 115 ? -5.367 297.470 -0.823 1.00 16.74 116 LEU D C 1
ATOM 5305 O O . LEU D 1 115 ? -6.199 297.222 -0.024 1.00 15.79 116 LEU D O 1
ATOM 5310 N N . CYS D 1 116 ? -4.282 298.136 -0.548 1.00 22.12 117 CYS D N 1
ATOM 5311 C CA . CYS D 1 116 ? -4.013 298.748 0.711 1.00 32.54 117 CYS D CA 1
ATOM 5312 C C . CYS D 1 116 ? -4.938 299.925 0.848 1.00 28.12 117 CYS D C 1
ATOM 5313 O O . CYS D 1 116 ? -5.315 300.285 1.910 1.00 26.47 117 CYS D O 1
ATOM 5316 N N . LEU D 1 117 ? -5.309 300.50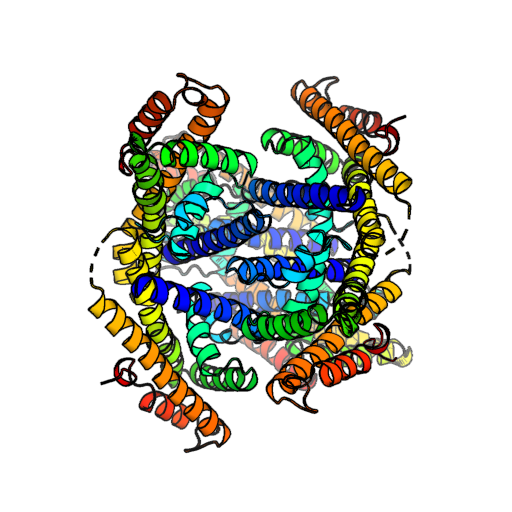7 -0.257 1.00 21.11 118 LEU D N 1
ATOM 5317 C CA . LEU D 1 117 ? -6.125 301.682 -0.301 1.00 18.47 118 LEU D CA 1
ATOM 5318 C C . LEU D 1 117 ? -7.592 301.443 -0.335 1.00 21.10 118 LEU D C 1
ATOM 5319 O O . LEU D 1 117 ? -8.358 302.245 0.096 1.00 21.36 118 LEU D O 1
ATOM 5324 N N . ILE D 1 118 ? -7.964 300.354 -0.951 1.00 19.19 119 ILE D N 1
ATOM 5325 C CA . ILE D 1 118 ? -9.282 299.794 -0.934 1.00 17.30 119 ILE D CA 1
ATOM 5326 C C . ILE D 1 118 ? -9.601 299.335 0.445 1.00 19.56 119 ILE D C 1
ATOM 5327 O O . ILE D 1 118 ? -10.682 299.510 0.880 1.00 24.91 119 ILE D O 1
ATOM 5332 N N . LYS D 1 119 ? -8.676 298.693 1.113 1.00 19.67 120 LYS D N 1
ATOM 5333 C CA . LYS D 1 119 ? -8.919 298.179 2.424 1.00 19.74 120 LYS D CA 1
ATOM 5334 C C . LYS D 1 119 ? -9.305 299.322 3.285 1.00 19.74 120 LYS D C 1
ATOM 5335 O O . LYS D 1 119 ? -10.161 299.216 4.103 1.00 21.72 120 LYS D O 1
ATOM 5341 N N . GLU D 1 120 ? -8.655 300.434 3.071 1.00 21.75 121 GLU D N 1
ATOM 5342 C CA . GLU D 1 120 ? -8.774 301.639 3.855 1.00 21.96 121 GLU D CA 1
ATOM 5343 C C . GLU D 1 120 ? -10.097 302.305 3.740 1.00 22.44 121 GLU D C 1
ATOM 5344 O O . GLU D 1 120 ? -10.536 302.982 4.618 1.00 22.20 121 GLU D O 1
ATOM 5350 N N . ALA D 1 121 ? -10.716 302.140 2.609 1.00 23.57 122 ALA D N 1
ATOM 5351 C CA . ALA D 1 121 ? -12.016 302.648 2.383 1.00 24.70 122 ALA D CA 1
ATOM 5352 C C . ALA D 1 121 ? -13.068 301.793 3.013 1.00 24.24 122 ALA D C 1
ATOM 5353 O O . ALA D 1 121 ? -14.030 302.275 3.519 1.00 27.93 122 ALA D O 1
ATOM 5355 N N . ILE D 1 122 ? -12.870 300.507 2.960 1.00 26.53 123 ILE D N 1
ATOM 5356 C CA . ILE D 1 122 ? -13.780 299.587 3.545 1.00 29.14 123 ILE D CA 1
ATOM 5357 C C . ILE D 1 122 ? -13.832 299.870 5.000 1.00 28.42 123 ILE D C 1
ATOM 5358 O O . ILE D 1 122 ? -14.873 299.987 5.574 1.00 28.23 123 ILE D O 1
ATOM 5363 N N . ILE D 1 123 ? -12.678 299.978 5.600 1.00 29.06 124 ILE D N 1
ATOM 5364 C CA . ILE D 1 123 ? -12.611 300.040 7.047 1.00 33.76 124 ILE D CA 1
ATOM 5365 C C . ILE D 1 123 ? -12.847 301.430 7.633 1.00 38.11 124 ILE D C 1
ATOM 5366 O O . ILE D 1 123 ? -13.760 301.643 8.415 1.00 42.09 124 ILE D O 1
ATOM 5371 N N . LYS D 1 124 ? -12.002 302.376 7.278 1.00 45.28 125 LYS D N 1
ATOM 5372 C CA . LYS D 1 124 ? -12.042 303.701 7.895 1.00 52.30 125 LYS D CA 1
ATOM 5373 C C . LYS D 1 124 ? -13.176 304.635 7.415 1.00 52.61 125 LYS D C 1
ATOM 5374 O O . LYS D 1 124 ? -13.580 305.512 8.173 1.00 47.96 125 LYS D O 1
ATOM 5380 N N . ASP D 1 125 ? -13.667 304.453 6.184 1.00 49.84 126 ASP D N 1
ATOM 5381 C CA . ASP D 1 125 ? -14.582 305.423 5.547 1.00 49.71 126 ASP D CA 1
ATOM 5382 C C . ASP D 1 125 ? -16.055 305.009 5.429 1.00 47.25 126 ASP D C 1
ATOM 5383 O O . ASP D 1 125 ? -16.376 303.827 5.365 1.00 50.58 126 ASP D O 1
ATOM 5388 N N . GLN D 1 132 ? -18.024 307.306 -3.798 1.00 79.01 133 GLN D N 1
ATOM 5389 C CA . GLN D 1 132 ? -17.076 308.391 -4.057 1.00 85.54 133 GLN D CA 1
ATOM 5390 C C . GLN D 1 132 ? -15.778 307.826 -4.623 1.00 80.14 133 GLN D C 1
ATOM 5391 O O . GLN D 1 132 ? -15.636 307.739 -5.842 1.00 81.80 133 GLN D O 1
ATOM 5397 N N . LYS D 1 133 ? -14.858 307.455 -3.719 1.00 75.32 134 LYS D N 1
ATOM 5398 C CA . LYS D 1 133 ? -13.591 306.700 -3.986 1.00 70.97 134 LYS D CA 1
ATOM 5399 C C . LYS D 1 133 ? -13.744 305.437 -4.841 1.00 61.50 134 LYS D C 1
ATOM 5400 O O . LYS D 1 133 ? -12.806 304.995 -5.504 1.00 62.25 134 LYS D O 1
ATOM 5406 N N . GLU D 1 134 ? -14.935 304.878 -4.845 1.00 53.68 135 GLU D N 1
ATOM 5407 C CA . GLU D 1 134 ? -15.141 303.561 -5.380 1.00 48.61 135 GLU D CA 1
ATOM 5408 C C . GLU D 1 134 ? -14.683 303.380 -6.817 1.00 46.99 135 GLU D C 1
ATOM 5409 O O . GLU D 1 134 ? -13.816 302.549 -7.092 1.00 49.99 135 GLU D O 1
ATOM 5415 N N . SER D 1 135 ? -15.241 304.168 -7.727 1.00 43.83 136 SER D N 1
ATOM 5416 C CA . SER D 1 135 ? -14.973 304.005 -9.161 1.00 41.68 136 SER D CA 1
ATOM 5417 C C . SER D 1 135 ? -13.466 304.082 -9.478 1.00 42.11 136 SER D C 1
ATOM 5418 O O . SER D 1 135 ? -12.950 303.288 -10.249 1.00 44.87 136 SER D O 1
ATOM 5421 N N . GLU D 1 136 ? -12.784 305.043 -8.874 1.00 42.82 137 GLU D N 1
ATOM 5422 C CA . GLU D 1 136 ? -11.398 305.293 -9.158 1.00 44.43 137 GLU D CA 1
ATOM 5423 C C . GLU D 1 136 ? -10.505 304.149 -8.676 1.00 44.73 137 GLU D C 1
ATOM 5424 O O . GLU D 1 136 ? -9.553 303.741 -9.367 1.00 42.87 137 GLU D O 1
ATOM 5430 N N . LEU D 1 137 ? -10.785 303.654 -7.477 1.00 37.82 138 LEU D N 1
ATOM 5431 C CA . LEU D 1 137 ? -10.030 302.537 -6.942 1.00 34.04 138 LEU D CA 1
ATOM 5432 C C . LEU D 1 137 ? -10.235 301.292 -7.780 1.00 31.27 138 LEU D C 1
ATOM 5433 O O . LEU D 1 137 ? -9.322 300.494 -7.960 1.00 34.89 138 LEU D O 1
ATOM 5438 N N . LEU D 1 138 ? -11.445 301.102 -8.270 1.00 29.60 139 LEU D N 1
ATOM 5439 C CA . LEU D 1 138 ? -11.749 299.932 -9.101 1.00 28.82 139 LEU D CA 1
ATOM 5440 C C . LEU D 1 138 ? -11.063 300.036 -10.431 1.00 31.67 139 LEU D C 1
ATOM 5441 O O . LEU D 1 138 ? -10.599 299.043 -10.970 1.00 37.88 139 LEU D O 1
ATOM 5446 N N . MET D 1 139 ? -11.051 301.236 -10.989 1.00 32.40 140 MET D N 1
ATOM 5447 C CA . MET D 1 139 ? -10.367 301.457 -12.241 1.00 32.72 140 MET D CA 1
ATOM 5448 C C . MET D 1 139 ? -8.891 301.204 -12.064 1.00 30.99 140 MET D C 1
ATOM 5449 O O . MET D 1 139 ? -8.301 300.490 -12.823 1.00 36.43 140 MET D O 1
ATOM 5454 N N . ASN D 1 140 ? -8.293 301.805 -11.058 1.00 30.58 141 ASN D N 1
ATOM 5455 C CA . ASN D 1 140 ? -6.880 301.592 -10.778 1.00 27.09 141 ASN D CA 1
ATOM 5456 C C . ASN D 1 140 ? -6.554 300.115 -10.578 1.00 24.46 141 ASN D C 1
ATOM 5457 O O . ASN D 1 140 ? -5.504 299.627 -11.010 1.00 22.10 141 ASN D O 1
ATOM 5462 N N . LEU D 1 141 ? -7.442 299.416 -9.889 1.00 20.96 142 LEU D N 1
ATOM 5463 C CA . LEU D 1 141 ? -7.214 298.027 -9.595 1.00 20.56 142 LEU D CA 1
ATOM 5464 C C . LEU D 1 141 ? -7.169 297.261 -10.883 1.00 19.44 142 LEU D C 1
ATOM 5465 O O . LEU D 1 141 ? -6.360 296.361 -11.069 1.00 19.90 142 LEU D O 1
ATOM 5470 N N . ASP D 1 142 ? -8.132 297.565 -11.732 1.00 18.63 143 ASP D N 1
ATOM 5471 C CA . ASP D 1 142 ? -8.230 296.942 -13.037 1.00 18.08 143 ASP D CA 1
ATOM 5472 C C . ASP D 1 142 ? -6.991 297.221 -13.849 1.00 17.94 143 ASP D C 1
ATOM 5473 O O . ASP D 1 142 ? -6.441 296.305 -14.488 1.00 17.89 143 ASP D O 1
ATOM 5478 N N . SER D 1 143 ? -6.559 298.471 -13.826 1.00 15.88 144 SER D N 1
ATOM 5479 C CA . SER D 1 143 ? -5.424 298.850 -14.600 1.00 16.32 144 SER D CA 1
ATOM 5480 C C . SER D 1 143 ? -4.184 298.109 -14.162 1.00 15.55 144 SER D C 1
ATOM 5481 O O . SER D 1 143 ? -3.355 297.698 -14.976 1.00 15.63 144 SER D O 1
ATOM 5484 N N . SER D 1 144 ? -4.021 298.025 -12.869 1.00 15.56 145 SER D N 1
ATOM 5485 C CA . SER D 1 144 ? -2.838 297.455 -12.323 1.00 16.52 145 SER D CA 1
ATOM 5486 C C . SER D 1 144 ? -2.754 295.943 -12.447 1.00 16.21 145 SER D C 1
ATOM 5487 O O . SER D 1 144 ? -1.647 295.408 -12.573 1.00 17.61 145 SER D O 1
ATOM 5490 N N . LEU D 1 145 ? -3.890 295.261 -12.458 1.00 15.43 146 LEU D N 1
ATOM 5491 C CA . LEU D 1 145 ? -3.923 293.827 -12.861 1.00 15.19 146 LEU D CA 1
ATOM 5492 C C . LEU D 1 145 ? -3.628 293.619 -14.335 1.00 14.29 146 LEU D C 1
ATOM 5493 O O . LEU D 1 145 ? -2.866 292.732 -14.701 1.00 14.94 146 LEU D O 1
ATOM 5498 N N . LYS D 1 146 ? -4.249 294.427 -15.186 1.00 14.38 147 LYS D N 1
ATOM 5499 C CA . LYS D 1 146 ? -4.056 294.378 -16.640 1.00 14.50 147 LYS D CA 1
ATOM 5500 C C . LYS D 1 146 ? -2.558 294.578 -16.948 1.00 14.49 147 LYS D C 1
ATOM 5501 O O . LYS D 1 146 ? -1.923 293.778 -17.692 1.00 12.79 147 LYS D O 1
ATOM 5507 N N . THR D 1 147 ? -1.963 295.584 -16.304 1.00 15.11 148 THR D N 1
ATOM 5508 C CA . THR D 1 147 ? -0.527 295.870 -16.492 1.00 15.20 148 THR D CA 1
ATOM 5509 C C . THR D 1 147 ? 0.283 294.590 -16.268 1.00 13.91 148 THR D C 1
ATOM 5510 O O . THR D 1 147 ? 1.118 294.212 -17.095 1.00 12.94 148 THR D O 1
ATOM 5514 N N . ARG D 1 148 ? -0.016 293.905 -15.178 1.00 13.45 149 ARG D N 1
ATOM 5515 C CA . ARG D 1 148 ? 0.701 292.687 -14.854 1.00 13.28 149 ARG D CA 1
ATOM 5516 C C . ARG D 1 148 ? 0.441 291.576 -15.843 1.00 13.04 149 ARG D C 1
ATOM 5517 O O . ARG D 1 148 ? 1.371 290.828 -16.227 1.00 11.71 149 ARG D O 1
ATOM 5525 N N . GLN D 1 149 ? -0.804 291.523 -16.333 1.00 13.90 150 GLN D N 1
ATOM 5526 C CA . GLN D 1 149 ? -1.124 290.611 -17.440 1.00 14.80 150 GLN D CA 1
ATOM 5527 C C . GLN D 1 149 ? -0.321 290.915 -18.733 1.00 12.76 150 GLN D C 1
ATOM 5528 O O . GLN D 1 149 ? 0.142 290.017 -19.395 1.00 11.16 150 GLN D O 1
ATOM 5534 N N . ASN D 1 150 ? -0.191 292.193 -19.088 1.00 11.79 151 ASN D N 1
ATOM 5535 C CA . ASN D 1 150 ? 0.573 292.552 -20.282 1.00 10.92 151 ASN D CA 1
ATOM 5536 C C . ASN D 1 150 ? 2.028 292.225 -20.092 1.00 11.08 151 ASN D C 1
ATOM 5537 O O . ASN D 1 150 ? 2.667 291.699 -20.991 1.00 11.47 151 ASN D O 1
ATOM 5542 N N . PHE D 1 151 ? 2.549 292.489 -18.908 1.00 11.10 152 PHE D N 1
ATOM 5543 C CA . PHE D 1 151 ? 3.929 292.087 -18.617 1.00 10.87 152 PHE D CA 1
ATOM 5544 C C . PHE D 1 151 ? 4.124 290.578 -18.744 1.00 11.34 152 PHE D C 1
ATOM 5545 O O . PHE D 1 151 ? 5.110 290.142 -19.321 1.00 11.15 152 PHE D O 1
ATOM 5553 N N . ALA D 1 152 ? 3.166 289.810 -18.218 1.00 12.29 153 ALA D N 1
ATOM 5554 C CA . ALA D 1 152 ? 3.191 288.348 -18.261 1.00 12.40 153 ALA D CA 1
ATOM 5555 C C . ALA D 1 152 ? 3.146 287.820 -19.726 1.00 14.39 153 ALA D C 1
ATOM 5556 O O . ALA D 1 152 ? 3.978 286.988 -20.140 1.00 14.21 153 ALA D O 1
ATOM 5558 N N . LYS D 1 153 ? 2.285 288.424 -20.536 1.00 15.77 154 LYS D N 1
ATOM 5559 C CA . LYS D 1 153 ? 2.260 288.107 -21.931 1.00 17.74 154 LYS D CA 1
ATOM 5560 C C . LYS D 1 153 ? 3.668 288.331 -22.508 1.00 19.55 154 LYS D C 1
ATOM 5561 O O . LYS D 1 153 ? 4.279 287.414 -23.071 1.00 19.86 154 LYS D O 1
ATOM 5567 N N . LYS D 1 154 ? 4.209 289.528 -22.306 1.00 22.70 155 LYS D N 1
ATOM 5568 C CA . LYS D 1 154 ? 5.520 289.879 -22.821 1.00 25.25 155 LYS D CA 1
ATOM 5569 C C . LYS D 1 154 ? 6.588 288.933 -22.304 1.00 27.25 155 LYS D C 1
ATOM 5570 O O . LYS D 1 154 ? 7.479 288.554 -23.066 1.00 24.67 155 LYS D O 1
ATOM 5576 N N . LEU D 1 155 ? 6.498 288.547 -21.028 1.00 25.24 156 LEU D N 1
ATOM 5577 C CA . LEU D 1 155 ? 7.511 287.671 -20.448 1.00 25.18 156 LEU D CA 1
ATOM 5578 C C . LEU D 1 155 ? 7.522 286.261 -21.065 1.00 25.77 156 LEU D C 1
ATOM 5579 O O . LEU D 1 155 ? 8.583 285.638 -21.182 1.00 24.92 156 LEU D O 1
ATOM 5584 N N . ASN D 1 156 ? 6.360 285.772 -21.493 1.00 24.70 157 ASN D N 1
ATOM 5585 C CA . ASN D 1 156 ? 6.302 284.460 -22.123 1.00 23.23 157 ASN D CA 1
ATOM 5586 C C . ASN D 1 156 ? 6.865 284.468 -23.534 1.00 26.42 157 ASN D C 1
ATOM 5587 O O . ASN D 1 156 ? 7.587 283.540 -23.962 1.00 32.02 157 ASN D O 1
ATOM 5592 N N . GLU D 1 157 ? 6.602 285.563 -24.225 1.00 27.62 158 GLU D N 1
ATOM 5593 C CA . GLU D 1 157 ? 7.204 285.834 -25.520 1.00 27.82 158 GLU D CA 1
ATOM 5594 C C . GLU D 1 157 ? 8.742 285.861 -25.422 1.00 27.41 158 GLU D C 1
ATOM 5595 O O . GLU D 1 157 ? 9.448 285.488 -26.350 1.00 27.25 158 GLU D O 1
ATOM 5601 N N . THR D 1 158 ? 9.246 286.385 -24.316 1.00 24.92 159 THR D N 1
ATOM 5602 C CA . THR D 1 158 ? 10.674 286.548 -24.140 1.00 23.49 159 THR D CA 1
ATOM 5603 C C . THR D 1 158 ? 11.313 285.204 -23.898 1.00 21.61 159 THR D C 1
ATOM 5604 O O . THR D 1 158 ? 12.353 284.912 -24.481 1.00 20.74 159 THR D O 1
ATOM 5608 N N . ILE D 1 159 ? 10.693 284.392 -23.043 1.00 20.07 160 ILE D N 1
ATOM 5609 C CA . ILE D 1 159 ? 11.179 283.028 -22.776 1.00 17.87 160 ILE D CA 1
ATOM 5610 C C . ILE D 1 159 ? 11.242 282.224 -24.070 1.00 17.89 160 ILE D C 1
ATOM 5611 O O . ILE D 1 159 ? 12.231 281.567 -24.341 1.00 15.54 160 ILE D O 1
ATOM 5616 N N . ASP D 1 160 ? 10.180 282.280 -24.872 1.00 18.91 161 ASP D N 1
ATOM 5617 C CA . ASP D 1 160 ? 10.194 281.609 -26.178 1.00 20.83 161 ASP D CA 1
ATOM 5618 C C . ASP D 1 160 ? 11.292 282.139 -27.098 1.00 19.94 161 ASP D C 1
ATOM 5619 O O . ASP D 1 160 ? 11.993 281.379 -27.728 1.00 19.87 161 ASP D O 1
ATOM 5624 N N . ASP D 1 161 ? 11.368 283.459 -27.229 1.00 19.21 162 ASP D N 1
ATOM 5625 C CA . ASP D 1 161 ? 12.383 284.095 -28.045 1.00 18.49 162 ASP D CA 1
ATOM 5626 C C . ASP D 1 161 ? 13.778 283.673 -27.623 1.00 17.81 162 ASP D C 1
ATOM 5627 O O . ASP D 1 161 ? 14.651 283.463 -28.467 1.00 17.78 162 ASP D O 1
ATOM 5632 N N . TYR D 1 162 ? 13.994 283.574 -26.324 1.00 17.27 163 TYR D N 1
ATOM 5633 C CA . TYR D 1 162 ? 15.298 283.202 -25.800 1.00 18.34 163 TYR D CA 1
ATOM 5634 C C . TYR D 1 162 ? 15.606 281.795 -26.225 1.00 19.56 163 TYR D C 1
ATOM 5635 O O . TYR D 1 162 ? 16.716 281.508 -26.675 1.00 25.50 163 TYR D O 1
ATOM 5644 N N . ASN D 1 163 ? 14.652 280.892 -26.100 1.00 18.74 164 ASN D N 1
ATOM 5645 C CA . ASN D 1 163 ? 14.913 279.510 -26.459 1.00 19.11 164 ASN D CA 1
ATOM 5646 C C . ASN D 1 163 ? 15.176 279.318 -27.956 1.00 20.74 164 ASN D C 1
ATOM 5647 O O . ASN D 1 163 ? 15.885 278.375 -28.361 1.00 23.91 164 ASN D O 1
ATOM 5652 N N . LYS D 1 164 ? 14.603 280.174 -28.772 1.00 19.67 165 LYS D N 1
ATOM 5653 C CA . LYS D 1 164 ? 14.872 280.102 -30.198 1.00 20.97 165 LYS D CA 1
ATOM 5654 C C . LYS D 1 164 ? 16.152 280.864 -30.577 1.00 20.28 165 LYS D C 1
ATOM 5655 O O . LYS D 1 164 ? 16.518 280.899 -31.721 1.00 16.44 165 LYS D O 1
ATOM 5661 N N . ASP D 1 165 ? 16.809 281.492 -29.609 1.00 22.44 166 ASP D N 1
ATOM 5662 C CA . ASP D 1 165 ? 17.953 282.377 -29.888 1.00 23.86 166 ASP D CA 1
ATOM 5663 C C . ASP D 1 165 ? 17.618 283.459 -30.917 1.00 27.27 166 ASP D C 1
ATOM 5664 O O . ASP D 1 165 ? 18.491 283.838 -31.684 1.00 27.78 166 ASP D O 1
ATOM 5669 N N . SER D 1 166 ? 16.372 283.964 -30.909 1.00 29.37 167 SER D N 1
ATOM 5670 C CA . SER D 1 166 ? 15.943 285.024 -31.809 1.00 30.87 167 SER D CA 1
ATOM 5671 C C . SER D 1 166 ? 16.776 286.269 -31.646 1.00 27.92 167 SER D C 1
ATOM 5672 O O . SER D 1 166 ? 16.804 286.825 -30.574 1.00 24.79 167 SER D O 1
ATOM 5675 N N . LYS D 1 167 ? 17.395 286.741 -32.728 1.00 26.74 168 LYS D N 1
ATOM 5676 C CA . LYS D 1 167 ? 18.252 287.911 -32.680 1.00 27.09 168 LYS D CA 1
ATOM 5677 C C . LYS D 1 167 ? 19.464 287.631 -31.793 1.00 29.25 168 LYS D C 1
ATOM 5678 O O . LYS D 1 167 ?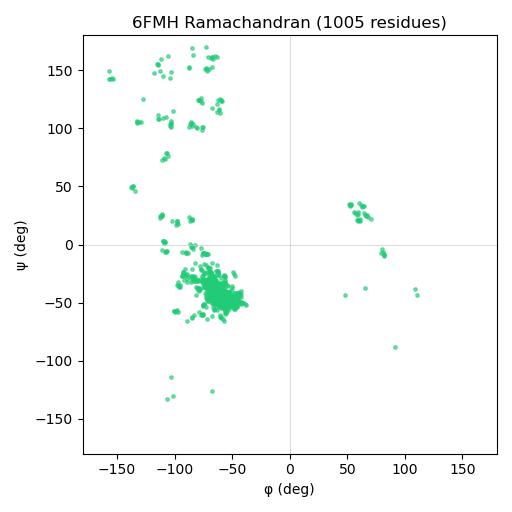 19.963 288.512 -31.079 1.00 30.76 168 LYS D O 1
ATOM 5684 N N . ASN D 1 168 ? 19.896 286.381 -31.820 1.00 30.63 169 ASN D N 1
ATOM 5685 C CA . ASN D 1 168 ? 21.087 285.942 -31.106 1.00 31.79 169 ASN D CA 1
ATOM 5686 C C . ASN D 1 168 ? 21.062 286.219 -29.594 1.00 34.46 169 ASN D C 1
ATOM 5687 O O . ASN D 1 168 ? 22.127 286.292 -28.941 1.00 30.07 169 ASN D O 1
ATOM 5692 N N . ILE D 1 169 ? 19.852 286.268 -29.032 1.00 32.26 170 ILE D N 1
ATOM 5693 C CA . ILE D 1 169 ? 19.659 286.689 -27.659 1.00 32.34 170 ILE D CA 1
ATOM 5694 C C . ILE D 1 169 ? 20.193 285.681 -26.612 1.00 31.55 170 ILE D C 1
ATOM 5695 O O . ILE D 1 169 ? 20.433 286.024 -25.465 1.00 29.86 170 ILE D O 1
ATOM 5700 N N . GLN D 1 170 ? 20.365 284.429 -27.004 1.00 32.67 171 GLN D N 1
ATOM 5701 C CA . GLN D 1 170 ? 20.951 283.416 -26.127 1.00 34.14 171 GLN D CA 1
ATOM 5702 C C . GLN D 1 170 ? 22.422 283.280 -26.330 1.00 31.69 171 GLN D C 1
ATOM 5703 O O . GLN D 1 170 ? 23.130 282.848 -25.434 1.00 32.42 171 GLN D O 1
ATOM 5709 N N . THR D 1 171 ? 22.870 283.608 -27.533 1.00 31.02 172 THR D N 1
ATOM 5710 C CA . THR D 1 171 ? 24.265 283.443 -27.907 1.00 29.82 172 THR D CA 1
ATOM 5711 C C . THR D 1 171 ? 25.031 284.702 -27.639 1.00 28.88 172 THR D C 1
ATOM 5712 O O . THR D 1 171 ? 26.235 284.664 -27.435 1.00 28.61 172 THR D O 1
ATOM 5716 N N . ASN D 1 172 ? 24.334 285.839 -27.594 1.00 30.80 173 ASN D N 1
ATOM 5717 C CA . ASN D 1 172 ? 24.995 287.136 -27.481 1.00 28.01 173 ASN D CA 1
ATOM 5718 C C . ASN D 1 172 ? 24.397 287.968 -26.339 1.00 25.97 173 ASN D C 1
ATOM 5719 O O . ASN D 1 172 ? 23.322 288.499 -26.425 1.00 25.48 173 ASN D O 1
ATOM 5724 N N . VAL D 1 173 ? 25.135 288.057 -25.257 1.00 25.44 174 VAL D N 1
ATOM 5725 C CA . VAL D 1 173 ? 24.792 288.898 -24.129 1.00 24.23 174 VAL D CA 1
ATOM 5726 C C . VAL D 1 173 ? 24.498 290.361 -24.473 1.00 25.03 174 VAL D C 1
ATOM 5727 O O . VAL D 1 173 ? 23.528 290.939 -24.006 1.00 24.39 174 VAL D O 1
ATOM 5731 N N . ASP D 1 174 ? 25.298 290.946 -25.347 1.00 25.98 175 ASP D N 1
ATOM 5732 C CA . ASP D 1 174 ? 25.030 292.312 -25.790 1.00 27.43 175 ASP D CA 1
ATOM 5733 C C . ASP D 1 174 ? 23.688 292.380 -26.484 1.00 27.35 175 ASP D C 1
ATOM 5734 O O . ASP D 1 174 ? 22.914 293.329 -26.273 1.00 30.23 175 ASP D O 1
ATOM 5739 N N . ALA D 1 175 ? 23.419 291.385 -27.324 1.00 25.35 176 ALA D N 1
ATOM 5740 C CA . ALA D 1 175 ? 22.144 291.337 -28.034 1.00 23.55 176 ALA D CA 1
ATOM 5741 C C . ALA D 1 175 ? 21.088 291.213 -26.969 1.00 23.29 176 ALA D C 1
ATOM 5742 O O . ALA D 1 175 ? 20.076 291.931 -27.004 1.00 28.34 176 ALA D O 1
ATOM 5744 N N . LEU D 1 176 ? 21.337 290.335 -26.003 1.00 20.43 177 LEU D N 1
ATOM 5745 C CA . LEU D 1 176 ? 20.391 290.099 -24.940 1.00 19.63 177 LEU D CA 1
ATOM 5746 C C . LEU D 1 176 ? 20.053 291.395 -24.250 1.00 19.30 177 LEU D C 1
ATOM 5747 O O . LEU D 1 176 ? 18.876 291.719 -24.079 1.00 23.04 177 LEU D O 1
ATOM 5752 N N . ALA D 1 177 ? 21.082 292.134 -23.868 1.00 17.58 178 ALA D N 1
ATOM 5753 C CA . ALA D 1 177 ? 20.917 293.382 -23.153 1.00 17.20 178 ALA D CA 1
ATOM 5754 C C . ALA D 1 177 ? 20.020 294.342 -23.922 1.00 18.15 178 ALA D C 1
ATOM 5755 O O . ALA D 1 177 ? 19.203 295.048 -23.336 1.00 18.63 178 ALA D O 1
ATOM 5757 N N . THR D 1 178 ? 20.203 294.403 -25.226 1.00 17.39 179 THR D N 1
ATOM 5758 C CA . THR D 1 178 ? 19.440 295.332 -25.974 1.00 18.80 179 THR D CA 1
ATOM 5759 C C . THR D 1 178 ? 17.981 294.938 -25.970 1.00 19.03 179 THR D C 1
ATOM 5760 O O . THR D 1 178 ? 17.110 295.785 -25.871 1.00 20.02 179 THR D O 1
ATOM 5764 N N . TYR D 1 179 ? 17.722 293.652 -26.142 1.00 20.40 180 TYR D N 1
ATOM 5765 C CA . TYR D 1 179 ? 16.348 293.129 -26.193 1.00 20.46 180 TYR D CA 1
ATOM 5766 C C . TYR D 1 179 ? 15.598 293.418 -24.876 1.00 18.74 180 TYR D C 1
ATOM 5767 O O . TYR D 1 179 ? 14.446 293.858 -24.886 1.00 17.02 180 TYR D O 1
ATOM 5776 N N . MET D 1 180 ? 16.270 293.173 -23.757 1.00 16.39 181 MET D N 1
ATOM 5777 C CA . MET D 1 180 ? 15.663 293.428 -22.489 1.00 16.07 181 MET D CA 1
ATOM 5778 C C . MET D 1 180 ? 15.383 294.911 -22.355 1.00 15.69 181 MET D C 1
ATOM 5779 O O . MET D 1 180 ? 14.328 295.282 -21.831 1.00 16.90 181 MET D O 1
ATOM 5784 N N . LYS D 1 181 ? 16.302 295.744 -22.830 1.00 15.85 182 LYS D N 1
ATOM 5785 C CA . LYS D 1 181 ? 16.130 297.206 -22.786 1.00 16.29 182 LYS D CA 1
ATOM 5786 C C . LYS D 1 181 ? 14.921 297.644 -23.630 1.00 18.72 182 LYS D C 1
ATOM 5787 O O . LYS D 1 181 ? 14.130 298.442 -23.166 1.00 20.37 182 LYS D O 1
ATOM 5793 N N . GLU D 1 182 ? 14.756 297.076 -24.825 1.00 18.92 183 GLU D N 1
ATOM 5794 C CA . GLU D 1 182 ? 13.694 297.449 -25.710 1.00 21.49 183 GLU D CA 1
ATOM 5795 C C . GLU D 1 182 ? 12.297 296.921 -25.347 1.00 22.52 183 GLU D C 1
ATOM 5796 O O . GLU D 1 182 ? 11.268 297.439 -25.851 1.00 22.92 183 GLU D O 1
ATOM 5802 N N . ASN D 1 183 ? 12.239 295.850 -24.579 1.00 22.28 184 ASN D N 1
ATOM 5803 C CA . ASN D 1 183 ? 10.961 295.211 -24.310 1.00 23.21 184 ASN D CA 1
ATOM 5804 C C . ASN D 1 183 ? 10.540 295.395 -22.867 1.00 23.79 184 ASN D C 1
ATOM 5805 O O . ASN D 1 183 ? 9.414 295.039 -22.489 1.00 24.56 184 ASN D O 1
ATOM 5810 N N . TYR D 1 184 ? 11.403 296.006 -22.070 1.00 22.45 185 TYR D N 1
ATOM 5811 C CA . TYR D 1 184 ? 11.018 296.342 -20.708 1.00 22.87 185 TYR D CA 1
ATOM 5812 C C . TYR D 1 184 ? 11.480 297.759 -20.363 1.00 20.24 185 TYR D C 1
ATOM 5813 O O . TYR D 1 184 ? 12.073 297.966 -19.351 1.00 19.08 185 TYR D O 1
ATOM 5822 N N . LYS D 1 185 ? 11.169 298.715 -21.234 1.00 19.49 186 LYS D N 1
ATOM 5823 C CA . LYS D 1 185 ? 11.682 300.074 -21.162 1.00 19.98 186 LYS D CA 1
ATOM 5824 C C . LYS D 1 185 ? 11.228 300.733 -19.920 1.00 21.49 186 LYS D C 1
ATOM 5825 O O . LYS D 1 185 ? 12.006 301.379 -19.213 1.00 18.79 186 LYS D O 1
ATOM 5831 N N . THR D 1 186 ? 9.916 300.584 -19.687 1.00 22.46 187 THR D N 1
ATOM 5832 C CA . THR D 1 186 ? 9.221 301.340 -18.707 1.00 21.95 187 THR D CA 1
ATOM 5833 C C . THR D 1 186 ? 7.979 300.531 -18.231 1.00 23.53 187 THR D C 1
ATOM 5834 O O . THR D 1 186 ? 7.311 299.865 -19.017 1.00 23.21 187 THR D O 1
ATOM 5838 N N . LEU D 1 187 ? 7.672 300.627 -16.940 1.00 24.02 188 LEU D N 1
ATOM 5839 C CA . LEU D 1 187 ? 6.386 300.209 -16.381 1.00 24.28 188 LEU D CA 1
ATOM 5840 C C . LEU D 1 187 ? 5.188 300.651 -17.248 1.00 25.58 188 LEU D C 1
ATOM 5841 O O . LEU D 1 187 ? 4.298 299.847 -17.574 1.00 21.39 188 LEU D O 1
ATOM 5846 N N . ASP D 1 188 ? 5.178 301.943 -17.601 1.00 26.97 189 ASP D N 1
ATOM 5847 C CA . ASP D 1 188 ? 4.035 302.563 -18.282 1.00 27.84 189 ASP D CA 1
ATOM 5848 C C . ASP D 1 188 ? 3.681 301.863 -19.576 1.00 24.71 189 ASP D C 1
ATOM 5849 O O . ASP D 1 188 ? 2.566 301.953 -20.026 1.00 21.12 189 ASP D O 1
ATOM 5854 N N . SER D 1 189 ? 4.666 301.225 -20.194 1.00 24.13 190 SER D N 1
ATOM 5855 C CA . SER D 1 189 ? 4.482 300.633 -21.486 1.00 23.93 190 SER D CA 1
ATOM 5856 C C . SER D 1 189 ? 3.608 299.418 -21.345 1.00 23.08 190 SER D C 1
ATOM 5857 O O . SER D 1 189 ? 2.991 299.003 -22.308 1.00 24.97 190 SER D O 1
ATOM 5860 N N . PHE D 1 190 ? 3.555 298.828 -20.159 1.00 21.74 191 PHE D N 1
ATOM 5861 C CA . PHE D 1 190 ? 2.687 297.658 -19.941 1.00 20.06 191 PHE D CA 1
ATOM 5862 C C . PHE D 1 190 ? 1.270 298.012 -19.515 1.00 21.08 191 PHE D C 1
ATOM 5863 O O . PHE D 1 190 ? 0.422 297.145 -19.436 1.00 21.60 191 PHE D O 1
ATOM 5871 N N . LYS D 1 191 ? 1.010 299.281 -19.249 1.00 24.62 192 LYS D N 1
ATOM 5872 C CA . LYS D 1 191 ? -0.319 299.714 -18.855 1.00 29.94 192 LYS D CA 1
ATOM 5873 C C . LYS D 1 191 ? -1.263 299.660 -20.048 1.00 35.18 192 LYS D C 1
ATOM 5874 O O . LYS D 1 191 ? -0.822 299.855 -21.157 1.00 38.88 192 LYS D O 1
ATOM 5880 N N . PRO D 1 192 ? -2.552 299.408 -19.819 1.00 39.47 193 PRO D N 1
ATOM 5881 C CA . PRO D 1 192 ? -3.532 299.566 -20.878 1.00 45.73 193 PRO D CA 1
ATOM 5882 C C . PRO D 1 192 ? -3.726 301.028 -21.336 1.00 57.90 193 PRO D C 1
ATOM 5883 O O . PRO D 1 192 ? -3.373 301.967 -20.619 1.00 52.18 193 PRO D O 1
ATOM 5887 N N . ILE D 1 193 ? -4.266 301.202 -22.544 1.00 66.38 194 ILE D N 1
ATOM 5888 C CA . ILE D 1 193 ? -4.545 302.532 -23.097 1.00 68.01 194 ILE D CA 1
ATOM 5889 C C . ILE D 1 193 ? -6.033 302.583 -23.291 1.00 66.32 194 ILE D C 1
ATOM 5890 O O . ILE D 1 193 ? -6.622 301.555 -23.570 1.00 68.86 194 ILE D O 1
ATOM 5895 N N . ASN D 1 194 ? -6.642 303.756 -23.134 1.00 71.51 195 ASN D N 1
ATOM 5896 C CA . ASN D 1 194 ? -8.045 303.836 -22.669 1.00 75.79 195 ASN D CA 1
ATOM 5897 C C . ASN D 1 194 ? -9.092 304.445 -23.624 1.00 68.74 195 ASN D C 1
ATOM 5898 O O . ASN D 1 194 ? -10.301 304.161 -23.483 1.00 58.41 195 ASN D O 1
ATOM 5903 N N . LEU E 1 13 ? -50.106 292.192 7.697 1.00 96.37 14 LEU E N 1
ATOM 5904 C CA . LEU E 1 13 ? -49.982 290.899 6.961 1.00 91.63 14 LEU E CA 1
ATOM 5905 C C . LEU E 1 13 ? -48.636 290.714 6.233 1.00 88.22 14 LEU E C 1
ATOM 5906 O O . LEU E 1 13 ? -48.025 289.636 6.239 1.00 99.93 14 LEU E O 1
ATOM 5911 N N . GLU E 1 14 ? -48.181 291.773 5.590 1.00 81.70 15 GLU E N 1
ATOM 5912 C CA . GLU E 1 14 ? -46.881 291.751 4.928 1.00 82.37 15 GLU E CA 1
ATOM 5913 C C . GLU E 1 14 ? -45.719 291.454 5.913 1.00 79.52 15 GLU E C 1
ATOM 5914 O O . GLU E 1 14 ? -44.843 290.632 5.632 1.00 82.30 15 GLU E O 1
ATOM 5920 N N . THR E 1 15 ? -45.729 292.077 7.087 1.00 79.04 16 THR E N 1
ATOM 5921 C CA . THR E 1 15 ? -44.710 291.770 8.111 1.00 77.41 16 THR E CA 1
ATOM 5922 C C . THR E 1 15 ? -44.887 290.380 8.698 1.00 71.79 16 THR E C 1
ATOM 5923 O O . THR E 1 15 ? -43.900 289.714 9.047 1.00 74.12 16 THR E O 1
ATOM 5927 N N . ALA E 1 16 ? -46.134 289.951 8.837 1.00 73.36 17 ALA E N 1
ATOM 5928 C CA . ALA E 1 16 ? -46.412 288.612 9.351 1.00 77.06 17 ALA E CA 1
ATOM 5929 C C . ALA E 1 16 ? -45.846 287.547 8.417 1.00 78.67 17 ALA E C 1
ATOM 5930 O O . ALA E 1 16 ? -45.119 286.660 8.854 1.00 86.76 17 ALA E O 1
ATOM 5932 N N . ALA E 1 17 ? -46.140 287.652 7.132 1.00 76.21 18 ALA E N 1
ATOM 5933 C CA . ALA E 1 17 ? -45.534 286.745 6.158 1.00 82.79 18 ALA E CA 1
ATOM 5934 C C . ALA E 1 17 ? -43.988 286.765 6.151 1.00 85.37 18 ALA E C 1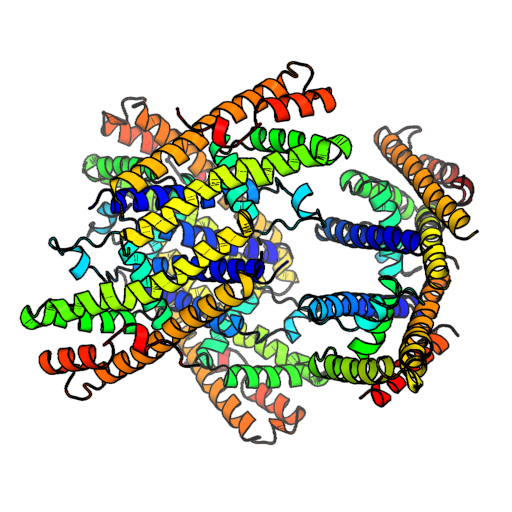
ATOM 5935 O O . ALA E 1 17 ? -43.342 285.726 6.045 1.00 81.31 18 ALA E O 1
ATOM 5937 N N . LYS E 1 18 ? -43.395 287.943 6.295 1.00 93.72 19 LYS E N 1
ATOM 5938 C CA . LYS E 1 18 ? -41.929 288.080 6.272 1.00 98.36 19 LYS E CA 1
ATOM 5939 C C . LYS E 1 18 ? -41.278 287.342 7.443 1.00 104.80 19 LYS E C 1
ATOM 5940 O O . LYS E 1 18 ? -40.340 286.556 7.273 1.00 106.15 19 LYS E O 1
ATOM 5946 N N . ASN E 1 19 ? -41.796 287.600 8.636 1.00 107.98 20 ASN E N 1
ATOM 5947 C CA . ASN E 1 19 ? -41.268 286.998 9.845 1.00 109.10 20 ASN E CA 1
ATOM 5948 C C . ASN E 1 19 ? -41.463 285.473 9.842 1.00 99.37 20 ASN E C 1
ATOM 5949 O O . ASN E 1 19 ? -40.570 284.733 10.268 1.00 102.49 20 ASN E O 1
ATOM 5954 N N . LEU E 1 20 ? -42.586 285.005 9.294 1.00 86.16 21 LEU E N 1
ATOM 5955 C CA . LEU E 1 20 ? -42.824 283.556 9.159 1.00 83.94 21 LEU E CA 1
ATOM 5956 C C . LEU E 1 20 ? -41.882 282.916 8.153 1.00 78.60 21 LEU E C 1
ATOM 5957 O O . LEU E 1 20 ? -41.305 281.836 8.400 1.00 73.31 21 LEU E O 1
ATOM 5962 N N . GLU E 1 21 ? -41.749 283.580 7.013 1.00 75.10 22 GLU E N 1
ATOM 5963 C CA . GLU E 1 21 ? -40.859 283.111 5.965 1.00 76.68 22 GLU E CA 1
ATOM 5964 C C . GLU E 1 21 ? -39.433 282.894 6.458 1.00 80.88 22 GLU E C 1
ATOM 5965 O O . GLU E 1 21 ? -38.845 281.859 6.165 1.00 73.13 22 GLU E O 1
ATOM 5967 N N . ASN E 1 22 ? -38.901 283.855 7.226 1.00 90.36 23 ASN E N 1
ATOM 5968 C CA . ASN E 1 22 ? -37.523 283.782 7.748 1.00 93.88 23 ASN E CA 1
ATOM 5969 C C . ASN E 1 22 ? -37.428 282.706 8.847 1.00 84.15 23 ASN E C 1
ATOM 5970 O O . ASN E 1 22 ? -36.426 281.990 8.965 1.00 77.05 23 ASN E O 1
ATOM 5975 N N . GLN E 1 23 ? -38.506 282.565 9.614 1.00 71.02 24 GLN E N 1
ATOM 5976 C CA . GLN E 1 23 ? -38.540 281.544 10.663 1.00 63.24 24 GLN E CA 1
ATOM 5977 C C . GLN E 1 23 ? -38.465 280.170 9.981 1.00 60.66 24 GLN E C 1
ATOM 5978 O O . GLN E 1 23 ? -37.640 279.318 10.338 1.00 59.60 24 GLN E O 1
ATOM 5984 N N . ASN E 1 24 ? -39.324 279.980 8.979 1.00 59.75 25 ASN E N 1
ATOM 5985 C CA . ASN E 1 24 ? -39.304 278.763 8.174 1.00 61.01 25 ASN E CA 1
ATOM 5986 C C . ASN E 1 24 ? -37.920 278.391 7.649 1.00 59.82 25 ASN E C 1
ATOM 5987 O O . ASN E 1 24 ? -37.463 277.262 7.858 1.00 60.54 25 ASN E O 1
ATOM 5992 N N . LYS E 1 25 ? -37.256 279.329 6.974 1.00 62.47 26 LYS E N 1
ATOM 5993 C CA . LYS E 1 25 ? -35.945 279.037 6.345 1.00 65.36 26 LYS E CA 1
ATOM 5994 C C . LYS E 1 25 ? -34.877 278.594 7.371 1.00 66.82 26 LYS E C 1
ATOM 5995 O O . LYS E 1 25 ? -34.184 277.582 7.179 1.00 66.15 26 LYS E O 1
ATOM 6001 N N . GLN E 1 26 ? -34.814 279.290 8.503 1.00 69.77 27 GLN E N 1
ATOM 6002 C CA . GLN E 1 26 ? -33.888 278.905 9.566 1.00 68.19 27 GLN E CA 1
ATOM 6003 C C . GLN E 1 26 ? -34.128 277.487 10.076 1.00 70.78 27 GLN E C 1
ATOM 6004 O O . GLN E 1 26 ? -33.188 276.749 10.374 1.00 64.20 27 GLN E O 1
ATOM 6010 N N . GLU E 1 27 ? -35.392 277.104 10.180 1.00 74.52 28 GLU E N 1
ATOM 6011 C CA . GLU E 1 27 ? -35.734 275.742 10.589 1.00 80.62 28 GLU E CA 1
ATOM 6012 C C . GLU E 1 27 ? -35.192 274.713 9.593 1.00 86.72 28 GLU E C 1
ATOM 6013 O O . GLU E 1 27 ? -34.594 273.696 9.982 1.00 85.31 28 GLU E O 1
ATOM 6019 N N . TYR E 1 28 ? -35.435 274.962 8.310 1.00 94.32 29 TYR E N 1
ATOM 6020 C CA . TYR E 1 28 ? -34.967 274.057 7.256 1.00 95.14 29 TYR E CA 1
ATOM 6021 C C . TYR E 1 28 ? -33.474 273.797 7.367 1.00 99.35 29 TYR E C 1
ATOM 6022 O O . TYR E 1 28 ? -33.035 272.635 7.347 1.00 100.04 29 TYR E O 1
ATOM 6031 N N . ILE E 1 29 ? -32.704 274.871 7.523 1.00 96.33 30 ILE E N 1
ATOM 6032 C CA . ILE E 1 29 ? -31.245 274.729 7.622 1.00 93.05 30 ILE E CA 1
ATOM 6033 C C . ILE E 1 29 ? -30.865 273.939 8.884 1.00 89.81 30 ILE E C 1
ATOM 6034 O O . ILE E 1 29 ? -30.138 272.952 8.804 1.00 81.64 30 ILE E O 1
ATOM 6039 N N . LYS E 1 30 ? -31.409 274.332 10.031 1.00 79.13 31 LYS E N 1
ATOM 6040 C CA . LYS E 1 30 ? -31.068 273.659 11.279 1.00 70.83 31 LYS E CA 1
ATOM 6041 C C . LYS E 1 30 ? -31.422 272.181 11.254 1.00 72.95 31 LYS E C 1
ATOM 6042 O O . LYS E 1 30 ? -30.645 271.329 11.670 1.00 65.91 31 LYS E O 1
ATOM 6048 N N . ILE E 1 31 ? -32.602 271.880 10.737 1.00 77.43 32 ILE E N 1
ATOM 6049 C CA . ILE E 1 31 ? -33.069 270.497 10.681 1.00 78.00 32 ILE E CA 1
ATOM 6050 C C . ILE E 1 31 ? -32.129 269.632 9.850 1.00 68.57 32 ILE E C 1
ATOM 6051 O O . ILE E 1 31 ? -31.725 268.557 10.281 1.00 62.72 32 ILE E O 1
ATOM 6056 N N . ASN E 1 32 ? -31.769 270.140 8.676 1.00 66.87 33 ASN E N 1
ATOM 6057 C CA . ASN E 1 32 ? -30.867 269.439 7.768 1.00 64.53 33 ASN E CA 1
ATOM 6058 C C . ASN E 1 32 ? -29.481 269.240 8.350 1.00 67.21 33 ASN E C 1
ATOM 6059 O O . ASN E 1 32 ? -28.837 268.217 8.105 1.00 53.80 33 ASN E O 1
ATOM 6064 N N . GLU E 1 33 ? -29.035 270.215 9.143 1.00 73.46 34 GLU E N 1
ATOM 6065 C CA . GLU E 1 33 ? -27.771 270.106 9.842 1.00 72.29 34 GLU E CA 1
ATOM 6066 C C . GLU E 1 33 ? -27.768 268.915 10.798 1.00 69.02 34 GLU E C 1
ATOM 6067 O O . GLU E 1 33 ? -27.017 267.965 10.617 1.00 65.53 34 GLU E O 1
ATOM 6073 N N . ILE E 1 34 ? -28.671 268.931 11.763 1.00 69.35 35 ILE E N 1
ATOM 6074 C CA . ILE E 1 34 ? -28.898 267.798 12.665 1.00 64.66 35 ILE E CA 1
ATOM 6075 C C . ILE E 1 34 ? -28.998 266.457 11.962 1.00 63.37 35 ILE E C 1
ATOM 6076 O O . ILE E 1 34 ? -28.341 265.510 12.370 1.00 51.14 35 ILE E O 1
ATOM 6081 N N . ASP E 1 35 ? -29.839 266.387 10.927 1.00 75.88 36 ASP E N 1
ATOM 6082 C CA . ASP E 1 35 ? -30.051 265.138 10.151 1.00 85.39 36 ASP E CA 1
ATOM 6083 C C . ASP E 1 35 ? -28.812 264.689 9.382 1.00 84.50 36 ASP E C 1
ATOM 6084 O O . ASP E 1 35 ? -28.672 263.507 9.075 1.00 84.25 36 ASP E O 1
ATOM 6089 N N . ALA E 1 36 ? -27.943 265.632 9.021 1.00 87.91 37 ALA E N 1
ATOM 6090 C CA . ALA E 1 36 ? -26.737 265.296 8.256 1.00 85.43 37 ALA E CA 1
ATOM 6091 C C . ALA E 1 36 ? -25.810 264.355 9.039 1.00 82.49 37 ALA E C 1
ATOM 6092 O O . ALA E 1 36 ? -25.047 263.602 8.448 1.00 85.35 37 ALA E O 1
ATOM 6094 N N . GLN E 1 37 ? -25.936 264.381 10.365 1.00 79.36 38 GLN E N 1
ATOM 6095 C CA . GLN E 1 37 ? -25.150 263.552 11.288 1.00 74.32 38 GLN E CA 1
ATOM 6096 C C . GLN E 1 37 ? -25.717 262.128 11.536 1.00 81.47 38 GLN E C 1
ATOM 6097 O O . GLN E 1 37 ? -25.426 261.513 12.565 1.00 88.74 38 GLN E O 1
ATOM 6103 N N . GLY E 1 38 ? -26.545 261.612 10.623 1.00 82.62 39 GLY E N 1
ATOM 6104 C CA . GLY E 1 38 ? -26.945 260.199 10.651 1.00 76.03 39 GLY E CA 1
ATOM 6105 C C . GLY E 1 38 ? -28.077 259.786 11.585 1.00 74.59 39 GLY E C 1
ATOM 6106 O O . GLY E 1 38 ? -28.528 258.631 11.525 1.00 73.72 39 GLY E O 1
ATOM 6107 N N . ILE E 1 39 ? -28.540 260.692 12.454 1.00 72.39 40 ILE E N 1
ATOM 6108 C CA . ILE E 1 39 ? -29.776 260.432 13.247 1.00 70.05 40 ILE E CA 1
ATOM 6109 C C . ILE E 1 39 ? -30.935 260.263 12.274 1.00 69.33 40 ILE E C 1
ATOM 6110 O O . ILE E 1 39 ? -31.271 261.227 11.553 1.00 82.36 40 ILE E O 1
ATOM 6115 N N . ASN E 1 40 ? -31.538 259.072 12.240 1.00 62.46 41 ASN E N 1
ATOM 6116 C CA . ASN E 1 40 ? -32.657 258.806 11.294 1.00 58.45 41 ASN E CA 1
ATOM 6117 C C . ASN E 1 40 ? -33.923 258.804 12.138 1.00 64.21 41 ASN E C 1
ATOM 6118 O O . ASN E 1 40 ? -34.478 257.763 12.486 1.00 64.45 41 ASN E O 1
ATOM 6123 N N . PHE E 1 41 ? -34.348 260.012 12.499 1.00 70.83 42 PHE E N 1
ATOM 6124 C CA . PHE E 1 41 ? -35.394 260.201 13.493 1.00 71.03 42 PHE E CA 1
ATOM 6125 C C . PHE E 1 41 ? -36.654 259.375 13.192 1.00 68.21 42 PHE E C 1
ATOM 6126 O O . PHE E 1 41 ? -37.215 258.765 14.083 1.00 62.93 42 PHE E O 1
ATOM 6134 N N . LEU E 1 42 ? -37.085 259.337 11.938 1.00 65.33 43 LEU E N 1
ATOM 6135 C CA . LEU E 1 42 ? -38.316 258.643 11.599 1.00 63.44 43 LEU E CA 1
ATOM 6136 C C . LEU E 1 42 ? -38.062 257.387 10.765 1.00 64.18 43 LEU E C 1
ATOM 6137 O O . LEU E 1 42 ? -38.949 256.930 10.059 1.00 58.42 43 LEU E O 1
ATOM 6142 N N . ALA E 1 43 ? -36.867 256.809 10.862 1.00 63.85 44 ALA E N 1
ATOM 6143 C CA . ALA E 1 43 ? -36.524 255.641 10.043 1.00 63.27 44 ALA E CA 1
ATOM 6144 C C . ALA E 1 43 ? -37.583 254.541 10.107 1.00 60.10 44 ALA E C 1
ATOM 6145 O O . ALA E 1 43 ? -38.074 254.078 9.069 1.00 57.92 44 ALA E O 1
ATOM 6147 N N . THR E 1 44 ? -37.925 254.139 11.323 1.00 56.39 45 THR E N 1
ATOM 6148 C CA . THR E 1 44 ? -38.944 253.106 11.514 1.00 62.19 45 THR E CA 1
ATOM 6149 C C . THR E 1 44 ? -40.278 253.397 10.828 1.00 66.72 45 THR E C 1
ATOM 6150 O O . THR E 1 44 ? -40.912 252.474 10.342 1.00 62.29 45 THR E O 1
ATOM 6154 N N . PHE E 1 45 ? -40.678 254.669 10.767 1.00 68.49 46 PHE E N 1
ATOM 6155 C CA . PHE E 1 45 ? -41.901 255.054 10.056 1.00 64.03 46 PHE E CA 1
ATOM 6156 C C . PHE E 1 45 ? -41.721 255.028 8.541 1.00 65.01 46 PHE E C 1
ATOM 6157 O O . PHE E 1 45 ? -42.678 254.794 7.791 1.00 53.02 46 PHE E O 1
ATOM 6165 N N . LYS E 1 46 ? -40.499 255.329 8.113 1.00 74.19 47 LYS E N 1
ATOM 6166 C CA . LYS E 1 46 ? -40.099 255.259 6.713 1.00 80.25 47 LYS E CA 1
ATOM 6167 C C . LYS E 1 46 ? -40.145 253.820 6.205 1.00 89.97 47 LYS E C 1
ATOM 6168 O O . LYS E 1 46 ? -40.575 253.550 5.087 1.00 92.58 47 LYS E O 1
ATOM 6174 N N . ALA E 1 47 ? -39.730 252.888 7.050 1.00 97.54 48 ALA E N 1
ATOM 6175 C CA . ALA E 1 47 ? -39.711 251.478 6.663 1.00 96.46 48 ALA E CA 1
ATOM 6176 C C . ALA E 1 47 ? -41.112 250.858 6.612 1.00 95.36 48 ALA E C 1
ATOM 6177 O O . ALA E 1 47 ? -41.262 249.725 6.152 1.00 102.95 48 ALA E O 1
ATOM 6179 N N . ASP E 1 48 ? -42.125 251.606 7.056 1.00 87.23 49 ASP E N 1
ATOM 6180 C CA . ASP E 1 48 ? -43.508 251.122 7.105 1.00 80.07 49 ASP E CA 1
ATOM 6181 C C . ASP E 1 48 ? -44.184 251.112 5.736 1.00 78.14 49 ASP E C 1
ATOM 6182 O O . ASP E 1 48 ? -44.277 252.139 5.065 1.00 76.15 49 ASP E O 1
ATOM 6187 N N . GLU E 1 49 ? -44.711 249.945 5.379 1.00 85.59 50 GLU E N 1
ATOM 6188 C CA . GLU E 1 49 ? -45.382 249.719 4.099 1.00 86.62 50 GLU E CA 1
ATOM 6189 C C . GLU E 1 49 ? -46.857 250.173 4.126 1.00 83.94 50 GLU E C 1
ATOM 6190 O O . GLU E 1 49 ? -47.401 250.603 3.109 1.00 80.22 50 GLU E O 1
ATOM 6196 N N . LYS E 1 50 ? -47.497 250.086 5.288 1.00 87.99 51 LYS E N 1
ATOM 6197 C CA . LYS E 1 50 ? -48.905 250.461 5.441 1.00 92.79 51 LYS E CA 1
ATOM 6198 C C . LYS E 1 50 ? -49.156 251.903 4.986 1.00 96.57 51 LYS E C 1
ATOM 6199 O O . LYS E 1 50 ? -49.998 252.151 4.124 1.00 92.73 51 LYS E O 1
ATOM 6205 N N . ASP E 1 51 ? -48.421 252.843 5.577 1.00 104.27 52 ASP E N 1
ATOM 6206 C CA . ASP E 1 51 ? -48.504 254.259 5.205 1.00 108.25 52 ASP E CA 1
ATOM 6207 C C . ASP E 1 51 ? -47.177 254.699 4.600 1.00 111.30 52 ASP E C 1
ATOM 6208 O O . ASP E 1 51 ? -46.121 254.127 4.894 1.00 114.39 52 ASP E O 1
ATOM 6213 N N . ASN E 1 52 ? -47.238 255.730 3.763 1.00 111.99 53 ASN E N 1
ATOM 6214 C CA . ASN E 1 52 ? -46.028 256.270 3.133 1.00 107.84 53 ASN E CA 1
ATOM 6215 C C . ASN E 1 52 ? -45.746 257.707 3.607 1.00 104.26 53 ASN E C 1
ATOM 6216 O O . ASN E 1 52 ? -46.483 258.670 3.348 1.00 96.36 53 ASN E O 1
ATOM 6221 N N . LEU E 1 53 ? -44.707 257.806 4.420 1.00 105.00 54 LEU E N 1
ATOM 6222 C CA . LEU E 1 53 ? -44.172 259.076 4.847 1.00 100.92 54 LEU E CA 1
ATOM 6223 C C . LEU E 1 53 ? -43.379 259.712 3.714 1.00 93.84 54 LEU E C 1
ATOM 6224 O O . LEU E 1 53 ? -42.241 259.336 3.471 1.00 91.68 54 LEU E O 1
ATOM 6229 N N . SER E 1 54 ? -43.969 260.679 3.026 1.00 93.53 55 SER E N 1
ATOM 6230 C CA . SER E 1 54 ? -43.228 261.454 2.036 1.00 90.48 55 SER E CA 1
ATOM 6231 C C . SER E 1 54 ? -42.173 262.328 2.699 1.00 92.04 55 SER E C 1
ATOM 6232 O O . SER E 1 54 ? -42.242 262.606 3.902 1.00 99.81 55 SER E O 1
ATOM 6235 N N . GLN E 1 55 ? -41.213 262.765 1.891 1.00 84.26 56 GLN E N 1
ATOM 6236 C CA . GLN E 1 55 ? -40.145 263.647 2.346 1.00 80.85 56 GLN E CA 1
ATOM 6237 C C . GLN E 1 55 ? -40.658 265.005 2.865 1.00 82.83 56 GLN E C 1
ATOM 6238 O O . GLN E 1 55 ? -40.039 265.631 3.738 1.00 88.77 56 GLN E O 1
ATOM 6244 N N . TYR E 1 56 ? -41.814 265.427 2.379 1.00 77.65 57 TYR E N 1
ATOM 6245 C CA . TYR E 1 56 ? -42.435 266.652 2.866 1.00 79.21 57 TYR E CA 1
ATOM 6246 C C . TYR E 1 56 ? -43.075 266.459 4.243 1.00 74.34 57 TYR E C 1
ATOM 6247 O O . TYR E 1 56 ? -42.897 267.282 5.160 1.00 80.22 57 TYR E O 1
ATOM 6256 N N . GLU E 1 57 ? -43.907 265.424 4.331 1.00 61.05 58 GLU E N 1
ATOM 6257 C CA . GLU E 1 57 ? -44.530 265.025 5.572 1.00 54.55 58 GLU E CA 1
ATOM 6258 C C . GLU E 1 57 ? -43.468 264.989 6.647 1.00 52.01 58 GLU E C 1
ATOM 6259 O O . GLU E 1 57 ? -43.622 265.617 7.703 1.00 54.82 58 GLU E O 1
ATOM 6265 N N . GLU E 1 58 ? -42.396 264.252 6.376 1.00 53.92 59 GLU E N 1
ATOM 6266 C CA . GLU E 1 58 ? -41.287 264.114 7.340 1.00 56.95 59 GLU E CA 1
ATOM 6267 C C . GLU E 1 58 ? -40.711 265.465 7.779 1.00 57.50 59 GLU E C 1
ATOM 6268 O O . GLU E 1 58 ? -40.386 265.625 8.933 1.00 48.00 59 GLU E O 1
ATOM 6274 N N . MET E 1 59 ? -40.536 266.392 6.836 1.00 57.96 60 MET E N 1
ATOM 6275 C CA . MET E 1 59 ? -39.933 267.685 7.141 1.00 61.67 60 MET E CA 1
ATOM 6276 C C . MET E 1 59 ? -40.843 268.494 8.052 1.00 62.86 60 MET E C 1
ATOM 6277 O O . MET E 1 59 ? -40.398 269.100 9.022 1.00 55.55 60 MET E O 1
ATOM 6282 N N . GLN E 1 60 ? -42.136 268.482 7.734 1.00 60.30 61 GLN E N 1
ATOM 6283 C CA . GLN E 1 60 ? -43.122 269.186 8.545 1.00 54.62 61 GLN E CA 1
ATOM 6284 C C . GLN E 1 60 ? -43.117 268.661 9.971 1.00 51.94 61 GLN E C 1
ATOM 6285 O O . GLN E 1 60 ? -43.037 269.425 10.926 1.00 45.51 61 GLN E O 1
ATOM 6291 N N . ILE E 1 61 ? -43.169 267.342 10.099 1.00 56.35 62 ILE E N 1
ATOM 6292 C CA . ILE E 1 61 ? -43.121 266.723 11.415 1.00 63.42 62 ILE E CA 1
ATOM 6293 C C . ILE E 1 61 ? -41.907 267.219 12.202 1.00 66.44 62 ILE E C 1
ATOM 6294 O O . ILE E 1 61 ? -42.055 267.655 13.337 1.00 68.22 62 ILE E O 1
ATOM 6299 N N . LYS E 1 62 ? -40.730 267.169 11.577 1.00 67.94 63 LYS E N 1
ATOM 6300 C CA . LYS E 1 62 ? -39.478 267.640 12.192 1.00 65.86 63 LYS E CA 1
ATOM 6301 C C . LYS E 1 62 ? -39.468 269.134 12.546 1.00 68.27 63 LYS E C 1
ATOM 6302 O O . LYS E 1 62 ? -38.870 269.529 13.536 1.00 58.12 63 LYS E O 1
ATOM 6308 N N . ARG E 1 63 ? -40.083 269.969 11.713 1.00 73.20 64 ARG E N 1
ATOM 6309 C CA . ARG E 1 63 ? -40.178 271.399 12.021 1.00 72.39 64 ARG E CA 1
ATOM 6310 C C . ARG E 1 63 ? -40.779 271.623 13.395 1.00 69.40 64 ARG E C 1
ATOM 6311 O O . ARG E 1 63 ? -40.210 272.350 14.194 1.00 56.26 64 ARG E O 1
ATOM 6319 N N . THR E 1 64 ? -41.911 270.973 13.671 1.00 72.70 65 THR E N 1
ATOM 6320 C CA . THR E 1 64 ? -42.572 271.166 14.970 1.00 75.88 65 THR E CA 1
ATOM 6321 C C . THR E 1 64 ? -41.734 270.531 16.030 1.00 78.47 65 THR E C 1
ATOM 6322 O O . THR E 1 64 ? -41.458 271.124 17.054 1.00 86.58 65 THR E O 1
ATOM 6326 N N . ILE E 1 65 ? -41.307 269.310 15.796 1.00 76.15 66 ILE E N 1
ATOM 6327 C CA . ILE E 1 65 ? -40.671 268.620 16.868 1.00 76.35 66 ILE E CA 1
ATOM 6328 C C . ILE E 1 65 ? -39.290 269.128 17.238 1.00 71.59 66 ILE E C 1
ATOM 6329 O O . ILE E 1 65 ? -39.060 269.423 18.398 1.00 64.89 66 ILE E O 1
ATOM 6334 N N . TYR E 1 66 ? -38.424 269.309 16.246 1.00 74.46 67 TYR E N 1
ATOM 6335 C CA . TYR E 1 66 ? -37.048 269.775 16.459 1.00 70.62 67 TYR E CA 1
ATOM 6336 C C . TYR E 1 66 ? -37.038 271.180 17.042 1.00 62.60 67 TYR E C 1
ATOM 6337 O O . TYR E 1 66 ? -36.220 271.486 17.905 1.00 61.57 67 TYR E O 1
ATOM 6346 N N . SER E 1 67 ? -37.928 272.033 16.551 1.00 56.70 68 SER E N 1
ATOM 6347 C CA . SER E 1 67 ? -38.025 273.382 17.088 1.00 61.58 68 SER E CA 1
ATOM 6348 C C . SER E 1 67 ? -38.534 273.296 18.506 1.00 56.76 68 SER E C 1
ATOM 6349 O O . SER E 1 67 ? -38.118 274.070 19.347 1.00 60.80 68 SER E O 1
ATOM 6352 N N . SER E 1 68 ? -39.435 272.358 18.757 1.00 51.86 69 SER E N 1
ATOM 6353 C CA . SER E 1 68 ? -39.993 272.159 20.088 1.00 58.52 69 SER E CA 1
ATOM 6354 C C . SER E 1 68 ? -38.930 271.673 21.094 1.00 60.51 69 SER E C 1
ATOM 6355 O O . SER E 1 68 ? -38.934 272.074 22.253 1.00 50.69 69 SER E O 1
ATOM 6358 N N . LEU E 1 69 ? -38.025 270.812 20.639 1.00 60.88 70 LEU E N 1
ATOM 6359 C CA . LEU E 1 69 ? -36.960 270.284 21.479 1.00 60.90 70 LEU E CA 1
ATOM 6360 C C . LEU E 1 69 ? -35.658 271.038 21.281 1.00 59.56 70 LEU E C 1
ATOM 6361 O O . LEU E 1 69 ? -34.592 270.531 21.621 1.00 63.88 70 LEU E O 1
ATOM 6366 N N . ASN E 1 70 ? -35.745 272.251 20.747 1.00 58.42 71 ASN E N 1
ATOM 6367 C CA . ASN E 1 70 ? -34.603 273.147 20.705 1.00 58.79 71 ASN E CA 1
ATOM 6368 C C . ASN E 1 70 ? -33.409 272.587 19.938 1.00 59.21 71 ASN E C 1
ATOM 6369 O O . ASN E 1 70 ? -32.282 273.057 20.103 1.00 46.15 71 ASN E O 1
ATOM 6374 N N . TYR E 1 71 ? -33.656 271.601 19.078 1.00 63.50 72 TYR E N 1
ATOM 6375 C CA . TYR E 1 71 ? -32.617 271.121 18.192 1.00 75.51 72 TYR E CA 1
ATOM 6376 C C . TYR E 1 71 ? -31.543 270.356 18.966 1.00 82.80 72 TYR E C 1
ATOM 6377 O O . TYR E 1 71 ? -30.417 270.190 18.502 1.00 92.09 72 TYR E O 1
ATOM 6386 N N . GLU E 1 72 ? -31.932 269.863 20.142 1.00 83.65 73 GLU E N 1
ATOM 6387 C CA . GLU E 1 72 ? -31.058 269.048 20.996 1.00 84.75 73 GLU E CA 1
ATOM 6388 C C . GLU E 1 72 ? -31.130 267.568 20.616 1.00 79.54 73 GLU E C 1
ATOM 6389 O O . GLU E 1 72 ? -32.108 266.890 20.923 1.00 64.50 73 GLU E O 1
ATOM 6395 N N . LYS E 1 73 ? -30.095 267.093 19.931 1.00 78.71 74 LYS E N 1
ATOM 6396 C CA . LYS E 1 73 ? -30.015 265.694 19.499 1.00 85.02 74 LYS E CA 1
ATOM 6397 C C . LYS E 1 73 ? -30.414 264.674 20.557 1.00 89.40 74 LYS E C 1
ATOM 6398 O O . LYS E 1 73 ? -31.106 263.708 20.235 1.00 92.53 74 LYS E O 1
ATOM 6400 N N . GLN E 1 74 ? -29.997 264.890 21.806 1.00 86.08 75 GLN E N 1
ATOM 6401 C CA . GLN E 1 74 ? -30.273 263.907 22.870 1.00 74.68 75 GLN E CA 1
ATOM 6402 C C . GLN E 1 74 ? -31.781 263.773 23.023 1.00 69.24 75 GLN E C 1
ATOM 6403 O O . GLN E 1 74 ? -32.315 262.678 22.944 1.00 67.96 75 GLN E O 1
ATOM 6409 N N . LYS E 1 75 ? -32.452 264.911 23.209 1.00 63.77 76 LYS E N 1
ATOM 6410 C CA . LYS E 1 75 ? -33.909 264.963 23.333 1.00 57.69 76 LYS E CA 1
ATOM 6411 C C . LYS E 1 75 ? -34.653 264.313 22.153 1.00 58.90 76 LYS E C 1
ATOM 6412 O O . LYS E 1 75 ? -35.612 263.572 22.346 1.00 48.23 76 LYS E O 1
ATOM 6418 N N . ILE E 1 76 ? -34.187 264.565 20.931 1.00 68.71 77 ILE E N 1
ATOM 6419 C CA . ILE E 1 76 ? -34.854 264.004 19.740 1.00 75.28 77 ILE E CA 1
ATOM 6420 C C . ILE E 1 76 ? -34.621 262.490 19.661 1.00 77.40 77 ILE E C 1
ATOM 6421 O O . ILE E 1 76 ? -35.516 261.752 19.295 1.00 82.32 77 ILE E O 1
ATOM 6426 N N . ASN E 1 77 ? -33.452 262.031 20.095 1.00 72.39 78 ASN E N 1
ATOM 6427 C CA . ASN E 1 77 ? -33.202 260.595 20.209 1.00 67.78 78 ASN E CA 1
ATOM 6428 C C . ASN E 1 77 ? -34.087 259.918 21.260 1.00 60.88 78 ASN E C 1
ATOM 6429 O O . ASN E 1 77 ? -34.562 258.812 21.057 1.00 61.63 78 ASN E O 1
ATOM 6434 N N . THR E 1 78 ? -34.312 260.582 22.387 1.00 52.37 79 THR E N 1
ATOM 6435 C CA . THR E 1 78 ? -35.222 260.058 23.415 1.00 44.56 79 THR E CA 1
ATOM 6436 C C . THR E 1 78 ? -36.647 259.903 22.898 1.00 41.23 79 THR E C 1
ATOM 6437 O O . THR E 1 78 ? -37.329 258.899 23.178 1.00 36.26 79 THR E O 1
ATOM 6441 N N . LEU E 1 79 ? -37.095 260.920 22.166 1.00 39.23 80 LEU E N 1
ATOM 6442 C CA . LEU E 1 79 ? -38.421 260.900 21.597 1.00 42.16 80 LEU E CA 1
ATOM 6443 C C . LEU E 1 79 ? -38.490 259.765 20.586 1.00 43.49 80 LEU E C 1
ATOM 6444 O O . LEU E 1 79 ? -39.518 259.115 20.445 1.00 47.02 80 LEU E O 1
ATOM 6449 N N . LYS E 1 80 ? -37.401 259.574 19.858 1.00 42.06 81 LYS E N 1
ATOM 6450 C CA . LYS E 1 80 ? -37.289 258.457 18.915 1.00 46.39 81 LYS E CA 1
ATOM 6451 C C . LYS E 1 80 ? -37.480 257.102 19.608 1.00 41.42 81 LYS E C 1
ATOM 6452 O O . LYS E 1 80 ? -38.218 256.251 19.131 1.00 39.20 81 LYS E O 1
ATOM 6454 N N . GLU E 1 81 ? -36.831 256.929 20.745 1.00 37.44 82 GLU E N 1
ATOM 6455 C CA . GLU E 1 81 ? -36.997 255.713 21.493 1.00 35.79 82 GLU E CA 1
ATOM 6456 C C . GLU E 1 81 ? -38.456 255.547 21.957 1.00 33.12 82 GLU E C 1
ATOM 6457 O O . GLU E 1 81 ? -39.067 254.504 21.729 1.00 33.85 82 GLU E O 1
ATOM 6463 N N . ILE E 1 82 ? -39.027 256.590 22.549 1.00 29.90 83 ILE E N 1
ATOM 6464 C CA . ILE E 1 82 ? -40.460 256.592 22.908 1.00 30.57 83 ILE E CA 1
ATOM 6465 C C . ILE E 1 82 ? -41.334 256.082 21.781 1.00 28.73 83 ILE E C 1
ATOM 6466 O O . ILE E 1 82 ? -42.114 255.144 21.949 1.00 25.90 83 ILE E O 1
ATOM 6471 N N . LEU E 1 83 ? -41.177 256.696 20.619 1.00 30.82 84 LEU E N 1
ATOM 6472 C CA . LEU E 1 83 ? -42.035 256.358 19.489 1.00 33.54 84 LEU E CA 1
ATOM 6473 C C . LEU E 1 83 ? -41.776 254.951 18.946 1.00 34.82 84 LEU E C 1
ATOM 6474 O O . LEU E 1 83 ? -42.698 254.279 18.532 1.00 31.39 84 LEU E O 1
ATOM 6479 N N . GLU E 1 84 ? -40.518 254.524 18.964 1.00 41.34 85 GLU E N 1
ATOM 6480 C CA . GLU E 1 84 ? -40.151 253.196 18.481 1.00 42.63 85 GLU E CA 1
ATOM 6481 C C . GLU E 1 84 ? -40.555 252.090 19.437 1.00 43.59 85 GLU E C 1
ATOM 6482 O O . GLU E 1 84 ? -40.888 250.996 18.999 1.00 46.65 85 GLU E O 1
ATOM 6488 N N . THR E 1 85 ? -40.515 252.370 20.731 1.00 38.06 86 THR E N 1
ATOM 6489 C CA . THR E 1 85 ? -41.060 251.457 21.698 1.00 35.38 86 THR E CA 1
ATOM 6490 C C . THR E 1 85 ? -42.509 251.235 21.359 1.00 37.17 86 THR E C 1
ATOM 6491 O O . THR E 1 85 ? -42.933 250.095 21.217 1.00 38.38 86 THR E O 1
ATOM 6495 N N . LEU E 1 86 ? -43.269 252.325 21.223 1.00 38.91 87 LEU E N 1
ATOM 6496 C CA . LEU E 1 86 ? -44.714 252.238 20.996 1.00 40.84 87 LEU E CA 1
ATOM 6497 C C . LEU E 1 86 ? -45.006 251.515 19.665 1.00 44.05 87 LEU E C 1
ATOM 6498 O O . LEU E 1 86 ? -45.911 250.691 19.595 1.00 43.22 87 LEU E O 1
ATOM 6503 N N . TYR E 1 87 ? -44.239 251.858 18.628 1.00 44.77 88 TYR E N 1
ATOM 6504 C CA . TYR E 1 87 ? -44.382 251.259 17.300 1.00 43.62 88 TYR E CA 1
ATOM 6505 C C . TYR E 1 87 ? -44.118 249.766 17.310 1.00 38.19 88 TYR E C 1
ATOM 6506 O O . TYR E 1 87 ? -44.823 249.003 16.691 1.00 33.20 88 TYR E O 1
ATOM 6515 N N . ASN E 1 88 ? -43.086 249.354 18.021 1.00 37.62 89 ASN E N 1
ATOM 6516 C CA . ASN E 1 88 ? -42.739 247.938 18.057 1.00 37.68 89 ASN E CA 1
ATOM 6517 C C . ASN E 1 88 ? -43.661 247.083 18.877 1.00 37.22 89 ASN E C 1
ATOM 6518 O O . ASN E 1 88 ? -43.501 245.885 18.902 1.00 41.02 89 ASN E O 1
ATOM 6523 N N . LYS E 1 89 ? -44.581 247.701 19.611 1.00 38.81 90 LYS E N 1
ATOM 6524 C CA . LYS E 1 89 ? -45.615 246.951 20.308 1.00 36.46 90 LYS E CA 1
ATOM 6525 C C . LYS E 1 89 ? -46.887 247.096 19.550 1.00 36.37 90 LYS E C 1
ATOM 6526 O O . LYS E 1 89 ? -47.575 248.130 19.633 1.00 31.45 90 LYS E O 1
ATOM 6532 N N . LEU E 1 90 ? -47.195 246.050 18.802 1.00 38.18 91 LEU E N 1
ATOM 6533 C CA . LEU E 1 90 ? -48.386 246.011 17.924 1.00 40.28 91 LEU E CA 1
ATOM 6534 C C . LEU E 1 90 ? -49.610 246.694 18.581 1.00 40.63 91 LEU E C 1
ATOM 6535 O O . LEU E 1 90 ? -50.237 247.621 18.047 1.00 45.48 91 LEU E O 1
ATOM 6540 N N . GLN E 1 91 ? -49.902 246.295 19.794 1.00 43.19 92 GLN E N 1
ATOM 6541 C CA . GLN E 1 91 ? -50.965 246.867 20.619 1.00 44.60 92 GLN E CA 1
ATOM 6542 C C . GLN E 1 91 ? -51.051 248.423 20.570 1.00 39.62 92 GLN E C 1
ATOM 6543 O O . GLN E 1 91 ? -52.134 249.023 20.369 1.00 39.34 92 GLN E O 1
ATOM 6549 N N . HIS E 1 92 ? -49.889 249.056 20.675 1.00 36.69 93 HIS E N 1
ATOM 6550 C CA . HIS E 1 92 ? -49.792 250.505 20.781 1.00 38.10 93 HIS E CA 1
ATOM 6551 C C . HIS E 1 92 ? -49.209 251.219 19.558 1.00 39.81 93 HIS E C 1
ATOM 6552 O O . HIS E 1 92 ? -49.029 252.435 19.566 1.00 35.84 93 HIS E O 1
ATOM 6559 N N . ARG E 1 93 ? -48.907 250.481 18.499 1.00 48.49 94 ARG E N 1
ATOM 6560 C CA . ARG E 1 93 ? -48.364 251.111 17.297 1.00 49.05 94 ARG E CA 1
ATOM 6561 C C . ARG E 1 93 ? -49.152 252.366 16.932 1.00 54.52 94 ARG E C 1
ATOM 6562 O O . ARG E 1 93 ? -48.565 253.428 16.700 1.00 73.82 94 ARG E O 1
ATOM 6570 N N . TYR E 1 94 ? -50.477 252.258 16.937 1.00 48.15 95 TYR E N 1
ATOM 6571 C CA . TYR E 1 94 ? -51.338 253.339 16.463 1.00 46.79 95 TYR E CA 1
ATOM 6572 C C . TYR E 1 94 ? -51.127 254.652 17.180 1.00 47.05 95 TYR E C 1
ATOM 6573 O O . TYR E 1 94 ? -51.305 255.733 16.623 1.00 48.50 95 TYR E O 1
ATOM 6582 N N . THR E 1 95 ? -50.795 254.548 18.455 1.00 48.53 96 THR E N 1
ATOM 6583 C CA . THR E 1 95 ? -50.558 255.709 19.284 1.00 42.38 96 THR E CA 1
ATOM 6584 C C . THR E 1 95 ? -49.341 256.485 18.799 1.00 42.05 96 THR E C 1
ATOM 6585 O O . THR E 1 95 ? -49.346 257.723 18.828 1.00 46.01 96 THR E O 1
ATOM 6589 N N . SER E 1 96 ? -48.313 255.778 18.340 1.00 40.41 97 SER E N 1
ATOM 6590 C CA . SER E 1 96 ? -47.158 256.480 17.787 1.00 47.17 97 SER E CA 1
ATOM 6591 C C . SER E 1 96 ? -47.500 257.132 16.449 1.00 45.70 97 SER E C 1
ATOM 6592 O O . SER E 1 96 ? -47.183 258.295 16.237 1.00 42.26 97 SER E O 1
ATOM 6595 N N . LYS E 1 97 ? -48.254 256.428 15.609 1.00 48.48 98 LYS E N 1
ATOM 6596 C CA . LYS E 1 97 ? -48.768 257.008 14.357 1.00 48.57 98 LYS E CA 1
ATOM 6597 C C . LYS E 1 97 ? -49.681 258.213 14.573 1.00 50.09 98 LYS E C 1
ATOM 6598 O O . LYS E 1 97 ? -49.486 259.259 13.930 1.00 46.82 98 LYS E O 1
ATOM 6604 N N . GLU E 1 98 ? -50.640 258.089 15.494 1.00 48.74 99 GLU E N 1
ATOM 6605 C CA . GLU E 1 98 ? -51.513 259.215 15.819 1.00 52.79 99 GLU E CA 1
ATOM 6606 C C . GLU E 1 98 ? -50.743 260.437 16.344 1.00 51.79 99 GLU E C 1
ATOM 6607 O O . GLU E 1 98 ? -50.944 261.555 15.863 1.00 58.04 99 GLU E O 1
ATOM 6613 N N . PHE E 1 99 ? -49.837 260.235 17.283 1.00 52.09 100 PHE E N 1
ATOM 6614 C CA . PHE E 1 99 ? -48.978 261.328 17.732 1.00 55.53 100 PHE E CA 1
ATOM 6615 C C . PHE E 1 99 ? -48.316 262.057 16.544 1.00 63.29 100 PHE E C 1
ATOM 6616 O O . PHE E 1 99 ? -48.248 263.297 16.497 1.00 61.43 100 PHE E O 1
ATOM 6624 N N . ILE E 1 100 ? -47.815 261.266 15.597 1.00 70.70 101 ILE E N 1
ATOM 6625 C CA . ILE E 1 100 ? -47.052 261.773 14.446 1.00 77.07 101 ILE E CA 1
ATOM 6626 C C . ILE E 1 100 ? -47.949 262.422 13.399 1.00 73.22 101 ILE E C 1
ATOM 6627 O O . ILE E 1 100 ? -47.808 263.614 13.094 1.00 68.47 101 ILE E O 1
ATOM 6632 N N . TYR E 1 101 ? -48.864 261.632 12.853 1.00 65.86 102 TYR E N 1
ATOM 6633 C CA . TYR E 1 101 ? -49.677 262.104 11.762 1.00 58.77 102 TYR E CA 1
ATOM 6634 C C . TYR E 1 101 ? -50.844 262.970 12.231 1.00 57.81 102 TYR E C 1
ATOM 6635 O O . TYR E 1 101 ? -51.246 263.866 11.515 1.00 59.16 102 TYR E O 1
ATOM 6644 N N . GLN E 1 102 ? -51.379 262.735 13.422 1.00 57.19 103 GLN E N 1
ATOM 6645 C CA . GLN E 1 102 ? -52.580 263.459 13.850 1.00 56.19 103 GLN E CA 1
ATOM 6646 C C . GLN E 1 102 ? -52.336 264.682 14.704 1.00 56.39 103 GLN E C 1
ATOM 6647 O O . GLN E 1 102 ? -53.072 265.656 14.611 1.00 68.00 103 GLN E O 1
ATOM 6653 N N . ILE E 1 103 ? -51.332 264.635 15.558 1.00 53.42 104 ILE E N 1
ATOM 6654 C CA . ILE E 1 103 ? -51.081 265.754 16.453 1.00 49.02 104 ILE E CA 1
ATOM 6655 C C . ILE E 1 103 ? -49.952 266.656 15.979 1.00 47.27 104 ILE E C 1
ATOM 6656 O O . ILE E 1 103 ? -50.160 267.840 15.759 1.00 54.07 104 ILE E O 1
ATOM 6661 N N . VAL E 1 104 ? -48.773 266.097 15.791 1.00 45.99 105 VAL E N 1
ATOM 6662 C CA . VAL E 1 104 ? -47.617 266.897 15.421 1.00 44.61 105 VAL E CA 1
ATOM 6663 C C . VAL E 1 104 ? -47.778 267.526 14.024 1.00 41.22 105 VAL E C 1
ATOM 6664 O O . VAL E 1 104 ? -47.575 268.733 13.839 1.00 43.58 105 VAL E O 1
ATOM 6668 N N . ALA E 1 105 ? -48.260 266.741 13.075 1.00 39.42 106 ALA E N 1
ATOM 6669 C CA . ALA E 1 105 ? -48.435 267.206 11.700 1.00 41.98 106 ALA E CA 1
ATOM 6670 C C . ALA E 1 105 ? -49.541 268.284 11.577 1.00 45.94 106 ALA E C 1
ATOM 6671 O O . ALA E 1 105 ? -49.484 269.148 10.717 1.00 48.18 106 ALA E O 1
ATOM 6673 N N . SER E 1 106 ? -50.548 268.217 12.441 1.00 48.78 107 SER E N 1
ATOM 6674 C CA . SER E 1 106 ? -51.675 269.149 12.404 1.00 48.92 107 SER E CA 1
ATOM 6675 C C . SER E 1 106 ? -51.286 270.488 13.021 1.00 48.20 107 SER E C 1
ATOM 6676 O O . SER E 1 106 ? -51.689 271.565 12.559 1.00 39.98 107 SER E O 1
ATOM 6679 N N . ILE E 1 107 ? -50.498 270.403 14.078 1.00 48.26 108 ILE E N 1
ATOM 6680 C CA . ILE E 1 107 ? -49.949 271.587 14.694 1.00 51.78 108 ILE E CA 1
ATOM 6681 C C . ILE E 1 107 ? -49.150 272.356 13.644 1.00 52.17 108 ILE E C 1
ATOM 6682 O O . ILE E 1 107 ? -49.368 273.552 13.448 1.00 51.74 108 ILE E O 1
ATOM 6687 N N . GLN E 1 108 ? -48.299 271.648 12.919 1.00 46.47 109 GLN E N 1
ATOM 6688 C CA . GLN E 1 108 ? -47.580 272.269 11.835 1.00 46.92 109 GLN E CA 1
ATOM 6689 C C . GLN E 1 108 ? -48.508 272.781 10.758 1.00 43.79 109 GLN E C 1
ATOM 6690 O O . GLN E 1 108 ? -48.361 273.913 10.290 1.00 40.95 109 GLN E O 1
ATOM 6696 N N . TYR E 1 109 ? -49.443 271.935 10.330 1.00 38.15 110 TYR E N 1
ATOM 6697 C CA . TYR E 1 109 ? -50.223 272.277 9.162 1.00 35.13 110 TYR E CA 1
ATOM 6698 C C . TYR E 1 109 ? -50.944 273.605 9.388 1.00 36.04 110 TYR E C 1
ATOM 6699 O O . TYR E 1 109 ? -51.035 274.426 8.489 1.00 32.48 110 TYR E O 1
ATOM 6708 N N . ASP E 1 110 ? -51.381 273.850 10.590 1.00 37.89 111 ASP E N 1
ATOM 6709 C CA . ASP E 1 110 ? -52.123 275.035 10.880 1.00 38.16 111 ASP E CA 1
ATOM 6710 C C . ASP E 1 110 ? -51.252 276.227 10.780 1.00 41.31 111 ASP E C 1
ATOM 6711 O O . ASP E 1 110 ? -51.709 277.282 10.487 1.00 48.78 111 ASP E O 1
ATOM 6716 N N . ILE E 1 111 ? -49.978 276.071 11.058 1.00 45.23 112 ILE E N 1
ATOM 6717 C CA . ILE E 1 111 ? -49.061 277.193 11.029 1.00 47.35 112 ILE E CA 1
ATOM 6718 C C . ILE E 1 111 ? -48.818 277.525 9.589 1.00 50.02 112 ILE E C 1
ATOM 6719 O O . ILE E 1 111 ? -48.647 278.659 9.230 1.00 54.32 112 ILE E O 1
ATOM 6724 N N . ASP E 1 112 ? -48.792 276.491 8.776 1.00 48.48 113 ASP E N 1
ATOM 6725 C CA . ASP E 1 112 ? -48.508 276.616 7.376 1.00 45.27 113 ASP E CA 1
ATOM 6726 C C . ASP E 1 112 ? -49.715 277.055 6.602 1.00 41.12 113 ASP E C 1
ATOM 6727 O O . ASP E 1 112 ? -49.586 277.819 5.696 1.00 46.81 113 ASP E O 1
ATOM 6732 N N . ARG E 1 113 ? -50.881 276.583 6.953 1.00 40.18 114 ARG E N 1
ATOM 6733 C CA . ARG E 1 113 ? -52.052 277.015 6.250 1.00 48.12 114 ARG E CA 1
ATOM 6734 C C . ARG E 1 113 ? -52.218 278.521 6.313 1.00 51.41 114 ARG E C 1
ATOM 6735 O O . ARG E 1 113 ? -52.383 279.165 5.300 1.00 49.19 114 ARG E O 1
ATOM 6743 N N . VAL E 1 114 ? -52.191 279.091 7.500 1.00 50.13 115 VAL E N 1
ATOM 6744 C CA . VAL E 1 114 ? -52.498 280.499 7.650 1.00 54.05 115 VAL E CA 1
ATOM 6745 C C . VAL E 1 114 ? -51.539 281.383 6.939 1.00 53.68 115 VAL E C 1
ATOM 6746 O O . VAL E 1 114 ? -51.818 282.531 6.711 1.00 56.99 115 VAL E O 1
ATOM 6750 N N . LEU E 1 115 ? -50.395 280.849 6.602 1.00 48.38 116 LEU E N 1
ATOM 6751 C CA . LEU E 1 115 ? -49.435 281.589 5.865 1.00 45.34 116 LEU E CA 1
ATOM 6752 C C . LEU E 1 115 ? -49.863 281.519 4.442 1.00 44.57 116 LEU E C 1
ATOM 6753 O O . LEU E 1 115 ? -49.858 282.506 3.777 1.00 45.85 116 LEU E O 1
ATOM 6758 N N . CYS E 1 116 ? -50.266 280.341 3.996 1.00 51.15 117 CYS E N 1
ATOM 6759 C CA . CYS E 1 116 ? -50.679 280.109 2.624 1.00 59.46 117 CYS E CA 1
ATOM 6760 C C . CYS E 1 116 ? -51.801 281.096 2.314 1.00 52.42 117 CYS E C 1
ATOM 6761 O O . CYS E 1 116 ? -51.896 281.641 1.245 1.00 40.10 117 CYS E O 1
ATOM 6764 N N . LEU E 1 117 ? -52.637 281.345 3.289 1.00 51.23 118 LEU E N 1
ATOM 6765 C CA . LEU E 1 117 ? -53.741 282.254 3.138 1.00 54.65 118 LEU E CA 1
ATOM 6766 C C . LEU E 1 117 ? -53.361 283.704 3.294 1.00 66.69 118 LEU E C 1
ATOM 6767 O O . LEU E 1 117 ? -53.893 284.570 2.632 1.00 63.23 118 LEU E O 1
ATOM 6772 N N . ILE E 1 118 ? -52.439 283.992 4.195 1.00 71.65 119 ILE E N 1
ATOM 6773 C CA . ILE E 1 118 ? -51.973 285.342 4.368 1.00 69.19 119 ILE E CA 1
ATOM 6774 C C . ILE E 1 118 ? -51.413 285.759 3.037 1.00 65.24 119 ILE E C 1
ATOM 6775 O O . ILE E 1 118 ? -51.744 286.796 2.538 1.00 70.29 119 ILE E O 1
ATOM 6780 N N . LYS E 1 119 ? -50.609 284.906 2.441 1.00 59.38 120 LYS E N 1
ATOM 6781 C CA . LYS E 1 119 ? -50.066 285.203 1.142 1.00 58.64 120 LYS E CA 1
ATOM 6782 C C . LYS E 1 119 ? -51.155 285.567 0.168 1.00 64.29 120 LYS E C 1
ATOM 6783 O O . LYS E 1 119 ? -51.057 286.539 -0.534 1.00 60.79 120 LYS E O 1
ATOM 6789 N N . GLU E 1 120 ? -52.209 284.783 0.134 1.00 73.09 121 GLU E N 1
ATOM 6790 C CA . GLU E 1 120 ? -53.337 285.001 -0.788 1.00 73.47 121 GLU E CA 1
ATOM 6791 C C . GLU E 1 120 ? -53.886 286.404 -0.671 1.00 71.11 121 GLU E C 1
ATOM 6792 O O . GLU E 1 120 ? -54.204 287.049 -1.668 1.00 67.21 121 GLU E O 1
ATOM 6798 N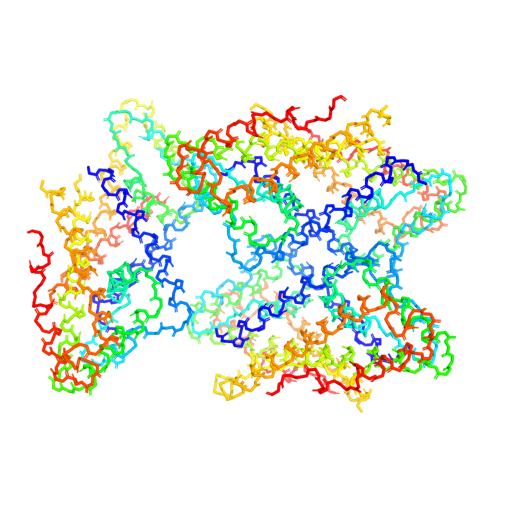 N . ALA E 1 121 ? -54.039 286.856 0.562 1.00 74.94 122 ALA E N 1
ATOM 6799 C CA . ALA E 1 121 ? -54.525 288.195 0.818 1.00 80.80 122 ALA E CA 1
ATOM 6800 C C . ALA E 1 121 ? -53.460 289.188 0.349 1.00 81.70 122 ALA E C 1
ATOM 6801 O O . ALA E 1 121 ? -53.789 290.190 -0.277 1.00 81.38 122 ALA E O 1
ATOM 6803 N N . GLU E 1 136 ? -58.692 288.613 11.451 1.00 84.10 137 GLU E N 1
ATOM 6804 C CA . GLU E 1 136 ? -58.965 287.183 11.612 1.00 91.17 137 GLU E CA 1
ATOM 6805 C C . GLU E 1 136 ? -57.756 286.296 11.269 1.00 98.01 137 GLU E C 1
ATOM 6806 O O . GLU E 1 136 ? -57.456 285.315 11.977 1.00 96.71 137 GLU E O 1
ATOM 6812 N N . LEU E 1 137 ? -57.075 286.629 10.176 1.00 95.44 138 LEU E N 1
ATOM 6813 C CA . LEU E 1 137 ? -55.870 285.908 9.793 1.00 99.15 138 LEU E CA 1
ATOM 6814 C C . LEU E 1 137 ? -54.766 286.089 10.834 1.00 105.17 138 LEU E C 1
ATOM 6815 O O . LEU E 1 137 ? -54.013 285.157 11.130 1.00 117.37 138 LEU E O 1
ATOM 6820 N N . LEU E 1 138 ? -54.678 287.283 11.404 1.00 102.43 139 LEU E N 1
ATOM 6821 C CA . LEU E 1 138 ? -53.683 287.554 12.442 1.00 101.24 139 LEU E CA 1
ATOM 6822 C C . LEU E 1 138 ? -54.006 286.815 13.722 1.00 92.57 139 LEU E C 1
ATOM 6823 O O . LEU E 1 138 ? -53.119 286.317 14.400 1.00 77.41 139 LEU E O 1
ATOM 6828 N N . MET E 1 139 ? -55.291 286.775 14.044 1.00 91.73 140 MET E N 1
ATOM 6829 C CA . MET E 1 139 ? -55.807 286.017 15.161 1.00 93.88 140 MET E CA 1
ATOM 6830 C C . MET E 1 139 ? -55.443 284.533 15.008 1.00 94.94 140 MET E C 1
ATOM 6831 O O . MET E 1 139 ? -54.814 283.922 15.881 1.00 93.05 140 MET E O 1
ATOM 6836 N N . ASN E 1 140 ? -55.819 283.964 13.872 1.00 94.85 141 ASN E N 1
ATOM 6837 C CA . ASN E 1 140 ? -55.532 282.562 13.574 1.00 93.93 141 ASN E CA 1
ATOM 6838 C C . ASN E 1 140 ? -54.035 282.253 13.617 1.00 89.66 141 ASN E C 1
ATOM 6839 O O . ASN E 1 140 ? -53.608 281.203 14.130 1.00 91.41 141 ASN E O 1
ATOM 6844 N N . LEU E 1 141 ? -53.243 283.186 13.099 1.00 75.47 142 LEU E N 1
ATOM 6845 C CA . LEU E 1 141 ? -51.805 283.017 13.059 1.00 73.61 142 LEU E CA 1
ATOM 6846 C C . LEU E 1 141 ? -51.248 282.926 14.461 1.00 77.01 142 LEU E C 1
ATOM 6847 O O . LEU E 1 141 ? -50.405 282.084 14.772 1.00 76.93 142 LEU E O 1
ATOM 6852 N N . ASP E 1 142 ? -51.703 283.849 15.292 1.00 81.35 143 ASP E N 1
ATOM 6853 C CA . ASP E 1 142 ? -51.327 283.877 16.697 1.00 80.01 143 ASP E CA 1
ATOM 6854 C C . ASP E 1 142 ? -51.717 282.600 17.416 1.00 80.49 143 ASP E C 1
ATOM 6855 O O . ASP E 1 142 ? -50.920 282.024 18.164 1.00 87.35 143 ASP E O 1
ATOM 6860 N N . SER E 1 143 ? -52.947 282.156 17.191 1.00 74.28 144 SER E N 1
ATOM 6861 C CA . SER E 1 143 ? -53.431 280.982 17.889 1.00 73.14 144 SER E CA 1
ATOM 6862 C C . SER E 1 143 ? -52.670 279.742 17.470 1.00 80.29 144 SER E C 1
ATOM 6863 O O . SER E 1 143 ? -52.328 278.910 18.306 1.00 88.27 144 SER E O 1
ATOM 6866 N N . SER E 1 144 ? -52.361 279.633 16.184 1.00 78.50 145 SER E N 1
ATOM 6867 C CA . SER E 1 144 ? -51.633 278.475 15.699 1.00 73.08 145 SER E CA 1
ATOM 6868 C C . SER E 1 144 ? -50.152 278.425 16.137 1.00 67.84 145 SER E C 1
ATOM 6869 O O . SER E 1 144 ? -49.601 277.332 16.274 1.00 63.50 145 SER E O 1
ATOM 6872 N N . LEU E 1 145 ? -49.508 279.580 16.330 1.00 66.03 146 LEU E N 1
ATOM 6873 C CA . LEU E 1 145 ? -48.159 279.623 16.923 1.00 69.31 146 LEU E CA 1
ATOM 6874 C C . LEU E 1 145 ? -48.192 279.278 18.417 1.00 78.07 146 LEU E C 1
ATOM 6875 O O . LEU E 1 145 ? -47.366 278.499 18.907 1.00 69.89 146 LEU E O 1
ATOM 6880 N N . LYS E 1 146 ? -49.167 279.838 19.132 1.00 89.74 147 LYS E N 1
ATOM 6881 C CA . LYS E 1 146 ? -49.377 279.552 20.564 1.00 94.21 147 LYS E CA 1
ATOM 6882 C C . LYS E 1 146 ? -49.600 278.036 20.787 1.00 98.65 147 LYS E C 1
ATOM 6883 O O . LYS E 1 146 ? -48.918 277.368 21.604 1.00 94.05 147 LYS E O 1
ATOM 6889 N N . THR E 1 147 ? -50.462 277.466 19.963 1.00 104.01 148 THR E N 1
ATOM 6890 C CA . THR E 1 147 ? -50.687 276.041 20.019 1.00 116.35 148 THR E CA 1
ATOM 6891 C C . THR E 1 147 ? -49.378 275.268 19.994 1.00 127.59 148 THR E C 1
ATOM 6892 O O . THR E 1 147 ? -49.152 274.362 20.798 1.00 142.65 148 THR E O 1
ATOM 6896 N N . ARG E 1 148 ? -48.532 275.595 19.024 1.00 122.96 149 ARG E N 1
ATOM 6897 C CA . ARG E 1 148 ? -47.265 274.893 18.896 1.00 118.85 149 ARG E CA 1
ATOM 6898 C C . ARG E 1 148 ? -46.376 275.102 20.123 1.00 115.23 149 ARG E C 1
ATOM 6899 O O . ARG E 1 148 ? -45.640 274.185 20.526 1.00 114.01 149 ARG E O 1
ATOM 6907 N N . GLN E 1 149 ? -46.427 276.310 20.690 1.00 106.00 150 GLN E N 1
ATOM 6908 C CA . GLN E 1 149 ? -45.699 276.589 21.924 1.00 97.20 150 GLN E CA 1
ATOM 6909 C C . GLN E 1 149 ? -46.208 275.741 23.068 1.00 84.74 150 GLN E C 1
ATOM 6910 O O . GLN E 1 149 ? -45.414 275.234 23.846 1.00 78.95 150 GLN E O 1
ATOM 6916 N N . ASN E 1 150 ? -47.524 275.577 23.168 1.00 79.70 151 ASN E N 1
ATOM 6917 C CA . ASN E 1 150 ? -48.062 274.738 24.227 1.00 77.53 151 ASN E CA 1
ATOM 6918 C C . ASN E 1 150 ? -47.655 273.300 24.010 1.00 71.50 151 ASN E C 1
ATOM 6919 O O . ASN E 1 150 ? -47.272 272.626 24.953 1.00 67.86 151 ASN E O 1
ATOM 6924 N N . PHE E 1 151 ? -47.731 272.828 22.773 1.00 71.59 152 PHE E N 1
ATOM 6925 C CA . PHE E 1 151 ? -47.267 271.474 22.472 1.00 71.51 152 PHE E CA 1
ATOM 6926 C C . PHE E 1 151 ? -45.798 271.279 22.847 1.00 74.36 152 PHE E C 1
ATOM 6927 O O . PHE E 1 151 ? -45.430 270.257 23.421 1.00 74.15 152 PHE E O 1
ATOM 6935 N N . ALA E 1 152 ? -44.964 272.257 22.510 1.00 72.44 153 ALA E N 1
ATOM 6936 C CA . ALA E 1 152 ? -43.532 272.196 22.808 1.00 71.08 153 ALA E CA 1
ATOM 6937 C C . ALA E 1 152 ? -43.273 272.125 24.316 1.00 67.11 153 ALA E C 1
ATOM 6938 O O . ALA E 1 152 ? -42.454 271.323 24.801 1.00 56.20 153 ALA E O 1
ATOM 6940 N N . LYS E 1 153 ? -43.979 272.970 25.057 1.00 67.78 154 LYS E N 1
ATOM 6941 C CA . LYS E 1 153 ? -43.893 272.948 26.507 1.00 70.13 154 LYS E CA 1
ATOM 6942 C C . LYS E 1 153 ? -44.167 271.517 26.947 1.00 67.53 154 LYS E C 1
ATOM 6943 O O . LYS E 1 153 ? -43.338 270.866 27.596 1.00 64.24 154 LYS E O 1
ATOM 6949 N N . LYS E 1 154 ? -45.310 271.012 26.514 1.00 64.46 155 LYS E N 1
ATOM 6950 C CA . LYS E 1 154 ? -45.722 269.674 26.887 1.00 67.13 155 LYS E CA 1
ATOM 6951 C C . LYS E 1 154 ? -44.697 268.631 26.492 1.00 59.63 155 LYS E C 1
ATOM 6952 O O . LYS E 1 154 ? -44.466 267.707 27.243 1.00 64.19 155 LYS E O 1
ATOM 6958 N N . LEU E 1 155 ? -44.117 268.763 25.304 1.00 53.12 156 LEU E N 1
ATOM 6959 C CA . LEU E 1 155 ? -43.153 267.784 24.816 1.00 54.41 156 LEU E CA 1
ATOM 6960 C C . LEU E 1 155 ? -41.863 267.733 25.648 1.00 55.80 156 LEU E C 1
ATOM 6961 O O . LEU E 1 155 ? -41.250 266.677 25.810 1.00 55.71 156 LEU E O 1
ATOM 6966 N N . ASN E 1 156 ? -41.461 268.860 26.214 1.00 55.78 157 ASN E N 1
ATOM 6967 C CA . ASN E 1 156 ? -40.265 268.871 27.053 1.00 49.39 157 ASN E CA 1
ATOM 6968 C C . ASN E 1 156 ? -40.510 268.239 28.397 1.00 49.25 157 ASN E C 1
ATOM 6969 O O . ASN E 1 156 ? -39.638 267.529 28.930 1.00 45.02 157 ASN E O 1
ATOM 6974 N N . GLU E 1 157 ? -41.723 268.470 28.903 1.00 47.86 158 GLU E N 1
ATOM 6975 C CA . GLU E 1 157 ? -42.203 267.832 30.121 1.00 47.34 158 GLU E CA 1
ATOM 6976 C C . GLU E 1 157 ? -42.203 266.322 29.955 1.00 46.69 158 GLU E C 1
ATOM 6977 O O . GLU E 1 157 ? -41.901 265.579 30.867 1.00 47.29 158 GLU E O 1
ATOM 6983 N N . THR E 1 158 ? -42.556 265.872 28.771 1.00 45.37 159 THR E N 1
ATOM 6984 C CA . THR E 1 158 ? -42.616 264.457 28.487 1.00 46.31 159 THR E CA 1
ATOM 6985 C C . THR E 1 158 ? -41.220 263.816 28.425 1.00 50.25 159 THR E C 1
ATOM 6986 O O . THR E 1 158 ? -41.003 262.756 29.001 1.00 54.18 159 THR E O 1
ATOM 6990 N N . ILE E 1 159 ? -40.286 264.460 27.731 1.00 48.81 160 ILE E N 1
ATOM 6991 C CA . ILE E 1 159 ? -38.905 263.994 27.698 1.00 49.60 160 ILE E CA 1
ATOM 6992 C C . ILE E 1 159 ? -38.301 263.872 29.110 1.00 49.60 160 ILE E C 1
ATOM 6993 O O . ILE E 1 159 ? -37.658 262.873 29.424 1.00 60.20 160 ILE E O 1
ATOM 6998 N N . ASP E 1 160 ? -38.466 264.901 29.932 1.00 46.59 161 ASP E N 1
ATOM 6999 C CA . ASP E 1 160 ? -37.964 264.891 31.316 1.00 43.27 161 ASP E CA 1
ATOM 7000 C C . ASP E 1 160 ? -38.670 263.788 32.122 1.00 44.48 161 ASP E C 1
ATOM 7001 O O . ASP E 1 160 ? -38.015 262.976 32.762 1.00 48.19 161 ASP E O 1
ATOM 7006 N N . ASP E 1 161 ? -39.989 263.688 31.999 1.00 42.28 162 ASP E N 1
ATOM 7007 C CA . ASP E 1 161 ? -40.736 262.609 32.639 1.00 41.03 162 ASP E CA 1
ATOM 7008 C C . ASP E 1 161 ? -40.223 261.230 32.235 1.00 37.69 162 ASP E C 1
ATOM 7009 O O . ASP E 1 161 ? -40.156 260.326 33.069 1.00 44.18 162 ASP E O 1
ATOM 7014 N N . TYR E 1 162 ? -39.915 261.058 30.964 1.00 32.87 163 TYR E N 1
ATOM 7015 C CA . TYR E 1 162 ? -39.456 259.770 30.454 1.00 31.04 163 TYR E CA 1
ATOM 7016 C C . TYR E 1 162 ? -38.121 259.418 31.046 1.00 31.95 163 TYR E C 1
ATOM 7017 O O . TYR E 1 162 ? -37.925 258.302 31.523 1.00 36.44 163 TYR E O 1
ATOM 7026 N N . ASN E 1 163 ? -37.210 260.384 31.098 1.00 30.29 164 ASN E N 1
ATOM 7027 C CA . ASN E 1 163 ? -35.891 260.119 31.681 1.00 28.85 164 ASN E CA 1
ATOM 7028 C C . ASN E 1 163 ? -35.913 259.784 33.167 1.00 27.31 164 ASN E C 1
ATOM 7029 O O . ASN E 1 163 ? -35.059 259.044 33.655 1.00 23.87 164 ASN E O 1
ATOM 7034 N N . LYS E 1 164 ? -36.888 260.355 33.872 1.00 25.75 165 LYS E N 1
ATOM 7035 C CA . LYS E 1 164 ? -37.054 260.090 35.269 1.00 25.70 165 LYS E CA 1
ATOM 7036 C C . LYS E 1 164 ? -37.908 258.822 35.485 1.00 30.53 165 LYS E C 1
ATOM 7037 O O . LYS E 1 164 ? -38.141 258.419 36.630 1.00 33.50 165 LYS E O 1
ATOM 7043 N N . ASP E 1 165 ? -38.395 258.181 34.408 1.00 31.43 166 ASP E N 1
ATOM 7044 C CA . ASP E 1 165 ? -39.345 257.040 34.531 1.00 30.43 166 ASP E CA 1
ATOM 7045 C C . ASP E 1 165 ? -40.546 257.339 35.400 1.00 32.13 166 ASP E C 1
ATOM 7046 O O . ASP E 1 165 ? -41.063 256.446 36.064 1.00 36.76 166 ASP E O 1
ATOM 7051 N N . SER E 1 166 ? -41.025 258.580 35.363 1.00 35.06 167 SER E N 1
ATOM 7052 C CA . SER E 1 166 ? -42.248 258.989 36.110 1.00 34.09 167 SER E CA 1
ATOM 7053 C C . SER E 1 166 ? -43.471 258.201 35.697 1.00 29.46 167 SER E C 1
ATOM 7054 O O . SER E 1 166 ? -43.828 258.210 34.535 1.00 23.67 167 SER E O 1
ATOM 7057 N N . LYS E 1 167 ? -44.121 257.556 36.657 1.00 30.55 168 LYS E N 1
ATOM 7058 C CA . LYS E 1 167 ? -45.280 256.722 36.364 1.00 30.65 168 LYS E CA 1
ATOM 7059 C C . LYS E 1 167 ? -44.865 255.560 35.471 1.00 28.35 168 LYS E C 1
ATOM 7060 O O . LYS E 1 167 ? -45.625 255.074 34.628 1.00 27.21 168 LYS E O 1
ATOM 7066 N N . ASN E 1 168 ? -43.636 255.115 35.672 1.00 29.05 169 ASN E N 1
ATOM 7067 C CA . ASN E 1 168 ? -43.093 253.908 35.029 1.00 29.56 169 ASN E CA 1
ATOM 7068 C C . ASN E 1 168 ? -43.092 253.963 33.516 1.00 31.35 169 ASN E C 1
ATOM 7069 O O . ASN E 1 168 ? -43.091 252.936 32.845 1.00 29.17 169 ASN E O 1
ATOM 7074 N N . ILE E 1 169 ? -43.037 255.179 32.995 1.00 35.77 170 ILE E N 1
ATOM 7075 C CA . ILE E 1 169 ? -43.238 255.443 31.575 1.00 38.82 170 ILE E CA 1
ATOM 7076 C C . ILE E 1 169 ? -42.065 254.955 30.694 1.00 42.19 170 ILE E C 1
ATOM 7077 O O . ILE E 1 169 ? -42.223 254.724 29.504 1.00 39.56 170 ILE E O 1
ATOM 7082 N N . GLN E 1 170 ? -40.898 254.747 31.287 1.00 48.48 171 GLN E N 1
ATOM 7083 C CA . GLN E 1 170 ? -39.765 254.143 30.580 1.00 49.66 171 GLN E CA 1
ATOM 7084 C C . GLN E 1 170 ? -39.701 252.651 30.777 1.00 47.10 171 GLN E C 1
ATOM 7085 O O . GLN E 1 170 ? -39.148 251.941 29.938 1.00 53.79 171 GLN E O 1
ATOM 7091 N N . THR E 1 171 ? -40.231 252.184 31.901 1.00 46.65 172 THR E N 1
ATOM 7092 C CA . THR E 1 171 ? -40.170 250.755 32.262 1.00 48.02 172 THR E CA 1
ATOM 7093 C C . THR E 1 171 ? -41.387 250.002 31.751 1.00 49.07 172 THR E C 1
ATOM 7094 O O . THR E 1 171 ? -41.318 248.802 31.555 1.00 55.82 172 THR E O 1
ATOM 7098 N N . ASN E 1 172 ? -42.469 250.721 31.469 1.00 46.53 173 ASN E N 1
ATOM 7099 C CA . ASN E 1 172 ? -43.720 250.100 31.140 1.00 40.74 173 ASN E CA 1
ATOM 7100 C C . ASN E 1 172 ? -44.311 250.739 29.901 1.00 41.24 173 ASN E C 1
ATOM 7101 O O . ASN E 1 172 ? -44.847 251.840 29.954 1.00 40.96 173 ASN E O 1
ATOM 7106 N N . VAL E 1 173 ? -44.224 250.024 28.783 1.00 40.64 174 VAL E N 1
ATOM 7107 C CA . VAL E 1 173 ? -44.853 250.456 27.537 1.00 39.25 174 VAL E CA 1
ATOM 7108 C C . VAL E 1 173 ? -46.344 250.787 27.707 1.00 36.92 174 VAL E C 1
ATOM 7109 O O . VAL E 1 173 ? -46.813 251.746 27.150 1.00 38.39 174 VAL E O 1
ATOM 7113 N N . ASP E 1 174 ? -47.086 249.961 28.429 1.00 36.06 175 ASP E N 1
ATOM 7114 C CA . ASP E 1 174 ? -48.501 250.199 28.617 1.00 35.26 175 ASP E CA 1
ATOM 7115 C C . ASP E 1 174 ? -48.711 251.511 29.339 1.00 35.76 175 ASP E C 1
ATOM 7116 O O . ASP E 1 174 ? -49.568 252.283 28.976 1.00 37.27 175 ASP E O 1
ATOM 7121 N N . ALA E 1 175 ? -47.891 251.763 30.352 1.00 38.59 176 ALA E N 1
ATOM 7122 C CA . ALA E 1 175 ? -47.951 253.002 31.086 1.00 36.96 176 ALA E CA 1
ATOM 7123 C C . ALA E 1 175 ? -47.631 254.078 30.110 1.00 38.77 176 ALA E C 1
ATOM 7124 O O . ALA E 1 175 ? -48.320 255.087 30.045 1.00 51.03 176 ALA E O 1
ATOM 7126 N N . LEU E 1 176 ? -46.565 253.876 29.342 1.00 37.57 177 LEU E N 1
ATOM 7127 C CA . LEU E 1 176 ? -46.161 254.851 28.347 1.00 36.02 177 LEU E CA 1
ATOM 7128 C C . LEU E 1 176 ? -47.360 255.227 27.482 1.00 34.60 177 LEU E C 1
ATOM 7129 O O . LEU E 1 176 ? -47.595 256.396 27.245 1.00 35.20 177 LEU E O 1
ATOM 7134 N N . ALA E 1 177 ? -48.041 254.211 26.952 1.00 33.39 178 ALA E N 1
ATOM 7135 C CA . ALA E 1 177 ? -49.111 254.387 25.996 1.00 32.44 178 ALA E CA 1
ATOM 7136 C C . ALA E 1 177 ? -50.178 255.217 26.593 1.00 32.80 178 ALA E C 1
ATOM 7137 O O . ALA E 1 177 ? -50.747 256.094 25.940 1.00 31.67 178 ALA E O 1
ATOM 7139 N N . THR E 1 178 ? -50.451 254.980 27.862 1.00 32.70 179 THR E N 1
ATOM 7140 C CA . THR E 1 178 ? -51.502 255.742 28.521 1.00 30.17 179 THR E CA 1
ATOM 7141 C C . THR E 1 178 ? -51.108 257.202 28.638 1.00 32.10 179 THR E C 1
ATOM 7142 O O . THR E 1 178 ? -51.917 258.074 28.406 1.00 34.69 179 THR E O 1
ATOM 7146 N N . TYR E 1 179 ? -49.858 257.453 28.990 1.00 34.37 180 TYR E N 1
ATOM 7147 C CA . TYR E 1 179 ? -49.369 258.815 29.173 1.00 39.03 180 TYR E CA 1
ATOM 7148 C C . TYR E 1 179 ? -49.422 259.628 27.882 1.00 38.88 180 TYR E C 1
ATOM 7149 O O . TYR E 1 179 ? -49.900 260.765 27.868 1.00 35.78 180 TYR E O 1
ATOM 7158 N N . MET E 1 180 ? -48.954 259.022 26.796 1.00 38.31 181 MET E N 1
ATOM 7159 C CA . MET E 1 180 ? -49.015 259.667 25.502 1.00 35.89 181 MET E CA 1
ATOM 7160 C C . MET E 1 180 ? -50.473 259.940 25.140 1.00 36.10 181 MET E C 1
ATOM 7161 O O . MET E 1 180 ? -50.784 261.005 24.619 1.00 37.32 181 MET E O 1
ATOM 7166 N N . LYS E 1 181 ? -51.361 259.003 25.456 1.00 34.62 182 LYS E N 1
ATOM 7167 C CA . LYS E 1 181 ? -52.790 259.182 25.176 1.00 33.51 182 LYS E CA 1
ATOM 7168 C C . LYS E 1 181 ? -53.371 260.360 25.959 1.00 34.16 182 LYS E C 1
ATOM 7169 O O . LYS E 1 181 ? -54.124 261.141 25.414 1.00 36.61 182 LYS E O 1
ATOM 7175 N N . GLU E 1 182 ? -53.038 260.462 27.233 1.00 35.63 183 GLU E N 1
ATOM 7176 C CA . GLU E 1 182 ? -53.607 261.482 28.124 1.00 38.69 183 GLU E CA 1
ATOM 7177 C C . GLU E 1 182 ? -53.033 262.883 27.957 1.00 41.28 183 GLU E C 1
ATOM 7178 O O . GLU E 1 182 ? -53.650 263.881 28.365 1.00 37.24 183 GLU E O 1
ATOM 7184 N N . ASN E 1 183 ? -51.839 262.968 27.388 1.00 41.47 184 ASN E N 1
ATOM 7185 C CA . ASN E 1 183 ? -51.208 264.267 27.240 1.00 43.88 184 ASN E CA 1
ATOM 7186 C C . ASN E 1 183 ? -51.213 264.772 25.794 1.00 43.85 184 ASN E C 1
ATOM 7187 O O . ASN E 1 183 ? -50.763 265.868 25.519 1.00 37.42 184 ASN E O 1
ATOM 7192 N N . TYR E 1 184 ? -51.677 263.947 24.865 1.00 43.31 185 TYR E N 1
ATOM 7193 C CA . TYR E 1 184 ? -51.740 264.357 23.483 1.00 43.86 185 TYR E CA 1
ATOM 7194 C C . TYR E 1 184 ? -53.049 263.875 22.906 1.00 43.45 185 TYR E C 1
ATOM 7195 O O . TYR E 1 184 ? -53.079 263.296 21.821 1.00 41.69 185 TYR E O 1
ATOM 7204 N N . LYS E 1 185 ? -54.131 264.159 23.630 1.00 39.87 186 LYS E N 1
ATOM 7205 C CA . LYS E 1 185 ? -55.473 263.669 23.308 1.00 34.72 186 LYS E CA 1
ATOM 7206 C C . LYS E 1 185 ? -55.912 264.159 21.972 1.00 33.20 186 LYS E C 1
ATOM 7207 O O . LYS E 1 185 ? -56.386 263.390 21.119 1.00 36.18 186 LYS E O 1
ATOM 7213 N N . THR E 1 186 ? -55.748 265.454 21.801 1.00 34.24 187 THR E N 1
ATOM 7214 C CA . THR E 1 186 ? -56.356 266.171 20.710 1.00 36.37 187 THR E CA 1
ATOM 7215 C C . THR E 1 186 ? -55.570 267.454 20.438 1.00 37.91 187 THR E C 1
ATOM 7216 O O . THR E 1 186 ? -54.985 268.072 21.350 1.00 35.03 187 THR E O 1
ATOM 7220 N N . LEU E 1 187 ? -55.454 267.803 19.165 1.00 43.81 188 LEU E N 1
ATOM 7221 C CA . LEU E 1 187 ? -54.904 269.115 18.742 1.00 49.91 188 LEU E CA 1
ATOM 7222 C C . LEU E 1 187 ? -55.492 270.276 19.546 1.00 54.09 188 LEU E C 1
ATOM 7223 O O . LEU E 1 187 ? -54.765 271.146 20.064 1.00 49.68 188 LEU E O 1
ATOM 7228 N N . ASP E 1 188 ? -56.816 270.253 19.656 1.00 65.05 189 ASP E N 1
ATOM 7229 C CA . ASP E 1 188 ? -57.576 271.322 20.298 1.00 77.45 189 ASP E CA 1
ATOM 7230 C C . ASP E 1 188 ? -57.158 271.593 21.726 1.00 86.63 189 ASP E C 1
ATOM 7231 O O . ASP E 1 188 ? -57.302 272.712 22.213 1.00 103.55 189 ASP E O 1
ATOM 7236 N N . SER E 1 189 ? -56.617 270.587 22.390 1.00 89.64 190 SER E N 1
ATOM 7237 C CA . SER E 1 189 ? -56.217 270.730 23.772 1.00 94.73 190 SER E CA 1
ATOM 7238 C C . SER E 1 189 ? -55.008 271.645 23.902 1.00 93.42 190 SER E C 1
ATOM 7239 O O . SER E 1 189 ? -54.782 272.202 24.964 1.00 101.93 190 SER E O 1
ATOM 7242 N N . PHE E 1 190 ? -54.224 271.782 22.842 1.00 91.32 191 PHE E N 1
ATOM 7243 C CA . PHE E 1 190 ? -53.049 272.638 22.898 1.00 104.95 191 PHE E CA 1
ATOM 7244 C C . PHE E 1 190 ? -53.343 274.070 22.490 1.00 112.17 191 PHE E C 1
ATOM 7245 O O . PHE E 1 190 ? -52.473 274.924 22.615 1.00 122.30 191 PHE E O 1
ATOM 7253 N N . LYS E 1 191 ? -54.556 274.332 22.007 1.00 108.58 192 LYS E N 1
ATOM 7254 C CA . LYS E 1 191 ? -54.945 275.687 21.619 1.00 107.77 192 LYS E CA 1
ATOM 7255 C C . LYS E 1 191 ? -55.133 276.566 22.839 1.00 104.15 192 LYS E C 1
ATOM 7256 O O . LYS E 1 191 ? -55.474 276.060 23.894 1.00 101.17 192 LYS E O 1
ATOM 7262 N N . PRO E 1 192 ? -54.900 277.878 22.697 1.00 104.14 193 PRO E N 1
ATOM 7263 C CA . PRO E 1 192 ? -55.197 278.798 23.790 1.00 105.03 193 PRO E CA 1
ATOM 7264 C C . PRO E 1 192 ? -56.712 279.033 23.902 1.00 102.17 193 PRO E C 1
ATOM 7265 O O . PRO E 1 192 ? -57.338 278.685 24.899 1.00 95.67 193 PRO E O 1
ATOM 7269 N N . ALA F 1 10 ? -43.801 255.781 -2.952 1.00 81.50 11 ALA F N 1
ATOM 7270 C CA . ALA F 1 10 ? -44.306 256.697 -4.009 1.00 80.60 11 ALA F CA 1
ATOM 7271 C C . ALA F 1 10 ? -45.848 256.623 -4.039 1.00 73.98 11 ALA F C 1
ATOM 7272 O O . ALA F 1 10 ? -46.423 255.683 -4.604 1.00 66.02 11 ALA F O 1
ATOM 7274 N N . SER F 1 11 ? -46.498 257.542 -3.306 1.00 67.88 12 SER F N 1
ATOM 7275 C CA . SER F 1 11 ? -47.922 257.885 -3.549 1.00 59.49 12 SER F CA 1
ATOM 7276 C C . SER F 1 11 ? -48.062 259.227 -4.277 1.00 54.61 12 SER F C 1
ATOM 7277 O O . SER F 1 11 ? -47.329 260.166 -4.007 1.00 54.20 12 SER F O 1
ATOM 7280 N N . LYS F 1 12 ? -49.036 259.304 -5.176 1.00 52.89 13 LYS F N 1
ATOM 7281 C CA . LYS F 1 12 ? -49.094 260.401 -6.176 1.00 52.85 13 LYS F CA 1
ATOM 7282 C C . LYS F 1 12 ? -48.917 261.820 -5.614 1.00 55.45 13 LYS F C 1
ATOM 7283 O O . LYS F 1 12 ? -48.068 262.601 -6.081 1.00 60.46 13 LYS F O 1
ATOM 7289 N N . LEU F 1 13 ? -49.769 262.154 -4.652 1.00 53.92 14 LEU F N 1
ATOM 7290 C CA . LEU F 1 13 ? -49.807 263.482 -4.087 1.00 52.96 14 LEU F CA 1
ATOM 7291 C C . LEU F 1 13 ? -48.490 263.730 -3.336 1.00 64.36 14 LEU F C 1
ATOM 7292 O O . LEU F 1 13 ? -47.911 264.814 -3.372 1.00 71.09 14 LEU F O 1
ATOM 7297 N N . GLU F 1 14 ? -48.050 262.711 -2.620 1.00 68.00 15 GLU F N 1
ATOM 7298 C CA . GLU F 1 14 ? -46.804 262.721 -1.907 1.00 69.62 15 GLU F CA 1
ATOM 7299 C C . GLU F 1 14 ? -45.605 263.021 -2.839 1.00 64.80 15 GLU F C 1
ATOM 7300 O O . GLU F 1 14 ? -44.752 263.886 -2.569 1.00 51.89 15 GLU F O 1
ATOM 7306 N N . THR F 1 15 ? -45.551 262.322 -3.962 1.00 71.73 16 THR F N 1
ATOM 7307 C CA . THR F 1 15 ? -44.491 262.568 -4.953 1.00 75.42 16 THR F CA 1
ATOM 7308 C C . THR F 1 15 ? -44.652 263.918 -5.670 1.00 73.01 16 THR F C 1
ATOM 7309 O O . THR F 1 15 ? -43.657 264.591 -5.978 1.00 67.50 16 THR F O 1
ATOM 7313 N N . ALA F 1 16 ? -45.897 264.326 -5.897 1.00 71.48 17 ALA F N 1
ATOM 7314 C CA . ALA F 1 16 ? -46.159 265.635 -6.474 1.00 77.62 17 ALA F CA 1
ATOM 7315 C C . ALA F 1 16 ? -45.620 266.748 -5.572 1.00 79.72 17 ALA F C 1
ATOM 7316 O O . ALA F 1 16 ? -44.913 267.641 -6.032 1.00 90.09 17 ALA F O 1
ATOM 7318 N N . ALA F 1 17 ? -45.976 266.724 -4.297 1.00 76.05 18 ALA F N 1
ATOM 7319 C CA . ALA F 1 17 ? -45.453 267.726 -3.359 1.00 76.75 18 ALA F CA 1
ATOM 7320 C C . ALA F 1 17 ? -43.916 267.721 -3.290 1.00 76.40 18 ALA F C 1
ATOM 7321 O O . ALA F 1 17 ? -43.289 268.771 -3.210 1.00 81.07 18 ALA F O 1
ATOM 7323 N N . LYS F 1 18 ? -43.310 266.545 -3.332 1.00 77.79 19 LYS F N 1
ATOM 7324 C CA . LYS F 1 18 ? -41.857 266.432 -3.216 1.00 77.24 19 LYS F CA 1
ATOM 7325 C C . LYS F 1 18 ? -41.144 267.089 -4.398 1.00 75.93 19 LYS F C 1
ATOM 7326 O O . LYS F 1 18 ? -40.214 267.881 -4.238 1.00 80.45 19 LYS F O 1
ATOM 7332 N N . ASN F 1 19 ? -41.598 266.749 -5.592 1.00 81.50 20 ASN F N 1
ATOM 7333 C CA . ASN F 1 19 ? -41.007 267.273 -6.814 1.00 90.58 20 ASN F CA 1
ATOM 7334 C C . ASN F 1 19 ? -41.207 268.798 -6.924 1.00 92.31 20 ASN F C 1
ATOM 7335 O O . ASN F 1 19 ? -40.309 269.513 -7.360 1.00 80.17 20 ASN F O 1
ATOM 7340 N N . LEU F 1 20 ? -42.362 269.293 -6.469 1.00 96.96 21 LEU F N 1
ATOM 7341 C CA . LEU F 1 20 ? -42.616 270.747 -6.428 1.00 93.49 21 LEU F CA 1
ATOM 7342 C C . LEU F 1 20 ? -41.705 271.425 -5.423 1.00 90.53 21 LEU F C 1
ATOM 7343 O O . LEU F 1 20 ? -41.142 272.489 -5.689 1.00 89.82 21 LEU F O 1
ATOM 7348 N N . GLU F 1 21 ? -41.614 270.820 -4.245 1.00 88.41 22 GLU F N 1
ATOM 7349 C CA . GLU F 1 21 ? -40.762 271.322 -3.170 1.00 81.76 22 GLU F CA 1
ATOM 7350 C C . GLU F 1 21 ? -39.323 271.545 -3.624 1.00 80.22 22 GLU F C 1
ATOM 7351 O O . GLU F 1 21 ? -38.769 272.616 -3.371 1.00 75.39 22 GLU F O 1
ATOM 7357 N N . ASN F 1 22 ? -38.758 270.560 -4.328 1.00 79.23 23 ASN F N 1
ATOM 7358 C CA . ASN F 1 22 ? -37.360 270.615 -4.808 1.00 79.83 23 ASN F CA 1
ATOM 7359 C C . ASN F 1 22 ? -37.229 271.613 -5.957 1.00 75.55 23 ASN F C 1
ATOM 7360 O O . ASN F 1 22 ? -36.242 272.353 -6.065 1.00 76.74 23 ASN F O 1
ATOM 7365 N N . GLN F 1 23 ? -38.275 271.704 -6.769 1.00 79.24 24 GLN F N 1
ATOM 7366 C CA . GLN F 1 23 ? -38.239 272.694 -7.855 1.00 74.63 24 GLN F CA 1
ATOM 7367 C C . GLN F 1 23 ? -38.248 274.097 -7.221 1.00 72.66 24 GLN F C 1
ATOM 7368 O O . GLN F 1 23 ? -37.436 274.946 -7.596 1.00 57.28 24 GLN F O 1
ATOM 7374 N N . ASN F 1 24 ? -39.155 274.321 -6.258 1.00 76.65 25 ASN F N 1
ATOM 7375 C CA . ASN F 1 24 ? -39.212 275.585 -5.521 1.00 83.49 25 ASN F CA 1
ATOM 7376 C C . ASN F 1 24 ? -37.856 276.023 -4.946 1.00 87.80 25 ASN F C 1
ATOM 7377 O O . ASN F 1 24 ? -37.395 277.130 -5.220 1.00 95.62 25 ASN F O 1
ATOM 7382 N N . LYS F 1 25 ? -37.198 275.130 -4.213 1.00 92.63 26 LYS F N 1
ATOM 7383 C CA . LYS F 1 25 ? -35.905 275.453 -3.573 1.00 91.12 26 LYS F CA 1
ATOM 7384 C C . LYS F 1 25 ? -34.809 275.861 -4.585 1.00 87.96 26 LYS F C 1
ATOM 7385 O O . LYS F 1 25 ? -34.131 276.886 -4.414 1.00 89.26 26 LYS F O 1
ATOM 7391 N N . GLN F 1 26 ? -34.684 275.107 -5.670 1.00 84.36 27 GLN F N 1
ATOM 7392 C CA . GLN F 1 26 ? -33.721 275.448 -6.717 1.00 83.64 27 GLN F CA 1
ATOM 7393 C C . GLN F 1 26 ? -33.964 276.837 -7.312 1.00 86.90 27 GLN F C 1
ATOM 7394 O O . GLN F 1 26 ? -33.020 277.566 -7.608 1.00 74.31 27 GLN F O 1
ATOM 7400 N N . GLU F 1 27 ? -35.233 277.201 -7.468 1.00 91.08 28 GLU F N 1
ATOM 7401 C CA . GLU F 1 27 ? -35.579 278.533 -7.948 1.00 93.75 28 GLU F CA 1
ATOM 7402 C C . GLU F 1 27 ? -35.080 279.624 -6.982 1.00 96.68 28 GLU F C 1
ATOM 7403 O O . GLU F 1 27 ? -34.475 280.614 -7.444 1.00 94.52 28 GLU F O 1
ATOM 7409 N N . TYR F 1 28 ? -35.340 279.456 -5.669 1.00 100.44 29 TYR F N 1
ATOM 7410 C CA . TYR F 1 28 ? -34.884 280.492 -4.683 1.00 100.45 29 TYR F CA 1
ATOM 7411 C C . TYR F 1 28 ? -33.422 280.735 -4.851 1.00 95.87 29 TYR F C 1
ATOM 7412 O O . TYR F 1 28 ? -32.994 281.883 -4.854 1.00 83.75 29 TYR F O 1
ATOM 7421 N N . ILE F 1 29 ? -32.655 279.646 -4.896 1.00 95.31 30 ILE F N 1
ATOM 7422 C CA . ILE F 1 29 ? -31.191 279.783 -4.931 1.00 100.24 30 ILE F CA 1
ATOM 7423 C C . ILE F 1 29 ? -30.772 280.483 -6.222 1.00 102.39 30 ILE F C 1
ATOM 7424 O O . ILE F 1 29 ? -30.052 281.465 -6.183 1.00 92.13 30 ILE F O 1
ATOM 7429 N N . LYS F 1 30 ? -31.281 280.011 -7.354 1.00 107.53 31 LYS F N 1
ATOM 7430 C CA . LYS F 1 30 ? -30.905 280.585 -8.647 1.00 97.95 31 LYS F CA 1
ATOM 7431 C C . LYS F 1 30 ? -31.268 282.054 -8.727 1.00 99.59 31 LYS F C 1
ATOM 7432 O O . LYS F 1 30 ? -30.476 282.881 -9.172 1.00 106.39 31 LYS F O 1
ATOM 7438 N N . ILE F 1 31 ? -32.463 282.384 -8.263 1.00 104.50 32 ILE F N 1
ATOM 7439 C CA . ILE F 1 31 ? -32.941 283.758 -8.315 1.00 102.91 32 ILE F CA 1
ATOM 7440 C C . ILE F 1 31 ? -32.026 284.678 -7.526 1.00 98.73 32 ILE F C 1
ATOM 7441 O O . ILE F 1 31 ? -31.616 285.727 -8.018 1.00 91.54 32 ILE F O 1
ATOM 7446 N N . ASN F 1 32 ? -31.703 284.255 -6.310 1.00 100.97 33 ASN F N 1
ATOM 7447 C CA . ASN F 1 32 ? -30.840 285.025 -5.421 1.00 96.90 33 ASN F CA 1
ATOM 7448 C C . ASN F 1 32 ? -29.441 285.202 -5.979 1.00 103.22 33 ASN F C 1
ATOM 7449 O O . ASN F 1 32 ? -28.836 286.244 -5.764 1.00 96.91 33 ASN F O 1
ATOM 7454 N N . GLU F 1 33 ? -28.941 284.180 -6.680 1.00 110.77 34 GLU F N 1
ATOM 7455 C CA . GLU F 1 33 ? -27.636 284.244 -7.346 1.00 108.39 34 GLU F CA 1
ATOM 7456 C C . GLU F 1 33 ? -27.615 285.403 -8.343 1.00 102.12 34 GLU F C 1
ATOM 7457 O O . GLU F 1 33 ? -26.874 286.376 -8.153 1.00 87.28 34 GLU F O 1
ATOM 7463 N N . ILE F 1 34 ? -28.465 285.292 -9.370 1.00 107.47 35 ILE F N 1
ATOM 7464 C CA . ILE F 1 34 ? -28.628 286.319 -10.430 1.00 101.88 35 ILE F CA 1
ATOM 7465 C C . ILE F 1 34 ? -28.830 287.729 -9.797 1.00 101.78 35 ILE F C 1
ATOM 7466 O O . ILE F 1 34 ? -28.108 288.678 -10.154 1.00 102.41 35 ILE F O 1
ATOM 7471 N N . ASP F 1 35 ? -29.705 287.840 -8.789 1.00 103.63 36 ASP F N 1
ATOM 7472 C CA . ASP F 1 35 ? -29.971 289.123 -8.099 1.00 105.55 36 ASP F CA 1
ATOM 7473 C C . ASP F 1 35 ? -28.814 289.656 -7.249 1.00 108.72 36 ASP F C 1
ATOM 7474 O O . ASP F 1 35 ? -28.734 290.854 -6.990 1.00 99.62 36 ASP F O 1
ATOM 7479 N N . ALA F 1 36 ? -27.946 288.768 -6.774 1.00 119.07 37 ALA F N 1
ATOM 7480 C CA . ALA F 1 36 ? -26.815 289.180 -5.932 1.00 117.04 37 ALA F CA 1
ATOM 7481 C C . ALA F 1 36 ? -25.868 290.107 -6.692 1.00 111.76 37 ALA F C 1
ATOM 7482 O O . ALA F 1 36 ? -25.153 290.904 -6.088 1.00 107.68 37 ALA F O 1
ATOM 7484 N N . GLN F 1 37 ? -25.901 290.009 -8.018 1.00 110.79 38 GLN F N 1
ATOM 7485 C CA . GLN F 1 37 ? -25.056 290.806 -8.906 1.00 106.08 38 GLN F CA 1
ATOM 7486 C C . GLN F 1 37 ? -25.610 292.208 -9.244 1.00 100.58 38 GLN F C 1
ATOM 7487 O O . GLN F 1 37 ? -25.242 292.779 -10.270 1.00 103.69 38 GLN F O 1
ATOM 7493 N N . GLY F 1 38 ? -26.517 292.741 -8.422 1.00 95.57 39 GLY F N 1
ATOM 7494 C CA . GLY F 1 38 ? -26.948 294.138 -8.544 1.00 89.93 39 GLY F CA 1
ATOM 7495 C C . GLY F 1 38 ? -28.011 294.463 -9.587 1.00 92.82 39 GLY F C 1
ATOM 7496 O O . GLY F 1 38 ? -28.517 295.593 -9.637 1.00 89.68 39 GLY F O 1
ATOM 7497 N N . ILE F 1 39 ? -28.342 293.494 -10.440 1.00 94.98 40 ILE F N 1
ATOM 7498 C CA . ILE F 1 39 ? -29.451 293.610 -11.375 1.00 92.53 40 ILE F CA 1
ATOM 7499 C C . ILE F 1 39 ? -30.727 293.775 -10.565 1.00 91.96 40 ILE F C 1
ATOM 7500 O O . ILE F 1 39 ? -31.136 292.878 -9.829 1.00 102.84 40 ILE F O 1
ATOM 7505 N N . ASN F 1 40 ? -31.362 294.926 -10.711 1.00 78.42 41 ASN F N 1
ATOM 7506 C CA . ASN F 1 40 ? -32.442 295.305 -9.862 1.00 71.45 41 ASN F CA 1
ATOM 7507 C C . ASN F 1 40 ? -33.710 295.228 -10.677 1.00 74.62 41 ASN F C 1
ATOM 7508 O O . ASN F 1 40 ? -34.296 296.250 -11.054 1.00 73.48 41 ASN F O 1
ATOM 7513 N N . PHE F 1 41 ? -34.137 293.993 -10.923 1.00 76.64 42 PHE F N 1
ATOM 7514 C CA . PHE F 1 41 ? -35.141 293.718 -11.932 1.00 80.61 42 PHE F CA 1
ATOM 7515 C C . PHE F 1 41 ? -36.416 294.539 -11.746 1.00 79.43 42 PHE F C 1
ATOM 7516 O O . PHE F 1 41 ? -36.955 295.065 -12.703 1.00 83.43 42 PHE F O 1
ATOM 7524 N N . LEU F 1 42 ? -36.887 294.672 -10.520 1.00 81.93 43 LEU F N 1
ATOM 7525 C CA . LEU F 1 42 ? -38.158 295.320 -10.280 1.00 93.82 43 LEU F CA 1
ATOM 7526 C C . LEU F 1 42 ? -37.984 296.655 -9.538 1.00 98.47 43 LEU F C 1
ATOM 7527 O O . LEU F 1 42 ? -38.923 297.165 -8.918 1.00 88.08 43 LEU F O 1
ATOM 7532 N N . ALA F 1 43 ? -36.798 297.251 -9.623 1.00 106.06 44 ALA F N 1
ATOM 7533 C CA . ALA F 1 43 ? -36.524 298.466 -8.844 1.00 117.81 44 ALA F CA 1
ATOM 7534 C C . ALA F 1 43 ? -37.601 299.524 -9.037 1.00 115.81 44 ALA F C 1
ATOM 7535 O O . ALA F 1 43 ? -38.141 300.056 -8.072 1.00 119.73 44 ALA F O 1
ATOM 7537 N N . THR F 1 44 ? -37.881 299.840 -10.294 1.00 112.74 45 THR F N 1
ATOM 7538 C CA . THR F 1 44 ? -38.921 300.811 -10.634 1.00 102.12 45 THR F CA 1
ATOM 7539 C C . THR F 1 44 ? -40.225 300.601 -9.931 1.00 105.07 45 THR F C 1
ATOM 7540 O O . THR F 1 44 ? -40.894 301.567 -9.591 1.00 111.12 45 THR F O 1
ATOM 7544 N N . PHE F 1 45 ? -40.630 299.340 -9.826 1.00 100.12 46 PHE F N 1
ATOM 7545 C CA . PHE F 1 45 ? -41.901 299.006 -9.191 1.00 97.77 46 PHE F CA 1
ATOM 7546 C C . PHE F 1 45 ? -41.818 299.122 -7.688 1.00 98.95 46 PHE F C 1
ATOM 7547 O O . PHE F 1 45 ? -42.813 299.413 -7.023 1.00 109.16 46 PHE F O 1
ATOM 7555 N N . LYS F 1 46 ? -40.624 298.869 -7.163 1.00 97.95 47 LYS F N 1
ATOM 7556 C CA . LYS F 1 46 ? -40.341 299.056 -5.748 1.00 93.48 47 LYS F CA 1
ATOM 7557 C C . LYS F 1 46 ? -40.387 300.495 -5.363 1.00 89.63 47 LYS F C 1
ATOM 7558 O O . LYS F 1 46 ? -40.835 300.815 -4.284 1.00 99.74 47 LYS F O 1
ATOM 7564 N N . ALA F 1 47 ? -39.897 301.365 -6.238 1.00 85.33 48 ALA F N 1
ATOM 7565 C CA . ALA F 1 47 ? -39.853 302.789 -5.936 1.00 79.58 48 ALA F CA 1
ATOM 7566 C C . ALA F 1 47 ? -41.242 303.412 -5.982 1.00 80.67 48 ALA F C 1
ATOM 7567 O O . ALA F 1 47 ? -41.397 304.557 -5.580 1.00 73.98 48 ALA F O 1
ATOM 7569 N N . ASP F 1 48 ? -42.242 302.648 -6.445 1.00 81.61 49 ASP F N 1
ATOM 7570 C CA . ASP F 1 48 ? -43.614 303.131 -6.584 1.00 84.02 49 ASP F CA 1
ATOM 7571 C C . ASP F 1 48 ? -44.362 303.196 -5.242 1.00 81.22 49 ASP F C 1
ATOM 7572 O O . ASP F 1 48 ? -44.527 302.192 -4.553 1.00 89.30 49 ASP F O 1
ATOM 7577 N N . GLU F 1 49 ? -44.856 304.385 -4.917 1.00 82.36 50 GLU F N 1
ATOM 7578 C CA . GLU F 1 49 ? -45.580 304.659 -3.662 1.00 79.96 50 GLU F CA 1
ATOM 7579 C C . GLU F 1 49 ? -47.071 304.324 -3.759 1.00 81.52 50 GLU F C 1
ATOM 7580 O O . GLU F 1 49 ? -47.681 303.937 -2.771 1.00 90.70 50 GLU F O 1
ATOM 7586 N N . LYS F 1 50 ? -47.636 304.389 -4.958 1.00 82.10 51 LYS F N 1
ATOM 7587 C CA . LYS F 1 50 ? -49.036 304.033 -5.160 1.00 86.38 51 LYS F CA 1
ATOM 7588 C C . LYS F 1 50 ? -49.354 302.614 -4.687 1.00 97.26 51 LYS F C 1
ATOM 7589 O O . LYS F 1 50 ? -50.252 302.419 -3.864 1.00 96.71 51 LYS F O 1
ATOM 7595 N N . ASP F 1 51 ? -48.626 301.634 -5.221 1.00 99.83 52 ASP F N 1
ATOM 7596 C CA . ASP F 1 51 ? -48.772 300.231 -4.805 1.00 98.11 52 ASP F CA 1
ATOM 7597 C C . ASP F 1 51 ? -47.513 299.743 -4.139 1.00 96.39 52 ASP F C 1
ATOM 7598 O O . ASP F 1 51 ? -46.435 300.253 -4.414 1.00 103.17 52 ASP F O 1
ATOM 7603 N N . ASN F 1 52 ? -47.658 298.732 -3.284 1.00 93.84 53 ASN F N 1
ATOM 7604 C CA . ASN F 1 52 ? -46.539 298.192 -2.519 1.00 89.85 53 ASN F CA 1
ATOM 7605 C C . ASN F 1 52 ? -46.194 296.770 -2.918 1.00 81.53 53 ASN F C 1
ATOM 7606 O O . ASN F 1 52 ? -46.938 295.827 -2.626 1.00 73.89 53 ASN F O 1
ATOM 7611 N N . LEU F 1 53 ? -45.061 296.642 -3.600 1.00 74.38 54 LEU F N 1
ATOM 7612 C CA . LEU F 1 53 ? -44.463 295.368 -3.875 1.00 68.51 54 LEU F CA 1
ATOM 7613 C C . LEU F 1 53 ? -43.700 294.880 -2.664 1.00 75.31 54 LEU F C 1
ATOM 7614 O O . LEU F 1 53 ? -42.581 295.321 -2.394 1.00 76.18 54 LEU F O 1
ATOM 7619 N N . SER F 1 54 ? -44.307 293.979 -1.910 1.00 81.38 55 SER F N 1
ATOM 7620 C CA . SER F 1 54 ? -43.594 293.331 -0.824 1.00 83.10 55 SER F CA 1
ATOM 7621 C C . SER F 1 54 ? -42.494 292.432 -1.377 1.00 84.01 55 SER F C 1
ATOM 7622 O O . SER F 1 54 ? -42.514 292.039 -2.540 1.00 87.47 55 SER F O 1
ATOM 7625 N N . GLN F 1 55 ? -41.548 292.092 -0.512 1.00 86.54 56 GLN F N 1
ATOM 7626 C CA . GLN F 1 55 ? -40.451 291.183 -0.853 1.00 88.83 56 GLN F CA 1
ATOM 7627 C C . GLN F 1 55 ? -40.942 289.790 -1.299 1.00 89.10 56 GLN F C 1
ATOM 7628 O O . GLN F 1 55 ? -40.264 289.086 -2.062 1.00 96.98 56 GLN F O 1
ATOM 7634 N N . TYR F 1 56 ? -42.101 289.376 -0.796 1.00 84.96 57 TYR F N 1
ATOM 7635 C CA . TYR F 1 56 ? -42.680 288.091 -1.175 1.00 80.54 57 TYR F CA 1
ATOM 7636 C C . TYR F 1 56 ? -43.278 288.167 -2.582 1.00 74.07 57 TYR F C 1
ATOM 7637 O O . TYR F 1 56 ? -43.037 287.286 -3.420 1.00 70.97 57 TYR F O 1
ATOM 7646 N N . GLU F 1 57 ? -44.124 289.178 -2.791 1.00 67.59 58 GLU F N 1
ATOM 7647 C CA . GLU F 1 57 ? -44.720 289.466 -4.102 1.00 63.90 58 GLU F CA 1
ATOM 7648 C C . GLU F 1 57 ? -43.620 289.460 -5.143 1.00 58.59 58 GLU F C 1
ATOM 7649 O O . GLU F 1 57 ? -43.687 288.745 -6.127 1.00 65.09 58 GLU F O 1
ATOM 7651 N N . GLU F 1 58 ? -42.570 290.216 -4.875 1.00 56.65 59 GLU F N 1
ATOM 7652 C CA . GLU F 1 58 ? -41.383 290.267 -5.731 1.00 54.28 59 GLU F CA 1
ATOM 7653 C C . GLU F 1 58 ? -40.770 288.917 -6.076 1.00 56.48 59 GLU F C 1
ATOM 7654 O O . GLU F 1 58 ? -40.387 288.672 -7.212 1.00 61.29 59 GLU F O 1
ATOM 7660 N N . MET F 1 59 ? -40.608 288.069 -5.066 1.00 60.04 60 MET F N 1
ATOM 7661 C CA . MET F 1 59 ? -39.976 286.771 -5.249 1.00 56.56 60 MET F CA 1
ATOM 7662 C C . MET F 1 59 ? -40.850 285.908 -6.147 1.00 55.39 60 MET F C 1
ATOM 7663 O O . MET F 1 59 ? -40.357 285.212 -7.033 1.00 44.09 60 MET F O 1
ATOM 7668 N N . GLN F 1 60 ? -42.156 285.943 -5.884 1.00 50.43 61 GLN F N 1
ATOM 7669 C CA . GLN F 1 60 ? -43.093 285.142 -6.640 1.00 49.78 61 GLN F CA 1
ATOM 7670 C C . GLN F 1 60 ? -43.026 285.558 -8.100 1.00 47.28 61 GLN F C 1
ATOM 7671 O O . GLN F 1 60 ? -42.921 284.714 -8.994 1.00 47.05 61 GLN F O 1
ATOM 7677 N N . ILE F 1 61 ? -43.102 286.865 -8.342 1.00 42.62 62 ILE F N 1
ATOM 7678 C CA . ILE F 1 61 ? -43.025 287.388 -9.708 1.00 42.32 62 ILE F CA 1
ATOM 7679 C C . ILE F 1 61 ? -41.763 286.852 -10.417 1.00 40.72 62 ILE F C 1
ATOM 7680 O O . ILE F 1 61 ? -41.863 286.300 -11.504 1.00 34.91 62 ILE F O 1
ATOM 7685 N N . LYS F 1 62 ? -40.604 286.976 -9.764 1.00 43.69 63 LYS F N 1
ATOM 7686 C CA . LYS F 1 62 ? -39.335 286.448 -10.281 1.00 52.01 63 LYS F CA 1
ATOM 7687 C C . LYS F 1 62 ? -39.288 284.928 -10.514 1.00 55.80 63 LYS F C 1
ATOM 7688 O O . LYS F 1 62 ? -38.641 284.469 -11.449 1.00 53.89 63 LYS F O 1
ATOM 7694 N N . ARG F 1 63 ? -39.920 284.147 -9.638 1.00 59.19 64 ARG F N 1
ATOM 7695 C CA . ARG F 1 63 ? -39.987 282.707 -9.834 1.00 59.80 64 ARG F CA 1
ATOM 7696 C C . ARG F 1 63 ? -40.514 282.397 -11.227 1.00 65.64 64 ARG F C 1
ATOM 7697 O O . ARG F 1 63 ? -39.945 281.607 -11.959 1.00 57.84 64 ARG F O 1
ATOM 7705 N N . THR F 1 64 ? -41.612 283.034 -11.601 1.00 69.85 65 THR F N 1
ATOM 7706 C CA . THR F 1 64 ? -42.221 282.781 -12.893 1.00 73.46 65 THR F CA 1
ATOM 7707 C C . THR F 1 64 ? -41.378 283.335 -14.020 1.00 73.19 65 THR F C 1
ATOM 7708 O O . THR F 1 64 ? -41.067 282.626 -14.976 1.00 79.32 65 THR F O 1
ATOM 7712 N N . ILE F 1 65 ? -40.965 284.586 -13.880 1.00 63.91 66 ILE F N 1
ATOM 7713 C CA . ILE F 1 65 ? -40.227 285.263 -14.947 1.00 61.24 66 ILE F CA 1
ATOM 7714 C C . ILE F 1 65 ? -38.871 284.612 -15.211 1.00 66.30 66 ILE F C 1
ATOM 7715 O O . ILE F 1 65 ? -38.589 284.204 -16.335 1.00 61.35 66 ILE F O 1
ATOM 7720 N N . TYR F 1 66 ? -38.056 284.499 -14.158 1.00 68.75 67 TYR F N 1
ATOM 7721 C CA . TYR F 1 66 ? -36.681 284.016 -14.262 1.00 66.21 67 TYR F CA 1
ATOM 7722 C C . TYR F 1 66 ? -36.633 282.579 -14.722 1.00 68.26 67 TYR F C 1
ATOM 7723 O O . TYR F 1 66 ? -35.789 282.202 -15.538 1.00 63.83 67 TYR F O 1
ATOM 7732 N N . SER F 1 67 ? -37.544 281.763 -14.203 1.00 74.70 68 SER F N 1
ATOM 7733 C CA . SER F 1 67 ? -37.635 280.372 -14.661 1.00 81.24 68 SER F CA 1
ATOM 7734 C C . SER F 1 67 ? -38.074 280.350 -16.119 1.00 75.95 68 SER F C 1
ATOM 7735 O O . SER F 1 67 ? -37.633 279.508 -16.871 1.00 83.22 68 SER F O 1
ATOM 7738 N N . SER F 1 68 ? -38.954 281.276 -16.496 1.00 69.20 69 SER F N 1
ATOM 7739 C CA . SER F 1 68 ? -39.459 281.370 -17.871 1.00 65.33 69 SER F CA 1
ATOM 7740 C C . SER F 1 68 ? -38.353 281.768 -18.850 1.00 62.80 69 SER F C 1
ATOM 7741 O O . SER F 1 68 ? -38.298 281.277 -19.972 1.00 51.10 69 SER F O 1
ATOM 7744 N N . LEU F 1 69 ? -37.464 282.649 -18.408 1.00 65.15 70 LEU F N 1
ATOM 7745 C CA . LEU F 1 69 ? -36.359 283.101 -19.239 1.00 66.88 70 LEU F CA 1
ATOM 7746 C C . LEU F 1 69 ? -35.074 282.351 -18.937 1.00 64.85 70 LEU F C 1
ATOM 7747 O O . LEU F 1 69 ? -33.996 282.816 -19.263 1.00 65.10 70 LEU F O 1
ATOM 7752 N N . ASN F 1 70 ? -35.192 281.194 -18.298 1.00 65.55 71 ASN F N 1
ATOM 7753 C CA . ASN F 1 70 ? -34.053 280.312 -18.085 1.00 60.59 71 ASN F CA 1
ATOM 7754 C C . ASN F 1 70 ? -32.898 280.919 -17.295 1.00 68.20 71 ASN F C 1
ATOM 7755 O O . ASN F 1 70 ? -31.772 280.444 -17.380 1.00 68.98 71 ASN F O 1
ATOM 7760 N N . TYR F 1 71 ? -33.176 281.968 -16.524 1.00 74.41 72 TYR F N 1
ATOM 7761 C CA . TYR F 1 71 ? -32.186 282.580 -15.652 1.00 76.50 72 TYR F CA 1
ATOM 7762 C C . TYR F 1 71 ? -31.083 283.230 -16.465 1.00 80.48 72 TYR F C 1
ATOM 7763 O O . TYR F 1 71 ? -29.979 283.419 -15.961 1.00 91.26 72 TYR F O 1
ATOM 7772 N N . GLU F 1 72 ? -31.405 283.589 -17.713 1.00 76.57 73 GLU F N 1
ATOM 7773 C CA . GLU F 1 72 ? -30.492 284.314 -18.591 1.00 75.22 73 GLU F CA 1
ATOM 7774 C C . GLU F 1 72 ? -30.577 285.818 -18.319 1.00 73.33 73 GLU F C 1
ATOM 7775 O O . GLU F 1 72 ? -31.519 286.483 -18.732 1.00 62.46 73 GLU F O 1
ATOM 7781 N N . LYS F 1 73 ? -29.574 286.330 -17.615 1.00 75.05 74 LYS F N 1
ATOM 7782 C CA . LYS F 1 73 ? -29.463 287.746 -17.266 1.00 71.58 74 LYS F CA 1
ATOM 7783 C C . LYS F 1 73 ? -29.822 288.688 -18.417 1.00 71.78 74 LYS F C 1
ATOM 7784 O O . LYS F 1 73 ? -30.523 289.689 -18.216 1.00 74.39 74 LYS F O 1
ATOM 7790 N N . GLN F 1 74 ? -29.363 288.374 -19.631 1.00 64.54 75 GLN F N 1
ATOM 7791 C CA . GLN F 1 74 ? -29.576 289.294 -20.757 1.00 50.28 75 GLN F CA 1
ATOM 7792 C C . GLN F 1 74 ? -31.062 289.440 -21.000 1.00 56.29 75 GLN F C 1
ATOM 7793 O O . GLN F 1 74 ? -31.584 290.536 -21.038 1.00 60.31 75 GLN F O 1
ATOM 7799 N N . LYS F 1 75 ? -31.737 288.302 -21.139 1.00 65.78 76 LYS F N 1
ATOM 7800 C CA . LYS F 1 75 ? -33.185 288.253 -21.331 1.00 62.83 76 LYS F CA 1
ATOM 7801 C C . LYS F 1 75 ? -33.954 288.983 -20.236 1.00 66.36 76 LYS F C 1
ATOM 7802 O O . LYS F 1 75 ? -34.900 289.706 -20.530 1.00 75.05 76 LYS F O 1
ATOM 7808 N N . ILE F 1 76 ? -33.550 288.815 -18.982 1.00 74.01 77 ILE F N 1
ATOM 7809 C CA . ILE F 1 76 ? -34.270 289.455 -17.869 1.00 83.46 77 ILE F CA 1
ATOM 7810 C C . ILE F 1 76 ? -34.034 290.958 -17.888 1.00 89.38 77 ILE F C 1
ATOM 7811 O O . ILE F 1 76 ? -34.937 291.731 -17.610 1.00 95.55 77 ILE F O 1
ATOM 7816 N N . ASN F 1 77 ? -32.848 291.375 -18.313 1.00 97.11 78 ASN F N 1
ATOM 7817 C CA . ASN F 1 77 ? -32.582 292.797 -18.513 1.00 99.50 78 ASN F CA 1
ATOM 7818 C C . ASN F 1 77 ? -33.407 293.406 -19.644 1.00 97.44 78 ASN F C 1
ATOM 7819 O O . ASN F 1 77 ? -33.882 294.531 -19.520 1.00 92.88 78 ASN F O 1
ATOM 7824 N N . THR F 1 78 ? -33.573 292.676 -20.747 1.00 101.19 79 THR F N 1
ATOM 7825 C CA . THR F 1 78 ? -34.419 293.175 -21.838 1.00 103.96 79 THR F CA 1
ATOM 7826 C C . THR F 1 78 ? -35.868 293.304 -21.420 1.00 111.72 79 THR F C 1
ATOM 7827 O O . THR F 1 78 ? -36.526 294.252 -21.796 1.00 112.95 79 THR F O 1
ATOM 7831 N N . LEU F 1 79 ? -36.354 292.334 -20.647 1.00 114.40 80 LEU F N 1
ATOM 7832 C CA . LEU F 1 79 ? -37.717 292.382 -20.131 1.00 115.48 80 LEU F CA 1
ATOM 7833 C C . LEU F 1 79 ? -37.849 293.580 -19.182 1.00 113.85 80 LEU F C 1
ATOM 7834 O O . LEU F 1 79 ? -38.864 294.260 -19.165 1.00 117.35 80 LEU F O 1
ATOM 7839 N N . LYS F 1 80 ? -36.796 293.845 -18.413 1.00 110.31 81 LYS F N 1
ATOM 7840 C CA . LYS F 1 80 ? -36.732 295.036 -17.565 1.00 105.84 81 LYS F CA 1
ATOM 7841 C C . LYS F 1 80 ? -36.879 296.321 -18.393 1.00 99.44 81 LYS F C 1
ATOM 7842 O O . LYS F 1 80 ? -37.624 297.214 -18.035 1.00 91.17 81 LYS F O 1
ATOM 7848 N N . GLU F 1 81 ? -36.176 296.398 -19.514 1.00 101.27 82 GLU F N 1
ATOM 7849 C CA . GLU F 1 81 ? -36.297 297.551 -20.395 1.00 106.09 82 GLU F CA 1
ATOM 7850 C C . GLU F 1 81 ? -37.736 297.678 -20.893 1.00 111.24 82 GLU F C 1
ATOM 7851 O O . GLU F 1 81 ? -38.342 298.739 -20.798 1.00 114.15 82 GLU F O 1
ATOM 7857 N N . ILE F 1 82 ? -38.280 296.585 -21.414 1.00 108.76 83 ILE F N 1
ATOM 7858 C CA . ILE F 1 82 ? -39.654 296.558 -21.866 1.00 105.91 83 ILE F CA 1
ATOM 7859 C C . ILE F 1 82 ? -40.577 297.159 -20.827 1.00 109.57 83 ILE F C 1
ATOM 7860 O O . ILE F 1 82 ? -41.353 298.076 -21.116 1.00 127.14 83 ILE F O 1
ATOM 7865 N N . LEU F 1 83 ? -40.487 296.648 -19.611 1.00 111.66 84 LEU F N 1
ATOM 7866 C CA . LEU F 1 83 ? -41.405 297.070 -18.571 1.00 118.09 84 LEU F CA 1
ATOM 7867 C C . LEU F 1 83 ? -41.158 298.509 -18.138 1.00 121.33 84 LEU F C 1
ATOM 7868 O O . LEU F 1 83 ? -42.101 299.214 -17.817 1.00 115.71 84 LEU F O 1
ATOM 7873 N N . GLU F 1 84 ? -39.899 298.939 -18.139 1.00 127.00 85 GLU F N 1
ATOM 7874 C CA . GLU F 1 84 ? -39.560 300.311 -17.769 1.00 128.21 85 GLU F CA 1
ATOM 7875 C C . GLU F 1 84 ? -39.932 301.337 -18.839 1.00 122.59 85 GLU F C 1
ATOM 7876 O O . GLU F 1 84 ? -40.270 302.468 -18.491 1.00 119.75 85 GLU F O 1
ATOM 7882 N N . THR F 1 85 ? -39.825 300.950 -20.117 1.00 118.09 86 THR F N 1
ATOM 7883 C CA . THR F 1 85 ? -40.335 301.770 -21.242 1.00 115.71 86 THR F CA 1
ATOM 7884 C C . THR F 1 85 ? -41.808 302.032 -20.968 1.00 107.64 86 THR F C 1
ATOM 7885 O O . THR F 1 85 ? -42.234 303.196 -20.876 1.00 94.83 86 THR F O 1
ATOM 7889 N N . LEU F 1 86 ? -42.554 300.948 -20.743 1.00 96.86 87 LEU F N 1
ATOM 7890 C CA . LEU F 1 86 ? -43.986 301.044 -20.562 1.00 90.84 87 LEU F CA 1
ATOM 7891 C C . LEU F 1 86 ? -44.343 301.858 -19.312 1.00 86.92 87 LEU F C 1
ATOM 7892 O O . LEU F 1 86 ? -45.246 302.687 -19.356 1.00 78.93 87 LEU F O 1
ATOM 7897 N N . TYR F 1 87 ? -43.625 301.610 -18.213 1.00 85.80 88 TYR F N 1
ATOM 7898 C CA . TYR F 1 87 ? -43.822 302.323 -16.943 1.00 86.03 88 TYR F CA 1
ATOM 7899 C C . TYR F 1 87 ? -43.569 303.810 -17.099 1.00 81.73 88 TYR F C 1
ATOM 7900 O O . TYR F 1 87 ? -44.302 304.633 -16.556 1.00 89.77 88 TYR F O 1
ATOM 7909 N N . ASN F 1 88 ? -42.506 304.166 -17.805 1.00 78.66 89 ASN F N 1
ATOM 7910 C CA . ASN F 1 88 ? -42.152 305.580 -17.938 1.00 74.97 89 ASN F CA 1
ATOM 7911 C C . ASN F 1 88 ? -43.035 306.358 -18.885 1.00 71.58 89 ASN F C 1
ATOM 7912 O O . ASN F 1 88 ? -42.898 307.569 -18.978 1.00 80.43 89 ASN F O 1
ATOM 7917 N N . LYS F 1 89 ? -43.914 305.670 -19.600 1.00 64.76 90 LYS F N 1
ATOM 7918 C CA . LYS F 1 89 ? -44.910 306.327 -20.402 1.00 62.28 90 LYS F CA 1
ATOM 7919 C C . LYS F 1 89 ? -46.218 306.267 -19.697 1.00 58.95 90 LYS F C 1
ATOM 7920 O O . LYS F 1 89 ? -46.890 305.239 -19.710 1.00 57.46 90 LYS F O 1
ATOM 7926 N N . LEU F 1 90 ? -46.571 307.377 -19.077 1.00 62.90 91 LEU F N 1
ATOM 7927 C CA . LEU F 1 90 ? -47.773 307.469 -18.267 1.00 70.16 91 LEU F CA 1
ATOM 7928 C C . LEU F 1 90 ? -48.943 306.718 -18.951 1.00 66.75 91 LEU F C 1
ATOM 7929 O O . LEU F 1 90 ? -49.611 305.890 -18.327 1.00 57.74 91 LEU F O 1
ATOM 7934 N N . GLN F 1 91 ? -49.190 307.003 -20.229 1.00 68.80 92 GLN F N 1
ATOM 7935 C CA . GLN F 1 91 ? -50.302 306.364 -20.969 1.00 68.47 92 GLN F CA 1
ATOM 7936 C C . GLN F 1 91 ? -50.341 304.863 -20.766 1.00 67.52 92 GLN F C 1
ATOM 7937 O O . GLN F 1 91 ? -51.413 304.299 -20.578 1.00 64.34 92 GLN F O 1
ATOM 7943 N N . HIS F 1 92 ? -49.164 304.236 -20.785 1.00 74.57 93 HIS F N 1
ATOM 7944 C CA . HIS F 1 92 ? -49.048 302.778 -20.777 1.00 76.76 93 HIS F CA 1
ATOM 7945 C C . HIS F 1 92 ? -48.533 302.178 -19.469 1.00 84.51 93 HIS F C 1
ATOM 7946 O O . HIS F 1 92 ? -48.365 300.963 -19.362 1.00 78.34 93 HIS F O 1
ATOM 7953 N N . ARG F 1 93 ? -48.289 303.007 -18.461 1.00 97.33 94 ARG F N 1
ATOM 7954 C CA . ARG F 1 93 ? -47.801 302.483 -17.190 1.00 103.43 94 ARG F CA 1
ATOM 7955 C C . ARG F 1 93 ? -48.609 301.257 -16.757 1.00 105.52 94 ARG F C 1
ATOM 7956 O O . ARG F 1 93 ? -48.047 300.224 -16.407 1.00 94.43 94 ARG F O 1
ATOM 7964 N N . TYR F 1 94 ? -49.932 301.375 -16.822 1.00 105.35 95 TYR F N 1
ATOM 7965 C CA . TYR F 1 94 ? -50.831 300.334 -16.312 1.00 101.13 95 TYR F CA 1
ATOM 7966 C C . TYR F 1 94 ? -50.589 298.956 -16.925 1.00 97.83 95 TYR F C 1
ATOM 7967 O O . TYR F 1 94 ? -50.810 297.925 -16.274 1.00 104.56 95 TYR F O 1
ATOM 7976 N N . THR F 1 95 ? -50.186 298.949 -18.192 1.00 90.11 96 THR F N 1
ATOM 7977 C CA . THR F 1 95 ? -49.917 297.711 -18.902 1.00 85.44 96 THR F CA 1
ATOM 7978 C C . THR F 1 95 ? -48.731 296.984 -18.273 1.00 80.53 96 THR F C 1
ATOM 7979 O O . THR F 1 95 ? -48.747 295.760 -18.201 1.00 71.41 96 THR F O 1
ATOM 7983 N N . SER F 1 96 ? -47.724 297.731 -17.797 1.00 80.62 97 SER F N 1
ATOM 7984 C CA . SER F 1 96 ? -46.594 297.108 -17.095 1.00 78.74 97 SER F CA 1
ATOM 7985 C C . SER F 1 96 ? -47.090 296.505 -15.801 1.00 74.69 97 SER F C 1
ATOM 7986 O O . SER F 1 96 ? -46.748 295.400 -15.447 1.00 73.41 97 SER F O 1
ATOM 7989 N N . LYS F 1 97 ? -47.849 297.282 -15.059 1.00 74.75 98 LYS F N 1
ATOM 7990 C CA . LYS F 1 97 ? -48.367 296.819 -13.803 1.00 82.40 98 LYS F CA 1
ATOM 7991 C C . LYS F 1 97 ? -49.291 295.589 -13.975 1.00 85.13 98 LYS F C 1
ATOM 7992 O O . LYS F 1 97 ? -49.190 294.618 -13.219 1.00 93.15 98 LYS F O 1
ATOM 7998 N N . GLU F 1 98 ? -50.201 295.634 -14.946 1.00 82.74 99 GLU F N 1
ATOM 7999 C CA . GLU F 1 98 ? -51.094 294.494 -15.213 1.00 74.69 99 GLU F CA 1
ATOM 8000 C C . GLU F 1 98 ? -50.308 293.246 -15.584 1.00 69.96 99 GLU F C 1
ATOM 8001 O O . GLU F 1 98 ? -50.549 292.182 -15.035 1.00 67.04 99 GLU F O 1
ATOM 8007 N N . PHE F 1 99 ? -49.344 293.383 -16.481 1.00 70.11 100 PHE F N 1
ATOM 8008 C CA . PHE F 1 99 ? -48.457 292.266 -16.801 1.00 68.85 100 PHE F CA 1
ATOM 8009 C C . PHE F 1 99 ? -47.857 291.638 -15.529 1.00 71.20 100 PHE F C 1
ATOM 8010 O O . PHE F 1 99 ? -47.826 290.417 -15.377 1.00 71.99 100 PHE F O 1
ATOM 8018 N N . ILE F 1 100 ? -47.413 292.494 -14.612 1.00 66.35 101 ILE F N 1
ATOM 8019 C CA . ILE F 1 100 ? -46.735 292.071 -13.382 1.00 63.26 101 ILE F CA 1
ATOM 8020 C C . ILE F 1 100 ? -47.693 291.515 -12.338 1.00 58.66 101 ILE F C 1
ATOM 8021 O O . ILE F 1 100 ? -47.592 290.347 -11.938 1.00 50.63 101 ILE F O 1
ATOM 8026 N N . TYR F 1 101 ? -48.632 292.345 -11.913 1.00 63.41 102 TYR F N 1
ATOM 8027 C CA . TYR F 1 101 ? -49.519 291.939 -10.824 1.00 70.87 102 TYR F CA 1
ATOM 8028 C C . TYR F 1 101 ? -50.701 291.066 -11.311 1.00 67.89 102 TYR F C 1
ATOM 8029 O O . TYR F 1 101 ? -51.130 290.214 -10.562 1.00 62.84 102 TYR F O 1
ATOM 8038 N N . GLN F 1 102 ? -51.163 291.203 -12.557 1.00 68.08 103 GLN F N 1
ATOM 8039 C CA . GLN F 1 102 ? -52.345 290.435 -13.007 1.00 70.67 103 GLN F CA 1
ATOM 8040 C C . GLN F 1 102 ? -52.040 289.152 -13.733 1.00 74.27 103 GLN F C 1
ATOM 8041 O O . GLN F 1 102 ? -52.769 288.178 -13.603 1.00 78.11 103 GLN F O 1
ATOM 8047 N N . ILE F 1 103 ? -50.982 289.147 -14.521 1.00 82.51 104 ILE F N 1
ATOM 8048 C CA . ILE F 1 103 ? -50.672 287.968 -15.313 1.00 80.35 104 ILE F CA 1
ATOM 8049 C C . ILE F 1 103 ? -49.582 287.111 -14.702 1.00 76.22 104 ILE F C 1
ATOM 8050 O O . ILE F 1 103 ? -49.800 285.945 -14.423 1.00 74.48 104 ILE F O 1
ATOM 8055 N N . VAL F 1 104 ? -48.423 287.700 -14.467 1.00 75.98 105 VAL F N 1
ATOM 8056 C CA . VAL F 1 104 ? -47.293 286.944 -13.955 1.00 78.30 105 VAL F CA 1
ATOM 8057 C C . VAL F 1 104 ? -47.584 286.383 -12.559 1.00 70.08 105 VAL F C 1
ATOM 8058 O O . VAL F 1 104 ? -47.344 285.208 -12.288 1.00 86.43 105 VAL F O 1
ATOM 8062 N N . ALA F 1 105 ? -48.107 287.227 -11.694 1.00 53.81 106 ALA F N 1
ATOM 8063 C CA . ALA F 1 105 ? -48.340 286.858 -10.319 1.00 56.94 106 ALA F CA 1
ATOM 8064 C C . ALA F 1 105 ? -49.438 285.793 -10.182 1.00 58.70 106 ALA F C 1
ATOM 8065 O O . ALA F 1 105 ? -49.417 284.992 -9.245 1.00 60.84 106 ALA F O 1
ATOM 8067 N N . SER F 1 106 ? -50.397 285.794 -11.106 1.00 52.98 107 SER F N 1
ATOM 8068 C CA . SER F 1 106 ? -51.520 284.866 -11.054 1.00 51.05 107 SER F CA 1
ATOM 8069 C C . SER F 1 106 ? -51.096 283.501 -11.554 1.00 56.64 107 SER F C 1
ATOM 8070 O O . SER F 1 106 ? -51.501 282.452 -11.021 1.00 58.24 107 SER F O 1
ATOM 8073 N N . ILE F 1 107 ? -50.260 283.510 -12.583 1.00 56.70 108 ILE F N 1
ATOM 8074 C CA . ILE F 1 107 ? -49.665 282.285 -13.076 1.00 57.39 108 ILE F CA 1
ATOM 8075 C C . ILE F 1 107 ? -48.911 281.588 -11.927 1.00 60.71 108 ILE F C 1
ATOM 8076 O O . ILE F 1 107 ? -49.129 280.403 -11.641 1.00 54.42 108 ILE F O 1
ATOM 8081 N N . GLN F 1 108 ? -48.105 282.359 -11.206 1.00 64.69 109 GLN F N 1
ATOM 8082 C CA . GLN F 1 108 ? -47.425 281.852 -10.020 1.00 72.92 109 GLN F CA 1
ATOM 8083 C C . GLN F 1 108 ? -48.414 281.400 -8.942 1.00 77.06 109 GLN F C 1
ATOM 8084 O O . GLN F 1 108 ? -48.310 280.279 -8.396 1.00 72.51 109 GLN F O 1
ATOM 8090 N N . TYR F 1 109 ? -49.384 282.258 -8.638 1.00 79.72 110 TYR F N 1
ATOM 8091 C CA . TYR F 1 109 ? -50.239 281.985 -7.503 1.00 81.19 110 TYR F CA 1
ATOM 8092 C C . TYR F 1 109 ? -50.973 280.654 -7.674 1.00 86.49 110 TYR F C 1
ATOM 8093 O O . TYR F 1 109 ? -51.082 279.867 -6.729 1.00 98.01 110 TYR F O 1
ATOM 8102 N N . ASP F 1 110 ? -51.484 280.398 -8.873 1.00 79.09 111 ASP F N 1
ATOM 8103 C CA . ASP F 1 110 ? -52.182 279.143 -9.118 1.00 67.84 111 ASP F CA 1
ATOM 8104 C C . ASP F 1 110 ? -51.334 277.953 -8.707 1.00 64.29 111 ASP F C 1
ATOM 8105 O O . ASP F 1 110 ? -51.826 277.061 -8.051 1.00 55.50 111 ASP F O 1
ATOM 8110 N N . ILE F 1 111 ? -50.060 277.995 -9.043 1.00 64.24 112 ILE F N 1
ATOM 8111 C CA . ILE F 1 111 ? -49.160 276.891 -8.814 1.00 62.53 112 ILE F CA 1
ATOM 8112 C C . ILE F 1 111 ? -48.902 276.746 -7.349 1.00 58.99 112 ILE F C 1
ATOM 8113 O O . ILE F 1 111 ? -48.577 275.688 -6.899 1.00 54.90 112 ILE F O 1
ATOM 8118 N N . ASP F 1 112 ? -49.021 277.823 -6.614 1.00 61.24 113 ASP F N 1
ATOM 8119 C CA . ASP F 1 112 ? -48.777 277.754 -5.200 1.00 59.85 113 ASP F CA 1
ATOM 8120 C C . ASP F 1 112 ? -50.026 277.420 -4.453 1.00 57.25 113 ASP F C 1
ATOM 8121 O O . ASP F 1 112 ? -49.973 276.820 -3.426 1.00 58.33 113 ASP F O 1
ATOM 8126 N N . ARG F 1 113 ? -51.160 277.815 -4.981 1.00 56.35 114 ARG F N 1
ATOM 8127 C CA . ARG F 1 113 ? -52.412 277.555 -4.333 1.00 59.97 114 ARG F CA 1
ATOM 8128 C C . ARG F 1 113 ? -52.677 276.098 -4.372 1.00 59.63 114 ARG F C 1
ATOM 8129 O O . ARG F 1 113 ? -53.360 275.582 -3.533 1.00 63.39 114 ARG F O 1
ATOM 8137 N N . VAL F 1 114 ? -52.162 275.441 -5.378 1.00 58.83 115 VAL F N 1
ATOM 8138 C CA . VAL F 1 114 ? -52.481 274.060 -5.578 1.00 58.46 115 VAL F CA 1
ATOM 8139 C C . VAL F 1 114 ? -51.654 273.185 -4.667 1.00 57.72 115 VAL F C 1
ATOM 8140 O O . VAL F 1 114 ? -52.101 272.151 -4.230 1.00 53.22 115 VAL F O 1
ATOM 8144 N N . LEU F 1 115 ? -50.451 273.615 -4.360 1.00 53.86 116 LEU F N 1
ATOM 8145 C CA . LEU F 1 115 ? -49.581 272.826 -3.531 1.00 51.43 116 LEU F CA 1
ATOM 8146 C C . LEU F 1 115 ? -49.847 273.058 -2.091 1.00 48.79 116 LEU F C 1
ATOM 8147 O O . LEU F 1 115 ? -49.518 272.247 -1.280 1.00 50.12 116 LEU F O 1
ATOM 8152 N N . CYS F 1 116 ? -50.454 274.178 -1.778 1.00 50.56 117 CYS F N 1
ATOM 8153 C CA . CYS F 1 116 ? -50.768 274.483 -0.416 1.00 57.40 117 CYS F CA 1
ATOM 8154 C C . CYS F 1 116 ? -51.877 273.524 -0.038 1.00 55.86 117 CYS F C 1
ATOM 8155 O O . CYS F 1 116 ? -51.938 273.072 1.057 1.00 44.56 117 CYS F O 1
ATOM 8158 N N . LEU F 1 117 ? -52.720 273.165 -0.991 1.00 60.82 118 LEU F N 1
ATOM 8159 C CA . LEU F 1 117 ? -53.816 272.220 -0.776 1.00 59.50 118 LEU F CA 1
ATOM 8160 C C . LEU F 1 117 ? -53.506 270.770 -1.073 1.00 61.60 118 LEU F C 1
ATOM 8161 O O . LEU F 1 117 ? -54.184 269.913 -0.588 1.00 55.72 118 LEU F O 1
ATOM 8166 N N . ILE F 1 118 ? -52.528 270.495 -1.914 1.00 59.88 119 ILE F N 1
ATOM 8167 C CA . ILE F 1 118 ? -52.036 269.149 -2.070 1.00 62.23 119 ILE F CA 1
ATOM 8168 C C . ILE F 1 118 ? -51.513 268.752 -0.734 1.00 62.98 119 ILE F C 1
ATOM 8169 O O . ILE F 1 118 ? -51.600 267.607 -0.382 1.00 73.13 119 ILE F O 1
ATOM 8174 N N . LYS F 1 119 ? -50.903 269.680 -0.025 1.00 59.48 120 LYS F N 1
ATOM 8175 C CA . LYS F 1 119 ? -50.335 269.370 1.259 1.00 55.47 120 LYS F CA 1
ATOM 8176 C C . LYS F 1 119 ? -51.410 269.160 2.286 1.00 49.17 120 LYS F C 1
ATOM 8177 O O . LYS F 1 119 ? -51.303 268.327 3.131 1.00 48.76 120 LYS F O 1
ATOM 8183 N N . GLU F 1 120 ? -52.456 269.943 2.201 1.00 50.20 121 GLU F N 1
ATOM 8184 C CA . GLU F 1 120 ? -53.571 269.838 3.093 1.00 51.74 121 GLU F CA 1
ATOM 8185 C C . GLU F 1 120 ? -54.234 268.490 3.022 1.00 56.95 121 GLU F C 1
ATOM 8186 O O . GLU F 1 120 ? -54.751 268.035 4.002 1.00 61.82 121 GLU F O 1
ATOM 8192 N N . ALA F 1 121 ? -54.240 267.866 1.854 1.00 59.05 122 ALA F N 1
ATOM 8193 C CA . ALA F 1 121 ? -54.749 266.512 1.666 1.00 55.35 122 ALA F CA 1
ATOM 8194 C C . ALA F 1 121 ? -53.796 265.475 2.278 1.00 56.22 122 ALA F C 1
ATOM 8195 O O . ALA F 1 121 ? -54.222 264.528 2.957 1.00 57.16 122 ALA F O 1
ATOM 8197 N N . ILE F 1 122 ? -52.509 265.632 2.006 1.00 55.21 123 ILE F N 1
ATOM 8198 C CA . ILE F 1 122 ? -51.514 264.728 2.553 1.00 55.60 123 ILE F CA 1
ATOM 8199 C C . ILE F 1 122 ? -51.657 264.673 4.073 1.00 55.58 123 ILE F C 1
ATOM 8200 O O . ILE F 1 122 ? -51.761 263.591 4.649 1.00 59.04 123 ILE F O 1
ATOM 8205 N N . ILE F 1 123 ? -51.700 265.839 4.709 1.00 56.53 124 ILE F N 1
ATOM 8206 C CA . ILE F 1 123 ? -51.574 265.931 6.170 1.00 59.38 124 ILE F CA 1
ATOM 8207 C C . ILE F 1 123 ? -52.883 265.730 6.911 1.00 63.56 124 ILE F C 1
ATOM 8208 O O . ILE F 1 123 ? -53.019 264.832 7.710 1.00 59.59 124 ILE F O 1
ATOM 8213 N N . LYS F 1 124 ? -53.826 266.619 6.689 1.00 79.01 125 LYS F N 1
ATOM 8214 C CA . LYS F 1 124 ? -55.041 266.650 7.499 1.00 87.71 125 LYS F CA 1
ATOM 8215 C C . LYS F 1 124 ? -56.032 265.530 7.199 1.00 91.69 125 LYS F C 1
ATOM 8216 O O . LYS F 1 124 ? -56.843 265.192 8.060 1.00 100.10 125 LYS F O 1
ATOM 8222 N N . ASP F 1 125 ? -56.001 264.987 5.985 1.00 88.33 126 ASP F N 1
ATOM 8223 C CA . ASP F 1 125 ? -57.056 264.081 5.540 1.00 89.78 126 ASP F CA 1
ATOM 8224 C C . ASP F 1 125 ? -56.622 262.628 5.585 1.00 82.84 126 ASP F C 1
ATOM 8225 O O . ASP F 1 125 ? -55.484 262.312 5.258 1.00 81.81 126 ASP F O 1
ATOM 8230 N N . GLU F 1 136 ? -58.425 265.452 -8.865 1.00 125.25 137 GLU F N 1
ATOM 8231 C CA . GLU F 1 136 ? -58.681 266.853 -9.252 1.00 135.64 137 GLU F CA 1
ATOM 8232 C C . GLU F 1 136 ? -57.472 267.745 -8.956 1.00 137.47 137 GLU F C 1
ATOM 8233 O O . GLU F 1 136 ? -57.137 268.662 -9.725 1.00 141.80 137 GLU F O 1
ATOM 8239 N N . LEU F 1 137 ? -56.815 267.468 -7.838 1.00 131.70 138 LEU F N 1
ATOM 8240 C CA . LEU F 1 137 ? -55.627 268.214 -7.462 1.00 128.50 138 LEU F CA 1
ATOM 8241 C C . LEU F 1 137 ? -54.487 267.974 -8.443 1.00 128.48 138 LEU F C 1
ATOM 8242 O O . LEU F 1 137 ? -53.732 268.892 -8.770 1.00 122.59 138 LEU F O 1
ATOM 8247 N N . LEU F 1 138 ? -54.379 266.747 -8.937 1.00 132.25 139 LEU F N 1
ATOM 8248 C CA . LEU F 1 138 ? -53.350 266.420 -9.917 1.00 141.80 139 LEU F CA 1
ATOM 8249 C C . LEU F 1 138 ? -53.631 267.070 -11.259 1.00 147.84 139 LEU F C 1
ATOM 8250 O O . LEU F 1 138 ? -52.707 267.536 -11.934 1.00 149.55 139 LEU F O 1
ATOM 8255 N N . MET F 1 139 ? -54.906 267.081 -11.645 1.00 148.25 140 MET F N 1
ATOM 8256 C CA . MET F 1 139 ? -55.342 267.756 -12.870 1.00 144.51 140 MET F CA 1
ATOM 8257 C C . MET F 1 139 ? -55.041 269.273 -12.757 1.00 130.21 140 MET F C 1
ATOM 8258 O O . MET F 1 139 ? -54.341 269.835 -13.613 1.00 134.19 140 MET F O 1
ATOM 8263 N N . ASN F 1 140 ? -55.451 269.900 -11.657 1.00 106.70 141 ASN F N 1
ATOM 8264 C CA . ASN F 1 140 ? -55.166 271.314 -11.427 1.00 95.23 141 ASN F CA 1
ATOM 8265 C C . ASN F 1 140 ? -53.676 271.614 -11.451 1.00 97.34 141 ASN F C 1
ATOM 8266 O O . ASN F 1 140 ? -53.248 272.632 -12.006 1.00 106.61 141 ASN F O 1
ATOM 8271 N N . LEU F 1 141 ? -52.894 270.730 -10.842 1.00 98.73 142 LEU F N 1
ATOM 8272 C CA . LEU F 1 141 ? -51.451 270.920 -10.744 1.00 106.55 142 LEU F CA 1
ATOM 8273 C C . LEU F 1 141 ? -50.846 270.957 -12.112 1.00 108.48 142 LEU F C 1
ATOM 8274 O O . LEU F 1 141 ? -50.028 271.834 -12.421 1.00 110.31 142 LEU F O 1
ATOM 8279 N N . ASP F 1 142 ? -51.218 269.956 -12.906 1.00 103.20 143 ASP F N 1
ATOM 8280 C CA . ASP F 1 142 ? -50.724 269.877 -14.265 1.00 101.58 143 ASP F CA 1
ATOM 8281 C C . ASP F 1 142 ? -51.135 271.104 -15.084 1.00 102.60 143 ASP F C 1
ATOM 8282 O O . ASP F 1 142 ? -50.321 271.658 -15.819 1.00 101.47 143 ASP F O 1
ATOM 8287 N N . SER F 1 143 ? -52.388 271.530 -14.952 1.00 96.68 144 SER F N 1
ATOM 8288 C CA . SER F 1 143 ? -52.862 272.653 -15.750 1.00 94.21 144 SER F CA 1
ATOM 8289 C C . SER F 1 143 ? -52.151 273.939 -15.381 1.00 95.04 144 SER F C 1
ATOM 8290 O O . SER F 1 143 ? -51.786 274.719 -16.261 1.00 94.81 144 SER F O 1
ATOM 8293 N N . SER F 1 144 ? -51.925 274.143 -14.089 1.00 93.12 145 SER F N 1
ATOM 8294 C CA . SER F 1 144 ? -51.252 275.349 -13.638 1.00 95.16 145 SER F CA 1
ATOM 8295 C C . SER F 1 144 ? -49.752 275.388 -14.004 1.00 97.35 145 SER F C 1
ATOM 8296 O O . SER F 1 144 ? -49.201 276.473 -14.215 1.00 104.60 145 SER F O 1
ATOM 8299 N N . LEU F 1 145 ? -49.081 274.237 -14.093 1.00 96.98 146 LEU F N 1
ATOM 8300 C CA . LEU F 1 145 ? -47.695 274.220 -14.651 1.00 99.30 146 LEU F CA 1
ATOM 8301 C C . LEU F 1 145 ? -47.656 274.444 -16.144 1.00 91.87 146 LEU F C 1
ATOM 8302 O O . LEU F 1 145 ? -46.801 275.154 -16.626 1.00 77.60 146 LEU F O 1
ATOM 8307 N N . LYS F 1 146 ? -48.570 273.804 -16.864 1.00 86.34 147 LYS F N 1
ATOM 8308 C CA . LYS F 1 146 ? -48.690 274.016 -18.302 1.00 81.99 147 LYS F CA 1
ATOM 8309 C C . LYS F 1 146 ? -48.900 275.492 -18.609 1.00 76.85 147 LYS F C 1
ATOM 8310 O O . LYS F 1 146 ? -48.234 276.055 -19.476 1.00 73.26 147 LYS F O 1
ATOM 8316 N N . THR F 1 147 ? -49.840 276.100 -17.884 1.00 65.86 148 THR F N 1
ATOM 8317 C CA . THR F 1 147 ? -50.136 277.508 -18.058 1.00 59.93 148 THR F CA 1
ATOM 8318 C C . THR F 1 147 ? -48.824 278.296 -17.994 1.00 58.12 148 THR F C 1
ATOM 8319 O O . THR F 1 147 ? -48.532 279.110 -18.881 1.00 53.28 148 THR F O 1
ATOM 8323 N N . ARG F 1 148 ? -48.015 278.027 -16.975 1.00 53.47 149 ARG F N 1
ATOM 8324 C CA . ARG F 1 148 ? -46.759 278.737 -16.849 1.00 56.70 149 ARG F CA 1
ATOM 8325 C C . ARG F 1 148 ? -45.818 278.456 -18.025 1.00 60.30 149 ARG F C 1
ATOM 8326 O O . ARG F 1 148 ? -45.051 279.340 -18.444 1.00 63.69 149 ARG F O 1
ATOM 8334 N N . GLN F 1 149 ? -45.827 277.215 -18.507 1.00 63.32 150 GLN F N 1
ATOM 8335 C CA . GLN F 1 149 ? -45.030 276.859 -19.683 1.00 66.37 150 GLN F CA 1
ATOM 8336 C C . GLN F 1 149 ? -45.496 277.615 -20.908 1.00 60.79 150 GLN F C 1
ATOM 8337 O O . GLN F 1 149 ? -44.664 278.077 -21.673 1.00 63.84 150 GLN F O 1
ATOM 8343 N N . ASN F 1 150 ? -46.804 277.743 -21.095 1.00 54.89 151 ASN F N 1
ATOM 8344 C CA . ASN F 1 150 ? -47.296 278.513 -22.225 1.00 59.87 151 ASN F CA 1
ATOM 8345 C C . ASN F 1 150 ? -46.934 279.977 -22.085 1.00 58.36 151 ASN F C 1
ATOM 8346 O O . ASN F 1 150 ? -46.490 280.583 -23.044 1.00 58.99 151 ASN F O 1
ATOM 8351 N N . PHE F 1 151 ? -47.074 280.532 -20.887 1.00 60.48 152 PHE F N 1
ATOM 8352 C CA . PHE F 1 151 ? -46.601 281.894 -20.638 1.00 62.34 152 PHE F CA 1
ATOM 8353 C C . PHE F 1 151 ? -45.113 282.082 -20.953 1.00 61.98 152 PHE F C 1
ATOM 8354 O O . PHE F 1 151 ? -44.729 283.059 -21.601 1.00 64.44 152 PHE F O 1
ATOM 8362 N N . ALA F 1 152 ? -44.295 281.137 -20.512 1.00 62.82 153 ALA F N 1
ATOM 8363 C CA . ALA F 1 152 ? -42.857 281.173 -20.767 1.00 70.24 153 ALA F CA 1
ATOM 8364 C C . ALA F 1 152 ? -42.552 281.154 -22.279 1.00 72.07 153 ALA F C 1
ATOM 8365 O O . ALA F 1 152 ? -41.709 281.944 -22.762 1.00 74.25 153 ALA F O 1
ATOM 8367 N N . LYS F 1 153 ? -43.226 280.261 -23.021 1.00 68.25 154 LYS F N 1
ATOM 8368 C CA . LYS F 1 153 ? -43.035 280.213 -24.495 1.00 73.28 154 LYS F CA 1
ATOM 8369 C C . LYS F 1 153 ? -43.316 281.618 -25.003 1.00 64.21 154 LYS F C 1
ATOM 8370 O O . LYS F 1 153 ? -42.491 282.234 -25.654 1.00 51.88 154 LYS F O 1
ATOM 8376 N N . LYS F 1 154 ? -44.484 282.126 -24.641 1.00 69.24 155 LYS F N 1
ATOM 8377 C CA . LYS F 1 154 ? -44.933 283.419 -25.117 1.00 65.77 155 LYS F CA 1
ATOM 8378 C C . LYS F 1 154 ? -43.944 284.512 -24.751 1.00 62.39 155 LYS F C 1
ATOM 8379 O O . LYS F 1 154 ? -43.719 285.384 -25.575 1.00 59.36 155 LYS F O 1
ATOM 8385 N N . LEU F 1 155 ? -43.388 284.465 -23.525 1.00 71.06 156 LEU F N 1
ATOM 8386 C CA . LEU F 1 155 ? -42.428 285.494 -23.050 1.00 77.52 156 LEU F CA 1
ATOM 8387 C C . LEU F 1 155 ? -41.114 285.472 -23.866 1.00 85.92 156 LEU F C 1
ATOM 8388 O O . LEU F 1 155 ? -40.499 286.517 -24.048 1.00 94.51 156 LEU F O 1
ATOM 8393 N N . ASN F 1 156 ? -40.697 284.320 -24.392 1.00 84.61 157 ASN F N 1
ATOM 8394 C CA . ASN F 1 156 ? -39.446 284.265 -25.174 1.00 82.80 157 ASN F CA 1
ATOM 8395 C C . ASN F 1 156 ? -39.633 284.673 -26.646 1.00 66.27 157 ASN F C 1
ATOM 8396 O O . ASN F 1 156 ? -39.019 285.630 -27.131 1.00 47.96 157 ASN F O 1
#

Sequence (1017 aa):
SKLETAAKNLENQNKQEYIKINEIDAQGINFLATFKADEKDNLSQYEEMQIKRTIYSSLNYEKQKINTLKEILETLYNKLQHRYTSKEFIYQIVASIQYDIDRVLCLIKEAIIKDNLHTQNQKESELLMNLDSSLKTRQNFAKKLNETIDDYNKDSKNIQTNVDALATYMKENYKTLDSFKPIASKLETAAKNLENQNKQEYIKINEIDAQGINFLATFKADEKDNLSQYEEMQIKRTIYSSLNYEKQKINTLKEILETLYNKLQHRYTSKEFIYQIVASIQYDIDRVLCLIKEAIIKDKESELLMNLDSSLKTRQNFAKKLNETIDDYNKDSKNIQTNVDALATYMKENYKTLDSFKPIASKLETAAKNLENQNKQEYIKINEIDAQGINFLATFKADEKDNLSQYEEMQIKRTIYSSLNYEKQKINTLKEILETLYNKLQHRYTSKEFIYQIVASIQYDIDRVLCLIKEAIIKESELLMNLDSSLKTRQNFAKKLNETIDDYNKDSKNIQTNVDALATYMKENYKTLDSFKPIASKLETAAKNLENQNKQEYIKINEIDAQGINFLATFKADEKDNLSQYEEMQIKRTIYSSLNYEKQKINTLKEILETLYNKLQHRYTSKEFIYQIVASIQYDIDRVLCLIKEAIIKDQKESELLMNLDSSLKTRQNFAKKLNETIDDYNKDSKNIQTNVDALATYMKENYKTLDSFKPINLETAAKNLENQNKQEYIKINEIDAQGINFLATFKADEKDNLSQYEEMQIKRTIYSSLNYEKQKINTLKEILETLYNKLQHRYTSKEFIYQIVASIQYDIDRVLCLIKEAELLMNLDSSLKTRQNFAKKLNETIDDYNKDSKNIQTNVDALATYMKENYKTLDSFKPASKLETAAKNLENQNKQEYIKINEIDAQGINFLATFKADEKDNLSQYEEMQIKRTIYSSLNYEKQKINTLKEILETLYNKLQHRYTSKEFIYQIVASIQYDIDRVLCLIKEAIIKDELLMNLDSSLKTRQNFAKKLN

B-factor: mean 40.37, std 28.74, range [4.22, 155.25]

Solvent-accessible surface area: 51618 Å² total; per-residue (Å²): 84,131,1,28,74,15,2,100,92,14,37,64,86,30,55,88,3,47,30,26,1,19,42,9,31,57,75,64,24,68,3,0,32,32,3,100,83,12,167,165,69,71,14,3,86,15,16,12,31,2,0,17,7,0,0,0,30,5,0,83,16,65,57,146,49,0,64,21,0,44,84,0,2,39,44,0,18,104,91,128,111,21,50,98,8,0,38,82,6,0,51,88,3,0,4,15,1,1,9,31,6,23,114,11,11,32,70,0,46,45,0,15,30,92,28,100,136,127,41,17,96,123,72,42,66,113,13,30,135,67,16,70,37,9,48,86,3,28,112,64,0,18,168,58,0,37,75,1,3,66,25,8,94,160,42,36,156,81,4,90,105,63,34,82,23,2,0,70,14,4,80,104,34,12,142,59,31,94,69,12,66,60,225,96,51,135,15,18,58,14,0,56,82,12,30,29,67,39,54,42,11,81,10,61,1,60,92,14,34,84,102,50,20,79,4,0,40,30,3,105,93,20,172,183,52,85,16,20,116,39,19,15,26,11,2,17,28,0,0,0,34,10,1,100,46,74,107,148,48,0,44,26,1,37,97,1,1,38,52,0,19,109,75,141,119,15,67,101,9,0,32,90,7,0,40,103,7,0,10,3,1,4,20,20,12,28,83,0,12,33,48,0,33,23,12,24,29,88,123,132,76,91,117,6,43,142,42,10,101,36,6,41,90,2,22,110,44,0,18,165,62,2,38,76,0,4,86,29,12,92,163,42,28,179,83,2,94,104,59,29,64,22,2,0,70,24,4,77,125,32,14,138,72,33,100,57,9,79,57,225,92,52,140,22,16,55,14,0,40,81,11,47,40,65,28,58,48,9,63,16,78,0,58,93,13,33,80,118,50,30,78,3,0,39,25,2,101,83,12,173,164,65,61,14,18,131,26,20,14,26,12,1,16,27,0,0,0,35,9,0,103,46,76,80,155,48,0,59,23,0,38,93,0,1,31,43,0,22,113,79,140,109,19,46,98,9,0,41,94,6,0,43,107,6,0,8,3,2,2,17,29,7,28,75,0,10,37,61,0,36,61,38,28,62,139,70,90,106,9,44,125,39,9,101,35,9,45,88,5,19,115,44,0,18,160,64,0,39,82,10,3,87,51,20,97,164,40,30,154,80,10,99,105,62,39,74,10,1,0,60,33,7,92,112,44,14,151,62,37,92,69,10,102,58,227,128,51,131,23,30,61,12,2,99,75,16,35,77,110,24,72,87,11,56,29,33,0,16,24,4,33,65,50,65,19,70,5,0,33,31,3,98,87,16,176,184,60,62,15,1,84,17,21,14,31,1,0,16,8,0,0,0,34,8,0,61,16,58,60,150,50,0,62,23,0,43,85,0,2,40,49,0,26,106,90,132,108,22,59,101,8,0,34,73,6,0,45,108,8,0,7,26,1,0,33,38,7,21,130,10,11,28,55,0,35,47,10,25,35,92,109,217,111,72,74,112,14,37,139,62,14,64,38,8,51,90,5,32,116,66,0,17,151,68,0,39,88,2,4,72,41,9,91,161,37,39,167,83,5,86,104,64,31,78,24,2,0,82,25,3,89,118,25,13,155,62,39,92,71,11,81,41,183,175,92,103,102,10,12,129,75,12,49,61,105,37,133,77,28,91,113,105,5,63,99,9,46,87,131,66,37,88,4,1,35,40,2,108,79,12,156,192,63,66,18,5,108,12,18,14,22,11,1,9,30,0,1,5,51,9,0,102,109,56,36,120,53,0,70,20,0,15,85,0,1,53,40,0,27,103,90,149,104,22,66,98,9,0,39,72,6,1,34,106,8,0,6,7,0,5,6,32,13,27,118,10,15,32,66,5,73,105,86,154,43,98,132,50,13,73,34,6,45,71,4,37,97,63,0,18,143,74,0,42,81,1,5,53,35,6,92,147,38,41,168,82,4,87,105,66,37,76,24,2,0,80,23,3,88,109,26,13,153,62,24,90,69,11,89,102,122,48,145,49,19,53,8,0,93,80,12,52,58,48,19,80,82,12,97,103,83,1,88,94,25,34,88,120,50,54,103,2,4,47,31,15,116,82,27,176,183,65,104,24,21,129,65,34,37,42,24,3,17,9,0,0,0,34,16,5,99,36,75,131,143,74,0,61,61,19,19,108,79,4,49,71,45,24,102,88,147,134,71,94,130,56,0,70,88,42,7,137,88,91,0,27,46,25,3,75,54,13,31,75,2,11,30,73,0,32,49,23,26,17,87,138,145,27,53,146,56,35,71,56,8,67,121,58,20,103,62,24,12,136,171,35,132

Secondary structure (DSSP, 8-state):
-HHHHHHHHHHHHHHHHHHHHHHHHHTT--TTHHHHT-SSS---HHHHHHHHHHHHHHTTT-HHHHHHHHHHHHHHHHSHHHHHHHHIIIIIIIHHHHHHHHHHHHHHHHHHHTS-HHHHHHHHHHHHHHHHHHHHHHHHHHHHHHHHHHHHHTTGGGTTT-HHHHHHHHHHHSS-GGGGS--/--HHHHHHHHHHHHHHHHHHHHHHHHHTT--TTHHHHT-SSS---HHHHHHHHHHHHHHTTT-HHHHHHHHHHHHHHHHSHHHHHHHHIIIIIIIHHHHHHHHHHHHHHHHHHHH--HHHHHHHHHHHHHHHHHHHHHHHHHHHHHHTTGGGTTT-HHHHHHHHHHHSS-GGGGS--/--HHHHHHHHHHHHHHHHHHHHHHHHHTT--TTHHHHT-SSS---HHHHHHHHHHHHHHTTT-HHHHHHHHHHHHHHHHSHHHHHHHHIIIIIIIHHHHHHHHHHHHHHHHHH--HHHHHHHHHHHHHHHHHHHHHHHHHHHHHHTTGGGTTT-HHHHHHHHHHHSS-GGGGS--/--HHHHHHHHHHHHHHHHHHHHHHHHHTT--TTHHHHT-SSS---HHHHHHHHHHHHHHTTT-HHHHHHHHHHHHHHHHSHHHHHHHHIIIIIIIHHHHHHHHHHHHHHHHHHHH---HHHHHHHHHHHHHHHHHHHHHHHHHHHHHHTTGGGTTT-HHHHHHHHHHHSS-GGGGS---/-HHHHHHHHHHHHHHHHHHHHHHHTT--TTHHHHT-SSS---HHHHHHHHHHHHHHTTT-HHHHHHHHHHHHHHHHSHHHHHHHHIIIIIIIHHHHHHHHHHHHHHHH--HHHHHHHHHHHHHHHHHHHHHHHHHHHTTGGGTTT-HHHHHHHHHHHSS-GGGG--/--HHHHHHHHHHHHHHHHHHHHHHHHHTT--TTHHHHT-SSS---HHHHHHHHHHHHHHTTT-HHHHHHHHHHHHHHHHSHHHHHHHHIIIIIIIHHHHHHHHHHHHHHHHHHHH--HHHHHHHHHHHHHHHHHHH-

CATH classification: 1.10.3160.10

Nearest PDB structures (foldseek):
  6fmh-assembly2_D  TM=1.005E+00  e=1.278E-21  Borreliella bavariensis
  6fl0-assembly7_H  TM=9.916E-01  e=8.538E-21  Borreliella bavariensis
  6fl0-assembly2_B  TM=9.919E-01  e=1.089E-20  Borreliella bavariensis
  6fl0-assembly4_M-2  TM=9.920E-01  e=2.052E-20  Borreliella bavariensis
  6fl0-assembly2_K-4  TM=9.928E-01  e=4.569E-18  Borreliella bavariensis

Foldseek 3Di:
DQLVVVLVVVVVVVVVLVVLLCVLVVVPCPLCVVVCVDPVDHCDPVLVSLLCSLACVLVVVPNVLSVLVSVLLVLQCVPPVRVVLSVCVRVPASNVLSVQLVVLSVVSVCLVPVHDPVVSVVCPVVSVVSNVQSVQLSNLVSVLSVVVSVCCVVCPQVLVPDVVSVSVVSCVSRVHSVVSTDD/DDPLVVVLVVLVVLVVVLVVLLCVLVVVPCPLCVVVCVDPVDHDDVVLVSLLSSLACVLVVVDSVLSVLVSVLLVLQCVDVVRVVLSVCCRVFASSVLSVQLVVLSVVSVCCVPVNPDVNSVVSNVQSVQLSNLVSVLSVVVSVCCVVCPQPLVPDVVSVSVVSCVSRVHSVVSTDD/DDPLVVVLVVVVVLVVVLVVLLCVLVVVPCPLCVVVCVDPVDHCDPVLVSLLSSLACVLVVVPSVLSVLVSVLLVLQCVPPVRVVLSVCCRVPASSVLSVQLVVLSVVSVVVVCPPVVSVVSNVQSVQLSNLVSVLSVVVSVCCVVCPQPLVPDNVSVSVVSCVSRVHSVVSTDD/DDPLVVVLVVVVVLVVVLVVLLCVLVVVPCPLCVVVCVDPVDHCDPVLVSLLSSLACVLVVVDNVLSVLVSVLLVLQCVPPVRVVLSVCVRVPASNVLSVQLVVLSVVSVCCVPVHVCPVVSVVSNVQSVQLSNLVSVLSVVVSVCCVVCPQVLVVDSVSVSVVSCVSRVHSVVSTDDD/DVVLLVVLVVLVVVLVVLLCVLVVVPCPLCVVVCPDPVDHCDPVLVSLLCSLACVLVVVDPVLSVLVSVLLVLQCVPPVRVVLSVCVRVPASNVLSVQCVVLSVVVVVPVSVVSNVQSVQLSNLVSVLSVVVSVCCVVCPQVLVVDNVSVSVVSCVSRVHSVVSTD/DDDLVVVLVVVVVLVVVLVVLLCVLVVVPCPLCVVVCVDPVDHDDPVLVSLLCSLACVLVVVPSVLSVVVSVVLVVQCVPPVRVVVSVCVRVPPSNVLSVQLVVLSVVSVVCVPVNVSVVSNVVSVVSSNVVSVVSD